Protein AF-G5SQ80-F1 (afdb_monomer_lite)

Structure (mmCIF, N/CA/C/O backbone):
data_AF-G5SQ80-F1
#
_entry.id   AF-G5SQ80-F1
#
loop_
_atom_site.group_PDB
_atom_site.id
_atom_site.type_symbol
_atom_site.label_atom_id
_atom_site.label_alt_id
_atom_site.label_comp_id
_atom_site.label_asym_id
_atom_site.label_entity_id
_atom_site.label_seq_id
_atom_site.pdbx_PDB_ins_code
_atom_site.Cartn_x
_atom_site.Cartn_y
_atom_site.Cartn_z
_atom_site.occupancy
_atom_site.B_iso_or_equiv
_atom_site.auth_seq_id
_atom_site.auth_comp_id
_atom_site.auth_asym_id
_atom_site.auth_atom_id
_atom_site.pdbx_PDB_model_num
ATOM 1 N N . MET A 1 1 ? -24.051 -14.017 26.105 1.00 25.81 1 MET A N 1
ATOM 2 C CA . MET A 1 1 ? -24.315 -15.049 27.136 1.00 25.81 1 MET A CA 1
ATOM 3 C C . MET A 1 1 ? -25.672 -14.764 27.758 1.00 25.81 1 MET A C 1
ATOM 5 O O . MET A 1 1 ? -25.924 -13.611 28.069 1.00 25.81 1 MET A O 1
ATOM 9 N N . ALA A 1 2 ? -26.548 -15.764 27.887 1.00 21.75 2 ALA A N 1
ATOM 10 C CA . ALA A 1 2 ? -27.845 -15.605 28.546 1.00 21.75 2 ALA A CA 1
ATOM 11 C C . ALA A 1 2 ? -27.655 -15.703 30.068 1.00 21.75 2 ALA A C 1
ATOM 13 O O . ALA A 1 2 ? -27.334 -16.779 30.574 1.00 21.75 2 ALA A O 1
ATOM 14 N N . PHE A 1 3 ? -27.808 -14.585 30.778 1.00 26.44 3 PHE A N 1
ATOM 15 C CA . PHE A 1 3 ? -27.922 -14.585 32.234 1.00 26.44 3 PHE A CA 1
ATOM 16 C C . PHE A 1 3 ? -29.308 -15.117 32.617 1.00 26.44 3 PHE A C 1
ATOM 18 O O . PHE A 1 3 ? -30.310 -14.787 31.983 1.00 26.44 3 PHE A O 1
ATOM 25 N N . ALA A 1 4 ? -29.362 -15.989 33.623 1.00 27.39 4 ALA A N 1
ATOM 26 C CA . ALA A 1 4 ? -30.620 -16.377 34.246 1.00 27.39 4 ALA A CA 1
ATOM 27 C C . ALA A 1 4 ? -31.315 -15.115 34.785 1.00 27.39 4 ALA A C 1
ATOM 29 O O . ALA A 1 4 ? -30.651 -14.264 35.369 1.00 27.39 4 ALA A O 1
ATOM 30 N N . GLN A 1 5 ? -32.627 -14.994 34.569 1.00 30.77 5 GLN A N 1
ATOM 31 C CA . GLN A 1 5 ? -33.447 -13.886 35.066 1.00 30.77 5 GLN A CA 1
ATOM 32 C C . GLN A 1 5 ? -33.428 -13.900 36.609 1.00 30.77 5 GLN A C 1
ATOM 34 O O . GLN A 1 5 ? -34.182 -14.643 37.238 1.00 30.77 5 GLN A O 1
ATOM 39 N N . GLU A 1 6 ? -32.522 -13.137 37.224 1.00 39.78 6 GLU A N 1
ATOM 40 C CA . GLU A 1 6 ? -32.669 -12.714 38.619 1.00 39.78 6 GLU A CA 1
ATOM 41 C C . GLU A 1 6 ? -33.825 -11.704 38.709 1.00 39.78 6 GLU A C 1
ATOM 43 O O . GLU A 1 6 ? -34.114 -10.982 37.753 1.00 39.78 6 GLU A O 1
ATOM 48 N N . GLU A 1 7 ? -34.518 -11.661 39.850 1.00 58.72 7 GLU A N 1
ATOM 49 C CA . GLU A 1 7 ? -35.477 -10.590 40.139 1.00 58.72 7 GLU A CA 1
ATOM 50 C C . GLU A 1 7 ? -34.802 -9.219 39.957 1.00 58.72 7 GLU A C 1
ATOM 52 O O . GLU A 1 7 ? -33.668 -9.031 40.405 1.00 58.72 7 GLU A O 1
ATOM 57 N N . ASN A 1 8 ? -35.501 -8.268 39.315 1.00 71.50 8 ASN A N 1
ATOM 58 C CA . ASN A 1 8 ? -34.997 -6.914 39.058 1.00 71.50 8 ASN A CA 1
ATOM 59 C C . ASN A 1 8 ? -34.325 -6.338 40.321 1.00 71.50 8 ASN A C 1
ATOM 61 O O . ASN A 1 8 ? -34.985 -6.185 41.355 1.00 71.50 8 ASN A O 1
ATOM 65 N N . PRO A 1 9 ? -33.028 -5.996 40.253 1.00 78.81 9 PRO A N 1
ATOM 66 C CA . PRO A 1 9 ? -32.280 -5.623 41.433 1.00 78.81 9 PRO A CA 1
ATOM 67 C C . PRO A 1 9 ? -32.560 -4.204 41.964 1.00 78.81 9 PRO A C 1
ATOM 69 O O . PRO A 1 9 ? -32.073 -3.846 43.045 1.00 78.81 9 PRO A O 1
ATOM 72 N N . TRP A 1 10 ? -33.314 -3.382 41.244 1.00 90.25 10 TRP A N 1
ATOM 73 C CA . TRP A 1 10 ? -33.476 -1.968 41.569 1.00 90.25 10 TRP A CA 1
ATOM 74 C C . TRP A 1 10 ? -34.873 -1.650 42.092 1.00 90.25 10 TRP A C 1
ATOM 76 O O . TRP A 1 10 ? -35.875 -2.158 41.596 1.00 90.25 10 TRP A O 1
ATOM 86 N N . VAL A 1 11 ? -34.931 -0.764 43.086 1.00 89.69 11 VAL A N 1
ATOM 87 C CA . VAL A 1 11 ? -36.172 -0.234 43.655 1.00 89.69 11 VAL A CA 1
ATOM 88 C C . VAL A 1 11 ? -36.289 1.223 43.229 1.00 89.69 11 VAL A C 1
ATOM 90 O O . VAL A 1 11 ? -35.412 2.028 43.540 1.00 89.69 11 VAL A O 1
ATOM 93 N N . GLY A 1 12 ? -37.356 1.574 42.513 1.00 91.50 12 GLY A N 1
ATOM 94 C CA . GLY A 1 12 ? -37.559 2.948 42.065 1.00 91.50 12 GLY A CA 1
ATOM 95 C C . GLY A 1 12 ? -37.744 3.927 43.227 1.00 91.50 12 GLY A C 1
ATOM 96 O O . GLY A 1 12 ? -38.424 3.636 44.217 1.00 91.50 12 GLY A O 1
ATOM 97 N N . GLU A 1 13 ? -37.138 5.104 43.101 1.00 93.31 13 GLU A N 1
ATOM 98 C CA . GLU A 1 13 ? -37.288 6.205 44.052 1.00 93.31 13 GLU A CA 1
ATOM 99 C C . GLU A 1 13 ? -38.410 7.176 43.647 1.00 93.31 13 GLU A C 1
ATOM 101 O O . GLU A 1 13 ? -38.777 7.306 42.475 1.00 93.31 13 GLU A O 1
ATOM 106 N N . ALA A 1 14 ? -38.978 7.865 44.638 1.00 90.31 14 ALA A N 1
ATOM 107 C CA . ALA A 1 14 ? -40.003 8.879 44.410 1.00 90.31 14 ALA A CA 1
ATOM 108 C C . ALA A 1 14 ? -39.440 10.055 43.591 1.00 90.31 14 ALA A C 1
ATOM 110 O O . ALA A 1 14 ? -38.299 10.475 43.805 1.00 90.31 14 ALA A O 1
ATOM 111 N N . LEU A 1 15 ? -40.246 10.624 42.686 1.00 87.69 15 LEU A N 1
ATOM 112 C CA . LEU A 1 15 ? -39.830 11.777 41.883 1.00 87.69 15 LEU A CA 1
ATOM 113 C C . LEU A 1 15 ? -39.415 12.955 42.782 1.00 87.69 15 LEU A C 1
ATOM 115 O O . LEU A 1 15 ? -40.170 13.354 43.676 1.00 87.69 15 LEU A O 1
ATOM 119 N N . PRO A 1 16 ? -38.248 13.569 42.538 1.00 80.94 16 PRO A N 1
ATOM 120 C CA . PRO A 1 16 ? -37.758 14.651 43.377 1.00 80.94 16 PRO A CA 1
ATOM 121 C C . PRO A 1 16 ? -38.583 15.930 43.168 1.00 80.94 16 PRO A C 1
ATOM 123 O O . PRO A 1 16 ? -38.754 16.396 42.040 1.00 80.94 16 PRO A O 1
ATOM 126 N N . ALA A 1 17 ? -39.048 16.546 44.260 1.00 82.81 17 ALA A N 1
ATOM 127 C CA . ALA A 1 17 ? -39.805 17.803 44.208 1.00 82.81 17 ALA A CA 1
ATOM 128 C C . ALA A 1 17 ? -38.957 19.007 43.742 1.00 82.81 17 ALA A C 1
ATOM 130 O O . ALA A 1 17 ? -39.497 19.952 43.171 1.00 82.81 17 ALA A O 1
ATOM 131 N N . GLU A 1 18 ? -37.638 18.963 43.963 1.00 86.94 18 GLU A N 1
ATOM 132 C CA . GLU A 1 18 ? -36.685 20.032 43.612 1.00 86.94 18 GLU A CA 1
ATOM 133 C C . GLU A 1 18 ? -35.698 19.624 42.496 1.00 86.94 18 GLU A C 1
ATOM 135 O O . GLU A 1 18 ? -34.834 20.410 42.113 1.00 86.94 18 GLU A O 1
ATOM 140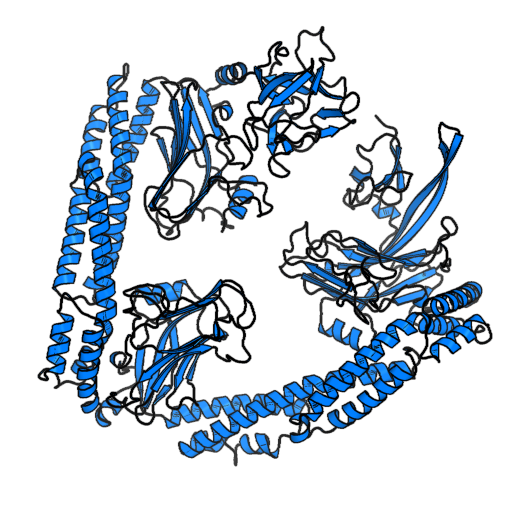 N N . GLY A 1 19 ? -35.835 18.416 41.935 1.00 87.56 19 GLY A N 1
ATOM 141 C CA . GLY A 1 19 ? -34.827 17.804 41.058 1.00 87.56 19 GLY A CA 1
ATOM 142 C C . GLY A 1 19 ? -33.729 17.050 41.826 1.00 87.56 19 GLY A C 1
ATOM 143 O O . GLY A 1 19 ? -33.712 17.042 43.056 1.00 87.56 19 GLY A O 1
ATOM 144 N N . GLY A 1 20 ? -32.833 16.364 41.112 1.00 93.00 20 GLY A N 1
ATOM 145 C CA . GLY A 1 20 ? -31.753 15.567 41.714 1.00 93.00 20 GLY A CA 1
ATOM 146 C C . GLY A 1 20 ? -30.953 14.745 40.700 1.00 93.00 20 GLY A C 1
ATOM 147 O O . GLY A 1 20 ? -31.252 14.772 39.509 1.00 93.00 20 GLY A O 1
ATOM 148 N N . GLU A 1 21 ? -29.929 14.023 41.159 1.00 93.81 21 GLU A N 1
ATOM 149 C CA . GLU A 1 21 ? -29.084 13.176 40.305 1.00 93.81 21 GLU A CA 1
ATOM 150 C C . GLU A 1 21 ? -29.457 11.696 40.435 1.00 93.81 21 GLU A C 1
ATOM 152 O O . GLU A 1 21 ? -29.452 11.137 41.533 1.00 93.81 21 GLU A O 1
ATOM 157 N N . PHE A 1 22 ? -29.762 11.059 39.305 1.00 95.25 22 PHE A N 1
ATOM 158 C CA . PHE A 1 22 ? -30.226 9.674 39.250 1.00 95.25 22 PHE A CA 1
ATOM 159 C C . PHE A 1 22 ? -29.658 8.946 38.039 1.00 95.25 22 PHE A C 1
ATOM 161 O O . PHE A 1 22 ? -29.398 9.540 36.992 1.00 95.25 22 PHE A O 1
ATOM 168 N N . TYR A 1 23 ? -29.532 7.632 38.169 1.00 95.19 23 TYR A N 1
ATOM 169 C CA . TYR A 1 23 ? -29.404 6.729 37.038 1.00 95.19 23 TYR A CA 1
ATOM 170 C C . TYR A 1 23 ? -30.801 6.251 36.654 1.00 95.19 23 TYR A C 1
ATOM 172 O O . TYR A 1 23 ? -31.557 5.777 37.503 1.00 95.19 23 TYR A O 1
ATOM 180 N N . LEU A 1 24 ? -31.158 6.402 35.382 1.00 96.12 24 LEU A N 1
ATOM 181 C CA . LEU A 1 24 ? -32.459 5.972 34.879 1.00 96.12 24 LEU A CA 1
ATOM 182 C C . LEU A 1 24 ? -32.341 4.530 34.401 1.00 96.12 24 LEU A C 1
ATOM 184 O O . LEU A 1 24 ? -31.700 4.273 33.385 1.00 96.12 24 LEU A O 1
ATOM 188 N N . TYR A 1 25 ? -32.920 3.599 35.151 1.00 96.31 25 TYR A N 1
ATOM 189 C CA . TYR A 1 25 ? -32.916 2.177 34.822 1.00 96.31 25 TYR A CA 1
ATOM 190 C C . TYR A 1 25 ? -34.217 1.794 34.128 1.00 96.31 25 TYR A C 1
ATOM 192 O O . TYR A 1 25 ? -35.299 2.150 34.596 1.00 96.31 25 TYR A O 1
ATOM 200 N N . ASN A 1 26 ? -34.115 1.054 33.031 1.00 95.81 26 ASN A N 1
ATOM 201 C CA . ASN A 1 26 ? -35.255 0.456 32.364 1.00 95.81 26 ASN A CA 1
ATOM 202 C C . ASN A 1 26 ? -35.342 -1.026 32.747 1.00 95.81 26 ASN A C 1
ATOM 204 O O . ASN A 1 26 ? -34.495 -1.823 32.342 1.00 95.81 26 ASN A O 1
ATOM 208 N N . LYS A 1 27 ? -36.374 -1.401 33.509 1.00 93.12 27 LYS A N 1
ATOM 209 C CA . LYS A 1 27 ? -36.538 -2.780 34.001 1.00 93.12 27 LYS A CA 1
ATOM 210 C C . LYS A 1 27 ? -36.943 -3.785 32.927 1.00 93.12 27 LYS A C 1
ATOM 212 O O . LYS A 1 27 ? -36.740 -4.978 33.115 1.00 93.12 27 LYS A O 1
ATOM 217 N N . SER A 1 28 ? -37.507 -3.317 31.816 1.00 89.88 28 SER A N 1
ATOM 218 C CA . SER A 1 28 ? -37.911 -4.182 30.705 1.00 89.88 28 SER A CA 1
ATOM 219 C C . SER A 1 28 ? -36.728 -4.549 29.808 1.00 89.88 28 SER A C 1
ATOM 221 O O . SER A 1 28 ? -36.718 -5.636 29.238 1.00 89.88 28 SER A O 1
ATOM 223 N N . GLY A 1 29 ? -35.738 -3.658 29.684 1.00 89.19 29 GLY A N 1
ATOM 224 C CA . GLY A 1 29 ? -34.515 -3.877 28.901 1.00 89.19 29 GLY A CA 1
ATOM 225 C C . GLY A 1 29 ? -33.262 -4.199 29.717 1.00 89.19 29 GLY A C 1
ATOM 226 O O . GLY A 1 29 ? -32.188 -4.295 29.133 1.00 89.19 29 GLY A O 1
ATOM 227 N N . ASP A 1 30 ? -33.386 -4.331 31.041 1.00 90.88 30 ASP A N 1
ATOM 228 C CA . ASP A 1 30 ? -32.300 -4.626 31.989 1.00 90.88 30 ASP A CA 1
ATOM 229 C C . ASP A 1 30 ? -31.037 -3.758 31.803 1.00 90.88 30 ASP A C 1
ATOM 231 O O . ASP A 1 30 ? -29.898 -4.227 31.750 1.00 90.88 30 ASP A O 1
ATOM 235 N N . GLY A 1 31 ? -31.230 -2.444 31.683 1.00 92.94 31 GLY A N 1
ATOM 236 C CA . GLY A 1 31 ? -30.125 -1.522 31.441 1.00 92.94 31 GLY A CA 1
ATOM 237 C C . GLY A 1 31 ? -30.407 -0.101 31.896 1.00 92.94 31 GLY A C 1
ATOM 238 O O . GLY A 1 31 ? -31.553 0.296 32.104 1.00 92.94 31 GLY A O 1
ATOM 239 N N . PHE A 1 32 ? -29.343 0.681 32.054 1.00 94.56 32 PHE A N 1
ATOM 240 C CA . PHE A 1 32 ? -29.431 2.102 32.366 1.00 94.56 32 PHE A CA 1
ATOM 241 C C . PHE A 1 32 ? -29.348 2.950 31.099 1.00 94.56 32 PHE A C 1
ATOM 243 O O . PHE A 1 32 ? -28.666 2.580 30.144 1.00 94.56 32 PHE A O 1
ATOM 250 N N . LEU A 1 33 ? -29.996 4.114 31.117 1.00 95.00 33 LEU A N 1
ATOM 251 C CA . LEU A 1 33 ? -29.900 5.104 30.049 1.00 95.00 33 LEU A CA 1
ATOM 252 C C . LEU A 1 33 ? -28.444 5.557 29.847 1.00 95.00 33 LEU A C 1
ATOM 254 O O . LEU A 1 33 ? -27.788 6.005 30.791 1.00 95.00 33 LEU A O 1
ATOM 258 N N . LEU A 1 34 ? -27.978 5.496 28.602 1.00 92.06 34 LEU A N 1
ATOM 259 C CA . LEU A 1 34 ? -26.720 6.066 28.122 1.00 92.06 34 LEU A CA 1
ATOM 260 C C . LEU A 1 34 ? -26.818 6.515 26.656 1.00 92.06 34 LEU A C 1
ATOM 262 O O . LEU A 1 34 ? -27.877 6.386 26.033 1.00 92.06 34 LEU A O 1
ATOM 266 N N . GLY A 1 35 ? -25.727 7.067 26.117 1.00 87.00 35 GLY A N 1
ATOM 267 C CA . GLY A 1 35 ? -25.608 7.425 24.703 1.00 87.00 35 GLY A CA 1
ATOM 268 C C . GLY A 1 35 ? -24.849 6.353 23.944 1.00 87.00 35 GLY A C 1
ATOM 269 O O . GLY A 1 35 ? -23.707 6.060 24.263 1.00 87.00 35 GLY A O 1
ATOM 270 N N . ALA A 1 36 ? -25.468 5.761 22.931 1.00 82.62 36 ALA A N 1
ATOM 271 C CA . ALA A 1 36 ? -24.799 4.792 22.068 1.00 82.62 36 ALA A CA 1
ATOM 272 C C . ALA A 1 36 ? -25.384 4.854 20.656 1.00 82.62 36 ALA A C 1
ATOM 274 O O . ALA A 1 36 ? -26.122 5.785 20.321 1.00 82.62 36 ALA A O 1
ATOM 275 N N . ASN A 1 37 ? -25.065 3.849 19.839 1.00 81.31 37 ASN A N 1
ATOM 276 C CA . ASN A 1 37 ? -25.600 3.682 18.493 1.00 81.31 37 ASN A CA 1
ATOM 277 C C . ASN A 1 37 ? -25.352 4.943 17.645 1.00 81.31 37 ASN A C 1
ATOM 279 O O . ASN A 1 37 ? -24.213 5.400 17.548 1.00 81.31 37 ASN A O 1
ATOM 283 N N . THR A 1 38 ? -26.392 5.513 17.034 1.00 80.31 38 THR A N 1
ATOM 284 C CA . THR A 1 38 ? -26.259 6.625 16.086 1.00 80.31 38 THR A CA 1
ATOM 285 C C . THR A 1 38 ? -25.522 7.816 16.716 1.00 80.31 38 THR A C 1
ATOM 287 O O . THR A 1 38 ? -26.005 8.422 17.677 1.00 80.31 38 THR A O 1
ATOM 290 N N . TRP A 1 39 ? -24.332 8.123 16.179 1.00 73.38 39 TRP A N 1
ATOM 291 C CA . TRP A 1 39 ? -23.402 9.172 16.641 1.00 73.38 39 TRP A CA 1
ATOM 292 C C . TRP A 1 39 ? -22.948 9.071 18.108 1.00 73.38 39 TRP A C 1
ATOM 294 O O . TRP A 1 39 ? -22.389 10.031 18.639 1.00 73.38 39 TRP A O 1
ATOM 304 N N . GLY A 1 40 ? -23.193 7.942 18.780 1.00 78.50 40 GLY A N 1
ATOM 305 C CA . GLY A 1 40 ? -22.940 7.800 20.217 1.00 78.50 40 GLY A CA 1
ATOM 306 C C . GLY A 1 40 ? -23.834 8.689 21.094 1.00 78.50 40 GLY A C 1
ATOM 307 O O . GLY A 1 40 ? -23.499 8.950 22.246 1.00 78.50 40 GLY A O 1
ATOM 308 N N . THR A 1 41 ? -24.947 9.215 20.570 1.00 86.50 41 THR A N 1
ATOM 309 C CA . THR A 1 41 ? -25.857 10.108 21.318 1.00 86.50 41 THR A CA 1
ATOM 310 C C . THR A 1 41 ? -27.316 9.680 21.256 1.00 86.50 41 THR A C 1
ATOM 312 O O . THR A 1 41 ? -28.169 10.323 21.871 1.00 86.50 41 THR A O 1
ATOM 315 N N . GLN A 1 42 ? -27.635 8.588 20.562 1.00 90.19 42 GLN A N 1
ATOM 316 C CA . GLN A 1 42 ? -28.982 8.039 20.581 1.00 90.19 42 GLN A CA 1
ATOM 317 C C . GLN A 1 42 ? -29.261 7.408 21.947 1.00 90.19 42 GLN A C 1
ATOM 319 O O . GLN A 1 42 ? -28.464 6.604 22.444 1.00 90.19 42 GLN A O 1
ATOM 324 N N . GLY A 1 43 ? -30.403 7.759 22.549 1.00 93.00 43 GLY A N 1
ATOM 325 C CA . GLY A 1 43 ? -30.827 7.188 23.821 1.00 93.00 43 GLY A CA 1
ATOM 326 C C . GLY A 1 43 ? -30.853 5.665 23.744 1.00 93.00 43 GLY A C 1
ATOM 327 O O . GLY A 1 43 ? -31.569 5.088 22.927 1.00 93.00 43 GLY A O 1
ATOM 328 N N . SER A 1 44 ? -30.037 5.023 24.573 1.00 93.00 44 SER A N 1
ATOM 329 C CA . SER A 1 44 ? -29.828 3.577 24.553 1.00 93.00 44 SER A CA 1
ATOM 330 C C . SER A 1 44 ? -29.688 3.022 25.971 1.00 93.00 44 SER A C 1
ATOM 332 O O . SER A 1 44 ? -29.495 3.775 26.925 1.00 93.00 44 SER A O 1
ATOM 334 N N . LEU A 1 45 ? -29.791 1.703 26.113 1.00 93.56 45 LEU A N 1
ATOM 335 C CA . LEU A 1 45 ? -29.610 0.972 27.361 1.00 93.56 45 LEU A CA 1
ATOM 336 C C . LEU A 1 45 ? -28.243 0.290 27.416 1.00 93.56 45 LEU A C 1
ATOM 338 O O . LEU A 1 45 ? -27.806 -0.329 26.447 1.00 93.56 45 LEU A O 1
ATOM 342 N N . GLY A 1 46 ? -27.593 0.354 28.575 1.00 88.81 46 GLY A N 1
ATOM 343 C CA . GLY A 1 46 ? -26.374 -0.400 28.852 1.00 88.81 46 GLY A CA 1
ATOM 344 C C . GLY A 1 46 ? -25.852 -0.199 30.273 1.00 88.81 46 GLY A C 1
ATOM 345 O O . GLY A 1 46 ? -26.563 0.288 31.152 1.00 88.81 46 GLY A O 1
ATOM 346 N N . GLN A 1 47 ? -24.600 -0.599 30.499 1.00 86.62 47 GLN A N 1
ATOM 347 C CA . GLN A 1 47 ? -23.898 -0.488 31.782 1.00 86.62 47 GLN A CA 1
ATOM 348 C C . GLN A 1 47 ? -22.592 0.309 31.591 1.00 86.62 47 GLN A C 1
ATOM 350 O O . GLN A 1 47 ? -21.935 0.127 30.566 1.00 86.62 47 GLN A O 1
ATOM 355 N N . PRO A 1 48 ? -22.191 1.170 32.547 1.00 87.38 48 PRO A N 1
ATOM 356 C CA . PRO A 1 48 ? -22.851 1.424 33.832 1.00 87.38 48 PRO A CA 1
ATOM 357 C C . PRO A 1 48 ? -24.015 2.432 33.760 1.00 87.38 48 PRO A C 1
ATOM 359 O O . PRO A 1 48 ? -24.643 2.680 34.788 1.00 87.38 48 PRO A O 1
ATOM 362 N N . GLY A 1 49 ? -24.295 3.043 32.604 1.00 89.38 49 GLY A N 1
ATOM 363 C CA . GLY A 1 49 ? -25.289 4.116 32.469 1.00 89.38 49 GLY A CA 1
ATOM 364 C C . GLY A 1 49 ? -24.787 5.503 32.881 1.00 89.38 49 GLY A C 1
ATOM 365 O O . GLY A 1 49 ? -23.803 5.632 33.610 1.00 89.38 49 GLY A O 1
ATOM 366 N N . LEU A 1 50 ? -25.495 6.549 32.449 1.00 91.75 50 LEU A N 1
ATOM 367 C CA . LEU A 1 50 ? -25.154 7.948 32.721 1.00 91.75 50 LEU A CA 1
ATOM 368 C C . LEU A 1 50 ? -25.808 8.464 34.004 1.00 91.75 50 LEU A C 1
ATOM 370 O O . LEU A 1 50 ? -27.007 8.277 34.230 1.00 91.75 50 LEU A O 1
ATOM 374 N N . LEU A 1 51 ? -25.032 9.184 34.820 1.00 92.56 51 LEU A N 1
ATOM 375 C CA . LEU A 1 51 ? -25.585 9.949 35.935 1.00 92.56 51 LEU A CA 1
ATOM 376 C C . LEU A 1 51 ? -26.298 11.175 35.366 1.00 92.56 51 LEU A C 1
ATOM 378 O O . LEU A 1 51 ? -25.659 12.110 34.889 1.00 92.56 51 LEU A O 1
ATOM 382 N N . CYS A 1 52 ? -27.624 11.159 35.407 1.00 94.12 52 CYS A N 1
ATOM 383 C CA . CYS A 1 52 ? -28.448 12.212 34.840 1.00 94.12 52 CYS A CA 1
ATOM 384 C C . CYS A 1 52 ? -28.860 13.209 35.925 1.00 94.12 52 CYS A C 1
ATOM 386 O O . CYS A 1 52 ? -29.322 12.817 36.997 1.00 94.12 52 CYS A O 1
ATOM 388 N N . THR A 1 53 ? -28.770 14.505 35.631 1.00 94.94 53 THR A N 1
ATOM 389 C CA . THR A 1 53 ? -29.394 15.543 36.456 1.00 94.94 53 THR A CA 1
ATOM 390 C C . THR A 1 53 ? -30.836 15.747 35.991 1.00 94.94 53 THR A C 1
ATOM 392 O O . THR A 1 53 ? -31.096 16.182 34.869 1.00 94.94 53 THR A O 1
ATOM 395 N N . VAL A 1 54 ? -31.789 15.439 36.863 1.00 94.38 54 VAL A N 1
ATOM 396 C CA . VAL A 1 54 ? -33.225 15.593 36.631 1.00 94.38 54 VAL A CA 1
ATOM 397 C C . VAL A 1 54 ? -33.658 16.954 37.166 1.00 94.38 54 VAL A C 1
ATOM 399 O O . VAL A 1 54 ? -33.552 17.217 38.363 1.00 94.38 54 VAL A O 1
ATOM 402 N N . VAL A 1 55 ? -34.145 17.828 36.286 1.00 94.06 55 VAL A N 1
ATOM 403 C CA . VAL A 1 55 ? -34.478 19.227 36.599 1.00 94.06 55 VAL A CA 1
ATOM 404 C C . VAL A 1 55 ? -35.976 19.462 36.454 1.00 94.06 55 VAL A C 1
ATOM 406 O O . VAL A 1 55 ? -36.550 19.179 35.404 1.00 94.06 55 VAL A O 1
ATOM 409 N N . VAL A 1 56 ? -36.613 20.027 37.480 1.00 92.81 56 VAL A N 1
ATOM 410 C CA . VAL A 1 56 ? -38.039 20.389 37.438 1.00 92.81 56 VAL A CA 1
ATOM 411 C C . VAL A 1 56 ? -38.235 21.654 36.595 1.00 92.81 56 VAL A C 1
ATOM 413 O O . VAL A 1 56 ? -37.582 22.671 36.818 1.00 92.81 56 VAL A O 1
ATOM 416 N N . SER A 1 57 ? -39.148 21.606 35.623 1.00 91.00 57 SER A N 1
ATOM 417 C CA . SER A 1 57 ? -39.460 22.706 34.702 1.00 91.00 57 SER A CA 1
ATOM 418 C C . SER A 1 57 ? -40.947 22.674 34.350 1.00 91.00 57 SER A C 1
ATOM 420 O O . SER A 1 57 ? -41.430 21.674 33.832 1.00 91.00 57 SER A O 1
ATOM 422 N N . ASN A 1 58 ? -41.694 23.743 34.652 1.00 89.44 58 ASN A N 1
ATOM 423 C CA . ASN A 1 58 ? -43.127 23.881 34.329 1.00 89.44 58 ASN A CA 1
ATOM 424 C C . ASN A 1 58 ? -44.030 22.718 34.805 1.00 89.44 58 ASN A C 1
ATOM 426 O O . ASN A 1 58 ? -44.993 22.356 34.132 1.00 89.44 58 ASN A O 1
ATOM 430 N N . GLY A 1 59 ? -43.729 22.117 35.963 1.00 87.75 59 GLY A N 1
ATOM 431 C CA . GLY A 1 59 ? -44.462 20.945 36.474 1.00 87.75 59 GLY A CA 1
ATOM 432 C C . GLY A 1 59 ? -44.145 19.630 35.746 1.00 87.75 59 GLY A C 1
ATOM 433 O O . GLY A 1 59 ? -44.838 18.637 35.948 1.00 87.75 59 GLY A O 1
ATOM 434 N N . LYS A 1 60 ? -43.107 19.630 34.905 1.00 94.25 60 LYS A N 1
ATOM 435 C CA . LYS A 1 60 ? -42.511 18.492 34.198 1.00 94.25 60 LYS A CA 1
ATOM 436 C C . LYS A 1 60 ? -41.022 18.372 34.554 1.00 94.25 60 LYS A C 1
ATOM 438 O O . LYS A 1 60 ? -40.511 19.135 35.375 1.00 94.25 60 LYS A O 1
ATOM 443 N N . TYR A 1 61 ? -40.317 17.440 33.916 1.00 95.62 61 TYR A N 1
ATOM 444 C CA . TYR A 1 61 ? -38.919 17.121 34.192 1.00 95.62 61 TYR A CA 1
ATOM 445 C C . TYR A 1 61 ? -38.065 17.157 32.922 1.00 95.62 61 TYR A C 1
ATOM 447 O O . TYR A 1 61 ? -38.452 16.626 31.885 1.00 95.62 61 TYR A O 1
ATOM 455 N N . LYS A 1 62 ? -36.881 17.758 33.010 1.00 96.19 62 LYS A N 1
ATOM 456 C CA . LYS A 1 62 ? -35.824 17.694 31.993 1.00 96.19 62 LYS A CA 1
ATOM 457 C C . LYS A 1 62 ? -34.735 16.744 32.466 1.00 96.19 62 LYS A C 1
ATOM 459 O O . LYS A 1 62 ? -34.379 16.771 33.642 1.00 96.19 62 LYS A O 1
ATOM 464 N N . ILE A 1 63 ? -34.184 15.945 31.558 1.00 96.31 63 ILE A N 1
ATOM 465 C CA . ILE A 1 63 ? -33.103 14.998 31.859 1.00 96.31 63 ILE A CA 1
ATOM 466 C C . ILE A 1 63 ? -31.832 15.523 31.215 1.00 96.31 63 ILE A C 1
ATOM 468 O O . ILE A 1 63 ? -31.699 15.496 29.994 1.00 96.31 63 ILE A O 1
ATOM 472 N N . VAL A 1 64 ? -30.916 16.025 32.034 1.00 95.62 64 VAL A N 1
ATOM 473 C CA . VAL A 1 64 ? -29.612 16.535 31.608 1.00 95.62 64 VAL A CA 1
ATOM 474 C C . VAL A 1 64 ? -28.593 15.410 31.759 1.00 95.62 64 VAL A C 1
ATOM 476 O O . VAL A 1 64 ? -28.353 14.931 32.864 1.00 95.62 64 VAL A O 1
ATOM 479 N N . THR A 1 65 ? -28.008 14.981 30.648 1.00 93.81 65 THR A N 1
ATOM 480 C CA . THR A 1 65 ? -27.044 13.865 30.569 1.00 93.81 65 THR A CA 1
ATOM 481 C C . THR A 1 65 ? -25.600 14.354 30.478 1.00 93.81 65 THR A C 1
ATOM 483 O O . THR A 1 65 ? -24.675 13.591 30.734 1.00 93.81 65 THR A O 1
ATOM 486 N N . ARG A 1 66 ? -25.408 15.631 30.113 1.00 91.62 66 ARG A N 1
ATOM 487 C CA . ARG A 1 66 ? -24.114 16.274 29.833 1.00 91.62 66 ARG A CA 1
ATOM 488 C C . ARG A 1 66 ? -23.361 15.702 28.628 1.00 91.62 66 ARG A C 1
ATOM 490 O O . ARG A 1 66 ? -22.198 16.042 28.411 1.00 91.62 66 ARG A O 1
ATOM 497 N N . CYS A 1 67 ? -24.018 14.885 27.806 1.00 89.19 67 CYS A N 1
ATOM 498 C CA . CYS A 1 67 ? -23.431 14.416 26.557 1.00 89.19 67 CYS A CA 1
ATOM 499 C C . CYS A 1 67 ? -23.227 15.588 25.593 1.00 89.19 67 CYS A C 1
ATOM 501 O O . CYS A 1 67 ? -24.151 16.361 25.334 1.00 89.19 67 CYS A O 1
ATOM 503 N N . ASN A 1 68 ? -22.009 15.721 25.064 1.00 87.19 68 ASN A N 1
ATOM 504 C CA . ASN A 1 68 ? -21.585 16.801 24.167 1.00 87.19 68 ASN A CA 1
ATOM 505 C C . ASN A 1 68 ? -21.620 18.216 24.813 1.00 87.19 68 ASN A C 1
ATOM 507 O O . ASN A 1 68 ? -21.623 19.229 24.105 1.00 87.19 68 ASN A O 1
ATOM 511 N N . GLY A 1 69 ? -21.701 18.314 26.153 1.00 86.44 69 GLY A N 1
ATOM 512 C CA . GLY A 1 69 ? -21.621 19.571 26.919 1.00 86.44 69 GLY A CA 1
ATOM 513 C C . GLY A 1 69 ? -22.543 19.664 28.149 1.00 86.44 69 GLY A C 1
ATOM 514 O O . GLY A 1 69 ? -23.610 19.061 28.190 1.00 86.44 69 GLY A O 1
ATOM 515 N N . ASP A 1 70 ? -22.174 20.502 29.126 1.00 84.00 70 ASP A N 1
ATOM 516 C CA . ASP A 1 70 ? -22.728 20.521 30.501 1.00 84.00 70 ASP A CA 1
ATOM 517 C C . ASP A 1 70 ? -24.245 20.747 30.652 1.00 84.00 70 ASP A C 1
ATOM 519 O O . ASP A 1 70 ? -24.829 20.329 31.649 1.00 84.00 70 ASP A O 1
ATOM 523 N N . ASN A 1 71 ? -24.903 21.399 29.689 1.00 87.31 71 ASN A N 1
ATOM 524 C CA . ASN A 1 71 ? -26.341 21.720 29.752 1.00 87.31 71 ASN A CA 1
ATOM 525 C C . ASN A 1 71 ? -27.191 20.918 28.754 1.00 87.31 71 ASN A C 1
ATOM 527 O O . ASN A 1 71 ? -28.352 21.256 28.513 1.00 87.31 71 ASN A O 1
ATOM 531 N N . ARG A 1 72 ? -26.607 19.884 28.142 1.00 94.00 72 ARG A N 1
ATOM 532 C CA . ARG A 1 72 ? -27.271 19.047 27.142 1.00 94.00 72 ARG A CA 1
ATOM 533 C C . ARG A 1 72 ? -27.926 17.824 27.766 1.00 94.00 72 ARG A C 1
ATOM 535 O O . ARG A 1 72 ? -27.547 17.368 28.847 1.00 94.00 72 ARG A O 1
ATOM 542 N N . GLY A 1 73 ? -28.946 17.313 27.096 1.00 94.38 73 GLY A N 1
ATOM 543 C CA . GLY A 1 73 ? -29.799 16.280 27.660 1.00 94.38 73 GLY A CA 1
ATOM 544 C C . GLY A 1 73 ? -30.770 15.682 26.662 1.00 94.38 73 GLY A C 1
ATOM 545 O O . GLY A 1 73 ? -30.673 15.928 25.463 1.00 94.38 73 GLY A O 1
ATOM 546 N N . LEU A 1 74 ? -31.721 14.904 27.170 1.00 96.75 74 LEU A N 1
ATOM 547 C CA . LEU A 1 74 ? -32.691 14.197 26.344 1.00 96.75 74 LEU A CA 1
ATOM 548 C C . LEU A 1 74 ? -33.631 15.173 25.616 1.00 96.75 74 LEU A C 1
ATOM 550 O O . LEU A 1 74 ? -34.373 15.936 26.243 1.00 96.75 74 LEU A O 1
ATOM 554 N N . GLY A 1 75 ? -33.595 15.138 24.286 1.00 95.12 75 GLY A N 1
ATOM 555 C CA . GLY A 1 75 ? -34.404 15.957 23.386 1.00 95.12 75 GLY A CA 1
ATOM 556 C C . GLY A 1 75 ? -35.761 15.349 23.047 1.00 95.12 75 GLY A C 1
ATOM 557 O O . GLY A 1 75 ? -36.115 14.266 23.507 1.00 95.12 75 GLY A O 1
ATOM 558 N N . SER A 1 76 ? -36.540 16.058 22.227 1.00 94.31 76 SER A N 1
ATOM 559 C CA . SER A 1 76 ? -37.848 15.613 21.709 1.00 94.31 76 SER A CA 1
ATOM 560 C C . SER A 1 76 ? -37.750 14.627 20.532 1.00 94.31 76 SER A C 1
ATOM 562 O O . SER A 1 76 ? -38.772 14.198 19.991 1.00 94.31 76 SER A O 1
ATOM 564 N N . ASP A 1 77 ? -36.524 14.287 20.148 1.00 92.75 77 ASP A N 1
ATOM 565 C CA . ASP A 1 77 ? -36.099 13.357 19.102 1.00 92.75 77 ASP A CA 1
ATOM 566 C C . ASP A 1 77 ? -35.557 12.028 19.667 1.00 92.75 77 ASP A C 1
ATOM 568 O O . ASP A 1 77 ? -35.268 11.116 18.899 1.00 92.75 77 ASP A O 1
ATOM 572 N N . GLY A 1 78 ? -35.435 11.898 20.994 1.00 92.38 78 GLY A N 1
ATOM 573 C CA . GLY A 1 78 ? -34.902 10.704 21.659 1.00 92.38 78 GLY A CA 1
ATOM 574 C C . GLY A 1 78 ? -33.371 10.660 21.761 1.00 92.38 78 GLY A C 1
ATOM 575 O O . GLY A 1 78 ? -32.826 9.663 22.234 1.00 92.38 78 GLY A O 1
ATOM 576 N N . TYR A 1 79 ? -32.674 11.729 21.362 1.00 94.56 79 TYR A N 1
ATOM 577 C CA . TYR A 1 79 ? -31.220 11.855 21.486 1.00 94.56 79 TYR A CA 1
ATOM 578 C C . TYR A 1 79 ? -30.839 12.580 22.771 1.00 94.56 79 TYR A C 1
ATOM 580 O O . TYR A 1 79 ? -31.542 13.486 23.227 1.00 94.56 79 TYR A O 1
ATOM 588 N N . ILE A 1 80 ? -29.713 12.188 23.363 1.00 93.81 80 ILE A N 1
ATOM 589 C CA . ILE A 1 80 ? -29.300 12.645 24.690 1.00 93.81 80 ILE A CA 1
ATOM 590 C C . ILE A 1 80 ? -28.328 13.827 24.681 1.00 93.81 80 ILE A C 1
ATOM 592 O O . ILE A 1 80 ? -27.875 14.224 25.745 1.00 93.81 80 ILE A O 1
ATOM 596 N N . ASP A 1 81 ? -27.995 14.411 23.533 1.00 93.06 81 ASP A N 1
ATOM 597 C CA . ASP A 1 81 ? -27.046 15.528 23.418 1.00 93.06 81 ASP A CA 1
ATOM 598 C C . ASP A 1 81 ? -27.709 16.860 23.014 1.00 93.06 81 ASP A C 1
ATOM 600 O O . ASP A 1 81 ? -27.057 17.800 22.539 1.00 93.06 81 ASP A O 1
ATOM 604 N N . ASN A 1 82 ? -29.021 16.975 23.227 1.00 94.06 82 ASN A N 1
ATOM 605 C CA . ASN A 1 82 ? -29.792 18.133 22.800 1.00 94.06 82 ASN A CA 1
ATOM 606 C C . ASN A 1 82 ? -29.463 19.381 23.630 1.00 94.06 82 ASN A C 1
ATOM 608 O O . ASN A 1 82 ? -29.544 19.374 24.859 1.00 94.06 82 ASN A O 1
ATOM 612 N N . GLY A 1 83 ? -29.165 20.492 22.943 1.00 91.69 83 GLY A N 1
ATOM 613 C CA . GLY A 1 83 ? -28.858 21.799 23.549 1.00 91.69 83 GLY A CA 1
ATOM 614 C C . GLY A 1 83 ? -30.027 22.452 24.289 1.00 91.69 83 GLY A C 1
ATOM 615 O O . GLY A 1 83 ? -29.837 23.415 25.028 1.00 91.69 83 GLY A O 1
ATOM 616 N N . THR A 1 84 ? -31.246 21.955 24.096 1.00 91.94 84 THR A N 1
ATOM 617 C CA . THR A 1 84 ? -32.434 22.364 24.852 1.00 91.94 84 THR A CA 1
ATOM 618 C C . THR A 1 84 ? -33.215 21.107 25.233 1.00 91.94 84 THR A C 1
ATOM 620 O O . THR A 1 84 ? -34.080 20.680 24.468 1.00 91.94 84 THR A O 1
ATOM 623 N N . PRO A 1 85 ? -32.904 20.489 26.389 1.00 94.62 85 PRO A N 1
ATOM 624 C CA . PRO A 1 85 ? -33.569 19.268 26.833 1.00 94.62 85 PRO A CA 1
ATOM 625 C C . PRO A 1 85 ? -35.086 19.449 26.921 1.00 94.62 85 PRO A C 1
ATOM 627 O O . PRO A 1 85 ? -35.577 20.481 27.401 1.00 94.62 85 PRO A O 1
ATOM 630 N N . ALA A 1 86 ? -35.820 18.441 26.460 1.00 96.38 86 ALA A N 1
ATOM 631 C CA . ALA A 1 86 ? -37.272 18.473 26.404 1.00 96.38 86 ALA A CA 1
ATOM 632 C C . ALA A 1 86 ? -37.907 18.187 27.775 1.00 96.38 86 ALA A C 1
ATOM 634 O O . ALA A 1 86 ? -37.291 17.602 28.666 1.00 96.38 86 ALA A O 1
ATOM 635 N N . GLU A 1 87 ? -39.153 18.632 27.948 1.00 96.44 87 GLU A N 1
ATOM 636 C CA . GLU A 1 87 ? -39.912 18.464 29.189 1.00 96.44 87 GLU A CA 1
ATOM 637 C C . GLU A 1 87 ? -40.779 17.200 29.136 1.00 96.44 87 GLU A C 1
ATOM 639 O O . GLU A 1 87 ? -41.771 17.143 28.405 1.00 96.44 87 GLU A O 1
ATOM 644 N N . TYR A 1 88 ? -40.433 16.221 29.966 1.00 96.25 88 TYR A N 1
ATOM 645 C CA . TYR A 1 88 ? -41.108 14.936 30.100 1.00 96.25 88 TYR A CA 1
ATOM 646 C C . TYR A 1 88 ? -42.003 14.890 31.339 1.00 96.25 88 TYR A C 1
ATOM 648 O O . TYR A 1 88 ? -41.694 15.456 32.391 1.00 96.25 88 TYR A O 1
ATOM 656 N N . THR A 1 89 ? -43.123 14.191 31.216 1.00 95.06 89 THR A N 1
ATOM 657 C CA . THR A 1 89 ? -43.978 13.799 32.332 1.00 95.06 89 THR A CA 1
ATOM 658 C C . THR A 1 89 ? -43.624 12.374 32.740 1.00 95.06 89 THR A C 1
ATOM 660 O O . THR A 1 89 ? -43.453 11.503 31.890 1.00 95.06 89 THR A O 1
ATOM 663 N N . PHE A 1 90 ? -43.515 12.151 34.046 1.00 94.94 90 PHE A N 1
ATOM 664 C CA . PHE A 1 90 ? -43.384 10.827 34.637 1.00 94.94 90 PHE A CA 1
ATOM 665 C C . PHE A 1 90 ? -44.686 10.502 35.360 1.00 94.94 90 PHE A C 1
ATOM 667 O O . PHE A 1 90 ? -45.118 11.273 36.218 1.00 94.94 90 PHE A O 1
ATOM 674 N N . THR A 1 91 ? -45.323 9.399 34.980 1.00 93.38 91 THR A N 1
ATOM 675 C CA . THR A 1 91 ? -46.597 8.959 35.559 1.00 93.38 91 THR A CA 1
ATOM 676 C C . THR A 1 91 ? -46.423 7.568 36.132 1.00 93.38 91 THR A C 1
ATOM 678 O O . THR A 1 91 ? -46.005 6.667 35.409 1.00 93.38 91 THR A O 1
ATOM 681 N N . ASP A 1 92 ? -46.764 7.406 37.404 1.00 93.75 92 ASP A N 1
ATOM 682 C CA . ASP A 1 92 ? -46.944 6.092 38.005 1.00 93.75 92 ASP A CA 1
ATOM 683 C C . ASP A 1 92 ? -48.368 5.599 37.684 1.00 93.75 92 ASP A C 1
ATOM 685 O O . ASP A 1 92 ? -49.339 6.261 38.075 1.00 93.75 92 ASP A O 1
ATOM 689 N N . PRO A 1 93 ? -48.530 4.516 36.902 1.00 90.81 93 PRO A N 1
ATOM 690 C CA . PRO A 1 93 ? -49.841 3.995 36.539 1.00 90.81 93 PRO A CA 1
ATOM 691 C C . PRO A 1 93 ? -50.530 3.241 37.689 1.00 90.81 93 PRO A C 1
ATOM 693 O O . PRO A 1 93 ? -51.745 3.036 37.618 1.00 90.81 93 PRO A O 1
ATOM 696 N N . THR A 1 94 ? -49.799 2.845 38.736 1.00 89.62 94 THR A N 1
ATOM 697 C CA . THR A 1 94 ? -50.293 2.066 39.882 1.00 89.62 94 THR A CA 1
ATOM 698 C C . THR A 1 94 ? -49.873 2.672 41.231 1.00 89.62 94 THR A C 1
ATOM 700 O O . THR A 1 94 ? -49.424 1.950 42.114 1.00 89.62 94 THR A O 1
ATOM 703 N N . PRO A 1 95 ? -50.154 3.965 41.496 1.00 86.88 95 PRO A N 1
ATOM 704 C CA . PRO A 1 95 ? -49.582 4.709 42.630 1.00 86.88 95 PRO A CA 1
ATOM 705 C C . PRO A 1 95 ? -49.980 4.195 44.029 1.00 86.88 95 PRO A C 1
ATOM 707 O O . PRO A 1 95 ? -49.429 4.637 45.037 1.00 86.88 95 PRO A O 1
ATOM 710 N N . ASP A 1 96 ? -50.962 3.293 44.113 1.00 89.88 96 ASP A N 1
ATOM 711 C CA . ASP A 1 96 ? -51.447 2.703 45.364 1.00 89.88 96 ASP A CA 1
ATOM 712 C C . ASP A 1 96 ? -50.702 1.408 45.757 1.00 89.88 96 ASP A C 1
ATOM 714 O O . ASP A 1 96 ? -50.923 0.890 46.855 1.00 89.88 96 ASP A O 1
ATOM 718 N N . ASP A 1 97 ? -49.839 0.858 44.891 1.00 87.56 97 ASP A N 1
ATOM 719 C CA . ASP A 1 97 ? -49.084 -0.374 45.173 1.00 87.56 97 ASP A CA 1
ATOM 720 C C . ASP A 1 97 ? -47.836 -0.149 46.054 1.00 87.56 97 ASP A C 1
ATOM 722 O O . ASP A 1 97 ? -47.270 -1.105 46.592 1.00 87.56 97 ASP A O 1
ATOM 726 N N . GLY A 1 98 ? -47.461 1.115 46.273 1.00 85.31 98 GLY A N 1
ATOM 727 C CA . GLY A 1 98 ? -46.320 1.517 47.094 1.00 85.31 98 GLY A CA 1
ATOM 728 C C . GLY A 1 98 ? -44.958 1.360 46.410 1.00 85.31 98 GLY A C 1
ATOM 729 O O . GLY A 1 98 ? -43.934 1.521 47.079 1.00 85.31 98 GLY A O 1
ATOM 730 N N . LEU A 1 99 ? -44.932 1.046 45.116 1.00 90.00 99 LEU A N 1
ATOM 731 C CA . LEU A 1 99 ? -43.750 1.087 44.264 1.00 90.00 99 LEU A CA 1
ATOM 732 C C . LEU A 1 99 ? -43.659 2.466 43.595 1.00 90.00 99 LEU A C 1
ATOM 734 O O . LEU A 1 99 ? -44.624 3.215 43.568 1.00 90.00 99 LEU A O 1
ATOM 738 N N . ASN A 1 100 ? -42.472 2.831 43.110 1.00 93.94 100 ASN A N 1
ATOM 739 C CA . ASN A 1 100 ? -42.285 4.054 42.327 1.00 93.94 100 ASN A CA 1
ATOM 740 C C . ASN A 1 100 ? -41.789 3.661 40.938 1.00 93.94 100 ASN A C 1
ATOM 742 O O . ASN A 1 100 ? -40.582 3.634 40.679 1.00 93.94 100 ASN A O 1
ATOM 746 N N . GLU A 1 101 ? -42.714 3.306 40.060 1.00 94.94 101 GLU A N 1
ATOM 747 C CA . GLU A 1 101 ? -42.394 2.856 38.711 1.00 94.94 101 GLU A CA 1
ATOM 748 C C . GLU A 1 101 ? -43.063 3.776 37.705 1.00 94.94 101 GLU A C 1
ATOM 750 O O . GLU A 1 101 ? -44.261 4.029 37.776 1.00 94.94 101 GLU A O 1
ATOM 755 N N . TYR A 1 102 ? -42.295 4.282 36.742 1.00 96.06 102 TYR A N 1
ATOM 756 C CA . TYR A 1 102 ? -42.785 5.359 35.899 1.00 96.06 102 TYR A CA 1
ATOM 757 C C . TYR A 1 102 ? -42.884 4.972 34.433 1.00 96.06 102 TYR A C 1
ATOM 759 O O . TYR A 1 102 ? -41.999 4.355 33.832 1.00 96.06 102 TYR A O 1
ATOM 767 N N . VAL A 1 103 ? -43.959 5.456 33.832 1.00 95.56 103 VAL A N 1
ATOM 768 C CA . VAL A 1 103 ? -44.056 5.711 32.405 1.00 95.56 103 VAL A CA 1
ATOM 769 C C . VAL A 1 103 ? -43.501 7.106 32.137 1.00 95.56 103 VAL A C 1
ATOM 771 O O . VAL A 1 103 ? -43.839 8.056 32.844 1.00 95.56 103 VAL A O 1
ATOM 774 N N . MET A 1 104 ? -42.672 7.245 31.104 1.00 96.19 104 MET A N 1
ATOM 775 C CA . MET A 1 104 ? -42.058 8.513 30.721 1.00 96.19 104 MET A CA 1
ATOM 776 C C . MET A 1 104 ? -42.607 8.978 29.371 1.00 96.19 104 MET A C 1
ATOM 778 O O . MET A 1 104 ? -42.416 8.305 28.359 1.00 96.19 104 MET A O 1
ATOM 782 N N . ASN A 1 105 ? -43.288 10.123 29.331 1.00 94.19 105 ASN A N 1
ATOM 783 C CA . ASN A 1 105 ? -43.924 10.628 28.114 1.00 94.19 105 ASN A CA 1
ATOM 784 C C . ASN A 1 105 ? -43.596 12.100 27.846 1.00 94.19 105 ASN A C 1
ATOM 786 O O . ASN A 1 105 ? -43.608 12.939 28.743 1.00 94.19 105 ASN A O 1
ATOM 790 N N . LEU A 1 106 ? -43.291 12.416 26.589 1.00 94.62 106 LEU A N 1
ATOM 791 C CA . LEU A 1 106 ? -42.995 13.778 26.140 1.00 94.62 106 LEU A CA 1
ATOM 792 C C . LEU A 1 106 ? -44.287 14.612 26.066 1.00 94.62 106 LEU A C 1
ATOM 794 O O . LEU A 1 106 ? -44.366 15.753 26.535 1.00 94.62 106 LEU A O 1
ATOM 798 N N . ASP A 1 107 ? -45.324 14.001 25.496 1.00 90.62 107 ASP A N 1
ATOM 799 C CA . ASP A 1 107 ? -46.667 14.551 25.348 1.00 90.62 107 ASP A CA 1
ATOM 800 C C . ASP A 1 107 ? -47.723 13.433 25.446 1.00 90.62 107 ASP A C 1
ATOM 802 O O . ASP A 1 107 ? -47.424 12.323 25.885 1.00 90.62 107 ASP A O 1
ATOM 806 N N . ALA A 1 108 ? -48.979 13.734 25.107 1.00 85.00 108 ALA A N 1
ATOM 807 C CA . ALA A 1 108 ? -50.092 12.791 25.221 1.00 85.00 108 ALA A CA 1
ATOM 808 C C . ALA A 1 108 ? -49.997 11.573 24.276 1.00 85.00 108 ALA A C 1
ATOM 810 O O . ALA A 1 108 ? -50.728 10.610 24.480 1.00 85.00 108 ALA A O 1
ATOM 811 N N . ASN A 1 109 ? -49.137 11.620 23.252 1.00 87.19 109 ASN A N 1
ATOM 812 C CA . ASN A 1 109 ? -49.036 10.620 22.187 1.00 87.19 109 ASN A CA 1
ATOM 813 C C . ASN A 1 109 ? -47.600 10.108 21.954 1.00 87.19 109 ASN A C 1
ATOM 815 O O . ASN A 1 109 ? -47.372 9.432 20.950 1.00 87.19 109 ASN A O 1
ATOM 819 N N . LYS A 1 110 ? -46.625 10.456 22.807 1.00 94.75 110 LYS A N 1
ATOM 820 C CA . LYS A 1 110 ? -45.219 10.039 22.664 1.00 94.75 110 LYS A CA 1
ATOM 821 C C . LYS A 1 110 ? -44.609 9.603 23.992 1.00 94.75 110 LYS A C 1
ATOM 823 O O . LYS A 1 110 ? -44.482 10.416 24.909 1.00 94.75 110 LYS A O 1
ATOM 828 N N . TRP A 1 111 ? -44.155 8.356 24.047 1.00 95.81 111 TRP A N 1
ATOM 829 C CA . TRP A 1 111 ? -43.517 7.719 25.198 1.00 95.81 111 TRP A CA 1
ATOM 830 C C . TRP A 1 111 ? -42.058 7.409 24.904 1.00 95.81 111 TRP A C 1
ATOM 832 O O . TRP A 1 111 ? -41.745 6.995 23.793 1.00 95.81 111 TRP A O 1
ATOM 842 N N . PHE A 1 112 ? -41.191 7.586 25.900 1.00 97.00 112 PHE A N 1
ATOM 843 C CA . PHE A 1 112 ? -39.802 7.141 25.866 1.00 97.00 112 PHE A CA 1
ATOM 844 C C . PHE A 1 112 ? -39.709 5.778 26.556 1.00 97.00 112 PHE A C 1
ATOM 846 O O . PHE A 1 112 ? -40.010 5.689 27.745 1.00 97.00 112 PHE A O 1
ATOM 853 N N . TYR A 1 113 ? -39.375 4.706 25.838 1.00 96.00 113 TYR A N 1
ATOM 854 C CA . TYR A 1 113 ? -39.462 3.330 26.358 1.00 96.00 113 TYR A CA 1
ATOM 855 C C . TYR A 1 113 ? -38.547 2.361 25.594 1.00 96.00 113 TYR A C 1
ATOM 857 O O . TYR A 1 113 ? -38.031 2.682 24.524 1.00 96.00 113 TYR A O 1
ATOM 865 N N . TYR A 1 114 ? -38.356 1.161 26.141 1.00 95.75 114 TYR A N 1
ATOM 866 C CA . TYR A 1 114 ? -37.647 0.066 25.488 1.00 95.75 114 TYR A CA 1
ATOM 867 C C . TYR A 1 114 ? -38.612 -0.799 24.673 1.00 95.75 114 TYR A C 1
ATOM 869 O O . TYR A 1 114 ? -39.603 -1.309 25.199 1.00 95.75 114 TYR A O 1
ATOM 877 N N . GLY A 1 115 ? -38.311 -0.974 23.385 1.00 90.56 115 GLY A N 1
ATOM 878 C CA . GLY A 1 115 ? -39.163 -1.701 22.438 1.00 90.56 115 GLY A CA 1
ATOM 879 C C . GLY A 1 115 ? -39.061 -3.230 22.490 1.00 90.56 115 GLY A C 1
ATOM 880 O O . GLY A 1 115 ? -39.822 -3.890 21.788 1.00 90.56 115 GLY A O 1
ATOM 881 N N . GLY A 1 116 ? -38.149 -3.793 23.294 1.00 86.31 116 GLY A N 1
ATOM 882 C CA . GLY A 1 116 ? -37.990 -5.244 23.468 1.00 86.31 116 GLY A CA 1
ATOM 883 C C . GLY A 1 116 ? -36.871 -5.907 22.651 1.00 86.31 116 GLY A C 1
ATOM 884 O O . GLY A 1 116 ? -36.647 -7.102 22.825 1.00 86.31 116 GLY A O 1
ATOM 885 N N . GLU A 1 117 ? -36.163 -5.175 21.784 1.00 82.44 117 GLU A N 1
ATOM 886 C CA . GLU A 1 117 ? -35.027 -5.690 21.002 1.00 82.44 117 GLU A CA 1
ATOM 887 C C . GLU A 1 117 ? -33.869 -4.678 20.953 1.00 82.44 117 GLU A C 1
ATOM 889 O O . GLU A 1 117 ? -34.083 -3.467 20.886 1.00 82.44 117 GLU A O 1
ATOM 894 N N . GLY A 1 118 ? -32.627 -5.178 20.964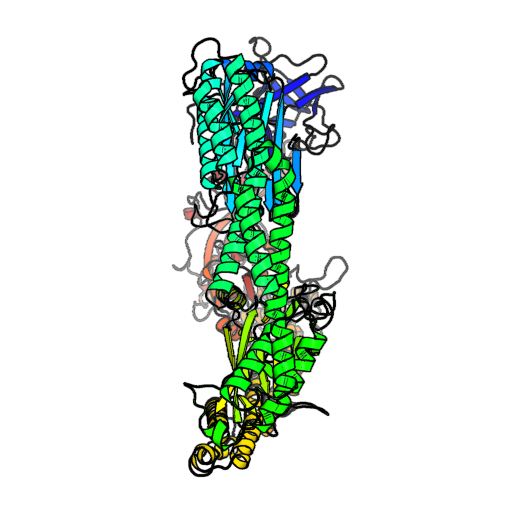 1.00 87.75 118 GLY A N 1
ATOM 895 C CA . GLY A 1 118 ? -31.415 -4.352 20.909 1.00 87.75 118 GLY A CA 1
ATOM 896 C C . GLY A 1 118 ? -31.205 -3.498 22.162 1.00 87.75 118 GLY A C 1
ATOM 897 O O . GLY A 1 118 ? -31.670 -3.852 23.243 1.00 87.75 118 GLY A O 1
ATOM 898 N N . THR A 1 119 ? -30.486 -2.382 22.016 1.00 90.00 119 THR A N 1
ATOM 899 C CA . THR A 1 119 ? -30.221 -1.416 23.100 1.00 90.00 119 THR A CA 1
ATOM 900 C C . THR A 1 119 ? -30.911 -0.067 22.893 1.00 90.00 119 THR A C 1
ATOM 902 O O . THR A 1 119 ? -30.973 0.722 23.828 1.00 90.00 119 THR A O 1
ATOM 905 N N . VAL A 1 120 ? -31.432 0.224 21.699 1.00 93.12 120 VAL A N 1
ATOM 906 C CA . VAL A 1 120 ? -32.005 1.535 21.347 1.00 93.12 120 VAL A CA 1
ATOM 907 C C . VAL A 1 120 ? -33.351 1.762 22.043 1.00 93.12 120 VAL A C 1
ATOM 909 O O . VAL A 1 120 ? -34.198 0.870 22.102 1.00 93.12 120 VAL A O 1
ATOM 912 N N . LEU A 1 121 ? -33.562 2.981 22.543 1.00 94.81 121 LEU A N 1
ATOM 913 C CA . LEU A 1 121 ? -34.828 3.422 23.128 1.00 94.81 121 LEU A CA 1
ATOM 914 C C . LEU A 1 121 ? -35.702 4.124 22.084 1.00 94.81 121 LEU A C 1
ATOM 916 O O . LEU A 1 121 ? -35.220 4.901 21.260 1.00 94.81 121 LEU A O 1
ATOM 920 N N . ASN A 1 122 ? -37.008 3.881 22.154 1.00 94.62 122 ASN A N 1
ATOM 921 C CA . ASN A 1 122 ? -37.998 4.467 21.256 1.00 94.62 122 ASN A CA 1
ATOM 922 C C . ASN A 1 122 ? -38.623 5.718 21.877 1.00 94.62 122 ASN A C 1
ATOM 924 O O . ASN A 1 122 ? -38.909 5.735 23.073 1.00 94.62 122 ASN A O 1
ATOM 928 N N . LEU A 1 123 ? -38.895 6.731 21.045 1.00 95.25 123 LEU A N 1
ATOM 929 C CA . LEU A 1 123 ? -39.698 7.908 21.392 1.00 95.25 123 LEU A CA 1
ATOM 930 C C . LEU A 1 123 ? -40.869 8.066 20.414 1.00 95.25 123 LEU A C 1
ATOM 932 O O . LEU A 1 123 ? -40.811 8.841 19.457 1.00 95.25 123 LEU A O 1
ATOM 936 N N . ASP A 1 124 ? -41.942 7.310 20.630 1.00 94.38 124 ASP A N 1
ATOM 937 C CA . ASP A 1 124 ? -43.084 7.277 19.714 1.00 94.38 124 ASP A CA 1
ATOM 938 C C . ASP A 1 124 ? -44.415 6.963 20.415 1.00 94.38 124 ASP A C 1
ATOM 940 O O . ASP A 1 124 ? -44.497 6.851 21.637 1.00 94.38 124 ASP A O 1
ATOM 944 N N . GLY A 1 125 ? -45.488 6.867 19.627 1.00 91.19 125 GLY A N 1
ATOM 945 C CA . GLY A 1 125 ? -46.837 6.585 20.122 1.00 91.19 125 GLY A CA 1
ATOM 946 C C . GLY A 1 125 ? -47.173 5.107 20.313 1.00 91.19 125 GLY A C 1
ATOM 947 O O . GLY A 1 125 ? -48.351 4.800 20.466 1.00 91.19 125 GLY A O 1
ATOM 948 N N . ASN A 1 126 ? -46.194 4.202 20.224 1.00 91.38 126 ASN A N 1
ATOM 949 C CA . ASN A 1 126 ? -46.397 2.769 20.454 1.00 91.38 126 ASN A CA 1
ATOM 950 C C . ASN A 1 126 ? -46.060 2.354 21.898 1.00 91.38 126 ASN A C 1
ATOM 952 O O . ASN A 1 126 ? -46.327 1.216 22.276 1.00 91.38 126 ASN A O 1
ATOM 956 N N . GLY A 1 127 ? -45.496 3.258 22.706 1.00 85.69 127 GLY A N 1
ATOM 957 C CA . GLY A 1 127 ? -45.330 3.024 24.138 1.00 85.69 127 GLY A CA 1
ATOM 958 C C . GLY A 1 127 ? -46.670 2.993 24.878 1.00 85.69 127 GLY A C 1
ATOM 959 O O . GLY A 1 127 ? -47.708 3.411 24.363 1.00 85.69 127 GLY A O 1
ATOM 960 N N . SER A 1 128 ? -46.656 2.475 26.102 1.00 87.69 128 SER A N 1
ATOM 961 C CA . SER A 1 128 ? -47.867 2.265 26.895 1.00 87.69 128 SER A CA 1
ATOM 962 C C . SER A 1 128 ? -47.944 3.244 28.061 1.00 87.69 128 SER A C 1
ATOM 964 O O . SER A 1 128 ? -46.994 3.412 28.818 1.00 87.69 128 SER A O 1
ATOM 966 N N . ALA A 1 129 ? -49.126 3.834 28.256 1.00 85.38 129 ALA A N 1
ATOM 967 C CA . ALA A 1 129 ? -49.440 4.661 29.423 1.00 85.38 129 ALA A CA 1
ATOM 968 C C . ALA A 1 129 ? -49.586 3.856 30.730 1.00 85.38 129 ALA A C 1
ATOM 970 O O . ALA A 1 129 ? -49.775 4.448 31.788 1.00 85.38 129 ALA A O 1
ATOM 971 N N . THR A 1 130 ? -49.539 2.523 30.653 1.00 89.00 130 THR A N 1
ATOM 972 C CA . THR A 1 130 ? -49.740 1.611 31.794 1.00 89.00 130 THR A CA 1
ATOM 973 C C . THR A 1 130 ? -48.552 0.687 32.052 1.00 89.00 130 THR A C 1
ATOM 975 O O . THR A 1 130 ? -48.505 0.055 33.100 1.00 89.00 130 THR A O 1
ATOM 978 N N . ASP A 1 131 ? -47.594 0.612 31.124 1.00 91.56 131 ASP A N 1
ATOM 979 C CA . ASP A 1 131 ? -46.389 -0.210 31.262 1.00 91.56 131 ASP A CA 1
ATOM 980 C C . ASP A 1 131 ? -45.250 0.645 31.819 1.00 91.56 131 ASP A C 1
ATOM 982 O O . ASP A 1 131 ? -44.489 1.269 31.076 1.00 91.56 131 ASP A O 1
ATOM 986 N N . ALA A 1 132 ? -45.177 0.746 33.144 1.00 92.25 132 ALA A N 1
ATOM 987 C CA . ALA A 1 132 ? -44.100 1.465 33.804 1.00 92.25 132 ALA A CA 1
ATOM 988 C C . ALA A 1 132 ? -42.776 0.716 33.616 1.00 92.25 132 ALA A C 1
ATOM 990 O O . ALA A 1 132 ? -42.603 -0.374 34.153 1.00 92.25 132 ALA A O 1
ATOM 991 N N . GLN A 1 133 ? -41.830 1.300 32.877 1.00 95.12 133 GLN A N 1
ATOM 992 C CA . GLN A 1 133 ? -40.519 0.687 32.622 1.00 95.12 133 GLN A CA 1
ATOM 993 C C . GLN A 1 133 ? -39.373 1.374 33.367 1.00 95.12 133 GLN A C 1
ATOM 995 O O . GLN A 1 133 ? -38.318 0.768 33.545 1.00 95.12 133 GLN A O 1
ATOM 1000 N N . TRP A 1 134 ? -39.549 2.628 33.787 1.00 96.25 134 TRP A N 1
ATOM 1001 C CA . TRP A 1 134 ? -38.459 3.456 34.293 1.00 96.25 134 TRP A CA 1
ATOM 1002 C C . TRP A 1 134 ? -38.414 3.502 35.811 1.00 96.25 134 TRP A C 1
ATOM 1004 O O . TRP A 1 134 ? -39.405 3.827 36.466 1.00 96.25 134 TRP A O 1
ATOM 1014 N N . LEU A 1 135 ? -37.223 3.257 36.351 1.00 96.31 135 LEU A N 1
ATOM 1015 C CA . LEU A 1 135 ? -36.888 3.398 37.759 1.00 96.31 135 LEU A CA 1
ATOM 1016 C C . LEU A 1 135 ? -35.816 4.476 37.926 1.00 96.31 135 LEU A C 1
ATOM 1018 O O . LEU A 1 135 ? -34.816 4.505 37.204 1.00 96.31 135 LEU A O 1
ATOM 1022 N N . PHE A 1 136 ? -36.014 5.343 38.913 1.00 95.38 136 PHE A N 1
ATOM 1023 C CA . PHE A 1 136 ? -35.003 6.298 39.353 1.00 95.38 136 PHE A CA 1
ATOM 1024 C C . PHE A 1 136 ? -34.137 5.612 40.401 1.00 95.38 136 PHE A C 1
ATOM 1026 O O . PHE A 1 136 ? -34.630 5.259 41.470 1.00 95.38 136 PHE A O 1
ATOM 1033 N N . VAL A 1 137 ? -32.860 5.411 40.083 1.00 95.69 137 VAL A N 1
ATOM 1034 C CA . VAL A 1 137 ? -31.903 4.715 40.946 1.00 95.69 137 VAL A CA 1
ATOM 1035 C C . VAL A 1 137 ? -30.841 5.708 41.402 1.00 95.69 137 VAL A C 1
ATOM 1037 O O . VAL A 1 137 ? -30.072 6.224 40.586 1.00 95.69 137 VAL A O 1
ATOM 1040 N N . SER A 1 138 ? -30.773 6.001 42.701 1.00 92.88 138 SER A N 1
ATOM 1041 C CA . SER A 1 138 ? -29.723 6.876 43.230 1.00 92.88 138 SER A CA 1
ATOM 1042 C C . SER A 1 138 ? -28.349 6.203 43.223 1.00 92.88 138 SER A C 1
ATOM 1044 O O . SER A 1 138 ? -28.207 4.975 43.244 1.00 92.88 138 SER A O 1
ATOM 1046 N N . LYS A 1 139 ? -27.294 7.027 43.287 1.00 91.00 139 LYS A N 1
ATOM 1047 C CA . LYS A 1 139 ? -25.930 6.544 43.549 1.00 91.00 139 LYS A CA 1
ATOM 1048 C C . LYS A 1 139 ? -25.865 5.716 44.841 1.00 91.00 139 LYS A C 1
ATOM 1050 O O . LYS A 1 139 ? -25.214 4.679 44.849 1.00 91.00 139 LYS A O 1
ATOM 1055 N N . ALA A 1 140 ? -26.586 6.117 45.891 1.00 91.38 140 ALA A N 1
ATOM 1056 C CA . ALA A 1 140 ? -26.610 5.400 47.166 1.00 91.38 140 ALA A CA 1
ATOM 1057 C C . ALA A 1 140 ? -27.139 3.963 47.022 1.00 91.38 140 ALA A C 1
ATOM 1059 O O . ALA A 1 140 ? -26.590 3.040 47.622 1.00 91.38 140 ALA A O 1
ATOM 1060 N N . GLN A 1 141 ? -28.156 3.745 46.182 1.00 93.00 141 GLN A N 1
ATOM 1061 C CA . GLN A 1 141 ? -28.676 2.402 45.918 1.00 93.00 141 GLN A CA 1
ATOM 1062 C C . GLN A 1 141 ? -27.652 1.527 45.174 1.00 93.00 141 GLN A C 1
ATOM 1064 O O . GLN A 1 141 ? -27.478 0.351 45.504 1.00 93.00 141 GLN A O 1
ATOM 1069 N N . ARG A 1 142 ? -26.909 2.112 44.224 1.00 91.75 142 ARG A N 1
ATOM 1070 C CA . ARG A 1 142 ? -25.798 1.433 43.530 1.00 91.75 142 ARG A CA 1
ATOM 1071 C C . ARG A 1 142 ? -24.662 1.072 44.488 1.00 91.75 142 ARG A C 1
ATOM 1073 O O . ARG A 1 142 ? -24.141 -0.035 44.434 1.00 91.75 142 ARG A O 1
ATOM 1080 N N . GLU A 1 143 ? -24.345 1.946 45.439 1.00 92.25 143 GLU A N 1
ATOM 1081 C CA . GLU A 1 143 ? -23.360 1.665 46.493 1.00 92.25 143 GLU A CA 1
ATOM 1082 C C . GLU A 1 143 ? -23.832 0.593 47.485 1.00 92.25 143 GLU A C 1
ATOM 1084 O O . GLU A 1 143 ? -23.037 -0.233 47.940 1.00 92.25 143 GLU A O 1
ATOM 1089 N N . GLN A 1 144 ? -25.129 0.549 47.797 1.00 92.00 144 GLN A N 1
ATOM 1090 C CA . GLN A 1 144 ? -25.702 -0.477 48.665 1.00 92.00 144 GLN A CA 1
ATOM 1091 C C . GLN A 1 144 ? -25.606 -1.875 48.038 1.00 92.00 144 GLN A C 1
ATOM 1093 O O . GLN A 1 144 ? -25.394 -2.850 48.763 1.00 92.00 144 GLN A O 1
ATOM 1098 N N . ARG A 1 145 ? -25.708 -1.988 46.707 1.00 90.25 145 ARG A N 1
ATOM 1099 C CA . ARG A 1 145 ? -25.529 -3.258 45.982 1.00 90.25 145 ARG A CA 1
ATOM 1100 C C . ARG A 1 145 ? -24.148 -3.871 46.187 1.00 90.25 145 ARG A C 1
ATOM 1102 O O . ARG A 1 145 ? -24.040 -5.090 46.279 1.00 90.25 145 ARG A O 1
ATOM 1109 N N . LEU A 1 146 ? -23.124 -3.044 46.396 1.00 93.00 146 LEU A N 1
ATOM 1110 C CA . LEU A 1 146 ? -21.770 -3.508 46.704 1.00 93.00 146 LEU A CA 1
ATOM 1111 C C . LEU A 1 146 ? -21.698 -4.347 47.999 1.00 93.00 146 LEU A C 1
ATOM 1113 O O . LEU A 1 146 ? -20.755 -5.111 48.164 1.00 93.00 146 LEU A O 1
ATOM 1117 N N . ASN A 1 147 ? -22.697 -4.278 48.895 1.00 91.44 147 ASN A N 1
ATOM 1118 C CA . ASN A 1 147 ? -22.784 -5.143 50.087 1.00 91.44 147 ASN A CA 1
ATOM 1119 C C . ASN A 1 147 ? -22.904 -6.641 49.757 1.00 91.44 147 ASN A C 1
ATOM 1121 O O . ASN A 1 147 ? -22.665 -7.472 50.627 1.00 91.44 147 ASN A O 1
ATOM 1125 N N . GLN A 1 148 ? -23.329 -6.983 48.539 1.00 89.75 148 GLN A N 1
ATOM 1126 C CA . GLN A 1 148 ? -23.480 -8.369 48.087 1.00 89.75 148 GLN A CA 1
ATOM 1127 C C . GLN A 1 148 ? -22.160 -8.954 47.565 1.00 89.75 148 GLN A C 1
ATOM 1129 O O . GLN A 1 148 ? -22.079 -10.157 47.327 1.00 89.75 148 GLN A O 1
ATOM 1134 N N . ALA A 1 149 ? -21.135 -8.115 47.388 1.00 93.06 149 ALA A N 1
ATOM 1135 C CA . ALA A 1 149 ? -19.867 -8.532 46.823 1.00 93.06 149 ALA A CA 1
ATOM 1136 C C . ALA A 1 149 ? -19.085 -9.441 47.772 1.00 93.06 149 ALA A C 1
ATOM 1138 O O . ALA A 1 149 ? -18.949 -9.187 48.969 1.00 93.06 149 ALA A O 1
ATOM 1139 N N . THR A 1 150 ? -18.499 -10.472 47.184 1.00 87.25 150 THR A N 1
ATOM 1140 C CA . THR A 1 150 ? -17.501 -11.338 47.809 1.00 87.25 150 THR A CA 1
ATOM 1141 C C . THR A 1 150 ? -16.318 -11.478 46.861 1.00 87.25 150 THR A C 1
ATOM 1143 O O . THR A 1 150 ? -16.407 -11.100 45.691 1.00 87.25 150 THR A O 1
ATOM 1146 N N . LYS A 1 151 ? -15.214 -12.056 47.344 1.00 83.19 151 LYS A N 1
ATOM 1147 C CA . LYS A 1 151 ? -14.013 -12.248 46.523 1.00 83.19 151 LYS A CA 1
ATOM 1148 C C . LYS A 1 151 ? -14.293 -13.051 45.246 1.00 83.19 151 LYS A C 1
ATOM 1150 O O . LYS A 1 151 ? -13.743 -12.734 44.194 1.00 83.19 151 LYS A O 1
ATOM 1155 N N . ASP A 1 152 ? -15.173 -14.045 45.350 1.00 84.75 152 ASP A N 1
ATOM 1156 C CA . ASP A 1 152 ? -15.514 -14.951 44.250 1.00 84.75 152 ASP A CA 1
ATOM 1157 C C . ASP A 1 152 ? -16.698 -14.442 43.410 1.00 84.75 152 ASP A C 1
ATOM 1159 O O . ASP A 1 152 ? -16.743 -14.686 42.207 1.00 84.75 152 ASP A O 1
ATOM 1163 N N . ASN A 1 153 ? -17.624 -13.687 44.016 1.00 88.62 153 ASN A N 1
ATOM 1164 C CA . ASN A 1 153 ? -18.783 -13.093 43.343 1.00 88.62 153 ASN A CA 1
ATOM 1165 C C . ASN A 1 153 ? -18.733 -11.567 43.459 1.00 88.62 153 ASN A C 1
ATOM 1167 O O . ASN A 1 153 ? -19.239 -10.986 44.424 1.00 88.62 153 ASN A O 1
ATOM 1171 N N . GLY A 1 154 ? -18.087 -10.931 42.483 1.00 91.31 154 GLY A N 1
ATOM 1172 C CA . GLY A 1 154 ? -17.969 -9.480 42.411 1.00 91.31 154 GLY A CA 1
ATOM 1173 C C . GLY A 1 154 ? -19.252 -8.778 41.965 1.00 91.31 154 GLY A C 1
ATOM 1174 O O . GLY A 1 154 ? -20.067 -9.356 41.251 1.00 91.31 154 GLY A O 1
ATOM 1175 N N . VAL A 1 155 ? -19.407 -7.512 42.354 1.00 93.56 155 VAL A N 1
ATOM 1176 C CA . VAL A 1 155 ? -20.518 -6.633 41.946 1.00 93.56 155 VAL A CA 1
ATOM 1177 C C . VAL A 1 155 ? -19.970 -5.487 41.096 1.00 93.56 155 VAL A C 1
ATOM 1179 O O . VAL A 1 155 ? -18.909 -4.942 41.407 1.00 93.56 155 VAL A O 1
ATOM 1182 N N . ASP A 1 156 ? -20.683 -5.112 40.031 1.00 92.31 156 ASP A N 1
ATOM 1183 C CA . ASP A 1 156 ? -20.271 -4.014 39.154 1.00 92.31 156 ASP A CA 1
ATOM 1184 C C . ASP A 1 156 ? -20.171 -2.685 39.921 1.00 92.31 156 ASP A C 1
ATOM 1186 O O . ASP A 1 156 ? -21.125 -2.210 40.539 1.00 92.31 156 ASP A O 1
ATOM 1190 N N . ALA A 1 157 ? -18.988 -2.087 39.860 1.00 95.75 157 ALA A N 1
ATOM 1191 C CA . ALA A 1 157 ? -18.650 -0.786 40.412 1.00 95.75 157 ALA A CA 1
ATOM 1192 C C . ALA A 1 157 ? -18.175 0.180 39.310 1.00 95.75 157 ALA A C 1
ATOM 1194 O O . ALA A 1 157 ? -17.628 1.243 39.608 1.00 95.75 157 ALA A O 1
ATOM 1195 N N . THR A 1 158 ? -18.394 -0.160 38.030 1.00 94.81 158 THR A N 1
ATOM 1196 C CA . THR A 1 158 ? -17.969 0.645 36.871 1.00 94.81 158 THR A CA 1
ATOM 1197 C C . THR A 1 158 ? -18.617 2.027 36.874 1.00 94.81 158 THR A C 1
ATOM 1199 O O . THR A 1 158 ? -18.050 2.963 36.328 1.00 94.81 158 THR A O 1
ATOM 1202 N N . PHE A 1 159 ? -19.736 2.213 37.579 1.00 92.44 159 PHE A N 1
ATOM 1203 C CA . PHE A 1 159 ? -20.365 3.522 37.779 1.00 92.44 159 PHE A CA 1
ATOM 1204 C C . PHE A 1 159 ? -19.504 4.554 38.519 1.00 92.44 159 PHE A C 1
ATOM 1206 O O . PHE A 1 159 ? -19.860 5.731 38.544 1.00 92.44 159 PHE A O 1
ATOM 1213 N N . TYR A 1 160 ? -18.392 4.144 39.135 1.00 94.38 160 TYR A N 1
ATOM 1214 C CA . TYR A 1 160 ? -17.392 5.085 39.631 1.00 94.38 160 TYR A CA 1
ATOM 1215 C C . TYR A 1 160 ? -16.508 5.666 38.517 1.00 94.38 160 TYR A C 1
ATOM 1217 O O . TYR A 1 160 ? -15.969 6.752 38.703 1.00 94.38 160 TYR A O 1
ATOM 1225 N N . ILE A 1 161 ? -16.373 4.988 37.372 1.00 94.44 161 ILE A N 1
ATOM 1226 C CA . ILE A 1 161 ? -15.587 5.437 36.217 1.00 94.44 161 ILE A CA 1
ATOM 1227 C C . ILE A 1 161 ? -16.492 6.228 35.267 1.00 94.44 161 ILE A C 1
ATOM 1229 O O . ILE A 1 161 ? -17.452 5.692 34.715 1.00 94.44 161 ILE A O 1
ATOM 1233 N N . MET A 1 162 ? -16.160 7.494 35.016 1.00 90.81 162 MET A N 1
ATOM 1234 C CA . MET A 1 162 ? -16.836 8.294 33.990 1.00 90.81 162 MET A CA 1
ATOM 1235 C C . MET A 1 162 ? -16.215 8.046 32.611 1.00 90.81 162 MET A C 1
ATOM 1237 O O . MET A 1 162 ? -14.992 8.116 32.474 1.00 90.81 162 MET A O 1
ATOM 1241 N N . GLY A 1 163 ? -17.044 7.788 31.594 1.00 89.44 163 GLY A N 1
ATOM 1242 C CA . GLY A 1 163 ? -16.601 7.549 30.214 1.00 89.44 163 GLY A CA 1
ATOM 1243 C C . GLY A 1 163 ? -15.762 6.280 30.050 1.00 89.44 163 GLY A C 1
ATOM 1244 O O . GLY A 1 163 ? -14.718 6.309 29.404 1.00 89.44 163 GLY A O 1
ATOM 1245 N N . ALA A 1 164 ? -16.173 5.171 30.672 1.00 90.44 164 ALA A N 1
ATOM 1246 C CA . ALA A 1 164 ? -15.399 3.925 30.712 1.00 90.44 164 ALA A CA 1
ATOM 1247 C C . ALA A 1 164 ? -15.114 3.289 29.331 1.00 90.44 164 ALA A C 1
ATOM 1249 O O . ALA A 1 164 ? -14.250 2.418 29.243 1.00 90.44 164 ALA A O 1
ATOM 1250 N N . SER A 1 165 ? -15.815 3.732 28.281 1.00 86.50 165 SER A N 1
ATOM 1251 C CA . SER A 1 165 ? -15.694 3.239 26.901 1.00 86.50 165 SER A CA 1
ATOM 1252 C C . SER A 1 165 ? -15.266 4.320 25.890 1.00 86.50 165 SER A C 1
ATOM 1254 O O . SER A 1 165 ? -15.580 4.222 24.711 1.00 86.50 165 SER A O 1
ATOM 1256 N N . PHE A 1 166 ? -14.655 5.420 26.358 1.00 89.56 166 PHE A N 1
ATOM 1257 C CA . PHE A 1 166 ? -14.067 6.480 25.513 1.00 89.56 166 PHE A CA 1
ATOM 1258 C C . PHE A 1 166 ? -14.975 7.085 24.426 1.00 89.56 166 PHE A C 1
ATOM 1260 O O . PHE A 1 166 ? -14.494 7.733 23.490 1.00 89.56 166 PHE A O 1
ATOM 1267 N N . VAL A 1 167 ? -16.294 6.924 24.561 1.00 85.31 167 VAL A N 1
ATOM 1268 C CA . VAL A 1 167 ? -17.279 7.449 23.619 1.00 85.31 167 VAL A CA 1
ATOM 1269 C C . VAL A 1 167 ? -17.135 8.964 23.565 1.00 85.31 167 VAL A C 1
ATOM 1271 O O . VAL A 1 167 ? -17.305 9.656 24.566 1.00 85.31 167 VAL A O 1
ATOM 1274 N N . ARG A 1 168 ? -16.833 9.481 22.370 1.00 81.88 168 ARG A N 1
ATOM 1275 C CA . ARG A 1 168 ? -16.465 10.887 22.134 1.00 81.88 168 ARG A CA 1
ATOM 1276 C C . ARG A 1 168 ? -17.450 11.903 22.723 1.00 81.88 168 ARG A C 1
ATOM 1278 O O . ARG A 1 168 ? -17.071 13.022 23.057 1.00 81.88 168 ARG A O 1
ATOM 1285 N N . THR A 1 169 ? -18.729 11.555 22.751 1.00 83.50 169 THR A N 1
ATOM 1286 C CA . THR A 1 169 ? -19.832 12.433 23.148 1.00 83.50 169 THR A CA 1
ATOM 1287 C C . THR A 1 169 ? -20.235 12.266 24.608 1.00 83.50 169 THR A C 1
ATOM 1289 O O . THR A 1 169 ? -20.992 13.097 25.110 1.00 83.50 169 THR A O 1
ATOM 1292 N N . GLU A 1 170 ? -19.754 11.238 25.305 1.00 86.62 170 GLU A N 1
ATOM 1293 C CA . GLU A 1 170 ? -20.067 11.018 26.714 1.00 86.62 170 GLU A CA 1
ATOM 1294 C C . GLU A 1 170 ? -19.186 11.874 27.636 1.00 86.62 170 GLU A C 1
ATOM 1296 O O . GLU A 1 170 ? -18.025 12.152 27.327 1.00 86.62 170 GLU A O 1
ATOM 1301 N N . PRO A 1 171 ? -19.710 12.300 28.799 1.00 87.31 171 PRO A N 1
ATOM 1302 C CA . PRO A 1 171 ? -18.895 12.975 29.796 1.00 87.31 171 PRO A CA 1
ATOM 1303 C C . PRO A 1 171 ? -17.838 12.015 30.361 1.00 87.31 171 PRO A C 1
ATOM 1305 O O . PRO A 1 171 ? -18.157 10.933 30.858 1.00 87.31 171 PRO A O 1
ATOM 1308 N N . HIS A 1 172 ? -16.575 12.440 30.355 1.00 89.75 172 HIS A N 1
ATOM 1309 C CA . HIS A 1 172 ? -15.467 11.677 30.919 1.00 89.75 172 HIS A CA 1
ATOM 1310 C C . HIS A 1 172 ? -14.527 12.554 31.745 1.00 89.75 172 HIS A C 1
ATOM 1312 O O . HIS A 1 172 ? -14.444 13.763 31.552 1.00 89.75 172 HIS A O 1
ATOM 1318 N N . ASN A 1 173 ? -13.776 11.908 32.639 1.00 91.38 173 ASN A N 1
ATOM 1319 C CA . ASN A 1 173 ? -12.728 12.538 33.449 1.00 91.38 173 ASN A CA 1
ATOM 1320 C C . ASN A 1 173 ? -11.338 11.937 33.182 1.00 91.38 173 ASN A C 1
ATOM 1322 O O . ASN A 1 173 ? -10.430 12.091 34.001 1.00 91.38 173 ASN A O 1
ATOM 1326 N N . TRP A 1 174 ? -11.171 11.235 32.056 1.00 94.88 174 TRP A N 1
ATOM 1327 C CA . TRP A 1 174 ? -9.860 10.779 31.596 1.00 94.88 174 TRP A CA 1
ATOM 1328 C C . TRP A 1 174 ? -8.913 11.960 31.372 1.00 94.88 174 TRP A C 1
ATOM 1330 O O . TRP A 1 174 ? -9.267 12.943 30.723 1.00 94.88 174 TRP A O 1
ATOM 1340 N N . LYS A 1 175 ? -7.714 11.837 31.934 1.00 95.31 175 LYS A N 1
ATOM 1341 C CA . LYS A 1 175 ? -6.580 12.749 31.806 1.00 95.31 175 LYS A CA 1
ATOM 1342 C C . LYS A 1 175 ? -5.472 12.032 31.054 1.00 95.31 175 LYS A C 1
ATOM 1344 O O . LYS A 1 175 ? -5.380 10.807 31.116 1.00 95.31 175 LYS A O 1
ATOM 1349 N N . GLU A 1 176 ? -4.620 12.797 30.391 1.00 94.25 176 GLU A N 1
ATOM 1350 C CA . GLU A 1 176 ? -3.497 12.255 29.641 1.00 94.25 176 GLU A CA 1
ATOM 1351 C C . GLU A 1 176 ? -2.247 13.120 29.844 1.00 94.25 176 GLU A C 1
ATOM 1353 O O . GLU A 1 176 ? -2.340 14.342 29.990 1.00 94.25 176 GLU A O 1
ATOM 1358 N N . VAL A 1 177 ? -1.094 12.464 29.957 1.00 88.94 177 VAL A N 1
ATOM 1359 C CA . VAL A 1 177 ? 0.236 13.079 30.026 1.00 88.94 177 VAL A CA 1
ATOM 1360 C C . VAL A 1 177 ? 1.141 12.262 29.116 1.00 88.94 177 VAL A C 1
ATOM 1362 O O . VAL A 1 177 ? 1.233 11.054 29.316 1.00 88.94 177 VAL A O 1
ATOM 1365 N N . HIS A 1 178 ? 1.822 12.883 28.154 1.00 87.44 178 HIS A N 1
ATOM 1366 C CA . HIS A 1 178 ? 2.766 12.193 27.272 1.00 87.44 178 HIS A CA 1
ATOM 1367 C C . HIS A 1 178 ? 3.932 13.088 26.846 1.00 87.44 178 HIS A C 1
ATOM 1369 O O . HIS A 1 178 ? 3.800 14.310 26.779 1.00 87.44 178 HIS A O 1
ATOM 1375 N N . ASN A 1 179 ? 5.051 12.449 26.504 1.00 77.75 179 ASN A N 1
ATOM 1376 C CA . ASN A 1 179 ? 6.192 13.064 25.827 1.00 77.75 179 ASN A CA 1
ATOM 1377 C C . ASN A 1 179 ? 6.439 12.345 24.497 1.00 77.75 179 ASN A C 1
ATOM 1379 O O . ASN A 1 179 ? 6.465 11.113 24.460 1.00 77.75 179 ASN A O 1
ATOM 1383 N N . GLY A 1 180 ? 6.638 13.112 23.421 1.00 79.19 180 GLY A N 1
ATOM 1384 C CA . GLY A 1 180 ? 6.816 12.573 22.069 1.00 79.19 180 GLY A CA 1
ATOM 1385 C C . GLY A 1 180 ? 5.576 11.833 21.550 1.00 79.19 180 GLY A C 1
ATOM 1386 O O . GLY A 1 180 ? 4.622 11.600 22.287 1.00 79.19 180 GLY A O 1
ATOM 1387 N N . GLY A 1 181 ? 5.580 11.434 20.278 1.00 89.38 181 GLY A N 1
ATOM 1388 C CA . GLY A 1 181 ? 4.491 10.643 19.693 1.00 89.38 181 GLY A CA 1
ATOM 1389 C C . GLY A 1 181 ? 3.129 11.348 19.657 1.00 89.38 181 GLY A C 1
ATOM 1390 O O . GLY A 1 181 ? 3.047 12.571 19.560 1.00 89.38 181 GLY A O 1
ATOM 1391 N N . THR A 1 182 ? 2.053 10.559 19.696 1.00 93.56 182 THR A N 1
ATOM 1392 C CA . THR A 1 182 ? 0.660 11.042 19.679 1.00 93.56 182 THR A CA 1
ATOM 1393 C C . THR A 1 182 ? -0.203 10.269 20.673 1.00 93.56 182 THR A C 1
ATOM 1395 O O . THR A 1 182 ? 0.037 9.085 20.893 1.00 93.56 182 THR A O 1
ATOM 1398 N N . VAL A 1 183 ? -1.200 10.931 21.265 1.00 94.88 183 VAL A N 1
ATOM 1399 C CA . VAL A 1 183 ? -2.239 10.327 22.114 1.00 94.88 183 VAL A CA 1
ATOM 1400 C C . VAL A 1 183 ? -3.609 10.790 21.624 1.00 94.88 183 VAL A C 1
ATOM 1402 O O . VAL A 1 183 ? -3.791 11.963 21.295 1.00 94.88 183 VAL A O 1
ATOM 1405 N N . SER A 1 184 ? -4.584 9.883 21.599 1.00 93.75 184 SER A N 1
ATOM 1406 C CA . SER A 1 184 ? -5.991 10.198 21.351 1.00 93.75 184 SER A CA 1
ATOM 1407 C C . SER A 1 184 ? -6.870 9.458 22.351 1.00 93.75 184 SER A C 1
ATOM 1409 O O . SER A 1 184 ? -6.774 8.244 22.482 1.00 93.75 184 SER A O 1
ATOM 1411 N N . LEU A 1 185 ? -7.741 10.183 23.057 1.00 91.56 185 LEU A N 1
ATOM 1412 C CA . LEU A 1 185 ? -8.674 9.600 24.031 1.00 91.56 185 LEU A CA 1
ATOM 1413 C C . LEU A 1 185 ? -9.989 9.122 23.402 1.00 91.56 185 LEU A C 1
ATOM 1415 O O . LEU A 1 185 ? -10.770 8.481 24.088 1.00 91.56 185 LEU A O 1
ATOM 1419 N N . SER A 1 186 ? -10.246 9.431 22.129 1.00 87.69 186 SER A N 1
ATOM 1420 C CA . SER A 1 186 ? -11.457 9.014 21.411 1.00 87.69 186 SER A CA 1
ATOM 1421 C C . SER A 1 186 ? -11.147 8.864 19.920 1.00 87.69 186 SER A C 1
ATOM 1423 O O . SER A 1 186 ? -11.358 9.784 19.126 1.00 87.69 186 SER A O 1
ATOM 1425 N N . SER A 1 187 ? -10.606 7.705 19.557 1.00 83.38 187 SER A N 1
ATOM 1426 C CA . SER A 1 187 ? -10.279 7.285 18.192 1.00 83.38 187 SER A CA 1
ATOM 1427 C C . SER A 1 187 ? -11.196 6.131 17.763 1.00 83.38 187 SER A C 1
ATOM 1429 O O . SER A 1 187 ? -11.591 5.350 18.623 1.00 83.38 187 SER A O 1
ATOM 1431 N N . PRO A 1 188 ? -11.559 5.984 16.478 1.00 76.38 188 PRO A N 1
ATOM 1432 C CA . PRO A 1 188 ? -11.242 6.866 15.355 1.00 76.38 188 PRO A CA 1
ATOM 1433 C C . PRO A 1 188 ? -12.001 8.204 15.404 1.00 76.38 188 PRO A C 1
ATOM 1435 O O . PRO A 1 188 ? -12.971 8.378 16.141 1.00 76.38 188 PRO A O 1
ATOM 1438 N N . SER A 1 189 ? -11.562 9.183 14.603 1.00 67.25 189 SER A N 1
ATOM 1439 C CA . SER A 1 189 ? -12.249 10.482 14.519 1.00 67.25 189 SER A CA 1
ATOM 1440 C C . SER A 1 189 ? -13.700 10.322 14.039 1.00 67.25 189 SER A C 1
ATOM 1442 O O . SER A 1 189 ? -14.017 9.400 13.285 1.00 67.25 189 SER A O 1
ATOM 1444 N N . GLY A 1 190 ? -14.589 11.249 14.413 1.00 56.09 190 GLY A N 1
ATOM 1445 C CA . GLY A 1 190 ? -16.018 11.176 14.065 1.00 56.09 190 GLY A CA 1
ATOM 1446 C C . GLY A 1 190 ? -16.340 11.149 12.560 1.00 56.09 190 GLY A C 1
ATOM 1447 O O . GLY A 1 190 ? -17.468 10.840 12.199 1.00 56.09 190 GLY A O 1
ATOM 1448 N N . ALA A 1 191 ? -15.370 11.439 11.685 1.00 56.03 191 ALA A N 1
ATOM 1449 C CA . ALA A 1 191 ? -15.513 11.350 10.229 1.00 56.03 191 ALA A CA 1
ATOM 1450 C C . ALA A 1 191 ? -15.339 9.921 9.670 1.00 56.03 191 ALA A C 1
ATOM 1452 O O . ALA A 1 191 ? -15.579 9.696 8.490 1.00 56.03 191 ALA A O 1
ATOM 1453 N N . SER A 1 192 ? -14.921 8.960 10.499 1.00 53.06 192 SER A N 1
ATOM 1454 C CA . SER A 1 192 ? -14.627 7.575 10.092 1.00 53.06 192 SER A CA 1
ATOM 1455 C C . SER A 1 192 ? -15.855 6.668 9.937 1.00 53.06 192 SER A C 1
ATOM 1457 O O . SER A 1 192 ? -15.713 5.533 9.494 1.00 53.06 192 SER A O 1
ATOM 1459 N N . GLY A 1 193 ? -17.048 7.130 10.329 1.00 59.22 193 GLY A N 1
ATOM 1460 C CA . GLY A 1 193 ? -18.278 6.329 10.284 1.00 59.22 193 GLY A CA 1
ATOM 1461 C C . GLY A 1 193 ? -18.345 5.176 11.298 1.00 59.22 193 GLY A C 1
ATOM 1462 O O . GLY A 1 193 ? -19.314 4.421 11.271 1.00 59.22 193 GLY A O 1
ATOM 1463 N N . ASN A 1 194 ? -17.359 5.032 12.194 1.00 65.00 194 ASN A N 1
ATOM 1464 C CA . ASN A 1 194 ? -17.382 4.045 13.277 1.00 65.00 194 ASN A CA 1
ATOM 1465 C C . ASN A 1 194 ? -18.071 4.606 14.537 1.00 65.00 194 ASN A C 1
ATOM 1467 O O . ASN A 1 194 ? -17.876 5.768 14.903 1.00 65.00 194 ASN A O 1
ATOM 1471 N N . HIS A 1 195 ? -18.874 3.765 15.194 1.00 67.62 195 HIS A N 1
ATOM 1472 C CA . HIS A 1 195 ? -19.582 4.057 16.446 1.00 67.62 195 HIS A CA 1
ATOM 1473 C C . HIS A 1 195 ? -18.877 3.500 17.695 1.00 67.62 195 HIS A C 1
ATOM 1475 O O . HIS A 1 195 ? -19.294 3.807 18.811 1.00 67.62 195 HIS A O 1
ATOM 1481 N N . PHE A 1 196 ? -17.829 2.694 17.519 1.00 77.69 196 PHE A N 1
ATOM 1482 C CA . PHE A 1 196 ? -16.954 2.226 18.587 1.00 77.69 196 PHE A CA 1
ATOM 1483 C C . PHE A 1 196 ? -15.754 3.164 18.696 1.00 77.69 196 PHE A C 1
ATOM 1485 O O . PHE A 1 196 ? -15.100 3.453 17.694 1.00 77.69 196 PHE A O 1
ATOM 1492 N N . TYR A 1 197 ? -15.477 3.634 19.909 1.00 85.81 197 TYR A N 1
ATOM 1493 C CA . TYR A 1 197 ? -14.351 4.512 20.203 1.00 85.81 197 TYR A CA 1
ATOM 1494 C C . TYR A 1 197 ? -13.400 3.819 21.172 1.00 85.81 197 TYR A C 1
ATOM 1496 O O . TYR A 1 197 ? -13.823 3.036 22.009 1.00 85.81 197 TYR A O 1
ATOM 1504 N N . CYS A 1 198 ? -12.117 4.125 21.068 1.00 92.31 198 CYS A N 1
ATOM 1505 C CA . CYS A 1 198 ? -11.073 3.649 21.958 1.00 92.31 198 CYS A CA 1
ATOM 1506 C C . CYS A 1 198 ? -10.051 4.760 22.210 1.00 92.31 198 CYS A C 1
ATOM 1508 O O . CYS A 1 198 ? -9.988 5.748 21.472 1.00 92.31 198 CYS A O 1
ATOM 1510 N N . ALA A 1 199 ? -9.213 4.586 23.226 1.00 95.88 199 ALA A N 1
ATOM 1511 C CA . ALA A 1 199 ? -8.025 5.406 23.404 1.00 95.88 199 ALA A CA 1
ATOM 1512 C C . ALA A 1 199 ? -6.819 4.748 22.722 1.00 95.88 199 ALA A C 1
ATOM 1514 O O . ALA A 1 199 ? -6.687 3.522 22.712 1.00 95.88 199 ALA A O 1
ATOM 1515 N N . GLU A 1 200 ? -5.921 5.559 22.170 1.00 95.75 200 GLU A N 1
ATOM 1516 C CA . GLU A 1 200 ? -4.668 5.097 21.580 1.00 95.75 200 GLU A CA 1
ATOM 1517 C C . GLU A 1 200 ? -3.487 6.021 21.886 1.00 95.75 200 GLU A C 1
ATOM 1519 O O . GLU A 1 200 ? -3.648 7.221 22.122 1.00 95.75 200 GLU A O 1
ATOM 1524 N N . ALA A 1 201 ? -2.289 5.447 21.841 1.00 95.75 201 ALA A N 1
ATOM 1525 C CA . ALA A 1 201 ? -1.020 6.139 21.982 1.00 95.75 201 ALA A CA 1
ATOM 1526 C C . ALA A 1 201 ? 0.013 5.510 21.033 1.00 95.75 201 ALA A C 1
ATOM 1528 O O . ALA A 1 201 ? 0.176 4.288 21.021 1.00 95.75 201 ALA A O 1
ATOM 1529 N N . SER A 1 202 ? 0.693 6.327 20.225 1.00 92.88 202 SER A N 1
ATOM 1530 C CA . SER A 1 202 ? 1.644 5.862 19.203 1.00 92.88 202 SER A CA 1
ATOM 1531 C C . SER A 1 202 ? 2.977 6.588 19.288 1.00 92.88 202 SER A C 1
ATOM 1533 O O . SER A 1 202 ? 3.010 7.821 19.316 1.00 92.88 202 SER A O 1
ATOM 1535 N N . ASN A 1 203 ? 4.077 5.830 19.224 1.00 88.62 203 ASN A N 1
ATOM 1536 C CA . ASN A 1 203 ? 5.445 6.340 19.094 1.00 88.62 203 ASN A CA 1
ATOM 1537 C C . ASN A 1 203 ? 5.851 7.349 20.193 1.00 88.62 203 ASN A C 1
ATOM 1539 O O . ASN A 1 203 ? 6.676 8.233 19.961 1.00 88.62 203 ASN A O 1
ATOM 1543 N N . ASN A 1 204 ? 5.231 7.269 21.376 1.00 85.94 204 ASN A N 1
ATOM 1544 C CA . ASN A 1 204 ? 5.552 8.142 22.509 1.00 85.94 204 ASN A CA 1
ATOM 1545 C C . ASN A 1 204 ? 6.830 7.682 23.212 1.00 85.94 204 ASN A C 1
ATOM 1547 O O . ASN A 1 204 ? 7.101 6.484 23.294 1.00 85.94 204 ASN A O 1
ATOM 1551 N N . ASP A 1 205 ? 7.549 8.612 23.826 1.00 76.56 205 ASP A N 1
ATOM 1552 C CA . ASP A 1 205 ? 8.647 8.287 24.738 1.00 76.56 205 ASP A CA 1
ATOM 1553 C C . ASP A 1 205 ? 8.104 7.716 26.049 1.00 76.56 205 ASP A C 1
ATOM 1555 O O . ASP A 1 205 ? 8.631 6.754 26.605 1.00 76.56 205 ASP A O 1
ATOM 1559 N N . ASN A 1 206 ? 7.004 8.301 26.519 1.00 78.75 206 ASN A N 1
ATOM 1560 C CA . ASN A 1 206 ? 6.185 7.817 27.621 1.00 78.75 206 ASN A CA 1
ATOM 1561 C C . ASN A 1 206 ? 4.774 8.418 27.526 1.00 78.75 206 ASN A C 1
ATOM 1563 O O . ASN A 1 206 ? 4.584 9.461 26.898 1.00 78.75 206 ASN A O 1
ATOM 1567 N N . PHE A 1 207 ? 3.795 7.754 28.144 1.00 91.69 207 PHE A N 1
ATOM 1568 C CA . PHE A 1 207 ? 2.453 8.294 28.351 1.00 91.69 207 PHE A CA 1
ATOM 1569 C C . PHE A 1 207 ? 1.779 7.703 29.600 1.00 91.69 207 PHE A C 1
ATOM 1571 O O . PHE A 1 207 ? 2.087 6.585 30.014 1.00 91.69 207 PHE A O 1
ATOM 1578 N N . ASP A 1 208 ? 0.806 8.423 30.156 1.00 93.06 208 ASP A N 1
ATOM 1579 C CA . ASP A 1 208 ? -0.124 7.963 31.191 1.00 93.06 208 ASP A CA 1
ATOM 1580 C C . ASP A 1 208 ? -1.530 8.499 30.891 1.00 93.06 208 ASP A C 1
ATOM 1582 O O . ASP A 1 208 ? -1.756 9.710 30.917 1.00 93.06 208 ASP A O 1
ATOM 1586 N N . ILE A 1 209 ? -2.467 7.594 30.603 1.00 97.56 209 ILE A N 1
ATOM 1587 C CA . ILE A 1 209 ? -3.883 7.891 30.361 1.00 97.56 209 ILE A CA 1
ATOM 1588 C C . ILE A 1 209 ? -4.682 7.328 31.533 1.00 97.56 209 ILE A C 1
ATOM 1590 O O . ILE A 1 209 ? -4.723 6.111 31.730 1.00 97.56 209 ILE A O 1
ATOM 1594 N N . TYR A 1 210 ? -5.312 8.200 32.323 1.00 97.00 210 TYR A N 1
ATOM 1595 C CA . TYR A 1 210 ? -5.796 7.827 33.653 1.00 97.00 210 TYR A CA 1
ATOM 1596 C C . TYR A 1 210 ? -7.035 8.582 34.136 1.00 97.00 210 TYR A C 1
ATOM 1598 O O . TYR A 1 210 ? -7.359 9.667 33.659 1.00 97.00 210 TYR A O 1
ATOM 1606 N N . GLN A 1 211 ? -7.697 8.027 35.152 1.00 97.00 211 GLN A N 1
ATOM 1607 C CA . GLN A 1 211 ? -8.763 8.680 35.911 1.00 97.00 211 GLN A CA 1
ATOM 1608 C C . GLN A 1 211 ? -8.496 8.575 37.419 1.00 97.00 211 GLN A C 1
ATOM 1610 O O . GLN A 1 211 ? -7.962 7.577 37.903 1.00 97.00 211 GLN A O 1
ATOM 1615 N N . GLU A 1 212 ? -8.862 9.618 38.166 1.00 96.31 212 GLU A N 1
ATOM 1616 C CA . GLU A 1 212 ? -8.764 9.671 39.630 1.00 96.31 212 GLU A CA 1
ATOM 1617 C C . GLU A 1 212 ? -10.162 9.558 40.240 1.00 96.31 212 GLU A C 1
ATOM 1619 O O . GLU A 1 212 ? -11.007 10.435 40.060 1.00 96.31 212 GLU A O 1
ATOM 1624 N N . LEU A 1 213 ? -10.399 8.470 40.964 1.00 96.06 213 LEU A N 1
ATOM 1625 C CA . LEU A 1 213 ? -11.646 8.185 41.658 1.00 96.06 213 LEU A CA 1
ATOM 1626 C C . LEU A 1 213 ? -11.537 8.633 43.117 1.00 96.06 213 LEU A C 1
ATOM 1628 O O . LEU A 1 213 ? -10.530 8.376 43.778 1.00 96.06 213 LEU A O 1
ATOM 1632 N N . THR A 1 214 ? -12.581 9.284 43.630 1.00 94.06 214 THR A N 1
ATOM 1633 C CA . THR A 1 214 ? -12.658 9.752 45.024 1.00 94.06 214 THR A CA 1
ATOM 1634 C C . THR A 1 214 ? -14.023 9.439 45.625 1.00 94.06 214 THR A C 1
ATOM 1636 O O . THR A 1 214 ? -15.030 9.393 44.916 1.00 94.06 214 THR A O 1
ATOM 1639 N N . GLY A 1 215 ? -14.057 9.210 46.939 1.00 90.81 215 GLY A N 1
ATOM 1640 C CA . GLY A 1 215 ? -15.278 8.834 47.650 1.00 90.81 215 GLY A CA 1
ATOM 1641 C C . GLY A 1 215 ? -15.821 7.465 47.234 1.00 90.81 215 GLY A C 1
ATOM 1642 O O . GLY A 1 215 ? -17.030 7.258 47.298 1.00 90.81 215 GLY A O 1
ATOM 1643 N N . ILE A 1 216 ? -14.955 6.558 46.771 1.00 94.50 216 ILE A N 1
ATOM 1644 C CA . ILE A 1 216 ? -15.340 5.174 46.471 1.00 94.50 216 ILE A CA 1
ATOM 1645 C C . ILE A 1 216 ? -15.320 4.333 47.749 1.00 94.50 216 ILE A C 1
ATOM 1647 O O . ILE A 1 216 ? -14.648 4.670 48.725 1.00 94.50 216 ILE A O 1
ATOM 1651 N N . ARG A 1 217 ? -16.051 3.219 47.764 1.00 93.50 217 ARG A N 1
ATOM 1652 C CA . ARG A 1 217 ? -16.084 2.320 48.922 1.00 93.50 217 ARG A CA 1
ATOM 1653 C C . ARG A 1 217 ? -14.714 1.672 49.160 1.00 93.50 217 ARG A C 1
ATOM 1655 O O . ARG A 1 217 ? -14.086 1.209 48.216 1.00 93.50 217 ARG A O 1
ATOM 1662 N N . ASN A 1 218 ? -14.282 1.560 50.412 1.00 92.81 218 ASN A N 1
ATOM 1663 C CA . ASN A 1 218 ? -13.086 0.785 50.753 1.00 92.81 218 ASN A CA 1
ATOM 1664 C C . ASN A 1 218 ? -13.300 -0.719 50.535 1.00 92.81 218 ASN A C 1
ATOM 1666 O O . ASN A 1 218 ? -14.384 -1.251 50.776 1.00 92.81 218 ASN A O 1
ATOM 1670 N N . GLY A 1 219 ? -12.248 -1.416 50.126 1.00 93.00 219 GLY A N 1
ATOM 1671 C CA . GLY A 1 219 ? -12.254 -2.857 49.896 1.00 93.00 219 GLY A CA 1
ATOM 1672 C C . GLY A 1 219 ? -11.547 -3.237 48.604 1.00 93.00 219 GLY A C 1
ATOM 1673 O O . GLY A 1 219 ? -10.814 -2.442 48.018 1.00 93.00 219 GLY A O 1
ATOM 1674 N N . ARG A 1 220 ? -11.740 -4.483 48.189 1.00 94.06 220 ARG A N 1
ATOM 1675 C CA . ARG A 1 220 ? -11.065 -5.080 47.041 1.00 94.06 220 ARG A CA 1
ATOM 1676 C C . ARG A 1 220 ? -11.795 -4.738 45.749 1.00 94.06 220 ARG A C 1
ATOM 1678 O O . ARG A 1 220 ? -13.012 -4.874 45.668 1.00 94.06 220 ARG A O 1
ATOM 1685 N N . TYR A 1 221 ? -11.041 -4.381 44.722 1.00 96.25 221 TYR A N 1
ATOM 1686 C CA . TYR A 1 221 ? -11.536 -4.146 43.376 1.00 96.25 221 TYR A CA 1
ATOM 1687 C C . TYR A 1 221 ? -10.740 -4.940 42.351 1.00 96.25 221 TYR A C 1
ATOM 1689 O O . TYR A 1 221 ? -9.545 -5.163 42.520 1.00 96.25 221 TYR A O 1
ATOM 1697 N N . ARG A 1 222 ? -11.399 -5.302 41.253 1.00 96.25 222 ARG A N 1
ATOM 1698 C CA . ARG A 1 222 ? -10.777 -5.779 40.019 1.00 96.25 222 ARG A CA 1
ATOM 1699 C C . ARG A 1 222 ? -11.034 -4.768 38.916 1.00 96.25 222 ARG A C 1
ATOM 1701 O O . ARG A 1 222 ? -12.184 -4.407 38.676 1.00 96.25 222 ARG A O 1
ATOM 1708 N N . LEU A 1 223 ? -9.973 -4.337 38.250 1.00 97.62 223 LEU A N 1
ATOM 1709 C CA . LEU A 1 223 ? -10.036 -3.518 37.051 1.00 97.62 223 LEU A CA 1
ATOM 1710 C C . LEU A 1 223 ? -9.700 -4.382 35.841 1.00 97.62 223 LEU A C 1
ATOM 1712 O O . LEU A 1 223 ? -8.707 -5.108 35.855 1.00 97.62 223 LEU A O 1
ATOM 1716 N N . THR A 1 224 ? -10.503 -4.263 34.792 1.00 96.75 224 THR A N 1
ATOM 1717 C CA . THR A 1 224 ? -10.237 -4.890 33.493 1.00 96.75 224 THR A CA 1
ATOM 1718 C C . THR A 1 224 ? -10.426 -3.885 32.366 1.00 96.75 224 THR A C 1
ATOM 1720 O O . THR A 1 224 ? -11.159 -2.911 32.538 1.00 96.75 224 THR A O 1
ATOM 1723 N N . CYS A 1 225 ? -9.767 -4.119 31.233 1.00 96.19 225 CYS A N 1
ATOM 1724 C CA . CYS A 1 225 ? -10.012 -3.415 29.974 1.00 96.19 225 CYS A CA 1
ATOM 1725 C C . CYS A 1 225 ? -9.749 -4.346 28.781 1.00 96.19 225 CYS A C 1
ATOM 1727 O O . CYS A 1 225 ? -9.072 -5.375 28.910 1.00 96.19 225 CYS A O 1
ATOM 1729 N N . GLN A 1 226 ? -10.262 -3.976 27.611 1.00 95.44 226 GLN A N 1
ATOM 1730 C CA . GLN A 1 226 ? -9.813 -4.539 26.341 1.00 95.44 226 GLN A CA 1
ATOM 1731 C C . GLN A 1 226 ? -8.658 -3.703 25.803 1.00 95.44 226 GLN A C 1
ATOM 1733 O O . GLN A 1 226 ? -8.650 -2.486 25.957 1.00 95.44 226 GLN A O 1
ATOM 1738 N N . GLY A 1 227 ? -7.665 -4.344 25.194 1.00 95.06 227 GLY A N 1
ATOM 1739 C CA . GLY A 1 227 ? -6.539 -3.616 24.619 1.00 95.06 227 GLY A CA 1
ATOM 1740 C C . GLY A 1 227 ? -5.294 -4.454 24.406 1.00 95.06 227 GLY A C 1
ATOM 1741 O O . GLY A 1 227 ? -5.150 -5.540 24.975 1.00 95.06 227 GLY A O 1
ATOM 1742 N N . PHE A 1 228 ? -4.386 -3.924 23.592 1.00 93.56 228 PHE A N 1
ATOM 1743 C CA . PHE A 1 228 ? -3.121 -4.569 23.268 1.00 93.56 228 PHE A CA 1
ATOM 1744 C C . PHE A 1 228 ? -1.989 -3.563 23.020 1.00 93.56 228 PHE A C 1
ATOM 1746 O O . PHE A 1 228 ? -2.200 -2.365 22.821 1.00 93.56 228 PHE A O 1
ATOM 1753 N N . TYR A 1 229 ? -0.769 -4.096 23.017 1.00 91.62 229 TYR A N 1
ATOM 1754 C CA . TYR A 1 229 ? 0.473 -3.427 22.659 1.00 91.62 229 TYR A CA 1
ATOM 1755 C C . TYR A 1 229 ? 1.075 -4.038 21.387 1.00 91.62 229 TYR A C 1
ATOM 1757 O O . TYR A 1 229 ? 1.220 -5.260 21.288 1.00 91.62 229 TYR A O 1
ATOM 1765 N N . ARG A 1 230 ? 1.466 -3.187 20.434 1.00 89.50 230 ARG A N 1
ATOM 1766 C CA . ARG A 1 230 ? 2.230 -3.526 19.226 1.00 89.50 230 ARG A CA 1
ATOM 1767 C C . ARG A 1 230 ? 3.565 -2.777 19.268 1.00 89.50 230 ARG A C 1
ATOM 1769 O O . ARG A 1 230 ? 3.563 -1.559 19.379 1.00 89.50 230 ARG A O 1
ATOM 1776 N N . GLY A 1 231 ? 4.688 -3.483 19.177 1.00 80.00 231 GLY A N 1
ATOM 1777 C CA . GLY A 1 231 ? 6.036 -2.906 19.276 1.00 80.00 231 GLY A CA 1
ATOM 1778 C C . GLY A 1 231 ? 7.072 -3.745 18.525 1.00 80.00 231 GLY A C 1
ATOM 1779 O O . GLY A 1 231 ? 6.721 -4.426 17.569 1.00 80.00 231 GLY A O 1
ATOM 1780 N N . ASP A 1 232 ? 8.327 -3.745 18.976 1.00 65.88 232 ASP A N 1
ATOM 1781 C CA . ASP A 1 232 ? 9.466 -4.455 18.354 1.00 65.88 232 ASP A CA 1
ATOM 1782 C C . ASP A 1 232 ? 9.457 -5.997 18.490 1.00 65.88 232 ASP A C 1
ATOM 1784 O O . ASP A 1 232 ? 10.462 -6.659 18.232 1.00 65.88 232 ASP A O 1
ATOM 1788 N N . GLY A 1 233 ? 8.335 -6.576 18.925 1.00 55.62 233 GLY A N 1
ATOM 1789 C CA . GLY A 1 233 ? 8.142 -8.021 19.049 1.00 55.62 233 GLY A CA 1
ATOM 1790 C C . GLY A 1 233 ? 8.789 -8.687 20.271 1.00 55.62 233 GLY A C 1
ATOM 1791 O O . GLY A 1 233 ? 8.638 -9.896 20.426 1.00 55.62 233 GLY A O 1
ATOM 1792 N N . SER A 1 234 ? 9.480 -7.957 21.163 1.00 52.50 234 SER A N 1
ATOM 1793 C CA . SER A 1 234 ? 10.300 -8.599 22.211 1.00 52.50 234 SER A CA 1
ATOM 1794 C C . SER A 1 234 ? 9.873 -8.354 23.671 1.00 52.50 234 SER A C 1
ATOM 1796 O O . SER A 1 234 ? 10.113 -9.224 24.511 1.00 52.50 234 SER A O 1
ATOM 1798 N N . VAL A 1 235 ? 9.196 -7.240 24.007 1.00 59.78 235 VAL A N 1
ATOM 1799 C CA . VAL A 1 235 ? 8.775 -6.910 25.395 1.00 59.78 235 VAL A CA 1
ATOM 1800 C C . VAL A 1 235 ? 7.435 -6.154 25.435 1.00 59.78 235 VAL A C 1
ATOM 1802 O O . VAL A 1 235 ? 7.220 -5.229 24.661 1.00 59.78 235 VAL A O 1
ATOM 1805 N N . ARG A 1 236 ? 6.527 -6.499 26.367 1.00 71.62 236 ARG A N 1
ATOM 1806 C CA . ARG A 1 236 ? 5.282 -5.740 26.631 1.00 71.62 236 ARG A CA 1
ATOM 1807 C C . ARG A 1 236 ? 5.601 -4.466 27.420 1.00 71.62 236 ARG A C 1
ATOM 1809 O O . ARG A 1 236 ? 5.882 -4.547 28.611 1.00 71.62 236 ARG A O 1
ATOM 1816 N N . ASN A 1 237 ? 5.536 -3.301 26.774 1.00 77.44 237 ASN A N 1
ATOM 1817 C CA . ASN A 1 237 ? 5.959 -2.032 27.391 1.00 77.44 237 ASN A CA 1
ATOM 1818 C C . ASN A 1 237 ? 4.814 -1.168 27.948 1.00 77.44 237 ASN A C 1
ATOM 1820 O O . ASN A 1 237 ? 5.077 -0.191 28.651 1.00 77.44 237 ASN A O 1
ATOM 1824 N N . ALA A 1 238 ? 3.558 -1.519 27.660 1.00 89.44 238 ALA A N 1
ATOM 1825 C CA . ALA A 1 238 ? 2.380 -0.820 28.166 1.00 89.44 238 ALA A CA 1
ATOM 1826 C C . ALA A 1 238 ? 1.682 -1.616 29.277 1.00 89.44 238 ALA A C 1
ATOM 1828 O O . ALA A 1 238 ? 1.486 -2.827 29.155 1.00 89.44 238 ALA A O 1
ATOM 1829 N N . MET A 1 239 ? 1.290 -0.920 30.343 1.00 89.31 239 MET A N 1
ATOM 1830 C CA . MET A 1 239 ? 0.765 -1.499 31.579 1.00 89.31 239 MET A CA 1
ATOM 1831 C C . MET A 1 239 ? -0.639 -0.974 31.878 1.00 89.31 239 MET A C 1
ATOM 1833 O O . MET A 1 239 ? -0.835 0.240 31.946 1.00 89.31 239 MET A O 1
ATOM 1837 N N . LEU A 1 240 ? -1.588 -1.877 32.135 1.00 95.25 240 LEU A N 1
ATOM 1838 C CA . LEU A 1 240 ? -2.825 -1.570 32.856 1.00 95.25 240 LEU A CA 1
ATOM 1839 C C . LEU A 1 240 ? -2.489 -1.408 34.341 1.00 95.25 240 LEU A C 1
ATOM 1841 O O . LEU A 1 240 ? -1.773 -2.242 34.895 1.00 95.25 240 LEU A O 1
ATOM 1845 N N . TYR A 1 241 ? -3.022 -0.383 35.006 1.00 93.38 241 TYR A N 1
ATOM 1846 C CA . TYR A 1 241 ? -2.782 -0.184 36.433 1.00 93.38 241 TYR A CA 1
ATOM 1847 C C . TYR A 1 241 ? -4.000 0.288 37.227 1.00 93.38 241 TYR A C 1
ATOM 1849 O O . TYR A 1 241 ? -4.885 0.977 36.718 1.00 93.38 241 TYR A O 1
ATOM 1857 N N . ALA A 1 242 ? -3.992 -0.062 38.514 1.00 93.81 242 ALA A N 1
ATOM 1858 C CA . ALA A 1 242 ? -4.907 0.429 39.534 1.00 93.81 242 ALA A CA 1
ATOM 1859 C C . ALA A 1 242 ? -4.126 0.657 40.840 1.00 93.81 242 ALA A C 1
ATOM 1861 O O . ALA A 1 242 ? -3.589 -0.271 41.447 1.00 93.81 242 ALA A O 1
ATOM 1862 N N . GLY A 1 243 ? -4.031 1.913 41.269 1.00 88.50 243 GLY A N 1
ATOM 1863 C CA . GLY A 1 243 ? -3.192 2.323 42.388 1.00 88.50 243 GLY A CA 1
ATOM 1864 C C . GLY A 1 243 ? -1.717 2.046 42.099 1.00 88.50 243 GLY A C 1
ATOM 1865 O O . GLY A 1 243 ? -1.158 2.567 41.137 1.00 88.50 243 GLY A O 1
ATOM 1866 N N . LEU A 1 244 ? -1.094 1.228 42.947 1.00 80.88 244 LEU A N 1
ATOM 1867 C CA . LEU A 1 244 ? 0.300 0.791 42.802 1.00 80.88 244 LEU A CA 1
ATOM 1868 C C . LEU A 1 244 ? 0.437 -0.574 42.103 1.00 80.88 244 LEU A C 1
ATOM 1870 O O . LEU A 1 244 ? 1.556 -1.063 41.958 1.00 80.88 244 LEU A O 1
ATOM 1874 N N . ILE A 1 245 ? -0.676 -1.209 41.720 1.00 82.25 245 ILE A N 1
ATOM 1875 C CA . ILE A 1 245 ? -0.691 -2.539 41.102 1.00 82.25 245 ILE A CA 1
ATOM 1876 C C . ILE A 1 245 ? -0.782 -2.394 39.586 1.00 82.25 245 ILE A C 1
ATOM 1878 O O . ILE A 1 245 ? -1.624 -1.651 39.081 1.00 82.25 245 ILE A O 1
ATOM 1882 N N . GLU A 1 246 ? 0.073 -3.118 38.866 1.00 86.25 246 GLU A N 1
ATOM 1883 C CA . GLU A 1 246 ? 0.221 -3.014 37.415 1.00 86.25 246 GLU A CA 1
ATOM 1884 C C . GLU A 1 246 ? 0.310 -4.394 36.763 1.00 86.25 246 GLU A C 1
ATOM 1886 O O . GLU A 1 246 ? 0.814 -5.339 37.371 1.00 86.25 246 GLU A O 1
ATOM 1891 N N . SER A 1 247 ? -0.163 -4.504 35.524 1.00 85.00 247 SER A N 1
ATOM 1892 C CA . SER A 1 247 ? -0.078 -5.718 34.712 1.00 85.00 247 SER A CA 1
ATOM 1893 C C . SER A 1 247 ? 0.154 -5.368 33.236 1.00 85.00 247 SER A C 1
ATOM 1895 O O . SER A 1 247 ? -0.480 -4.431 32.738 1.00 85.00 247 SER A O 1
ATOM 1897 N N . PRO A 1 248 ? 1.028 -6.095 32.512 1.00 86.56 248 PRO A N 1
ATOM 1898 C CA . PRO A 1 248 ? 1.286 -5.835 31.100 1.00 86.56 248 PRO A CA 1
ATOM 1899 C C . PRO A 1 248 ? 0.053 -6.086 30.234 1.00 86.56 248 PRO A C 1
ATOM 1901 O O . PRO A 1 248 ? -0.602 -7.123 30.372 1.00 86.56 248 PRO A O 1
ATOM 1904 N N . LEU A 1 249 ? -0.199 -5.196 29.273 1.00 91.00 249 LEU A N 1
ATOM 1905 C CA . LEU A 1 249 ? -1.226 -5.427 28.257 1.00 91.00 249 LEU A CA 1
ATOM 1906 C C . LEU A 1 249 ? -0.898 -6.648 27.383 1.00 91.00 249 LEU A C 1
ATOM 1908 O O . LEU A 1 249 ? 0.256 -7.066 27.261 1.00 91.00 249 LEU A O 1
ATOM 1912 N N . LEU A 1 250 ? -1.918 -7.233 26.757 1.00 90.25 250 LEU A N 1
ATOM 1913 C CA . LEU A 1 250 ? -1.747 -8.277 25.743 1.00 90.25 250 LEU A CA 1
ATOM 1914 C C . LEU A 1 250 ? -0.884 -7.792 24.563 1.00 90.25 250 LEU A C 1
ATOM 1916 O O . LEU A 1 250 ? -0.847 -6.604 24.254 1.00 90.25 250 LEU A O 1
ATOM 1920 N N . LEU A 1 251 ? -0.196 -8.716 23.885 1.00 85.50 251 LEU A N 1
ATOM 1921 C CA . LEU A 1 251 ? 0.496 -8.417 22.624 1.00 85.50 251 LEU A CA 1
ATOM 1922 C C . LEU A 1 251 ? -0.493 -8.465 21.456 1.00 85.50 251 LEU A C 1
ATOM 1924 O O . LEU A 1 251 ? -1.399 -9.299 21.453 1.00 85.50 251 LEU A O 1
ATOM 1928 N N . ALA A 1 252 ? -0.283 -7.611 20.454 1.00 81.88 252 ALA A N 1
ATOM 1929 C CA . ALA A 1 252 ? -1.130 -7.527 19.264 1.00 81.88 252 ALA A CA 1
ATOM 1930 C C . ALA A 1 252 ? -1.258 -8.880 18.531 1.00 81.88 252 ALA A C 1
ATOM 1932 O O . ALA A 1 252 ? -2.360 -9.278 18.168 1.00 81.88 252 ALA A O 1
ATOM 1933 N N . GLU A 1 253 ? -0.147 -9.619 18.425 1.00 73.75 253 GLU A N 1
ATOM 1934 C CA . GLU A 1 253 ? -0.001 -10.926 17.751 1.00 73.75 253 GLU A CA 1
ATOM 1935 C C . GLU A 1 253 ? -0.668 -12.107 18.476 1.00 73.75 253 GLU A C 1
ATOM 1937 O O . GLU A 1 253 ? -0.494 -13.261 18.096 1.00 73.75 253 GLU A O 1
ATOM 1942 N N . SER A 1 254 ? -1.424 -11.853 19.545 1.00 61.50 254 SER A N 1
ATOM 1943 C CA . SER A 1 254 ? -2.149 -12.911 20.257 1.00 61.50 254 SER A CA 1
ATOM 1944 C C . SER A 1 254 ? -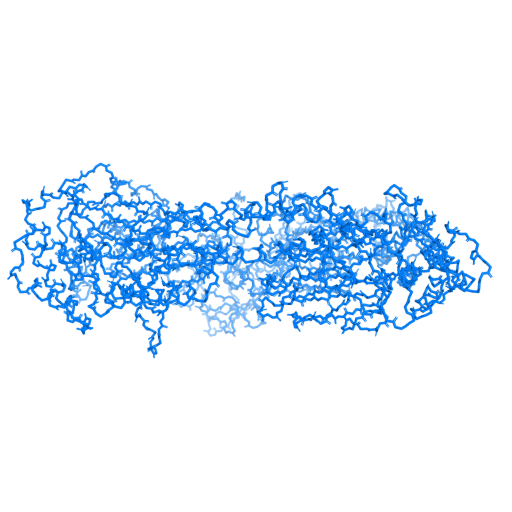3.331 -13.503 19.468 1.00 61.50 254 SER A C 1
ATOM 1946 O O . SER A 1 254 ? -3.930 -14.469 19.938 1.00 61.50 254 SER A O 1
ATOM 1948 N N . GLU A 1 255 ? -3.648 -12.973 18.278 1.00 67.94 255 GLU A N 1
ATOM 1949 C CA . GLU A 1 255 ? -4.765 -13.390 17.417 1.00 67.94 255 GLU A CA 1
ATOM 1950 C C . GLU A 1 255 ? -4.385 -13.333 15.913 1.00 67.94 255 GLU A C 1
ATOM 1952 O O . GLU A 1 255 ? -3.499 -12.567 15.540 1.00 67.94 255 GLU A O 1
ATOM 1957 N N . GLU A 1 256 ? -5.044 -14.129 15.049 1.00 61.72 256 GLU A N 1
ATOM 1958 C CA . GLU A 1 256 ? -4.710 -14.272 13.607 1.00 61.72 256 GLU A CA 1
ATOM 1959 C C . GLU A 1 256 ? -4.923 -12.984 12.781 1.00 61.72 256 GLU A C 1
ATOM 1961 O O . GLU A 1 256 ? -4.131 -12.700 11.885 1.00 61.72 256 GLU A O 1
ATOM 1966 N N . ASP A 1 257 ? -5.934 -12.172 13.115 1.00 77.06 257 ASP A N 1
ATOM 1967 C CA . ASP A 1 257 ? -6.270 -10.922 12.412 1.00 77.06 257 ASP A CA 1
ATOM 1968 C C . ASP A 1 257 ? -5.969 -9.696 13.284 1.00 77.06 257 ASP A C 1
ATOM 1970 O O . ASP A 1 257 ? -6.868 -9.129 13.916 1.00 77.06 257 ASP A O 1
ATOM 1974 N N . VAL A 1 258 ? -4.698 -9.293 13.347 1.00 84.50 258 VAL A N 1
ATOM 1975 C CA . VAL A 1 258 ? -4.248 -8.170 14.185 1.00 84.50 258 VAL A CA 1
ATOM 1976 C C . VAL A 1 258 ? -4.745 -6.827 13.625 1.00 84.50 258 VAL A C 1
ATOM 1978 O O . VAL A 1 258 ? -4.434 -6.494 12.476 1.00 84.50 258 VAL A O 1
ATOM 1981 N N . PRO A 1 259 ? -5.467 -5.999 14.408 1.00 88.38 259 PRO A N 1
ATOM 1982 C CA . PRO A 1 259 ? -5.878 -4.674 13.968 1.00 88.38 259 PRO A CA 1
ATOM 1983 C C . PRO A 1 259 ? -4.688 -3.807 13.545 1.00 88.38 259 PRO A C 1
ATOM 1985 O O . PRO A 1 259 ? -3.663 -3.728 14.224 1.00 88.38 259 PRO A O 1
ATOM 1988 N N . THR A 1 260 ? -4.830 -3.129 12.407 1.00 86.69 260 THR A N 1
ATOM 1989 C CA . THR A 1 260 ? -3.777 -2.268 11.846 1.00 86.69 260 THR A CA 1
ATOM 1990 C C . THR A 1 260 ? -3.881 -0.815 12.299 1.00 86.69 260 THR A C 1
ATOM 1992 O O . THR A 1 260 ? -2.874 -0.110 12.264 1.00 86.69 260 THR A O 1
ATOM 1995 N N . ASP A 1 261 ? -5.070 -0.402 12.740 1.00 90.19 261 ASP A N 1
ATOM 1996 C CA . ASP A 1 261 ? -5.467 0.967 13.071 1.00 90.19 261 ASP A CA 1
ATOM 1997 C C . ASP A 1 261 ? -6.579 0.976 14.142 1.00 90.19 261 ASP A C 1
ATOM 1999 O O . ASP A 1 261 ? -7.216 -0.052 14.407 1.00 90.19 261 ASP A O 1
ATOM 2003 N N . ALA A 1 262 ? -6.819 2.140 14.757 1.00 88.94 262 ALA A N 1
ATOM 2004 C CA . ALA A 1 262 ? -7.778 2.300 15.852 1.00 88.94 262 ALA A CA 1
ATOM 2005 C C . ALA A 1 262 ? -9.223 1.960 15.468 1.00 88.94 262 ALA A C 1
ATOM 2007 O O . ALA A 1 262 ? -9.981 1.485 16.309 1.00 88.94 262 ALA A O 1
ATOM 2008 N N . ASN A 1 263 ? -9.606 2.143 14.200 1.00 87.94 263 ASN A N 1
ATOM 2009 C CA . ASN A 1 263 ? -10.947 1.810 13.731 1.00 87.94 263 ASN A CA 1
ATOM 2010 C C . ASN A 1 263 ? -11.184 0.294 13.820 1.00 87.94 263 ASN A C 1
ATOM 2012 O O . ASN A 1 263 ? -12.152 -0.157 14.434 1.00 87.94 263 ASN A O 1
ATOM 2016 N N . LYS A 1 264 ? -10.250 -0.501 13.284 1.00 88.69 264 LYS A N 1
ATOM 2017 C CA . LYS A 1 264 ? -10.300 -1.966 13.388 1.00 88.69 264 LYS A CA 1
ATOM 2018 C C . LYS A 1 264 ? -10.173 -2.453 14.829 1.00 88.69 264 LYS A C 1
ATOM 2020 O O . LYS A 1 264 ? -10.822 -3.431 15.189 1.00 88.69 264 LYS A O 1
ATOM 2025 N N . ALA A 1 265 ? -9.359 -1.787 15.649 1.00 91.38 265 ALA A N 1
ATOM 2026 C CA . ALA A 1 265 ? -9.219 -2.145 17.059 1.00 91.38 265 ALA A CA 1
ATOM 2027 C C . ALA A 1 265 ? -10.534 -1.934 17.820 1.00 91.38 265 ALA A C 1
ATOM 2029 O O . ALA A 1 265 ? -10.979 -2.839 18.519 1.00 91.38 265 ALA A O 1
ATOM 2030 N N . ALA A 1 266 ? -11.202 -0.797 17.616 1.00 87.94 266 ALA A N 1
ATOM 2031 C CA . ALA A 1 266 ? -12.478 -0.493 18.252 1.00 87.94 266 ALA A CA 1
ATOM 2032 C C . ALA A 1 266 ? -13.588 -1.488 17.857 1.00 87.94 266 ALA A C 1
ATOM 2034 O O . ALA A 1 266 ? -14.356 -1.921 18.714 1.00 87.94 266 ALA A O 1
ATOM 2035 N N . ILE A 1 267 ? -13.637 -1.918 16.588 1.00 86.50 267 ILE A N 1
ATOM 2036 C CA . ILE A 1 267 ? -14.553 -2.985 16.139 1.00 86.50 267 ILE A CA 1
ATOM 2037 C C . ILE A 1 267 ? -14.216 -4.311 16.832 1.00 86.50 267 ILE A C 1
ATOM 2039 O O . ILE A 1 267 ? -15.099 -4.950 17.398 1.00 86.50 267 ILE A O 1
ATOM 2043 N N . ALA A 1 268 ? -12.936 -4.696 16.855 1.00 88.50 268 ALA A N 1
ATOM 2044 C CA . ALA A 1 268 ? -12.500 -5.925 17.513 1.00 88.50 268 ALA A CA 1
ATOM 2045 C C . ALA A 1 268 ? -12.858 -5.933 19.011 1.00 88.50 268 ALA A C 1
ATOM 2047 O O . ALA A 1 268 ? -13.276 -6.964 19.542 1.00 88.50 268 ALA A O 1
ATOM 2048 N N . PHE A 1 269 ? -12.752 -4.787 19.693 1.00 91.00 269 PHE A N 1
ATOM 2049 C CA . PHE A 1 269 ? -13.203 -4.647 21.077 1.00 91.00 269 PHE A CA 1
ATOM 2050 C C . PHE A 1 269 ? -14.724 -4.799 21.196 1.00 91.00 269 PHE A C 1
ATOM 2052 O O . PHE A 1 269 ? -15.183 -5.543 22.066 1.00 91.00 269 PHE A O 1
ATOM 2059 N N . GLY A 1 270 ? -15.497 -4.192 20.288 1.00 82.81 270 GLY A N 1
ATOM 2060 C CA . GLY A 1 270 ? -16.949 -4.381 20.187 1.00 82.81 270 GLY A CA 1
ATOM 2061 C C . GLY A 1 270 ? -17.369 -5.851 20.033 1.00 82.81 270 GLY A C 1
ATOM 2062 O O . GLY A 1 270 ? -18.359 -6.270 20.633 1.00 82.81 270 GLY A O 1
ATOM 2063 N N . ASP A 1 271 ? -16.565 -6.653 19.330 1.00 83.62 271 ASP A N 1
ATOM 2064 C CA . ASP A 1 271 ? -16.759 -8.101 19.155 1.00 83.62 271 ASP A CA 1
ATOM 2065 C C . ASP A 1 271 ? -16.270 -8.948 20.350 1.00 83.62 271 ASP A C 1
ATOM 2067 O O . ASP A 1 271 ? -16.402 -10.175 20.357 1.00 83.62 271 ASP A O 1
ATOM 2071 N N . GLY A 1 272 ? -15.705 -8.319 21.385 1.00 86.69 272 GLY A N 1
ATOM 2072 C CA . GLY A 1 272 ? -15.219 -8.994 22.592 1.00 86.69 272 GLY A CA 1
ATOM 2073 C C . GLY A 1 272 ? -13.773 -9.506 22.520 1.00 86.69 272 GLY A C 1
ATOM 2074 O O . GLY A 1 272 ? -13.336 -10.198 23.441 1.00 86.69 272 GLY A O 1
ATOM 2075 N N . ARG A 1 273 ? -13.016 -9.173 21.466 1.00 89.44 273 ARG A N 1
ATOM 2076 C CA . ARG A 1 273 ? -11.606 -9.577 21.288 1.00 89.44 273 ARG A CA 1
ATOM 2077 C C . ARG A 1 273 ? -10.672 -8.781 22.203 1.00 89.44 273 ARG A C 1
ATOM 2079 O O . ARG A 1 273 ? -11.069 -7.757 22.764 1.00 89.44 273 ARG A O 1
ATOM 2086 N N . TYR A 1 274 ? -9.434 -9.251 22.382 1.00 90.88 274 TYR A N 1
ATOM 2087 C CA . TYR A 1 274 ? -8.429 -8.600 23.245 1.00 90.88 274 TYR A CA 1
ATOM 2088 C C . TYR A 1 274 ? -8.883 -8.349 24.697 1.00 90.88 274 TYR A C 1
ATOM 2090 O O . TYR A 1 274 ? -8.421 -7.417 25.362 1.00 90.88 274 TYR A O 1
ATOM 2098 N N . GLY A 1 275 ? -9.796 -9.184 25.201 1.00 86.69 275 GLY A N 1
ATOM 2099 C CA . GLY A 1 275 ? -10.149 -9.247 26.616 1.00 86.69 275 GLY A CA 1
ATOM 2100 C C . GLY A 1 275 ? -9.114 -10.039 27.420 1.00 86.69 275 GLY A C 1
ATOM 2101 O O . GLY A 1 275 ? -8.453 -10.929 26.895 1.00 86.69 275 GLY A O 1
ATOM 2102 N N . GLY A 1 276 ? -8.983 -9.738 28.715 1.00 85.50 276 GLY A N 1
ATOM 2103 C CA . GLY A 1 276 ? -8.101 -10.483 29.628 1.00 85.50 276 GLY A CA 1
ATOM 2104 C C . GLY A 1 276 ? -7.039 -9.644 30.338 1.00 85.50 276 GLY A C 1
ATOM 2105 O O . GLY A 1 276 ? -6.350 -10.164 31.215 1.00 85.50 276 GLY A O 1
ATOM 2106 N N . ASN A 1 277 ? -6.931 -8.348 30.033 1.00 94.12 277 ASN A N 1
ATOM 2107 C CA . ASN A 1 277 ? -6.128 -7.435 30.844 1.00 94.12 277 ASN A CA 1
ATOM 2108 C C . ASN A 1 277 ? -6.821 -7.238 32.199 1.00 94.12 277 ASN A C 1
ATOM 2110 O O . ASN A 1 277 ? -7.969 -6.792 32.247 1.00 94.12 277 ASN A O 1
ATOM 2114 N N . THR A 1 278 ? -6.147 -7.589 33.297 1.00 94.62 278 THR A N 1
ATOM 2115 C CA . THR A 1 278 ? -6.723 -7.529 34.648 1.00 94.62 278 THR A CA 1
ATOM 2116 C C . THR A 1 278 ? -5.694 -7.112 35.693 1.00 94.62 278 THR A C 1
ATOM 2118 O O . THR A 1 278 ? -4.546 -7.557 35.657 1.00 94.62 278 THR A O 1
ATOM 2121 N N . VAL A 1 279 ? -6.134 -6.311 36.664 1.00 92.88 279 VAL A N 1
ATOM 2122 C CA . VAL A 1 279 ? -5.422 -6.026 37.920 1.00 92.88 279 VAL A CA 1
ATOM 2123 C C . VAL A 1 279 ? -6.410 -6.045 39.086 1.00 92.88 279 VAL A C 1
ATOM 2125 O O . VAL A 1 279 ? -7.566 -5.653 38.929 1.00 92.88 279 VAL A O 1
ATOM 2128 N N . GLU A 1 280 ? -5.974 -6.497 40.261 1.00 92.19 280 GLU A N 1
ATOM 2129 C CA . GLU A 1 280 ? -6.742 -6.382 41.507 1.00 92.19 280 GLU A CA 1
ATOM 2130 C C . GLU A 1 280 ? -6.037 -5.422 42.467 1.00 92.19 280 GLU A C 1
ATOM 2132 O O . GLU A 1 280 ? -4.811 -5.398 42.532 1.00 92.19 280 GLU A O 1
ATOM 2137 N N . VAL A 1 281 ? -6.809 -4.608 43.185 1.00 91.75 281 VAL A N 1
ATOM 2138 C CA . VAL A 1 281 ? -6.298 -3.598 44.120 1.00 91.75 281 VAL A CA 1
ATOM 2139 C C . VAL A 1 281 ? -7.199 -3.505 45.346 1.00 91.75 281 VAL A C 1
ATOM 2141 O O . VAL A 1 281 ? -8.414 -3.680 45.246 1.00 91.75 281 VAL A O 1
ATOM 2144 N N . ILE A 1 282 ? -6.628 -3.184 46.505 1.00 91.06 282 ILE A N 1
ATOM 2145 C CA . ILE A 1 282 ? -7.390 -2.880 47.720 1.00 91.06 282 ILE A CA 1
ATOM 2146 C C . ILE A 1 282 ? -7.338 -1.378 48.004 1.00 91.06 282 ILE A C 1
ATOM 2148 O O . ILE A 1 282 ? -6.266 -0.787 48.096 1.00 91.06 282 ILE A O 1
ATOM 2152 N N . VAL A 1 283 ? -8.514 -0.771 48.168 1.00 91.25 283 VAL A N 1
ATOM 2153 C CA . VAL A 1 283 ? -8.708 0.653 48.470 1.00 91.25 283 VAL A CA 1
ATOM 2154 C C . VAL A 1 283 ? -8.999 0.835 49.958 1.00 91.25 283 VAL A C 1
ATOM 2156 O O . VAL A 1 283 ? -9.848 0.133 50.512 1.00 91.25 283 VAL A O 1
ATOM 2159 N N . GLN A 1 284 ? -8.323 1.790 50.601 1.00 87.50 284 GLN A N 1
ATOM 2160 C CA . GLN A 1 284 ? -8.399 2.002 52.056 1.00 87.50 284 GLN A CA 1
ATOM 2161 C C . GLN A 1 284 ? -8.784 3.418 52.493 1.00 87.50 284 GLN A C 1
ATOM 2163 O O . GLN A 1 284 ? -9.221 3.608 53.628 1.00 87.50 284 GLN A O 1
ATOM 2168 N N . ASP A 1 285 ? -8.635 4.411 51.624 1.00 87.69 285 ASP A N 1
ATOM 2169 C CA . ASP A 1 285 ? -8.903 5.821 51.924 1.00 87.69 285 ASP A CA 1
ATOM 2170 C C . ASP A 1 285 ? -10.015 6.414 51.043 1.00 87.69 285 ASP A C 1
ATOM 2172 O O . ASP A 1 285 ? -10.239 7.624 51.026 1.00 87.69 285 ASP A O 1
ATOM 2176 N N . GLY A 1 286 ? -10.728 5.553 50.315 1.00 92.19 286 GLY A N 1
ATOM 2177 C CA . GLY A 1 286 ? -11.768 5.932 49.370 1.00 92.19 286 GLY A CA 1
ATOM 2178 C C . GLY A 1 286 ? -11.248 6.613 48.105 1.00 92.19 286 GLY A C 1
ATOM 2179 O O . GLY A 1 286 ? -12.034 7.276 47.423 1.00 92.19 286 GLY A O 1
ATOM 2180 N N . THR A 1 287 ? -9.959 6.470 47.776 1.00 93.75 287 THR A N 1
ATOM 2181 C CA . THR A 1 287 ? -9.365 7.004 46.545 1.00 93.75 287 THR A CA 1
ATOM 2182 C C . THR A 1 287 ? -8.692 5.919 45.704 1.00 93.75 287 THR A C 1
ATOM 2184 O O . THR A 1 287 ? -8.130 4.956 46.223 1.00 93.75 287 THR A O 1
ATOM 2187 N N . LEU A 1 288 ? -8.765 6.050 44.376 1.00 95.56 288 LEU A N 1
ATOM 2188 C CA . LEU A 1 288 ? -8.094 5.142 43.442 1.00 95.56 288 LEU A CA 1
ATOM 2189 C C . LEU A 1 288 ? -7.758 5.865 42.141 1.00 95.56 288 LEU A C 1
ATOM 2191 O O . LEU A 1 288 ? -8.644 6.398 41.482 1.00 95.56 288 LEU A O 1
ATOM 2195 N N . ARG A 1 289 ? -6.491 5.830 41.728 1.00 95.50 289 ARG A N 1
ATOM 2196 C CA . ARG A 1 289 ? -6.083 6.209 40.369 1.00 95.50 289 ARG A CA 1
ATOM 2197 C C . ARG A 1 289 ? -5.923 4.958 39.519 1.00 95.50 289 ARG A C 1
ATOM 2199 O O . ARG A 1 289 ? -5.319 3.996 39.982 1.00 95.50 289 ARG A O 1
ATOM 2206 N N . LEU A 1 290 ? -6.443 4.972 38.300 1.00 97.50 290 LEU A N 1
ATOM 2207 C CA . LEU A 1 290 ? -6.375 3.837 37.380 1.00 97.50 290 LEU A CA 1
ATOM 2208 C C . LEU A 1 290 ? -6.177 4.289 35.937 1.00 97.50 290 LEU A C 1
ATOM 2210 O O . LEU A 1 290 ? -6.541 5.418 35.606 1.00 97.50 290 LEU A O 1
ATOM 2214 N N . GLY A 1 291 ? -5.631 3.419 35.087 1.00 97.12 291 GLY A N 1
ATOM 2215 C CA . GLY A 1 291 ? -5.392 3.752 33.685 1.00 97.12 291 GLY A CA 1
ATOM 2216 C C . GLY A 1 291 ? -4.467 2.795 32.944 1.00 97.12 291 GLY A C 1
ATOM 2217 O O . GLY A 1 291 ? -4.219 1.676 33.394 1.00 97.12 291 GLY A O 1
ATOM 2218 N N . VAL A 1 292 ? -3.947 3.259 31.807 1.00 97.19 292 VAL A N 1
ATOM 2219 C CA . VAL A 1 292 ? -2.898 2.588 31.027 1.00 97.19 292 VAL A CA 1
ATOM 2220 C C . VAL A 1 292 ? -1.725 3.543 30.853 1.00 97.19 292 VAL A C 1
ATOM 2222 O O . VAL A 1 292 ? -1.915 4.720 30.543 1.00 97.19 292 VAL A O 1
ATOM 2225 N N . LYS A 1 293 ? -0.506 3.034 31.033 1.00 92.12 293 LYS A N 1
ATOM 2226 C CA . LYS A 1 293 ? 0.723 3.823 30.894 1.00 92.12 293 LYS A CA 1
ATOM 2227 C C . LYS A 1 293 ? 1.835 3.071 30.174 1.00 92.12 293 LYS A C 1
ATOM 2229 O O . LYS A 1 293 ? 1.877 1.842 30.202 1.00 92.12 293 LYS A O 1
ATOM 2234 N N . LYS A 1 294 ? 2.764 3.818 29.582 1.00 86.25 294 LYS A N 1
ATOM 2235 C CA . LYS A 1 294 ? 4.005 3.330 28.966 1.00 86.25 294 LYS A CA 1
ATOM 2236 C C . LYS A 1 294 ? 5.143 4.265 29.339 1.00 86.25 294 LYS A C 1
ATOM 2238 O O . LYS A 1 294 ? 4.965 5.474 29.386 1.00 86.25 294 LYS A O 1
ATOM 2243 N N . ASN A 1 295 ? 6.323 3.699 29.543 1.00 74.38 295 ASN A N 1
ATOM 2244 C CA . ASN A 1 295 ? 7.451 4.410 30.130 1.00 74.38 295 ASN A CA 1
ATOM 2245 C C . ASN A 1 295 ? 8.741 4.383 29.288 1.00 74.38 295 ASN A C 1
ATOM 2247 O O . ASN A 1 295 ? 9.758 4.910 29.732 1.00 74.38 295 ASN A O 1
ATOM 2251 N N . ALA A 1 296 ? 8.718 3.748 28.115 1.00 69.06 296 ALA A N 1
ATOM 2252 C CA . ALA A 1 296 ? 9.871 3.639 27.230 1.00 69.06 296 ALA A CA 1
ATOM 2253 C C . ALA A 1 296 ? 9.487 3.963 25.783 1.00 69.06 296 ALA A C 1
ATOM 2255 O O . ALA A 1 296 ? 8.434 3.526 25.305 1.00 69.06 296 ALA A O 1
ATOM 2256 N N . HIS A 1 297 ? 10.379 4.679 25.091 1.00 75.62 297 HIS A N 1
ATOM 2257 C CA . HIS A 1 297 ? 10.271 4.896 23.655 1.00 75.62 297 HIS A CA 1
ATOM 2258 C C . HIS A 1 297 ? 10.578 3.597 22.916 1.00 75.62 297 HIS A C 1
ATOM 2260 O O . HIS A 1 297 ? 11.664 3.034 23.078 1.00 75.62 297 HIS A O 1
ATOM 2266 N N . ILE A 1 298 ? 9.653 3.164 22.067 1.00 76.81 298 ILE A N 1
ATOM 2267 C CA . ILE A 1 298 ? 9.878 2.119 21.074 1.00 76.81 298 ILE A CA 1
ATOM 2268 C C . ILE A 1 298 ? 9.393 2.685 19.748 1.00 76.81 298 ILE A C 1
ATOM 2270 O O . ILE A 1 298 ? 8.237 3.094 19.624 1.00 76.81 298 ILE A O 1
ATOM 2274 N N . LYS A 1 299 ? 10.297 2.743 18.768 1.00 75.69 299 LYS A N 1
ATOM 2275 C CA . LYS A 1 299 ? 10.013 3.363 17.474 1.00 75.69 299 LYS A CA 1
ATOM 2276 C C . LYS A 1 299 ? 8.826 2.659 16.814 1.00 75.69 299 LYS A C 1
ATOM 2278 O O . LYS A 1 299 ? 8.832 1.438 16.686 1.00 75.69 299 LYS A O 1
ATOM 2283 N N . ASN A 1 300 ? 7.855 3.444 16.352 1.00 80.81 300 ASN A N 1
ATOM 2284 C CA . ASN A 1 300 ? 6.633 2.985 15.678 1.00 80.81 300 ASN A CA 1
ATOM 2285 C C . ASN A 1 300 ? 5.750 2.042 16.515 1.00 80.81 300 ASN A C 1
ATOM 2287 O O . ASN A 1 300 ? 4.932 1.308 15.953 1.00 80.81 300 ASN A O 1
ATOM 2291 N N . ASP A 1 301 ? 5.893 2.046 17.840 1.00 87.94 301 ASP A N 1
ATOM 2292 C CA . ASP A 1 301 ? 4.998 1.279 18.692 1.00 87.94 301 ASP A CA 1
ATOM 2293 C C . ASP A 1 301 ? 3.602 1.903 18.785 1.00 87.94 301 ASP A C 1
ATOM 2295 O O . ASP A 1 301 ? 3.386 3.081 18.488 1.00 87.94 301 ASP A O 1
ATOM 2299 N N . TRP A 1 302 ? 2.640 1.076 19.177 1.00 93.75 302 TRP A N 1
ATOM 2300 C CA . TRP A 1 302 ? 1.241 1.448 19.266 1.00 93.75 302 TRP A CA 1
ATOM 2301 C C . TRP A 1 302 ? 0.557 0.721 20.419 1.00 93.75 302 TRP A C 1
ATOM 2303 O O . TRP A 1 302 ? 0.686 -0.494 20.587 1.00 93.75 302 TRP A O 1
ATOM 2313 N N . VAL A 1 303 ? -0.172 1.483 21.224 1.00 95.12 303 VAL A N 1
ATOM 2314 C CA . VAL A 1 303 ? -1.010 1.000 22.316 1.00 95.12 303 VAL A CA 1
ATOM 2315 C C . VAL A 1 303 ? -2.431 1.447 22.036 1.00 95.12 303 VAL A C 1
ATOM 2317 O O . VAL A 1 303 ? -2.657 2.627 21.785 1.00 95.12 303 VAL A O 1
ATOM 2320 N N . VAL A 1 304 ? -3.386 0.526 22.116 1.00 96.56 304 VAL A N 1
ATOM 2321 C CA . VAL A 1 304 ? -4.806 0.828 21.914 1.00 96.56 304 VAL A CA 1
ATOM 2322 C C . VAL A 1 304 ? -5.657 0.022 22.886 1.00 96.56 304 VAL A C 1
ATOM 2324 O O . VAL A 1 304 ? -5.395 -1.162 23.115 1.00 96.56 304 VAL A O 1
ATOM 2327 N N . PHE A 1 305 ? -6.634 0.673 23.517 1.00 96.81 305 PHE A N 1
ATOM 2328 C CA . PHE A 1 305 ? -7.448 0.074 24.575 1.00 96.81 305 PHE A CA 1
ATOM 2329 C C . PHE A 1 305 ? -8.801 0.772 24.751 1.00 96.81 305 PHE A C 1
ATOM 2331 O O . PHE A 1 305 ? -8.968 1.947 24.428 1.00 96.81 305 PHE A O 1
ATOM 2338 N N . ASP A 1 306 ? -9.766 0.034 25.291 1.00 94.62 306 ASP A N 1
ATOM 2339 C CA . ASP A 1 306 ? -11.130 0.486 25.555 1.00 94.62 306 ASP A CA 1
ATOM 2340 C C . ASP A 1 306 ? -11.798 -0.346 26.675 1.00 94.62 306 ASP A C 1
ATOM 2342 O O . ASP A 1 306 ? -11.225 -1.300 27.210 1.00 94.62 306 ASP A O 1
ATOM 2346 N N . ASN A 1 307 ? -13.037 0.003 27.015 1.00 90.94 307 ASN A N 1
ATOM 2347 C CA . ASN A 1 307 ? -13.989 -0.817 27.750 1.00 90.94 307 ASN A CA 1
ATOM 2348 C C . ASN A 1 307 ? -13.524 -1.171 29.168 1.00 90.94 307 ASN A C 1
ATOM 2350 O O . ASN A 1 307 ? -13.502 -2.333 29.582 1.00 90.94 307 ASN A O 1
ATOM 2354 N N . PHE A 1 308 ? -13.155 -0.144 29.936 1.00 95.25 308 PHE A N 1
ATOM 2355 C CA . PHE A 1 308 ? -12.806 -0.315 31.339 1.00 95.25 308 PHE A CA 1
ATOM 2356 C C . PHE A 1 308 ? -14.003 -0.835 32.147 1.00 95.25 308 PHE A C 1
ATOM 2358 O O . PHE A 1 308 ? -15.136 -0.359 32.021 1.00 95.25 308 PHE A O 1
ATOM 2365 N N . ARG A 1 309 ? -13.746 -1.804 33.027 1.00 95.31 309 ARG A N 1
ATOM 2366 C CA . ARG A 1 309 ? -14.717 -2.328 33.994 1.00 95.31 309 ARG A CA 1
ATOM 2367 C C . ARG A 1 309 ? -14.090 -2.419 35.369 1.00 95.31 309 ARG A C 1
ATOM 2369 O O . ARG A 1 309 ? -13.018 -3.005 35.524 1.00 95.31 309 ARG A O 1
ATOM 2376 N N . LEU A 1 310 ? -14.782 -1.863 36.360 1.00 96.94 310 LEU A N 1
ATOM 2377 C CA . LEU A 1 310 ? -14.392 -1.913 37.763 1.00 96.94 310 LEU A CA 1
ATOM 2378 C C . LEU A 1 310 ? -15.387 -2.793 38.514 1.00 96.94 310 LEU A C 1
ATOM 2380 O O . LEU A 1 310 ? -16.575 -2.508 38.539 1.00 96.94 310 LEU A O 1
ATOM 2384 N N . THR A 1 311 ? -14.909 -3.859 39.138 1.00 96.56 311 THR A N 1
ATOM 2385 C CA . THR A 1 311 ? -15.732 -4.791 39.918 1.00 96.56 311 THR A CA 1
ATOM 2386 C C . THR A 1 311 ? -15.322 -4.716 41.380 1.00 96.56 311 THR A C 1
ATOM 2388 O O . THR A 1 311 ? -14.143 -4.873 41.678 1.00 96.56 311 THR A O 1
ATOM 2391 N N . TYR A 1 312 ? -16.262 -4.502 42.299 1.00 97.19 312 TYR A N 1
ATOM 2392 C CA . TYR A 1 312 ? -16.005 -4.605 43.736 1.00 97.19 312 TYR A CA 1
ATOM 2393 C C . TYR A 1 312 ? -16.107 -6.064 44.180 1.00 97.19 312 TYR A C 1
ATOM 2395 O O . TYR A 1 312 ? -17.070 -6.752 43.850 1.00 97.19 312 TYR A O 1
ATOM 2403 N N . LEU A 1 313 ? -15.123 -6.531 44.939 1.00 95.44 313 LEU A N 1
ATOM 2404 C CA . LEU A 1 313 ? -14.949 -7.922 45.364 1.00 95.44 313 LEU A CA 1
ATOM 2405 C C . LEU A 1 313 ? -15.112 -8.093 46.886 1.00 95.44 313 LEU A C 1
ATOM 2407 O O . LEU A 1 313 ? -14.668 -9.086 47.461 1.00 95.44 313 LEU A O 1
ATOM 2411 N N . GLY A 1 314 ? -15.738 -7.121 47.549 1.00 92.88 314 GLY A N 1
ATOM 2412 C CA . GLY A 1 314 ? -16.009 -7.152 48.983 1.00 92.88 314 GLY A CA 1
ATOM 2413 C C . GLY A 1 314 ? -14.972 -6.415 49.829 1.00 92.88 314 GLY A C 1
ATOM 2414 O O . GLY A 1 314 ? -13.990 -5.850 49.338 1.00 92.88 314 GLY A O 1
ATOM 2415 N N . GLU A 1 315 ? -15.229 -6.391 51.133 1.00 90.56 315 GLU A N 1
ATOM 2416 C CA . GLU A 1 315 ? -14.345 -5.756 52.106 1.00 90.56 315 GLU A CA 1
ATOM 2417 C C . GLU A 1 315 ? -13.002 -6.486 52.176 1.00 90.56 315 GLU A C 1
ATOM 2419 O O . GLU A 1 315 ? -12.927 -7.705 52.032 1.00 90.56 315 GLU A O 1
ATOM 2424 N N . ALA A 1 316 ? -11.939 -5.722 52.401 1.00 87.56 316 ALA A N 1
ATOM 2425 C CA . ALA A 1 316 ? -10.601 -6.250 52.587 1.00 87.56 316 ALA A CA 1
ATOM 2426 C C . ALA A 1 316 ? -9.950 -5.558 53.780 1.00 87.56 316 ALA A C 1
ATOM 2428 O O . ALA A 1 316 ? -10.135 -4.360 54.013 1.00 87.56 316 ALA A O 1
ATOM 2429 N N . THR A 1 317 ? -9.200 -6.333 54.546 1.00 85.38 317 THR A N 1
ATOM 2430 C CA . THR A 1 317 ? -8.455 -5.859 55.708 1.00 85.38 317 THR A CA 1
ATOM 2431 C C . THR A 1 317 ? -7.178 -5.133 55.289 1.00 85.38 317 THR A C 1
ATOM 2433 O O . THR A 1 317 ? -6.671 -5.291 54.175 1.00 85.38 317 THR A O 1
ATOM 2436 N N . ALA A 1 318 ? -6.612 -4.350 56.210 1.00 82.12 318 ALA A N 1
ATOM 2437 C CA . ALA A 1 318 ? -5.314 -3.728 55.974 1.00 82.12 318 ALA A CA 1
ATOM 2438 C C . ALA A 1 318 ? -4.197 -4.759 55.755 1.00 82.12 318 ALA A C 1
ATOM 2440 O O . ALA A 1 318 ? -3.303 -4.529 54.946 1.00 82.12 318 ALA A O 1
ATOM 2441 N N . GLU A 1 319 ? -4.285 -5.911 56.421 1.00 84.88 319 GLU A N 1
ATOM 2442 C CA . GLU A 1 319 ? -3.342 -7.026 56.301 1.00 84.88 319 GLU A CA 1
ATOM 2443 C C . GLU A 1 319 ? -3.397 -7.699 54.920 1.00 84.88 319 GLU A C 1
ATOM 2445 O O . GLU A 1 319 ? -2.355 -8.013 54.341 1.00 84.88 319 GLU A O 1
ATOM 2450 N N . GLU A 1 320 ? -4.589 -7.846 54.335 1.00 85.88 320 GLU A N 1
ATOM 2451 C CA . GLU A 1 320 ? -4.737 -8.301 52.946 1.00 85.88 320 GLU A CA 1
ATOM 2452 C C . GLU A 1 320 ? -4.146 -7.293 51.954 1.00 85.88 320 GLU A C 1
ATOM 2454 O O . GLU A 1 320 ? -3.396 -7.686 51.062 1.00 85.88 320 GLU A O 1
ATOM 2459 N N . ALA A 1 321 ? -4.418 -5.995 52.144 1.00 82.88 321 ALA A N 1
ATOM 2460 C CA . ALA A 1 321 ? -3.855 -4.933 51.304 1.00 82.88 321 ALA A CA 1
ATOM 2461 C C . ALA A 1 321 ? -2.326 -4.927 51.351 1.00 82.88 321 ALA A C 1
ATOM 2463 O O . ALA A 1 321 ? -1.661 -4.806 50.324 1.00 82.88 321 ALA A O 1
ATOM 2464 N N . PHE A 1 322 ? -1.774 -5.104 52.550 1.00 86.69 322 PHE A N 1
ATOM 2465 C CA . PHE A 1 322 ? -0.342 -5.209 52.756 1.00 86.69 322 PHE A CA 1
ATOM 2466 C C . PHE A 1 322 ? 0.239 -6.453 52.075 1.00 86.69 322 PHE A C 1
ATOM 2468 O O . PHE A 1 322 ? 1.246 -6.351 51.381 1.00 86.69 322 PHE A O 1
ATOM 2475 N N . THR A 1 323 ? -0.417 -7.611 52.197 1.00 87.06 323 THR A N 1
ATOM 2476 C CA . THR A 1 323 ? 0.019 -8.860 51.550 1.00 87.06 323 THR A CA 1
ATOM 2477 C C . THR A 1 323 ? 0.092 -8.722 50.026 1.00 87.06 323 THR A C 1
ATOM 2479 O O . THR A 1 323 ? 1.069 -9.146 49.410 1.00 87.06 323 THR A O 1
ATOM 2482 N N . GLU A 1 324 ? -0.907 -8.092 49.408 1.00 83.25 324 GLU A N 1
ATOM 2483 C CA . GLU A 1 324 ? -0.921 -7.836 47.962 1.00 83.25 324 GLU A CA 1
ATOM 2484 C C . GLU A 1 324 ? 0.123 -6.818 47.522 1.00 83.25 324 GLU A C 1
ATOM 2486 O O . GLU A 1 324 ? 0.819 -7.048 46.531 1.00 83.25 324 GLU A O 1
ATOM 2491 N N . LEU A 1 325 ? 0.283 -5.732 48.282 1.00 85.94 325 LEU A N 1
ATOM 2492 C CA . LEU A 1 325 ? 1.335 -4.755 48.033 1.00 85.94 325 LEU A CA 1
ATOM 2493 C C . LEU A 1 325 ? 2.723 -5.400 48.117 1.00 85.94 325 LEU A C 1
ATOM 2495 O O . LEU A 1 325 ? 3.575 -5.106 47.290 1.00 85.94 325 LEU A O 1
ATOM 2499 N N . MET A 1 326 ? 2.952 -6.314 49.063 1.00 89.94 326 MET A N 1
ATOM 2500 C CA . MET A 1 326 ? 4.207 -7.067 49.140 1.00 89.94 326 MET A CA 1
ATOM 2501 C C . MET A 1 326 ? 4.404 -7.969 47.916 1.00 89.94 326 MET A C 1
ATOM 2503 O O . MET A 1 326 ? 5.509 -8.038 47.384 1.00 89.94 326 MET A O 1
ATOM 2507 N N . GLY A 1 327 ? 3.343 -8.607 47.414 1.00 87.00 327 GLY A N 1
ATOM 2508 C CA . GLY A 1 327 ? 3.396 -9.358 46.157 1.00 87.00 327 GLY A CA 1
ATOM 2509 C C . GLY A 1 327 ? 3.813 -8.490 44.964 1.00 87.00 327 GLY A C 1
ATOM 2510 O O . GLY A 1 327 ? 4.708 -8.873 44.210 1.00 87.00 327 GLY A O 1
ATOM 2511 N N . SER A 1 328 ? 3.230 -7.294 44.815 1.00 82.31 328 SER A N 1
ATOM 2512 C CA . SER A 1 328 ? 3.638 -6.365 43.749 1.00 82.31 328 SER A CA 1
ATOM 2513 C C . SER A 1 328 ? 5.043 -5.810 43.972 1.00 82.31 328 SER A C 1
ATOM 2515 O O . SER A 1 328 ? 5.797 -5.647 43.015 1.00 82.31 328 SER A O 1
ATOM 2517 N N . PHE A 1 329 ? 5.430 -5.591 45.229 1.00 90.06 329 PHE A N 1
ATOM 2518 C CA . PHE A 1 329 ? 6.757 -5.119 45.580 1.00 90.06 329 PHE A CA 1
ATOM 2519 C C . PHE A 1 329 ? 7.838 -6.135 45.177 1.00 90.06 329 PHE A C 1
ATOM 2521 O O . PHE A 1 329 ? 8.851 -5.755 44.593 1.00 90.06 329 PHE A O 1
ATOM 2528 N N . GLN A 1 330 ? 7.590 -7.434 45.382 1.00 92.06 330 GLN A N 1
ATOM 2529 C CA . GLN A 1 330 ? 8.478 -8.499 44.906 1.00 92.06 330 GLN A CA 1
ATOM 2530 C C . GLN A 1 330 ? 8.610 -8.506 43.377 1.00 92.06 330 GLN A C 1
ATOM 2532 O O . GLN A 1 330 ? 9.715 -8.685 42.865 1.00 92.06 330 GLN A O 1
ATOM 2537 N N . ASN A 1 331 ? 7.510 -8.299 42.645 1.00 84.94 331 ASN A N 1
ATOM 2538 C CA . ASN A 1 331 ? 7.549 -8.212 41.182 1.00 84.94 331 ASN A CA 1
ATOM 2539 C C . ASN A 1 331 ? 8.355 -6.997 40.718 1.00 84.94 331 ASN A C 1
ATOM 2541 O O . ASN A 1 331 ? 9.187 -7.127 39.831 1.00 84.94 331 ASN A O 1
ATOM 2545 N N . LEU A 1 332 ? 8.185 -5.845 41.368 1.00 85.75 332 LEU A N 1
ATOM 2546 C CA . LEU A 1 332 ? 8.941 -4.639 41.044 1.00 85.75 332 LEU A CA 1
ATOM 2547 C C . LEU A 1 332 ? 10.450 -4.822 41.278 1.00 85.75 332 LEU A C 1
ATOM 2549 O O . LEU A 1 332 ? 11.260 -4.340 40.493 1.00 85.75 332 LEU A O 1
ATOM 2553 N N . ILE A 1 333 ? 10.841 -5.560 42.321 1.00 92.31 333 ILE A N 1
ATOM 2554 C CA . ILE A 1 333 ? 12.241 -5.960 42.538 1.00 92.31 333 ILE A CA 1
ATOM 2555 C C . ILE A 1 333 ? 12.757 -6.810 41.367 1.00 92.31 333 ILE A C 1
ATOM 2557 O O . ILE A 1 333 ? 13.881 -6.596 40.908 1.00 92.31 333 ILE A O 1
ATOM 2561 N N . ASN A 1 334 ? 11.945 -7.750 40.871 1.00 88.12 334 ASN A N 1
ATOM 2562 C CA . ASN A 1 334 ? 12.303 -8.580 39.720 1.00 88.12 334 ASN A CA 1
ATOM 2563 C C . ASN A 1 334 ? 12.425 -7.744 38.433 1.00 88.12 334 ASN A C 1
ATOM 2565 O O . ASN A 1 334 ? 13.395 -7.926 37.705 1.00 88.12 334 ASN A O 1
ATOM 2569 N N . ASP A 1 335 ? 11.533 -6.774 38.200 1.00 82.88 335 ASP A N 1
ATOM 2570 C CA . ASP A 1 335 ? 11.635 -5.847 37.061 1.00 82.88 335 ASP A CA 1
ATOM 2571 C C . ASP A 1 335 ? 12.999 -5.134 37.061 1.00 82.88 335 ASP A C 1
ATOM 2573 O O . ASP A 1 335 ? 13.708 -5.118 36.057 1.00 82.88 335 ASP A O 1
ATOM 2577 N N . PHE A 1 336 ? 13.416 -4.571 38.202 1.00 89.31 336 PHE A N 1
ATOM 2578 C CA . PHE A 1 336 ? 14.713 -3.894 38.305 1.00 89.31 336 PHE A CA 1
ATOM 2579 C C . PHE A 1 336 ? 15.907 -4.842 38.160 1.00 89.31 336 PHE A C 1
ATOM 2581 O O . PHE A 1 336 ? 16.945 -4.435 37.636 1.00 89.31 336 PHE A O 1
ATOM 2588 N N . ASN A 1 337 ? 15.766 -6.101 38.578 1.00 91.06 337 ASN A N 1
ATOM 2589 C CA . ASN A 1 337 ? 16.761 -7.135 38.314 1.00 91.06 337 ASN A CA 1
ATOM 2590 C C . ASN A 1 337 ? 16.914 -7.395 36.806 1.00 91.06 337 ASN A C 1
ATOM 2592 O O . ASN A 1 337 ? 18.035 -7.424 36.302 1.00 91.06 337 ASN A O 1
ATOM 2596 N N . ASP A 1 338 ? 15.803 -7.527 36.083 1.00 83.62 338 ASP A N 1
ATOM 2597 C CA . ASP A 1 338 ? 15.797 -7.808 34.643 1.00 83.62 338 ASP A CA 1
ATOM 2598 C C . ASP A 1 338 ? 16.287 -6.610 33.811 1.00 83.62 338 ASP A C 1
ATOM 2600 O O . ASP A 1 338 ? 16.855 -6.778 32.729 1.00 83.62 338 ASP A O 1
ATOM 2604 N N . LEU A 1 339 ? 16.139 -5.396 34.348 1.00 82.75 339 LEU A N 1
ATOM 2605 C CA . LEU A 1 339 ? 16.712 -4.164 33.801 1.00 82.75 339 LEU A CA 1
ATOM 2606 C C . LEU A 1 339 ? 18.194 -3.958 34.158 1.00 82.75 339 LEU A C 1
ATOM 2608 O O . LEU A 1 339 ? 18.782 -2.964 33.737 1.00 82.75 339 LEU A O 1
ATOM 2612 N N . GLY A 1 340 ? 18.806 -4.857 34.935 1.00 90.00 340 GLY A N 1
ATOM 2613 C CA . GLY A 1 340 ? 20.211 -4.760 35.342 1.00 90.00 340 GLY A CA 1
ATOM 2614 C C . GLY A 1 340 ? 20.509 -3.673 36.384 1.00 90.00 340 GLY A C 1
ATOM 2615 O O . GLY A 1 340 ? 21.673 -3.315 36.569 1.00 90.00 340 GLY A O 1
ATOM 2616 N N . ALA A 1 341 ? 19.492 -3.151 37.077 1.00 95.19 341 ALA A N 1
ATOM 2617 C CA . ALA A 1 341 ? 19.613 -2.083 38.069 1.00 95.19 341 ALA A CA 1
ATOM 2618 C C . ALA A 1 341 ? 19.855 -2.625 39.490 1.00 95.19 341 ALA A C 1
ATOM 2620 O O . ALA A 1 341 ? 19.004 -2.533 40.381 1.00 95.19 341 ALA A O 1
ATOM 2621 N N . GLU A 1 342 ? 21.034 -3.214 39.705 1.00 95.75 342 GLU A N 1
ATOM 2622 C CA . GLU A 1 342 ? 21.349 -3.988 40.915 1.00 95.75 342 GLU A CA 1
ATOM 2623 C C . GLU A 1 342 ? 21.301 -3.162 42.216 1.00 95.75 342 GLU A C 1
ATOM 2625 O O . GLU A 1 342 ? 20.864 -3.670 43.253 1.00 95.75 342 GLU A O 1
ATOM 2630 N N . ALA A 1 343 ? 21.701 -1.886 42.182 1.00 96.31 343 ALA A N 1
ATOM 2631 C CA . ALA A 1 343 ? 21.632 -0.998 43.343 1.00 96.31 343 ALA A CA 1
ATOM 2632 C C . ALA A 1 343 ? 20.184 -0.693 43.762 1.00 96.31 343 ALA A C 1
ATOM 2634 O O . ALA A 1 343 ? 19.872 -0.793 44.949 1.00 96.31 343 ALA A O 1
ATOM 2635 N N . ILE A 1 344 ? 19.292 -0.404 42.804 1.00 96.31 344 ILE A N 1
ATOM 2636 C CA . ILE A 1 344 ? 17.856 -0.196 43.064 1.00 96.31 344 ILE A CA 1
ATOM 2637 C C . ILE A 1 344 ? 17.228 -1.477 43.605 1.00 96.31 344 ILE A C 1
ATOM 2639 O O . ILE A 1 344 ? 16.561 -1.461 44.635 1.00 96.31 344 ILE A O 1
ATOM 2643 N N . LYS A 1 345 ? 17.480 -2.612 42.948 1.00 96.56 345 LYS A N 1
ATOM 2644 C CA . LYS A 1 345 ? 17.016 -3.922 43.414 1.00 96.56 345 LYS A CA 1
ATOM 2645 C C . LYS A 1 345 ? 17.459 -4.190 44.856 1.00 96.56 345 LYS A C 1
ATOM 2647 O O . LYS A 1 345 ? 16.638 -4.599 45.669 1.00 96.56 345 LYS A O 1
ATOM 2652 N N . SER A 1 346 ? 18.725 -3.933 45.192 1.00 96.44 346 SER A N 1
ATOM 2653 C CA . SER A 1 346 ? 19.253 -4.119 46.552 1.00 96.44 346 SER A CA 1
ATOM 2654 C C . SER A 1 346 ? 18.587 -3.185 47.568 1.00 96.44 346 SER A C 1
ATOM 2656 O O . SER A 1 346 ? 18.227 -3.623 48.659 1.00 96.44 346 SER A O 1
ATOM 2658 N N . GLU A 1 347 ? 18.392 -1.913 47.210 1.00 96.44 347 GLU A N 1
ATOM 2659 C CA . GLU A 1 347 ? 17.676 -0.921 48.022 1.00 96.44 347 GLU A CA 1
ATOM 2660 C C . GLU A 1 347 ? 16.243 -1.382 48.331 1.00 96.44 347 GLU A C 1
ATOM 2662 O O . GLU A 1 347 ? 15.809 -1.364 49.486 1.00 96.44 347 GLU A O 1
ATOM 2667 N N . LEU A 1 348 ? 15.536 -1.873 47.313 1.00 96.62 348 LEU A N 1
ATOM 2668 C CA . LEU A 1 348 ? 14.179 -2.391 47.435 1.00 96.62 348 LEU A CA 1
ATOM 2669 C C . LEU A 1 348 ? 14.120 -3.697 48.238 1.00 96.62 348 LEU A C 1
ATOM 2671 O O . LEU A 1 348 ? 13.253 -3.840 49.101 1.00 96.62 348 LEU A O 1
ATOM 2675 N N . GLN A 1 349 ? 15.066 -4.616 48.022 1.00 97.19 349 GLN A N 1
ATOM 2676 C CA . GLN A 1 349 ? 15.132 -5.897 48.731 1.00 97.19 349 GLN A CA 1
ATOM 2677 C C . GLN A 1 349 ? 15.298 -5.703 50.243 1.00 97.19 349 GLN A C 1
ATOM 2679 O O . GLN A 1 349 ? 14.675 -6.422 51.018 1.00 97.19 349 GLN A O 1
ATOM 2684 N N . VAL A 1 350 ? 16.060 -4.694 50.684 1.00 96.81 350 VAL A N 1
ATOM 2685 C CA . VAL A 1 350 ? 16.205 -4.368 52.116 1.00 96.81 350 VAL A CA 1
ATOM 2686 C C . VAL A 1 350 ? 14.862 -4.002 52.751 1.00 96.81 350 VAL A C 1
ATOM 2688 O O . VAL A 1 350 ? 14.565 -4.436 53.867 1.00 96.81 350 VAL A O 1
ATOM 2691 N N . VAL A 1 351 ? 14.040 -3.205 52.062 1.00 96.62 351 VAL A N 1
ATOM 2692 C CA . VAL A 1 351 ? 12.706 -2.838 52.559 1.00 96.62 351 VAL A CA 1
ATOM 2693 C C . VAL A 1 351 ? 11.771 -4.045 52.498 1.00 96.62 351 VAL A C 1
ATOM 2695 O O . VAL A 1 351 ? 11.029 -4.282 53.451 1.00 96.62 351 VAL A O 1
ATOM 2698 N N . TYR A 1 352 ? 11.840 -4.843 51.431 1.00 96.00 352 TYR A N 1
ATOM 2699 C CA . TYR A 1 352 ? 11.039 -6.056 51.291 1.00 96.00 352 TYR A CA 1
ATOM 2700 C C . TYR A 1 352 ? 11.315 -7.058 52.420 1.00 96.00 352 TYR A C 1
ATOM 2702 O O . TYR A 1 352 ? 10.395 -7.442 53.140 1.00 96.00 352 TYR A O 1
ATOM 2710 N N . ASP A 1 353 ? 12.584 -7.406 52.648 1.00 96.06 353 ASP A N 1
ATOM 2711 C CA . ASP A 1 353 ? 13.012 -8.362 53.676 1.00 96.06 353 ASP A CA 1
ATOM 2712 C C . ASP A 1 353 ? 12.653 -7.897 55.092 1.00 96.06 353 ASP A C 1
ATOM 2714 O O . ASP A 1 353 ? 12.394 -8.715 55.975 1.00 96.06 353 ASP A O 1
ATOM 2718 N N . LYS A 1 354 ? 12.619 -6.578 55.325 1.00 96.00 354 LYS A N 1
ATOM 2719 C CA . LYS A 1 354 ? 12.233 -6.005 56.619 1.00 96.00 354 LYS A CA 1
ATOM 2720 C C . LYS A 1 354 ? 10.761 -6.253 56.950 1.00 96.00 354 LYS A C 1
ATOM 2722 O O . LYS A 1 354 ? 10.442 -6.429 58.126 1.00 96.00 354 LYS A O 1
ATOM 2727 N N . TYR A 1 355 ? 9.878 -6.210 55.953 1.00 94.25 355 TYR A N 1
ATOM 2728 C CA . TYR A 1 355 ? 8.430 -6.211 56.174 1.00 94.25 355 TYR A CA 1
ATOM 2729 C C . TYR A 1 355 ? 7.709 -7.468 55.662 1.00 94.25 355 TYR A C 1
ATOM 2731 O O . TYR A 1 355 ? 6.534 -7.666 55.988 1.00 94.25 355 TYR A O 1
ATOM 2739 N N . VAL A 1 356 ? 8.385 -8.350 54.921 1.00 91.19 356 VAL A N 1
ATOM 2740 C CA . VAL A 1 356 ? 7.823 -9.634 54.481 1.00 91.19 356 VAL A CA 1
ATOM 2741 C C . VAL A 1 356 ? 7.387 -10.482 55.681 1.00 91.19 356 VAL A C 1
ATOM 2743 O O . VAL A 1 356 ? 8.123 -10.667 56.647 1.00 91.19 356 VAL A O 1
ATOM 2746 N N . GLY A 1 357 ? 6.149 -10.981 55.641 1.00 85.31 357 GLY A N 1
ATOM 2747 C CA . GLY A 1 357 ? 5.571 -11.783 56.724 1.00 85.31 357 GLY A CA 1
ATOM 2748 C C . GLY A 1 357 ? 5.079 -10.993 57.947 1.00 85.31 357 GLY A C 1
ATOM 2749 O O . GLY A 1 357 ? 4.766 -11.615 58.960 1.00 85.31 357 GLY A O 1
ATOM 2750 N N . THR A 1 358 ? 4.995 -9.657 57.882 1.00 90.00 358 THR A N 1
ATOM 2751 C CA . THR A 1 358 ? 4.342 -8.847 58.931 1.00 90.00 358 THR A CA 1
ATOM 2752 C C . THR A 1 358 ? 2.855 -9.211 59.042 1.00 90.00 358 THR A C 1
ATOM 2754 O O . THR A 1 358 ? 2.163 -9.252 58.030 1.00 90.00 358 THR A O 1
ATOM 2757 N N . THR A 1 359 ? 2.363 -9.440 60.267 1.00 84.19 359 THR A N 1
ATOM 2758 C CA . THR A 1 359 ? 0.957 -9.791 60.564 1.00 84.19 359 THR A CA 1
ATOM 2759 C C . THR A 1 359 ? 0.368 -8.898 61.659 1.00 84.19 359 THR A C 1
ATOM 2761 O O . THR A 1 359 ? 1.105 -8.472 62.552 1.00 84.19 359 THR A O 1
ATOM 2764 N N . GLY A 1 360 ? -0.951 -8.687 61.677 1.00 85.81 360 GLY A N 1
ATOM 2765 C CA . GLY A 1 360 ? -1.635 -7.866 62.689 1.00 85.81 360 GLY A CA 1
ATOM 2766 C C . GLY A 1 360 ? -1.758 -6.383 62.307 1.00 85.81 360 GLY A C 1
ATOM 2767 O O . GLY A 1 360 ? -2.369 -6.061 61.292 1.00 85.81 360 GLY A O 1
ATOM 2768 N N . ASP A 1 361 ? -1.235 -5.462 63.129 1.00 86.62 361 ASP A N 1
ATOM 2769 C CA . ASP A 1 361 ? -1.236 -4.025 62.796 1.00 86.62 361 ASP A CA 1
ATOM 2770 C C . ASP A 1 361 ? -0.129 -3.711 61.781 1.00 86.62 361 ASP A C 1
ATOM 2772 O O . ASP A 1 361 ? 1.047 -3.593 62.126 1.00 86.62 361 ASP A O 1
ATOM 2776 N N . VAL A 1 362 ? -0.524 -3.598 60.514 1.00 89.31 362 VAL A N 1
ATOM 2777 C CA . VAL A 1 362 ? 0.371 -3.345 59.377 1.00 89.31 362 VAL A CA 1
ATOM 2778 C C . VAL A 1 362 ? 0.464 -1.864 58.996 1.00 89.31 362 VAL A C 1
ATOM 2780 O O . VAL A 1 362 ? 1.070 -1.553 57.978 1.00 89.31 362 VAL A O 1
ATOM 2783 N N . THR A 1 363 ? -0.111 -0.936 59.770 1.00 85.50 363 THR A N 1
ATOM 2784 C CA . THR A 1 363 ? -0.275 0.474 59.358 1.00 85.50 363 THR A CA 1
ATOM 2785 C C . THR A 1 363 ? 1.052 1.149 58.981 1.00 85.50 363 THR A C 1
ATOM 2787 O O . THR A 1 363 ? 1.167 1.743 57.910 1.00 85.50 363 THR A O 1
ATOM 2790 N N . GLU A 1 364 ? 2.083 1.015 59.825 1.00 88.50 364 GLU A N 1
ATOM 2791 C CA . GLU A 1 364 ? 3.418 1.576 59.556 1.00 88.50 364 GLU A CA 1
ATOM 2792 C C . GLU A 1 364 ? 4.093 0.888 58.359 1.00 88.50 364 GLU A C 1
ATOM 2794 O O . GLU A 1 364 ? 4.644 1.555 57.483 1.00 88.50 364 GLU A O 1
ATOM 2799 N N . ALA A 1 365 ? 4.029 -0.448 58.303 1.00 91.19 365 ALA A N 1
ATOM 2800 C CA . ALA A 1 365 ? 4.619 -1.237 57.223 1.00 91.19 365 ALA A CA 1
ATOM 2801 C C . ALA A 1 365 ? 4.001 -0.876 55.867 1.00 91.19 365 ALA A C 1
ATOM 2803 O O . ALA A 1 365 ? 4.714 -0.667 54.889 1.00 91.19 365 ALA A O 1
ATOM 2804 N N . LEU A 1 366 ? 2.677 -0.737 55.827 1.00 85.69 366 LEU A N 1
ATOM 2805 C CA . LEU A 1 366 ? 1.930 -0.380 54.635 1.00 85.69 366 LEU A CA 1
ATOM 2806 C C . LEU A 1 366 ? 2.300 1.013 54.128 1.00 85.69 366 LEU A C 1
ATOM 2808 O O . LEU A 1 366 ? 2.498 1.172 52.925 1.00 85.69 366 LEU A O 1
ATOM 2812 N N . GLN A 1 367 ? 2.451 2.000 55.017 1.00 87.56 367 GLN A N 1
ATOM 2813 C CA . GLN A 1 367 ? 2.881 3.342 54.626 1.00 87.56 367 GLN A CA 1
ATOM 2814 C C . GLN A 1 367 ? 4.290 3.322 54.014 1.00 87.56 367 GLN A C 1
ATOM 2816 O O . GLN A 1 367 ? 4.482 3.810 52.900 1.00 87.56 367 GLN A O 1
ATOM 2821 N N . VAL A 1 368 ? 5.260 2.713 54.707 1.00 93.19 368 VAL A N 1
ATOM 2822 C CA . VAL A 1 368 ? 6.661 2.674 54.256 1.00 93.19 368 VAL A CA 1
ATOM 2823 C C . VAL A 1 368 ? 6.798 1.922 52.934 1.00 93.19 368 VAL A C 1
ATOM 2825 O O . VAL A 1 368 ? 7.465 2.406 52.018 1.00 93.19 368 VAL A O 1
ATOM 2828 N N . VAL A 1 369 ? 6.150 0.763 52.795 1.00 92.56 369 VAL A N 1
ATOM 2829 C CA . VAL A 1 369 ? 6.205 -0.013 51.551 1.00 92.56 369 VAL A CA 1
ATOM 2830 C C . VAL A 1 369 ? 5.502 0.737 50.417 1.00 92.56 369 VAL A C 1
ATOM 2832 O O . VAL A 1 369 ? 6.040 0.784 49.315 1.00 92.56 369 VAL A O 1
ATOM 2835 N N . SER A 1 370 ? 4.369 1.401 50.669 1.00 86.12 370 SER A N 1
ATOM 2836 C CA . SER A 1 370 ? 3.660 2.180 49.639 1.00 86.12 370 SER A CA 1
ATOM 2837 C C . SER A 1 370 ? 4.495 3.351 49.112 1.00 86.12 370 SER A C 1
ATOM 2839 O O . SER A 1 370 ? 4.593 3.543 47.899 1.00 86.12 370 SER A O 1
ATOM 2841 N N . GLU A 1 371 ? 5.133 4.121 50.000 1.00 89.69 371 GLU A N 1
ATOM 2842 C CA . GLU A 1 371 ? 6.038 5.220 49.625 1.00 89.69 371 GLU A CA 1
ATOM 2843 C C . GLU A 1 371 ? 7.269 4.703 48.854 1.00 89.69 371 GLU A C 1
ATOM 2845 O O . GLU A 1 371 ? 7.696 5.317 47.868 1.00 89.69 371 GLU A O 1
ATOM 2850 N N . THR A 1 372 ? 7.787 3.537 49.253 1.00 93.19 372 THR A N 1
ATOM 2851 C CA . THR A 1 372 ? 8.911 2.861 48.586 1.00 93.19 372 THR A CA 1
ATOM 2852 C C . THR A 1 372 ? 8.532 2.415 47.174 1.00 93.19 372 THR A C 1
ATOM 2854 O O . THR A 1 372 ? 9.204 2.784 46.213 1.00 93.19 372 THR A O 1
ATOM 2857 N N . VAL A 1 373 ? 7.417 1.692 47.021 1.00 88.00 373 VAL A N 1
ATOM 2858 C CA . VAL A 1 373 ? 6.899 1.217 45.726 1.00 88.00 373 VAL A CA 1
ATOM 2859 C C . VAL A 1 373 ? 6.584 2.390 44.800 1.00 88.00 373 VAL A C 1
ATOM 2861 O O . VAL A 1 373 ? 6.880 2.336 43.608 1.00 88.00 373 VAL A O 1
ATOM 2864 N N . LYS A 1 374 ? 6.032 3.487 45.330 1.00 84.38 374 LYS A N 1
ATOM 2865 C CA . LYS A 1 374 ? 5.799 4.714 44.558 1.00 84.38 374 LYS A CA 1
ATOM 2866 C C . LYS A 1 374 ? 7.103 5.310 44.018 1.00 84.38 374 LYS A C 1
ATOM 2868 O O . LYS A 1 374 ? 7.161 5.658 42.840 1.00 84.38 374 LYS A O 1
ATOM 2873 N N . SER A 1 375 ? 8.138 5.407 44.853 1.00 87.44 375 SER A N 1
ATOM 2874 C CA . SER A 1 375 ? 9.453 5.928 44.447 1.00 87.44 375 SER A CA 1
ATOM 2875 C C . SER A 1 375 ? 10.128 5.023 43.413 1.00 87.44 375 SER A C 1
ATOM 2877 O O . SER A 1 375 ? 10.633 5.502 42.400 1.00 87.44 375 SER A O 1
ATOM 2879 N N . ALA A 1 376 ? 10.041 3.709 43.611 1.00 88.31 376 ALA A N 1
ATOM 2880 C CA . ALA A 1 376 ? 10.540 2.710 42.677 1.00 88.31 376 ALA A CA 1
ATOM 2881 C C . ALA A 1 376 ? 9.840 2.788 41.317 1.00 88.31 376 ALA A C 1
ATOM 2883 O O . ALA A 1 376 ? 10.493 2.840 40.279 1.00 88.31 376 ALA A O 1
ATOM 2884 N N . ASN A 1 377 ? 8.513 2.901 41.300 1.00 80.19 377 ASN A N 1
ATOM 2885 C CA . ASN A 1 377 ? 7.762 3.076 40.060 1.00 80.19 377 ASN A CA 1
ATOM 2886 C C . ASN A 1 377 ? 8.146 4.357 39.301 1.00 80.19 377 ASN A C 1
ATOM 2888 O O . ASN A 1 377 ? 8.162 4.334 38.071 1.00 80.19 377 ASN A O 1
ATOM 2892 N N . ALA A 1 378 ? 8.486 5.445 40.004 1.00 78.44 378 ALA A N 1
ATOM 2893 C CA . ALA A 1 378 ? 8.977 6.672 39.374 1.00 78.44 378 ALA A CA 1
ATOM 2894 C C . ALA A 1 378 ? 10.359 6.484 38.717 1.00 78.44 378 ALA A C 1
ATOM 2896 O O . ALA A 1 378 ? 10.588 6.992 37.623 1.00 78.44 378 ALA A O 1
ATOM 2897 N N . ALA A 1 379 ? 11.260 5.718 39.341 1.00 86.81 379 ALA A N 1
ATOM 2898 C CA . ALA A 1 379 ? 12.578 5.417 38.776 1.00 86.81 379 ALA A CA 1
ATOM 2899 C C . ALA A 1 379 ? 12.513 4.434 37.592 1.00 86.81 379 ALA A C 1
ATOM 2901 O O . ALA A 1 379 ? 13.287 4.560 36.644 1.00 86.81 379 ALA A O 1
ATOM 2902 N N . ARG A 1 380 ? 11.568 3.484 37.614 1.00 80.62 380 ARG A N 1
ATOM 2903 C CA . ARG A 1 380 ? 11.498 2.365 36.658 1.00 80.62 380 ARG A CA 1
ATOM 2904 C C . ARG A 1 380 ? 11.485 2.816 35.199 1.00 80.62 380 ARG A C 1
ATOM 2906 O O . ARG A 1 380 ? 12.183 2.227 34.380 1.00 80.62 380 ARG A O 1
ATOM 2913 N N . ALA A 1 381 ? 10.738 3.871 34.879 1.00 68.62 381 ALA A N 1
ATOM 2914 C CA . ALA A 1 381 ? 10.631 4.388 33.516 1.00 68.62 381 ALA A CA 1
ATOM 2915 C C . ALA A 1 381 ? 11.977 4.822 32.931 1.00 68.62 381 ALA A C 1
ATOM 2917 O O . ALA A 1 381 ? 12.383 4.420 31.842 1.00 68.62 381 ALA A O 1
ATOM 2918 N N . LEU A 1 382 ? 12.696 5.606 33.721 1.00 81.12 382 LEU A N 1
ATOM 2919 C CA . LEU A 1 382 ? 13.989 6.157 33.361 1.00 81.12 382 LEU A CA 1
ATOM 2920 C C . LEU A 1 382 ? 15.056 5.056 33.286 1.00 81.12 382 LEU A C 1
ATOM 2922 O O . LEU A 1 382 ? 15.891 5.062 32.383 1.00 81.12 382 LEU A O 1
ATOM 2926 N N . THR A 1 383 ? 14.977 4.061 34.174 1.00 85.31 383 THR A N 1
ATOM 2927 C CA . THR A 1 383 ? 15.817 2.857 34.122 1.00 85.31 383 THR A CA 1
ATOM 2928 C C . THR A 1 383 ? 15.586 2.050 32.842 1.00 85.31 383 THR A C 1
ATOM 2930 O O . THR A 1 383 ? 16.554 1.637 32.206 1.00 85.31 383 THR A O 1
ATOM 2933 N N . MET A 1 384 ? 14.329 1.854 32.425 1.00 78.94 384 MET A N 1
ATOM 2934 C CA . MET A 1 384 ? 14.000 1.163 31.171 1.00 78.94 384 MET A CA 1
ATOM 2935 C C . MET A 1 384 ? 14.561 1.894 29.949 1.00 78.94 384 MET A C 1
ATOM 2937 O O . MET A 1 384 ? 15.191 1.263 29.100 1.00 78.94 384 MET A O 1
ATOM 2941 N N . ALA A 1 385 ? 14.373 3.216 29.873 1.00 72.88 385 ALA A N 1
ATOM 2942 C CA . ALA A 1 385 ? 14.889 4.031 28.774 1.00 72.88 385 ALA A CA 1
ATOM 2943 C C . ALA A 1 385 ? 16.422 3.941 28.666 1.00 72.88 385 ALA A C 1
ATOM 2945 O O . ALA A 1 385 ? 16.953 3.688 27.581 1.00 72.88 385 ALA A O 1
ATOM 2946 N N . LEU A 1 386 ? 17.125 4.051 29.799 1.00 86.31 386 LEU A N 1
ATOM 2947 C CA . LEU A 1 386 ? 18.579 3.918 29.848 1.00 86.31 386 LEU A CA 1
ATOM 2948 C C . LEU A 1 386 ? 19.039 2.512 29.435 1.00 86.31 386 LEU A C 1
ATOM 2950 O O . LEU A 1 386 ? 19.962 2.384 28.634 1.00 86.31 386 LEU A O 1
ATOM 2954 N N . ASN A 1 387 ? 18.382 1.457 29.925 1.00 86.31 387 ASN A N 1
ATOM 2955 C CA . ASN A 1 387 ? 18.679 0.076 29.538 1.00 86.31 387 ASN A CA 1
ATOM 2956 C C . ASN A 1 387 ? 18.501 -0.160 28.027 1.00 86.31 387 ASN A C 1
ATOM 2958 O O . ASN A 1 387 ? 19.346 -0.798 27.401 1.00 86.31 387 ASN A O 1
ATOM 2962 N N . ASN A 1 388 ? 17.447 0.385 27.414 1.00 77.56 388 ASN A N 1
ATOM 2963 C CA . ASN A 1 388 ? 17.225 0.261 25.971 1.00 77.56 388 ASN A CA 1
ATOM 2964 C C . ASN A 1 388 ? 18.293 1.005 25.160 1.00 77.56 388 ASN A C 1
ATOM 2966 O O . ASN A 1 388 ? 18.815 0.456 24.189 1.00 77.56 388 ASN A O 1
ATOM 2970 N N . ALA A 1 389 ? 18.669 2.215 25.582 1.00 80.50 389 ALA A N 1
ATOM 2971 C CA . ALA A 1 389 ? 19.763 2.959 24.961 1.00 80.50 389 ALA A CA 1
ATOM 2972 C C . ALA A 1 389 ? 21.097 2.205 25.074 1.00 80.50 389 ALA A C 1
ATOM 2974 O O . ALA A 1 389 ? 21.834 2.108 24.092 1.00 80.50 389 ALA A O 1
ATOM 2975 N N . VAL A 1 390 ? 21.378 1.598 26.234 1.00 89.31 390 VAL A N 1
ATOM 2976 C CA . VAL A 1 390 ? 22.542 0.722 26.437 1.00 89.31 390 VAL A CA 1
ATOM 2977 C C . VAL A 1 390 ? 22.511 -0.456 25.469 1.00 89.31 390 VAL A C 1
ATOM 2979 O O . VAL A 1 390 ? 23.481 -0.642 24.742 1.00 89.31 390 VAL A O 1
ATOM 2982 N N . LYS A 1 391 ? 21.406 -1.207 25.387 1.00 85.06 391 LYS A N 1
ATOM 2983 C CA . LYS A 1 391 ? 21.287 -2.351 24.466 1.00 85.06 391 LYS A CA 1
ATOM 2984 C C . LYS A 1 391 ? 21.475 -1.943 23.005 1.00 85.06 391 LYS A C 1
ATOM 2986 O O . LYS A 1 391 ? 22.190 -2.618 22.268 1.00 85.06 391 LYS A O 1
ATOM 2991 N N . GLY A 1 392 ? 20.866 -0.833 22.584 1.00 79.81 392 GLY A N 1
ATOM 2992 C CA . GLY A 1 392 ? 21.019 -0.306 21.227 1.00 79.81 392 GLY A CA 1
ATOM 2993 C C . GLY A 1 392 ? 22.462 0.099 20.915 1.00 79.81 392 GLY A C 1
ATOM 2994 O O . GLY A 1 392 ? 22.985 -0.222 19.846 1.00 79.81 392 GLY A O 1
ATOM 2995 N N . ALA A 1 393 ? 23.132 0.752 21.865 1.00 88.81 393 ALA A N 1
ATOM 2996 C CA . ALA A 1 393 ? 24.533 1.127 21.732 1.00 88.81 393 ALA A CA 1
ATOM 2997 C C . ALA A 1 393 ? 25.472 -0.089 21.758 1.00 88.81 393 ALA A C 1
ATOM 2999 O O . ALA A 1 393 ? 26.428 -0.117 20.991 1.00 88.81 393 ALA A O 1
ATOM 3000 N N . GLU A 1 394 ? 25.196 -1.110 22.573 1.00 92.38 394 GLU A N 1
ATOM 3001 C CA . GLU A 1 394 ? 25.941 -2.375 22.591 1.0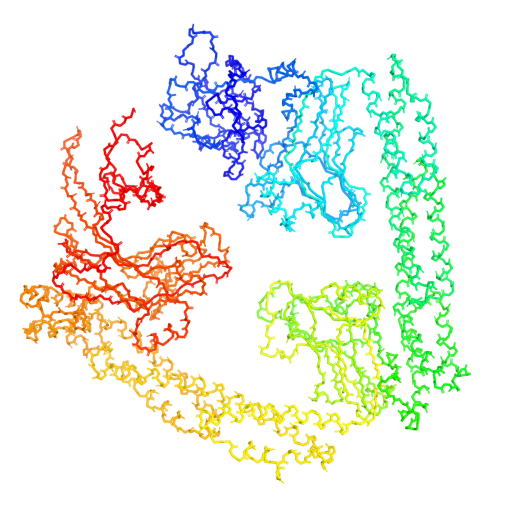0 92.38 394 GLU A CA 1
ATOM 3002 C C . GLU A 1 394 ? 25.786 -3.147 21.277 1.00 92.38 394 GLU A C 1
ATOM 3004 O O . GLU A 1 394 ? 26.772 -3.663 20.755 1.00 92.38 394 GLU A O 1
ATOM 3009 N N . ALA A 1 395 ? 24.581 -3.181 20.701 1.00 85.31 395 ALA A N 1
ATOM 3010 C CA . ALA A 1 395 ? 24.348 -3.794 19.396 1.00 85.31 395 ALA A CA 1
ATOM 3011 C C . ALA A 1 395 ? 25.129 -3.075 18.284 1.00 85.31 395 ALA A C 1
ATOM 3013 O O . ALA A 1 395 ? 25.736 -3.723 17.433 1.00 85.31 395 ALA A O 1
ATOM 3014 N N . TYR A 1 396 ? 25.165 -1.738 18.307 1.00 87.00 396 TYR A N 1
ATOM 3015 C CA . TYR A 1 396 ? 25.998 -0.966 17.383 1.00 87.00 396 TYR A CA 1
ATOM 3016 C C . TYR A 1 396 ? 27.497 -1.184 17.647 1.00 87.00 396 TYR A C 1
ATOM 3018 O O . TYR A 1 396 ? 28.271 -1.382 16.714 1.00 87.00 396 TYR A O 1
ATOM 3026 N N . TRP A 1 397 ? 27.910 -1.221 18.915 1.00 93.75 397 TRP A N 1
ATOM 3027 C CA . TRP A 1 397 ? 29.291 -1.492 19.311 1.00 93.75 397 TRP A CA 1
ATOM 3028 C C . TRP A 1 397 ? 29.772 -2.873 18.865 1.00 93.75 397 TRP A C 1
ATOM 3030 O O . TRP A 1 397 ? 30.909 -2.996 18.423 1.00 93.75 397 TRP A O 1
ATOM 3040 N N . ALA A 1 398 ? 28.921 -3.900 18.913 1.00 91.56 398 ALA A N 1
ATOM 3041 C CA . ALA A 1 398 ? 29.262 -5.235 18.427 1.00 91.56 398 ALA A CA 1
ATOM 3042 C C . ALA A 1 398 ? 29.678 -5.215 16.944 1.00 91.56 398 ALA A C 1
ATOM 3044 O O . ALA A 1 398 ? 30.655 -5.872 16.584 1.00 91.56 398 ALA A O 1
ATOM 3045 N N . LYS A 1 399 ? 29.015 -4.389 16.118 1.00 87.38 399 LYS A N 1
ATOM 3046 C CA . LYS A 1 399 ? 29.389 -4.155 14.710 1.00 87.38 399 LYS A CA 1
ATOM 3047 C C . LYS A 1 399 ? 30.724 -3.410 14.564 1.00 87.38 399 LYS A C 1
ATOM 3049 O O . LYS A 1 399 ? 31.487 -3.630 13.631 1.00 87.38 399 LYS A O 1
ATOM 3054 N N . VAL A 1 400 ? 31.044 -2.518 15.499 1.00 90.62 400 VAL A N 1
ATOM 3055 C CA . VAL A 1 400 ? 32.350 -1.831 15.540 1.00 90.62 400 VAL A CA 1
ATOM 3056 C C . VAL A 1 400 ? 33.469 -2.775 16.001 1.00 90.62 400 VAL A C 1
ATOM 3058 O O . VAL A 1 400 ? 34.628 -2.647 15.596 1.00 90.62 400 VAL A O 1
ATOM 3061 N N . GLU A 1 401 ? 33.158 -3.714 16.894 1.00 91.31 401 GLU A N 1
ATOM 3062 C CA . GLU A 1 401 ? 34.114 -4.670 17.450 1.00 91.31 401 GLU A CA 1
ATOM 3063 C C . GLU A 1 401 ? 34.438 -5.799 16.470 1.00 91.31 401 GLU A C 1
ATOM 3065 O O . GLU A 1 401 ? 35.609 -6.155 16.323 1.00 91.31 401 GLU A O 1
ATOM 3070 N N . ASN A 1 402 ? 33.430 -6.321 15.767 1.00 88.94 402 ASN A N 1
ATOM 3071 C CA . ASN A 1 402 ? 33.607 -7.378 14.772 1.00 88.94 402 ASN A CA 1
ATOM 3072 C C . ASN A 1 402 ? 34.161 -6.871 13.423 1.00 88.94 402 ASN A C 1
ATOM 3074 O O . ASN A 1 402 ? 34.534 -7.682 12.577 1.00 88.94 402 ASN A O 1
ATOM 3078 N N . GLY A 1 403 ? 34.271 -5.548 13.254 1.00 85.06 403 GLY A N 1
ATOM 3079 C CA . GLY A 1 403 ? 34.860 -4.900 12.083 1.00 85.06 403 GLY A CA 1
ATOM 3080 C C . GLY A 1 403 ? 33.884 -4.613 10.940 1.00 85.06 403 GLY A C 1
ATOM 3081 O O . GLY A 1 403 ? 34.333 -4.136 9.902 1.00 85.06 403 GLY A O 1
ATOM 3082 N N . GLU A 1 404 ? 32.581 -4.859 11.114 1.00 83.44 404 GLU A N 1
ATOM 3083 C CA . GLU A 1 404 ? 31.543 -4.459 10.150 1.00 83.44 404 GLU A CA 1
ATOM 3084 C C . GLU A 1 404 ? 31.473 -2.933 9.988 1.00 83.44 404 GLU A C 1
ATOM 3086 O O . GLU A 1 404 ? 31.277 -2.433 8.883 1.00 83.44 404 GLU A O 1
ATOM 3091 N N . VAL A 1 405 ? 31.679 -2.184 11.076 1.00 86.31 405 VAL A N 1
ATOM 3092 C CA . VAL A 1 405 ? 31.706 -0.716 11.081 1.00 86.31 405 VAL A CA 1
ATOM 3093 C C . VAL A 1 405 ? 33.091 -0.221 11.482 1.00 86.31 405 VAL A C 1
ATOM 3095 O O . VAL A 1 405 ? 33.615 -0.560 12.544 1.00 86.31 405 VAL A O 1
ATOM 3098 N N . THR A 1 406 ? 33.678 0.641 10.653 1.00 87.19 406 THR A N 1
ATOM 3099 C CA . THR A 1 406 ? 34.949 1.308 10.966 1.00 87.19 406 THR A CA 1
ATOM 3100 C C . THR A 1 406 ? 34.684 2.651 11.641 1.00 87.19 406 THR A C 1
ATOM 3102 O O . THR A 1 406 ? 33.878 3.435 11.154 1.00 87.19 406 THR A O 1
ATOM 3105 N N . LEU A 1 407 ? 35.379 2.918 12.751 1.00 91.50 407 LEU A N 1
ATOM 3106 C CA . LEU A 1 407 ? 35.392 4.202 13.463 1.00 91.50 407 LEU A CA 1
ATOM 3107 C C . LEU A 1 407 ? 36.838 4.627 13.739 1.00 91.50 407 LEU A C 1
ATOM 3109 O O . LEU A 1 407 ? 37.688 3.762 13.969 1.00 91.50 407 LEU A O 1
ATOM 3113 N N . ASN A 1 408 ? 37.104 5.935 13.805 1.00 92.06 408 ASN A N 1
ATOM 3114 C CA . ASN A 1 408 ? 38.390 6.429 14.301 1.00 92.06 408 ASN A CA 1
ATOM 3115 C C . ASN A 1 408 ? 38.619 6.043 15.772 1.00 92.06 408 ASN A C 1
ATOM 3117 O O . ASN A 1 408 ? 37.684 5.770 16.538 1.00 92.06 408 ASN A O 1
ATOM 3121 N N . THR A 1 409 ? 39.886 6.066 16.183 1.00 90.75 409 THR A N 1
ATOM 3122 C CA . THR A 1 409 ? 40.315 5.633 17.518 1.00 90.75 409 THR A CA 1
ATOM 3123 C C . THR A 1 409 ? 39.628 6.416 18.642 1.00 90.75 409 THR A C 1
ATOM 3125 O O . THR A 1 409 ? 39.246 5.833 19.664 1.00 90.75 409 THR A O 1
ATOM 3128 N N . ALA A 1 410 ? 39.446 7.728 18.468 1.00 89.81 410 ALA A N 1
ATOM 3129 C CA . ALA A 1 410 ? 38.858 8.592 19.485 1.00 89.81 410 ALA A CA 1
ATOM 3130 C C . ALA A 1 410 ? 37.361 8.317 19.670 1.00 89.81 410 ALA A C 1
ATOM 3132 O O . ALA A 1 410 ? 36.945 8.057 20.795 1.00 89.81 410 ALA A O 1
ATOM 3133 N N . LEU A 1 411 ? 36.569 8.283 18.591 1.00 91.81 411 LEU A N 1
ATOM 3134 C CA . LEU A 1 411 ? 35.135 7.974 18.647 1.00 91.81 411 LEU A CA 1
ATOM 3135 C C . LEU A 1 411 ? 34.882 6.561 19.162 1.00 91.81 411 LEU A C 1
ATOM 3137 O O . LEU A 1 411 ? 33.988 6.364 19.982 1.00 91.81 411 LEU A O 1
ATOM 3141 N N . LYS A 1 412 ? 35.700 5.587 18.748 1.00 92.69 412 LYS A N 1
ATOM 3142 C CA . LYS A 1 412 ? 35.640 4.224 19.282 1.00 92.69 412 LYS A CA 1
ATOM 3143 C C . LYS A 1 412 ? 35.839 4.224 20.803 1.00 92.69 412 LYS A C 1
ATOM 3145 O O . LYS A 1 412 ? 35.051 3.624 21.531 1.00 92.69 412 LYS A O 1
ATOM 3150 N N . THR A 1 413 ? 36.840 4.955 21.292 1.00 93.25 413 THR A N 1
ATOM 3151 C CA . THR A 1 413 ? 37.108 5.094 22.732 1.00 93.25 413 THR A CA 1
ATOM 3152 C C . THR A 1 413 ? 35.969 5.819 23.457 1.00 93.25 413 THR A C 1
ATOM 3154 O O . THR A 1 413 ? 35.508 5.342 24.492 1.00 93.25 413 THR A O 1
ATOM 3157 N N . SER A 1 414 ? 35.475 6.933 22.910 1.00 93.31 414 SER A N 1
ATOM 3158 C CA . SER A 1 414 ? 34.389 7.725 23.498 1.00 93.31 414 SER A CA 1
ATOM 3159 C C . SER A 1 414 ? 33.070 6.958 23.561 1.00 93.31 414 SER A C 1
ATOM 3161 O O . SER A 1 414 ? 32.407 6.994 24.594 1.00 93.31 414 SER A O 1
ATOM 3163 N N . LEU A 1 415 ? 32.708 6.215 22.511 1.00 94.56 415 LEU A N 1
ATOM 3164 C CA . LEU A 1 415 ? 31.514 5.372 22.506 1.00 94.56 415 LEU A CA 1
ATOM 3165 C C . LEU A 1 415 ? 31.626 4.251 23.546 1.00 94.56 415 LEU A C 1
ATOM 3167 O O . LEU A 1 415 ? 30.706 4.064 24.338 1.00 94.56 415 LEU A O 1
ATOM 3171 N N . GLN A 1 416 ? 32.766 3.554 23.611 1.00 95.69 416 GLN A N 1
ATOM 3172 C CA . GLN A 1 416 ? 32.987 2.506 24.611 1.00 95.69 416 GLN A CA 1
ATOM 3173 C C . GLN A 1 416 ? 32.939 3.048 26.043 1.00 95.69 416 GLN A C 1
ATOM 3175 O O . GLN A 1 416 ? 32.353 2.421 26.933 1.00 95.69 416 GLN A O 1
ATOM 3180 N N . GLN A 1 417 ? 33.547 4.215 26.270 1.00 95.81 417 GLN A N 1
ATOM 3181 C CA . GLN A 1 417 ? 33.512 4.898 27.555 1.00 95.81 417 GLN A CA 1
ATOM 3182 C C . GLN A 1 417 ? 32.074 5.273 27.921 1.00 95.81 417 GLN A C 1
ATOM 3184 O O . GLN A 1 417 ? 31.635 4.947 29.020 1.00 95.81 417 GLN A O 1
ATOM 3189 N N . GLN A 1 418 ? 31.318 5.870 26.996 1.00 96.75 418 GLN A N 1
ATOM 3190 C CA . GLN A 1 418 ? 29.941 6.291 27.246 1.00 96.75 418 GLN A CA 1
ATOM 3191 C C . GLN A 1 418 ? 29.002 5.103 27.501 1.00 96.75 418 GLN A C 1
ATOM 3193 O O . GLN A 1 418 ? 28.155 5.185 28.389 1.00 96.75 418 GLN A O 1
ATOM 3198 N N . ILE A 1 419 ? 29.174 3.981 26.787 1.00 96.81 419 ILE A N 1
ATOM 3199 C CA . ILE A 1 419 ? 28.464 2.720 27.069 1.00 96.81 419 ILE A CA 1
ATOM 3200 C C . ILE A 1 419 ? 28.806 2.236 28.480 1.00 96.81 419 ILE A C 1
ATOM 3202 O O . ILE A 1 419 ? 27.915 1.886 29.251 1.00 96.81 419 ILE A O 1
ATOM 3206 N N . SER A 1 420 ? 30.091 2.238 28.845 1.00 96.50 420 SER A N 1
ATOM 3207 C CA . SER A 1 420 ? 30.544 1.788 30.166 1.00 96.50 420 SER A CA 1
ATOM 3208 C C . SER A 1 420 ? 30.000 2.670 31.293 1.00 96.50 420 SER A C 1
ATOM 3210 O O . SER A 1 420 ? 29.561 2.153 32.318 1.00 96.50 420 SER A O 1
ATOM 3212 N N . GLU A 1 421 ? 29.989 3.990 31.102 1.00 96.19 421 GLU A N 1
ATOM 3213 C CA . GLU A 1 421 ? 29.418 4.959 32.041 1.00 96.19 421 GLU A CA 1
ATOM 3214 C C . GLU A 1 421 ? 27.905 4.773 32.192 1.00 96.19 421 GLU A C 1
ATOM 3216 O O . GLU A 1 421 ? 27.416 4.702 33.318 1.00 96.19 421 GLU A O 1
ATOM 3221 N N . ALA A 1 422 ? 27.176 4.602 31.084 1.00 96.25 422 ALA A N 1
ATOM 3222 C CA . ALA A 1 422 ? 25.738 4.346 31.101 1.00 96.25 422 ALA A CA 1
ATOM 3223 C C . ALA A 1 422 ? 25.396 3.015 31.792 1.00 96.25 422 ALA A C 1
ATOM 3225 O O . ALA A 1 422 ? 24.492 2.972 32.623 1.00 96.25 422 ALA A O 1
ATOM 3226 N N . LYS A 1 423 ? 26.157 1.941 31.531 1.00 96.62 423 LYS A N 1
ATOM 3227 C CA . LYS A 1 423 ? 26.008 0.645 32.220 1.00 96.62 423 LYS A CA 1
ATOM 3228 C C . LYS A 1 423 ? 26.294 0.747 33.709 1.00 96.62 423 LYS A C 1
ATOM 3230 O O . LYS A 1 423 ? 25.565 0.179 34.518 1.00 96.62 423 LYS A O 1
ATOM 3235 N N . LYS A 1 424 ? 27.352 1.471 34.076 1.00 95.38 424 LYS A N 1
ATOM 3236 C CA . LYS A 1 424 ? 27.695 1.713 35.476 1.00 95.38 424 LYS A CA 1
ATOM 3237 C C . LYS A 1 424 ? 26.574 2.468 36.177 1.00 95.38 424 LYS A C 1
ATOM 3239 O O . LYS A 1 424 ? 26.160 2.072 37.259 1.00 95.38 424 LYS A O 1
ATOM 3244 N N . GLN A 1 425 ? 26.058 3.521 35.554 1.00 94.44 425 GLN A N 1
ATOM 3245 C CA . GLN A 1 425 ? 24.941 4.272 36.103 1.00 94.44 425 GLN A CA 1
ATOM 3246 C C . GLN A 1 425 ? 23.678 3.418 36.218 1.00 94.44 425 GLN A C 1
ATOM 3248 O O . GLN A 1 425 ? 23.005 3.491 37.241 1.00 94.44 425 GLN A O 1
ATOM 3253 N N . LEU A 1 426 ? 23.386 2.579 35.225 1.00 94.38 426 LEU A N 1
ATOM 3254 C CA . LEU A 1 426 ? 22.258 1.655 35.271 1.00 94.38 426 LEU A CA 1
ATOM 3255 C C . LEU A 1 426 ? 22.366 0.708 36.477 1.00 94.38 426 LEU A C 1
ATOM 3257 O O . LEU A 1 426 ? 21.399 0.562 37.217 1.00 94.38 426 LEU A O 1
ATOM 3261 N N . ALA A 1 427 ? 23.548 0.130 36.712 1.00 95.88 427 ALA A N 1
ATOM 3262 C CA . ALA A 1 427 ? 23.758 -0.895 37.733 1.00 95.88 427 ALA A CA 1
ATOM 3263 C C . ALA A 1 427 ? 23.988 -0.356 39.159 1.00 95.88 427 ALA A C 1
ATOM 3265 O O . ALA A 1 427 ? 23.534 -0.974 40.121 1.00 95.88 427 ALA A O 1
ATOM 3266 N N . GLU A 1 428 ? 24.712 0.757 39.317 1.00 96.00 428 GLU A N 1
ATOM 3267 C CA . GLU A 1 428 ? 25.227 1.223 40.618 1.00 96.00 428 GLU A CA 1
ATOM 3268 C C . GLU A 1 428 ? 24.428 2.383 41.244 1.00 96.00 428 GLU A C 1
ATOM 3270 O O . GLU A 1 428 ? 24.695 2.759 42.387 1.00 96.00 428 GLU A O 1
ATOM 3275 N N . THR A 1 429 ? 23.455 2.959 40.535 1.00 95.12 429 THR A N 1
ATOM 3276 C CA . THR A 1 429 ? 22.697 4.129 41.014 1.00 95.12 429 THR A CA 1
ATOM 3277 C C . THR A 1 429 ? 21.456 3.705 41.798 1.00 95.12 429 THR A C 1
ATOM 3279 O O . THR A 1 429 ? 20.714 2.832 41.360 1.00 95.12 429 THR A O 1
ATOM 3282 N N . ASN A 1 430 ? 21.216 4.329 42.953 1.00 94.31 430 ASN A N 1
ATOM 3283 C CA . ASN A 1 430 ? 19.996 4.132 43.747 1.00 94.31 430 ASN A CA 1
ATOM 3284 C C . ASN A 1 430 ? 18.772 4.805 43.089 1.00 94.31 430 ASN A C 1
ATOM 3286 O O . ASN A 1 430 ? 18.905 5.545 42.112 1.00 94.31 430 ASN A O 1
ATOM 3290 N N . MET A 1 431 ? 17.572 4.587 43.633 1.00 93.25 431 MET A N 1
ATOM 3291 C CA . MET A 1 431 ? 16.342 5.122 43.035 1.00 93.25 431 MET A CA 1
ATOM 3292 C C . MET A 1 431 ? 16.316 6.650 42.933 1.00 93.25 431 MET A C 1
ATOM 3294 O O . MET A 1 431 ? 15.879 7.186 41.915 1.00 93.25 431 MET A O 1
ATOM 3298 N N . ALA A 1 432 ? 16.763 7.356 43.976 1.00 90.12 432 ALA A N 1
ATOM 3299 C CA . ALA A 1 432 ? 16.688 8.814 44.044 1.00 90.12 432 ALA A CA 1
ATOM 3300 C C . ALA A 1 432 ? 17.586 9.483 42.993 1.00 90.12 432 ALA A C 1
ATOM 3302 O O . ALA A 1 432 ? 17.164 10.426 42.324 1.00 90.12 432 ALA A O 1
ATOM 3303 N N . ASP A 1 433 ? 18.797 8.959 42.813 1.00 91.75 433 ASP A N 1
ATOM 3304 C CA . ASP A 1 433 ? 19.767 9.481 41.852 1.00 91.75 433 ASP A CA 1
ATOM 3305 C C . ASP A 1 433 ? 19.426 9.059 40.407 1.00 91.75 433 ASP A C 1
ATOM 3307 O O . ASP A 1 433 ? 19.683 9.808 39.460 1.00 91.75 433 ASP A O 1
ATOM 3311 N N . MET A 1 434 ? 18.783 7.897 40.219 1.00 92.06 434 MET A N 1
ATOM 3312 C CA . MET A 1 434 ? 18.342 7.416 38.903 1.00 92.06 434 MET A CA 1
ATOM 3313 C C . MET A 1 434 ? 17.334 8.375 38.263 1.00 92.06 434 MET A C 1
ATOM 3315 O O . MET A 1 434 ? 17.430 8.666 37.071 1.00 92.06 434 MET A O 1
ATOM 3319 N N . VAL A 1 435 ? 16.413 8.920 39.066 1.00 84.12 435 VAL A N 1
ATOM 3320 C CA . VAL A 1 435 ? 15.396 9.876 38.601 1.00 84.12 435 VAL A CA 1
ATOM 3321 C C . VAL A 1 435 ? 16.013 11.179 38.078 1.00 84.12 435 VAL A C 1
ATOM 3323 O O . VAL A 1 435 ? 15.423 11.841 37.230 1.00 84.12 435 VAL A O 1
ATOM 3326 N N . VAL A 1 436 ? 17.207 11.544 38.549 1.00 86.00 436 VAL A N 1
ATOM 3327 C CA . VAL A 1 436 ? 17.885 12.788 38.160 1.00 86.00 436 VAL A CA 1
ATOM 3328 C C . VAL A 1 436 ? 18.835 12.578 36.979 1.00 86.00 436 VAL A C 1
ATOM 3330 O O . VAL A 1 436 ? 18.916 13.432 36.102 1.00 86.00 436 VAL A O 1
ATOM 3333 N N . GLY A 1 437 ? 19.580 11.468 36.952 1.00 84.88 437 GLY A N 1
ATOM 3334 C CA . GLY A 1 437 ? 20.701 11.307 36.019 1.00 84.88 437 GLY A CA 1
ATOM 3335 C C . GLY A 1 437 ? 20.429 10.472 34.763 1.00 84.88 437 GLY A C 1
ATOM 3336 O O . GLY A 1 437 ? 21.231 10.519 33.830 1.00 84.88 437 GLY A O 1
ATOM 3337 N N . ALA A 1 438 ? 19.378 9.651 34.730 1.00 86.31 438 ALA A N 1
ATOM 3338 C CA . ALA A 1 438 ? 19.198 8.665 33.658 1.00 86.31 438 ALA A CA 1
ATOM 3339 C C . ALA A 1 438 ? 18.884 9.292 32.289 1.00 86.31 438 ALA A C 1
ATOM 3341 O O . ALA A 1 438 ? 19.378 8.815 31.266 1.00 86.31 438 ALA A O 1
ATOM 3342 N N . GLU A 1 439 ? 18.097 10.371 32.263 1.00 82.69 439 GLU A N 1
ATOM 3343 C CA . GLU A 1 439 ? 17.729 11.080 31.031 1.00 82.69 439 GLU A CA 1
ATOM 3344 C C . GLU A 1 439 ? 18.952 11.721 30.361 1.00 82.69 439 GLU A C 1
ATOM 3346 O O . GLU A 1 439 ? 19.158 11.582 29.152 1.00 82.69 439 GLU A O 1
ATOM 3351 N N . GLU A 1 440 ? 19.820 12.353 31.157 1.00 88.94 440 GLU A N 1
ATOM 3352 C CA . GLU A 1 440 ? 21.059 12.960 30.668 1.00 88.94 440 GLU A CA 1
ATOM 3353 C C . GLU A 1 440 ? 21.975 11.908 30.028 1.00 88.94 440 GLU A C 1
ATOM 3355 O O . GLU A 1 440 ? 22.486 12.114 28.926 1.00 88.94 440 GLU A O 1
ATOM 3360 N N . SER A 1 441 ? 22.149 10.755 30.676 1.00 91.06 441 SER A N 1
ATOM 3361 C CA . SER A 1 441 ? 22.998 9.682 30.148 1.00 91.06 441 SER A CA 1
ATOM 3362 C C . SER A 1 441 ? 22.404 8.977 28.942 1.00 91.06 441 SER A C 1
ATOM 3364 O O . SER A 1 441 ? 23.141 8.654 28.012 1.00 91.06 441 SER A O 1
ATOM 3366 N N . THR A 1 442 ? 21.082 8.803 28.911 1.00 85.56 442 THR A N 1
ATOM 3367 C CA . THR A 1 442 ? 20.365 8.313 27.726 1.00 85.56 442 THR A CA 1
ATOM 3368 C C . THR A 1 442 ? 20.604 9.246 26.538 1.00 85.56 442 THR A C 1
ATOM 3370 O O . THR A 1 442 ? 20.995 8.799 25.460 1.00 85.56 442 THR A O 1
ATOM 3373 N N . THR A 1 443 ? 20.464 10.557 26.752 1.00 86.62 443 THR A N 1
ATOM 3374 C CA . THR A 1 443 ? 20.682 11.587 25.727 1.00 86.62 443 THR A CA 1
ATOM 3375 C C . THR A 1 443 ? 22.124 11.589 25.224 1.00 86.62 443 THR A C 1
ATOM 3377 O O . THR A 1 443 ? 22.356 11.558 24.015 1.00 86.62 443 THR A O 1
ATOM 3380 N N . LYS A 1 444 ? 23.106 11.571 26.135 1.00 92.19 444 LYS A N 1
ATOM 3381 C CA . LYS A 1 444 ? 24.537 11.529 25.792 1.00 92.19 444 LYS A CA 1
ATOM 3382 C C . LYS A 1 444 ? 24.904 10.280 24.997 1.00 92.19 444 LYS A C 1
ATOM 3384 O O . LYS A 1 444 ? 25.617 10.382 24.000 1.00 92.19 444 LYS A O 1
ATOM 3389 N N . LEU A 1 445 ? 24.414 9.113 25.417 1.00 93.19 445 LEU A N 1
ATOM 3390 C CA . LEU A 1 445 ? 24.692 7.852 24.739 1.00 93.19 445 LEU A CA 1
ATOM 3391 C C . LEU A 1 445 ? 24.081 7.821 23.333 1.00 93.19 445 LEU A C 1
ATOM 3393 O O . LEU A 1 445 ? 24.782 7.495 22.377 1.00 93.19 445 LEU A O 1
ATOM 3397 N N . ASN A 1 446 ? 22.816 8.223 23.190 1.00 87.06 446 ASN A N 1
ATOM 3398 C CA . ASN A 1 446 ? 22.152 8.284 21.888 1.00 87.06 446 ASN A CA 1
ATOM 3399 C C . ASN A 1 446 ? 22.852 9.266 20.940 1.00 87.06 446 ASN A C 1
ATOM 3401 O O . ASN A 1 446 ? 23.108 8.920 19.787 1.00 87.06 446 ASN A O 1
ATOM 3405 N N . ALA A 1 447 ? 23.229 10.452 21.429 1.00 89.19 447 ALA A N 1
ATOM 3406 C CA . ALA A 1 447 ? 23.993 11.421 20.646 1.00 89.19 447 ALA A CA 1
ATOM 3407 C C . ALA A 1 447 ? 25.337 10.839 20.177 1.00 89.19 447 ALA A C 1
ATOM 3409 O O . ALA A 1 447 ? 25.694 10.991 19.013 1.00 89.19 447 ALA A O 1
ATOM 3410 N N . MET A 1 448 ? 26.044 10.105 21.044 1.00 92.75 448 MET A N 1
ATOM 3411 C CA . MET A 1 448 ? 27.307 9.450 20.692 1.00 92.75 448 MET A CA 1
ATOM 3412 C C . MET A 1 448 ? 27.130 8.368 19.616 1.00 92.75 448 MET A C 1
ATOM 3414 O O . MET A 1 448 ? 27.946 8.275 18.701 1.00 92.75 448 MET A O 1
ATOM 3418 N N . VAL A 1 449 ? 26.057 7.570 19.684 1.00 90.31 449 VAL A N 1
ATOM 3419 C CA . VAL A 1 449 ? 25.732 6.579 18.641 1.00 90.31 449 VAL A CA 1
ATOM 3420 C C . VAL A 1 449 ? 25.432 7.268 17.307 1.00 90.31 449 VAL A C 1
ATOM 3422 O O . VAL A 1 449 ? 25.927 6.818 16.276 1.00 90.31 449 VAL A O 1
ATOM 3425 N N . VAL A 1 450 ? 24.676 8.371 17.311 1.00 88.00 450 VAL A N 1
ATOM 3426 C CA . VAL A 1 450 ? 24.398 9.164 16.098 1.00 88.00 450 VAL A CA 1
ATOM 3427 C C . VAL A 1 450 ? 25.686 9.743 15.513 1.00 88.00 450 VAL A C 1
ATOM 3429 O O . VAL A 1 450 ? 25.941 9.569 14.325 1.00 88.00 450 VAL A O 1
ATOM 3432 N N . SER A 1 451 ? 26.545 10.355 16.334 1.00 89.25 451 SER A N 1
ATOM 3433 C CA . SER A 1 451 ? 27.848 10.859 15.881 1.00 89.25 451 SER A CA 1
ATOM 3434 C C . SER A 1 451 ? 28.714 9.752 15.278 1.00 89.25 451 SER A C 1
ATOM 3436 O O . SER A 1 451 ? 29.348 9.962 14.247 1.00 89.25 451 SER A O 1
ATOM 3438 N N . ALA A 1 452 ? 28.711 8.560 15.879 1.00 90.56 452 ALA A N 1
ATOM 3439 C CA . ALA A 1 452 ? 29.444 7.416 15.355 1.00 90.56 452 ALA A CA 1
ATOM 3440 C C . ALA A 1 452 ? 28.881 6.918 14.011 1.00 90.56 452 ALA A C 1
ATOM 3442 O O . ALA A 1 452 ? 29.665 6.559 13.137 1.00 90.56 452 ALA A O 1
ATOM 3443 N N . ARG A 1 453 ? 27.555 6.910 13.821 1.00 88.19 453 ARG A N 1
ATOM 3444 C CA . ARG A 1 453 ? 26.920 6.555 12.535 1.00 88.19 453 ARG A CA 1
ATOM 3445 C C . ARG A 1 453 ? 27.251 7.562 11.443 1.00 88.19 453 ARG A C 1
ATOM 3447 O O . ARG A 1 453 ? 27.741 7.167 10.393 1.00 88.19 453 ARG A O 1
ATOM 3454 N N . ASN A 1 454 ? 27.097 8.852 11.736 1.00 89.00 454 ASN A N 1
ATOM 3455 C CA . ASN A 1 454 ? 27.426 9.928 10.802 1.00 89.00 454 ASN A CA 1
ATOM 3456 C C . ASN A 1 454 ? 28.895 9.863 10.364 1.00 89.00 454 ASN A C 1
ATOM 3458 O O . ASN A 1 454 ? 29.191 9.968 9.176 1.00 89.00 454 ASN A O 1
ATOM 3462 N N . TRP A 1 455 ? 29.820 9.639 11.305 1.00 91.44 455 TRP A N 1
ATOM 3463 C CA . TRP A 1 455 ? 31.236 9.484 10.973 1.00 91.44 455 TRP A CA 1
ATOM 3464 C C . TRP A 1 455 ? 31.500 8.223 10.135 1.00 91.44 455 TRP A C 1
ATOM 3466 O O . TRP A 1 455 ? 32.280 8.271 9.185 1.00 91.44 455 TRP A O 1
ATOM 3476 N N . ALA A 1 456 ? 30.853 7.096 10.451 1.00 89.44 456 ALA A N 1
ATOM 3477 C CA . ALA A 1 456 ? 30.996 5.854 9.689 1.00 89.44 456 ALA A CA 1
ATOM 3478 C C . ALA A 1 456 ? 30.494 5.996 8.242 1.00 89.44 456 ALA A C 1
ATOM 3480 O O . ALA A 1 456 ? 31.203 5.600 7.317 1.00 89.44 456 ALA A O 1
ATOM 3481 N N . GLY A 1 457 ? 29.319 6.604 8.038 1.00 87.81 457 GLY A N 1
ATOM 3482 C CA . GLY A 1 457 ? 28.781 6.896 6.707 1.00 87.81 457 GLY A CA 1
ATOM 3483 C C . GLY A 1 457 ? 29.721 7.796 5.904 1.00 87.81 457 GLY A C 1
ATOM 3484 O O . GLY A 1 457 ? 30.112 7.458 4.787 1.00 87.81 457 GLY A O 1
ATOM 3485 N N . LEU A 1 458 ? 30.190 8.884 6.523 1.00 89.69 458 LEU A N 1
ATOM 3486 C CA . LEU A 1 458 ? 31.070 9.855 5.878 1.00 89.69 458 LEU A CA 1
ATOM 3487 C C . LEU A 1 458 ? 32.460 9.290 5.524 1.00 89.69 458 LEU A C 1
ATOM 3489 O O . LEU A 1 458 ? 33.002 9.561 4.452 1.00 89.69 458 LEU A O 1
ATOM 3493 N N . SER A 1 459 ? 33.046 8.489 6.414 1.00 92.50 459 SER A N 1
ATOM 3494 C CA . SER A 1 459 ? 34.383 7.907 6.231 1.00 92.50 459 SER A CA 1
ATOM 3495 C C . SER A 1 459 ? 34.409 6.678 5.316 1.00 92.50 459 SER A C 1
ATOM 3497 O O . SER A 1 459 ? 35.487 6.227 4.917 1.00 92.50 459 SER A O 1
ATOM 3499 N N . TYR A 1 460 ? 33.247 6.134 4.942 1.00 92.69 460 TYR A N 1
ATOM 3500 C CA . TYR A 1 460 ? 33.151 4.900 4.164 1.00 92.69 460 TYR A CA 1
ATOM 3501 C C . TYR A 1 460 ? 33.940 4.971 2.845 1.00 92.69 460 TYR A C 1
ATOM 3503 O O . TYR A 1 460 ? 34.734 4.078 2.537 1.00 92.69 460 TYR A O 1
ATOM 3511 N N . ALA A 1 461 ? 33.793 6.067 2.091 1.00 93.62 461 ALA A N 1
ATOM 3512 C CA . ALA A 1 461 ? 34.496 6.260 0.821 1.00 93.62 461 ALA A CA 1
ATOM 3513 C C . ALA A 1 461 ? 36.026 6.370 0.994 1.00 93.62 461 ALA A C 1
ATOM 3515 O O . ALA A 1 461 ? 36.769 5.812 0.183 1.00 93.62 461 ALA A O 1
ATOM 3516 N N . LEU A 1 462 ? 36.502 7.004 2.076 1.00 95.94 462 LEU A N 1
ATOM 3517 C CA . LEU A 1 462 ? 37.927 7.051 2.444 1.00 95.94 462 LEU A CA 1
ATOM 3518 C C . LEU A 1 462 ? 38.471 5.641 2.701 1.00 95.94 462 LEU A C 1
ATOM 3520 O O . LEU A 1 462 ? 39.523 5.268 2.177 1.00 95.94 462 LEU A O 1
ATOM 3524 N N . GLY A 1 463 ? 37.725 4.830 3.459 1.00 94.81 463 GLY A N 1
ATOM 3525 C CA . GLY A 1 463 ? 38.075 3.438 3.741 1.00 94.81 463 GLY A CA 1
ATOM 3526 C C . GLY A 1 463 ? 38.183 2.595 2.469 1.00 94.81 463 GLY A C 1
ATOM 3527 O O . GLY A 1 463 ? 39.148 1.845 2.303 1.00 94.81 463 GLY A O 1
ATOM 3528 N N . LYS A 1 464 ? 37.243 2.768 1.531 1.00 95.69 464 LYS A N 1
ATOM 3529 C CA . LYS A 1 464 ? 37.267 2.092 0.224 1.00 95.69 464 LYS A CA 1
ATOM 3530 C C . LYS A 1 464 ? 38.428 2.548 -0.659 1.00 95.69 464 LYS A C 1
ATOM 3532 O O . LYS A 1 464 ? 39.113 1.694 -1.219 1.00 95.69 464 LYS A O 1
ATOM 3537 N N . ALA A 1 465 ? 38.715 3.850 -0.722 1.00 97.12 465 ALA A N 1
ATOM 3538 C CA . ALA A 1 465 ? 39.853 4.376 -1.480 1.00 97.12 465 ALA A CA 1
ATOM 3539 C C . ALA A 1 465 ? 41.179 3.814 -0.943 1.00 97.12 465 ALA A C 1
ATOM 3541 O O . ALA A 1 465 ? 42.014 3.324 -1.704 1.00 97.12 465 ALA A O 1
ATOM 3542 N N . LYS A 1 466 ? 41.345 3.800 0.385 1.00 97.19 466 LYS A N 1
ATOM 3543 C CA . LYS A 1 466 ? 42.512 3.202 1.038 1.00 97.19 466 LYS A CA 1
ATOM 3544 C C . LYS A 1 466 ? 42.633 1.706 0.735 1.00 97.19 466 LYS A C 1
ATOM 3546 O O . LYS A 1 466 ? 43.712 1.259 0.359 1.00 97.19 466 LYS A O 1
ATOM 3551 N N . ALA A 1 467 ? 41.553 0.937 0.881 1.00 96.12 467 ALA A N 1
ATOM 3552 C CA . ALA A 1 467 ? 41.567 -0.505 0.623 1.00 96.12 467 ALA A CA 1
ATOM 3553 C C . ALA A 1 467 ? 41.940 -0.828 -0.835 1.00 96.12 467 ALA A C 1
ATOM 3555 O O . ALA A 1 467 ? 42.699 -1.765 -1.094 1.00 96.12 467 ALA A O 1
ATOM 3556 N N . LEU A 1 468 ? 41.459 -0.023 -1.786 1.00 96.44 468 LEU A N 1
ATOM 3557 C CA . LEU A 1 468 ? 41.828 -0.137 -3.193 1.00 96.44 468 LEU A CA 1
ATOM 3558 C C . LEU A 1 468 ? 43.309 0.205 -3.428 1.00 96.44 468 LEU A C 1
ATOM 3560 O O . LEU A 1 468 ? 44.006 -0.541 -4.118 1.00 96.44 468 LEU A O 1
ATOM 3564 N N . ALA A 1 469 ? 43.817 1.279 -2.815 1.00 97.12 469 ALA A N 1
ATOM 3565 C CA . ALA A 1 469 ? 45.236 1.630 -2.872 1.00 97.12 469 ALA A CA 1
ATOM 3566 C C . ALA A 1 469 ? 46.135 0.528 -2.280 1.00 97.12 469 ALA A C 1
ATOM 3568 O O . ALA A 1 469 ? 47.150 0.184 -2.885 1.00 97.12 469 ALA A O 1
ATOM 3569 N N . ASP A 1 470 ? 45.737 -0.068 -1.152 1.00 96.44 470 ASP A N 1
ATOM 3570 C CA . ASP A 1 470 ? 46.448 -1.180 -0.508 1.00 96.44 470 ASP A CA 1
ATOM 3571 C C . ASP A 1 470 ? 46.484 -2.425 -1.404 1.00 96.44 470 ASP A C 1
ATOM 3573 O O . ASP A 1 470 ? 47.517 -3.087 -1.511 1.00 96.44 470 ASP A O 1
ATOM 3577 N N . ARG A 1 471 ? 45.370 -2.738 -2.084 1.00 94.12 471 ARG A N 1
ATOM 3578 C CA . ARG A 1 471 ? 45.285 -3.866 -3.027 1.00 94.12 471 ARG A CA 1
ATOM 3579 C C . ARG A 1 471 ? 46.214 -3.685 -4.231 1.00 94.12 471 ARG A C 1
ATOM 3581 O O . ARG A 1 471 ? 46.750 -4.672 -4.730 1.00 94.12 471 ARG A O 1
ATOM 3588 N N . LEU A 1 472 ? 46.394 -2.451 -4.702 1.00 93.00 472 LEU A N 1
ATOM 3589 C CA . LEU A 1 472 ? 47.299 -2.125 -5.812 1.00 93.00 472 LEU A CA 1
ATOM 3590 C C . LEU A 1 472 ? 48.771 -2.095 -5.377 1.00 93.00 472 LEU A C 1
ATOM 3592 O O . LEU A 1 472 ? 49.649 -2.505 -6.139 1.00 93.00 472 LEU A O 1
ATOM 3596 N N . GLY A 1 473 ? 49.028 -1.629 -4.154 1.00 92.56 473 GLY A N 1
ATOM 3597 C CA . GLY A 1 473 ? 50.353 -1.494 -3.561 1.00 92.56 473 GLY A CA 1
ATOM 3598 C C . GLY A 1 473 ? 51.196 -0.349 -4.141 1.00 92.56 473 GLY A C 1
ATOM 3599 O O . GLY A 1 473 ? 51.041 0.097 -5.283 1.00 92.56 473 GLY A O 1
ATOM 3600 N N . GLY A 1 474 ? 52.153 0.135 -3.348 1.00 92.69 474 GLY A N 1
ATOM 3601 C CA . GLY A 1 474 ? 53.134 1.136 -3.781 1.00 92.69 474 GLY A CA 1
ATOM 3602 C C . GLY A 1 474 ? 52.618 2.579 -3.801 1.00 92.69 474 GLY A C 1
ATOM 3603 O O . GLY A 1 474 ? 53.236 3.425 -4.454 1.00 92.69 474 GLY A O 1
ATOM 3604 N N . LEU A 1 475 ? 51.503 2.854 -3.117 1.00 95.69 475 LEU A N 1
ATOM 3605 C CA . LEU A 1 475 ? 50.937 4.193 -2.895 1.00 95.69 475 LEU A CA 1
ATOM 3606 C C . LEU A 1 475 ? 51.099 4.675 -1.442 1.00 95.69 475 LEU A C 1
ATOM 3608 O O . LEU A 1 475 ? 50.843 5.834 -1.144 1.00 95.69 475 LEU A O 1
ATOM 3612 N N . GLU A 1 476 ? 51.609 3.836 -0.541 1.00 94.81 476 GLU A N 1
ATOM 3613 C CA . GLU A 1 476 ? 51.619 4.065 0.912 1.00 94.81 476 GLU A CA 1
ATOM 3614 C C . GLU A 1 476 ? 52.467 5.284 1.324 1.00 94.81 476 GLU A C 1
ATOM 3616 O O . GLU A 1 476 ? 52.316 5.843 2.411 1.00 94.81 476 GLU A O 1
ATOM 3621 N N . ASN A 1 477 ? 53.390 5.700 0.451 1.00 92.94 477 ASN A N 1
ATOM 3622 C CA . ASN A 1 477 ? 54.285 6.832 0.676 1.00 92.94 477 ASN A CA 1
ATOM 3623 C C . ASN A 1 477 ? 53.824 8.139 0.017 1.00 92.94 477 ASN A C 1
ATOM 3625 O O . ASN A 1 477 ? 54.495 9.154 0.237 1.00 92.94 477 ASN A O 1
ATOM 3629 N N . THR A 1 478 ? 52.739 8.144 -0.765 1.00 97.12 478 THR A N 1
ATOM 3630 C CA . THR A 1 478 ? 52.229 9.385 -1.366 1.00 97.12 478 THR A CA 1
ATOM 3631 C C . THR A 1 478 ? 51.577 10.273 -0.308 1.00 97.12 478 THR A C 1
ATOM 3633 O O . THR A 1 478 ? 51.199 9.806 0.772 1.00 97.12 478 THR A O 1
ATOM 3636 N N . ASP A 1 479 ? 51.494 11.573 -0.584 1.00 97.56 479 ASP A N 1
ATOM 3637 C CA . ASP A 1 479 ? 50.906 12.522 0.363 1.00 97.56 479 ASP A CA 1
ATOM 3638 C C . ASP A 1 479 ? 49.383 12.337 0.441 1.00 97.56 479 ASP A C 1
ATOM 3640 O O . ASP A 1 479 ? 48.817 12.416 1.528 1.00 97.56 479 ASP A O 1
ATOM 3644 N N . GLU A 1 480 ? 48.740 11.969 -0.670 1.00 97.69 480 GLU A N 1
ATOM 3645 C CA . GLU A 1 480 ? 47.302 11.694 -0.762 1.00 97.69 480 GLU A CA 1
ATOM 3646 C C . GLU A 1 480 ? 46.898 10.479 0.090 1.00 97.69 480 GLU A C 1
ATOM 3648 O O . GLU A 1 480 ? 45.931 10.544 0.845 1.00 97.69 480 GLU A O 1
ATOM 3653 N N . TYR A 1 481 ? 47.672 9.386 0.052 1.00 97.75 481 TYR A N 1
ATOM 3654 C CA . TYR A 1 481 ? 47.404 8.204 0.881 1.00 97.75 481 TYR A CA 1
ATOM 3655 C C . TYR A 1 481 ? 47.555 8.516 2.378 1.00 97.75 481 TYR A C 1
ATOM 3657 O O . TYR A 1 481 ? 46.731 8.113 3.199 1.00 97.75 481 TYR A O 1
ATOM 3665 N N . LYS A 1 482 ? 48.600 9.268 2.748 1.00 97.19 482 LYS A N 1
ATOM 3666 C CA . LYS A 1 482 ? 48.826 9.697 4.139 1.00 97.19 482 LYS A CA 1
ATOM 3667 C C . LYS A 1 482 ? 47.739 10.645 4.635 1.00 97.19 482 LYS A C 1
ATOM 3669 O O . LYS A 1 482 ? 47.423 10.612 5.821 1.00 97.19 482 LYS A O 1
ATOM 3674 N N . LYS A 1 483 ? 47.194 11.480 3.750 1.00 96.50 483 LYS A N 1
ATOM 3675 C CA . LYS A 1 483 ? 46.097 12.392 4.062 1.00 96.50 483 LYS A CA 1
ATOM 3676 C C . LYS A 1 483 ? 44.812 11.615 4.358 1.00 96.50 483 LYS A C 1
ATOM 3678 O O . LYS A 1 483 ? 44.318 11.731 5.471 1.00 96.50 483 LYS A O 1
ATOM 3683 N N . VAL A 1 484 ? 44.418 10.683 3.485 1.00 97.00 484 VAL A N 1
ATOM 3684 C CA . VAL A 1 484 ? 43.294 9.756 3.735 1.00 97.00 484 VAL A CA 1
ATOM 3685 C C . VAL A 1 484 ? 43.464 8.979 5.048 1.00 97.00 484 VAL A C 1
ATOM 3687 O O . VAL A 1 484 ? 42.509 8.824 5.804 1.00 97.00 484 VAL A O 1
ATOM 3690 N N . LEU A 1 485 ? 44.679 8.511 5.362 1.00 94.94 485 LEU A N 1
ATOM 3691 C CA . LEU A 1 485 ? 44.972 7.887 6.659 1.00 94.94 485 LEU A CA 1
ATOM 3692 C C . LEU A 1 485 ? 44.754 8.833 7.846 1.00 94.94 485 LEU A C 1
ATOM 3694 O O . LEU A 1 485 ? 44.252 8.394 8.878 1.00 94.94 485 LEU A O 1
ATOM 3698 N N . ALA A 1 486 ? 45.159 10.097 7.720 1.00 94.19 486 ALA A N 1
ATOM 3699 C CA . ALA A 1 486 ? 44.966 11.097 8.762 1.00 94.19 486 ALA A CA 1
ATOM 3700 C C . ALA A 1 486 ? 43.477 11.407 8.972 1.00 94.19 486 ALA A C 1
ATOM 3702 O O . ALA A 1 486 ? 43.044 11.512 10.115 1.00 94.19 486 ALA A O 1
ATOM 3703 N N . ASP A 1 487 ? 42.694 11.483 7.895 1.00 95.06 487 ASP A N 1
ATOM 3704 C CA . ASP A 1 487 ? 41.253 11.749 7.964 1.00 95.06 487 ASP A CA 1
ATOM 3705 C C . ASP A 1 487 ? 40.473 10.557 8.537 1.00 95.06 487 ASP A C 1
ATOM 3707 O O . ASP A 1 487 ? 39.553 10.737 9.333 1.00 95.06 487 ASP A O 1
ATOM 3711 N N . LEU A 1 488 ? 40.896 9.323 8.234 1.00 94.19 488 LEU A N 1
ATOM 3712 C CA . LEU A 1 488 ? 40.347 8.105 8.847 1.00 94.19 488 LEU A CA 1
ATOM 3713 C C . LEU A 1 488 ? 40.626 7.990 10.358 1.00 94.19 488 LEU A C 1
ATOM 3715 O O . LEU A 1 488 ? 39.936 7.234 11.040 1.00 94.19 488 LEU A O 1
ATOM 3719 N N . ASP A 1 489 ? 41.605 8.723 10.896 1.00 91.38 489 ASP A N 1
ATOM 3720 C CA . ASP A 1 489 ? 41.859 8.814 12.344 1.00 91.38 489 ASP A CA 1
ATOM 3721 C C . ASP A 1 489 ? 41.384 10.156 12.944 1.00 91.38 489 ASP A C 1
ATOM 3723 O O . ASP A 1 489 ? 41.484 10.373 14.153 1.00 91.38 489 ASP A O 1
ATOM 3727 N N . ALA A 1 490 ? 40.824 11.058 12.126 1.00 89.56 490 ALA A N 1
ATOM 3728 C CA . ALA A 1 490 ? 40.356 12.364 12.570 1.00 89.56 490 ALA A CA 1
ATOM 3729 C C . ALA A 1 490 ? 39.047 12.258 13.366 1.00 89.56 490 ALA A C 1
ATOM 3731 O O . ALA A 1 490 ? 38.098 11.573 12.979 1.00 89.56 490 ALA A O 1
ATOM 3732 N N . VAL A 1 491 ? 38.991 12.989 14.484 1.00 79.62 491 VAL A N 1
ATOM 3733 C CA . VAL A 1 491 ? 37.805 13.055 15.356 1.00 79.62 491 VAL A CA 1
ATOM 3734 C C . VAL A 1 491 ? 36.670 13.827 14.687 1.00 79.62 491 VAL A C 1
ATOM 3736 O O . VAL A 1 491 ? 35.523 13.393 14.725 1.00 79.62 491 VAL A O 1
ATOM 3739 N N . GLU A 1 492 ? 37.006 14.955 14.061 1.00 83.44 492 GLU A N 1
ATOM 3740 C CA . GLU A 1 492 ? 36.099 15.762 13.252 1.00 83.44 492 GLU A CA 1
ATOM 3741 C C . GLU A 1 492 ? 36.480 15.571 11.784 1.00 83.44 492 GLU A C 1
ATOM 3743 O O . GLU A 1 492 ? 37.612 15.857 11.394 1.00 83.44 492 GLU A O 1
ATOM 3748 N N . LEU A 1 493 ? 35.539 15.065 10.990 1.00 89.94 493 LEU A N 1
ATOM 3749 C CA . LEU A 1 493 ? 35.669 14.887 9.548 1.00 89.94 493 LEU A CA 1
ATOM 3750 C C . LEU A 1 493 ? 34.528 15.656 8.885 1.00 89.94 493 LEU A C 1
ATOM 3752 O O . LEU A 1 493 ? 33.372 15.484 9.273 1.00 89.94 493 LEU A O 1
ATOM 3756 N N . THR A 1 494 ? 34.845 16.513 7.916 1.00 91.69 494 THR A N 1
ATOM 3757 C CA . THR A 1 494 ? 33.831 17.243 7.145 1.00 91.69 494 THR A CA 1
ATOM 3758 C C . THR A 1 494 ? 33.548 16.539 5.822 1.00 91.69 494 THR A C 1
ATOM 3760 O O . THR A 1 494 ? 34.388 15.797 5.308 1.00 91.69 494 THR A O 1
ATOM 3763 N N . PHE A 1 495 ? 32.358 16.778 5.262 1.00 93.25 495 PHE A N 1
ATOM 3764 C CA . PHE A 1 495 ? 31.983 16.232 3.959 1.00 93.25 495 PHE A CA 1
ATOM 3765 C C . PHE A 1 495 ? 32.957 16.650 2.852 1.00 93.25 495 PHE A C 1
ATOM 3767 O O . PHE A 1 495 ? 33.436 15.800 2.104 1.00 93.25 495 PHE A O 1
ATOM 3774 N N . ASP A 1 496 ? 33.296 17.939 2.797 1.00 93.12 496 ASP A N 1
ATOM 3775 C CA . ASP A 1 496 ? 34.159 18.503 1.757 1.00 93.12 496 ASP A CA 1
ATOM 3776 C C . ASP A 1 496 ? 35.596 17.963 1.828 1.00 93.12 496 ASP A C 1
ATOM 3778 O O . ASP A 1 496 ? 36.177 17.648 0.788 1.00 93.12 496 ASP A O 1
ATOM 3782 N N . ASP A 1 497 ? 36.155 17.801 3.034 1.00 92.62 497 ASP A N 1
ATOM 3783 C CA . ASP A 1 497 ? 37.491 17.213 3.208 1.00 92.62 497 ASP A CA 1
ATOM 3784 C C . ASP A 1 497 ? 37.500 15.747 2.750 1.00 92.62 497 ASP A C 1
ATOM 3786 O O . ASP A 1 497 ? 38.345 15.348 1.947 1.00 92.62 497 ASP A O 1
ATOM 3790 N N . ALA A 1 498 ? 36.507 14.956 3.182 1.00 94.38 498 ALA A N 1
ATOM 3791 C CA . ALA A 1 498 ? 36.417 13.541 2.832 1.00 94.38 498 ALA A CA 1
ATOM 3792 C C . ALA A 1 498 ? 36.348 13.324 1.312 1.00 94.38 498 ALA A C 1
ATOM 3794 O O . ALA A 1 498 ? 37.093 12.504 0.773 1.00 94.38 498 ALA A O 1
ATOM 3795 N N . ILE A 1 499 ? 35.490 14.064 0.597 1.00 94.06 499 ILE A N 1
ATOM 3796 C CA . ILE A 1 499 ? 35.363 13.904 -0.861 1.00 94.06 499 ILE A CA 1
ATOM 3797 C C . ILE A 1 499 ? 36.615 14.380 -1.606 1.00 94.06 499 ILE A C 1
ATOM 3799 O O . ILE A 1 499 ? 36.999 13.766 -2.604 1.00 94.06 499 ILE A O 1
ATOM 3803 N N . LEU A 1 500 ? 37.265 15.449 -1.133 1.00 94.44 500 LEU A N 1
ATOM 3804 C CA . LEU A 1 500 ? 38.444 16.022 -1.777 1.00 94.44 500 LEU A CA 1
ATOM 3805 C C . LEU A 1 500 ? 39.639 15.076 -1.656 1.00 94.44 500 LEU A C 1
ATOM 3807 O O . LEU A 1 500 ? 40.318 14.809 -2.651 1.00 94.44 500 LEU A O 1
ATOM 3811 N N . ASP A 1 501 ? 39.854 14.522 -0.465 1.00 96.69 501 ASP A N 1
ATOM 3812 C CA . ASP A 1 501 ? 40.964 13.613 -0.194 1.00 96.69 501 ASP A CA 1
ATOM 3813 C C . ASP A 1 501 ? 40.739 12.227 -0.839 1.00 96.69 501 ASP A C 1
ATOM 3815 O O . ASP A 1 501 ? 41.679 11.647 -1.396 1.00 96.69 501 ASP A O 1
ATOM 3819 N N . VAL A 1 502 ? 39.487 11.739 -0.913 1.00 96.38 502 VAL A N 1
ATOM 3820 C CA . VAL A 1 502 ? 39.124 10.561 -1.733 1.00 96.38 502 VAL A CA 1
ATOM 3821 C C . VAL A 1 502 ? 39.435 10.798 -3.210 1.00 96.38 502 VAL A C 1
ATOM 3823 O O . VAL A 1 502 ? 40.069 9.951 -3.844 1.00 96.38 502 VAL A O 1
ATOM 3826 N N . ALA A 1 503 ? 39.023 11.936 -3.776 1.00 94.44 503 ALA A N 1
ATOM 3827 C CA . ALA A 1 503 ? 39.258 12.245 -5.184 1.00 94.44 503 ALA A CA 1
ATOM 3828 C C . ALA A 1 503 ? 40.760 12.339 -5.510 1.00 94.44 503 ALA A C 1
ATOM 3830 O O . ALA A 1 503 ? 41.208 11.797 -6.526 1.00 94.44 503 ALA A O 1
ATOM 3831 N N . ALA A 1 504 ? 41.550 12.965 -4.631 1.00 96.19 504 ALA A N 1
ATOM 3832 C CA . ALA A 1 504 ? 43.000 13.070 -4.779 1.00 96.19 504 ALA A CA 1
ATOM 3833 C C . ALA A 1 504 ? 43.686 11.692 -4.761 1.00 96.19 504 ALA A C 1
ATOM 3835 O O . ALA A 1 504 ? 44.524 11.406 -5.623 1.00 96.19 504 ALA A O 1
ATOM 3836 N N . LEU A 1 505 ? 43.302 10.804 -3.836 1.00 97.75 505 LEU A N 1
ATOM 3837 C CA . LEU A 1 505 ? 43.843 9.445 -3.795 1.00 97.75 505 LEU A CA 1
ATOM 3838 C C . LEU A 1 505 ? 43.378 8.606 -4.996 1.00 97.75 505 LEU A C 1
ATOM 3840 O O . LEU A 1 505 ? 44.195 7.906 -5.598 1.00 97.75 505 LEU A O 1
ATOM 3844 N N . ASN A 1 506 ? 42.109 8.711 -5.403 1.00 96.81 506 ASN A N 1
ATOM 3845 C CA . ASN A 1 506 ? 41.592 8.022 -6.588 1.00 96.81 506 ASN A CA 1
ATOM 3846 C C . ASN A 1 506 ? 42.358 8.412 -7.862 1.00 96.81 506 ASN A C 1
ATOM 3848 O O . ASN A 1 506 ? 42.596 7.553 -8.710 1.00 96.81 506 ASN A O 1
ATOM 3852 N N . ALA A 1 507 ? 42.815 9.663 -7.990 1.00 95.38 507 ALA A N 1
ATOM 3853 C CA . ALA A 1 507 ? 43.663 10.078 -9.109 1.00 95.38 507 ALA A CA 1
ATOM 3854 C C . ALA A 1 507 ? 44.993 9.300 -9.151 1.00 95.38 507 ALA A C 1
ATOM 3856 O O . ALA A 1 507 ? 45.435 8.887 -10.220 1.00 95.38 507 ALA A O 1
ATOM 3857 N N . LYS A 1 508 ? 45.602 9.024 -7.989 1.00 96.25 508 LYS A N 1
ATOM 3858 C CA . LYS A 1 508 ? 46.816 8.193 -7.878 1.00 96.25 508 LYS A CA 1
ATOM 3859 C C . LYS A 1 508 ? 46.557 6.707 -8.069 1.00 96.25 508 LYS A C 1
ATOM 3861 O O . LYS A 1 508 ? 47.386 6.009 -8.650 1.00 96.25 508 LYS A O 1
ATOM 3866 N N . ILE A 1 509 ? 45.404 6.228 -7.619 1.00 96.31 509 ILE A N 1
ATOM 3867 C CA . ILE A 1 509 ? 44.923 4.871 -7.889 1.00 96.31 509 ILE A CA 1
ATOM 3868 C C . ILE A 1 509 ? 44.753 4.660 -9.395 1.00 96.31 509 ILE A C 1
ATOM 3870 O O . ILE A 1 509 ? 45.201 3.645 -9.921 1.00 96.31 509 ILE A O 1
ATOM 3874 N N . GLN A 1 510 ? 44.173 5.629 -10.105 1.00 94.06 510 GLN A N 1
ATOM 3875 C CA . GLN A 1 510 ? 43.946 5.551 -11.548 1.00 94.06 510 GLN A CA 1
ATOM 3876 C C . GLN A 1 510 ? 45.255 5.356 -12.328 1.00 94.06 510 GLN A C 1
ATOM 3878 O O . GLN A 1 510 ? 45.301 4.513 -13.222 1.00 94.06 510 GLN A O 1
ATOM 3883 N N . GLU A 1 511 ? 46.347 6.019 -11.921 1.00 91.88 511 GLU A N 1
ATOM 3884 C CA . GLU A 1 511 ? 47.689 5.833 -12.503 1.00 91.88 511 GLU A CA 1
ATOM 3885 C C . GLU A 1 511 ? 48.212 4.379 -12.369 1.00 91.88 511 GLU A C 1
ATOM 3887 O O . GLU A 1 511 ? 49.104 3.965 -13.114 1.00 91.88 511 GLU A O 1
ATOM 3892 N N . LYS A 1 512 ? 47.680 3.595 -11.418 1.00 93.56 512 LYS A N 1
ATOM 3893 C CA . LYS A 1 512 ? 48.079 2.207 -11.116 1.00 93.56 512 LYS A CA 1
ATOM 3894 C C . LYS A 1 512 ? 47.153 1.141 -11.707 1.00 93.56 512 LYS A C 1
ATOM 3896 O O . LYS A 1 512 ? 47.549 -0.024 -11.740 1.00 93.56 512 LYS A O 1
ATOM 3901 N N . LEU A 1 513 ? 45.962 1.503 -12.185 1.00 92.38 513 LEU A N 1
ATOM 3902 C CA . LEU A 1 513 ? 44.999 0.579 -12.800 1.00 92.38 513 LEU A CA 1
ATOM 3903 C C . LEU A 1 513 ? 45.410 0.227 -14.240 1.00 92.38 513 LEU A C 1
ATOM 3905 O O . LEU A 1 513 ? 44.741 0.590 -15.206 1.00 92.38 513 LEU A O 1
ATOM 3909 N N . THR A 1 514 ? 46.545 -0.462 -14.400 1.00 89.31 514 THR A N 1
ATOM 3910 C CA . THR A 1 514 ? 47.065 -0.820 -15.728 1.00 89.31 514 THR A CA 1
ATOM 3911 C C . THR A 1 514 ? 46.263 -1.960 -16.370 1.00 89.31 514 THR A C 1
ATOM 3913 O O . THR A 1 514 ? 45.671 -2.778 -15.655 1.00 89.31 514 THR A O 1
ATOM 3916 N N . PRO A 1 515 ? 46.275 -2.089 -17.712 1.00 86.69 515 PRO A N 1
ATOM 3917 C CA . PRO A 1 515 ? 45.623 -3.204 -18.400 1.00 86.69 515 PRO A CA 1
ATOM 3918 C C . PRO A 1 515 ? 46.076 -4.585 -17.903 1.00 86.69 515 PRO A C 1
ATOM 3920 O O . PRO A 1 515 ? 45.270 -5.513 -17.844 1.00 86.69 515 PRO A O 1
ATOM 3923 N N . GLU A 1 516 ? 47.348 -4.734 -17.518 1.00 87.06 516 GLU A N 1
ATOM 3924 C CA . GLU A 1 516 ? 47.883 -5.982 -16.964 1.00 87.06 516 GLU A CA 1
ATOM 3925 C C . GLU A 1 516 ? 47.270 -6.315 -15.603 1.00 87.06 516 GLU A C 1
ATOM 3927 O O . GLU A 1 516 ? 46.953 -7.476 -15.358 1.00 87.06 516 GLU A O 1
ATOM 3932 N N . PHE A 1 517 ? 47.074 -5.317 -14.733 1.00 89.81 517 PHE A N 1
ATOM 3933 C CA . PHE A 1 517 ? 46.416 -5.517 -13.443 1.00 89.81 517 PHE A CA 1
ATOM 3934 C C . PHE A 1 517 ? 44.933 -5.847 -13.625 1.00 89.81 517 PHE A C 1
ATOM 3936 O O . PHE A 1 517 ? 44.447 -6.825 -13.060 1.00 89.81 517 PHE A O 1
ATOM 3943 N N . LEU A 1 518 ? 44.219 -5.080 -14.451 1.00 90.25 518 LEU A N 1
ATOM 3944 C CA . LEU A 1 518 ? 42.787 -5.287 -14.694 1.00 90.25 518 LEU A CA 1
ATOM 3945 C C . LEU A 1 518 ? 42.499 -6.659 -15.315 1.00 90.25 518 LEU A C 1
ATOM 3947 O O . LEU A 1 518 ? 41.478 -7.267 -15.017 1.00 90.25 518 LEU A O 1
ATOM 3951 N N . ALA A 1 519 ? 43.428 -7.203 -16.109 1.00 86.19 519 ALA A N 1
ATOM 3952 C CA . ALA A 1 519 ? 43.328 -8.562 -16.639 1.00 86.19 519 ALA A CA 1
ATOM 3953 C C . ALA A 1 519 ? 43.392 -9.668 -15.564 1.00 86.19 519 ALA A C 1
ATOM 3955 O O . ALA A 1 519 ? 43.111 -10.821 -15.884 1.00 86.19 519 ALA A O 1
ATOM 3956 N N . THR A 1 520 ? 43.772 -9.346 -14.322 1.00 87.31 520 THR A N 1
ATOM 3957 C CA . THR A 1 520 ? 43.747 -10.282 -13.181 1.00 87.31 520 THR A CA 1
ATOM 3958 C C . THR A 1 520 ? 42.417 -10.284 -12.423 1.00 87.31 520 THR A C 1
ATOM 3960 O O . THR A 1 520 ? 42.215 -11.139 -11.560 1.00 87.31 520 THR A O 1
ATOM 3963 N N . VAL A 1 521 ? 41.520 -9.337 -12.720 1.00 89.00 521 VAL A N 1
ATOM 3964 C CA . VAL A 1 521 ? 40.192 -9.247 -12.104 1.00 89.00 521 VAL A CA 1
ATOM 3965 C C . VAL A 1 521 ? 39.254 -10.256 -12.768 1.00 89.00 521 VAL A C 1
ATOM 3967 O O . VAL A 1 521 ? 39.275 -10.428 -13.986 1.00 89.00 521 VAL A O 1
ATOM 3970 N N . THR A 1 522 ? 38.453 -10.939 -11.954 1.00 82.38 522 THR A N 1
ATOM 3971 C CA . THR A 1 522 ? 37.468 -11.946 -12.373 1.00 82.38 522 THR A CA 1
ATOM 3972 C C . THR A 1 522 ? 36.169 -11.752 -11.593 1.00 82.38 522 THR A C 1
ATOM 3974 O O . THR A 1 522 ? 36.169 -11.064 -10.573 1.00 82.38 522 THR A O 1
ATOM 3977 N N . GLU A 1 523 ? 35.095 -12.431 -12.001 1.00 77.06 523 GLU A N 1
ATOM 3978 C CA . GLU A 1 523 ? 33.820 -12.468 -11.263 1.00 77.06 523 GLU A CA 1
ATOM 3979 C C . GLU A 1 523 ? 33.972 -12.882 -9.788 1.00 77.06 523 GLU A C 1
ATOM 3981 O O . GLU A 1 523 ? 33.325 -12.323 -8.909 1.00 77.06 523 GLU A O 1
ATOM 3986 N N . GLU A 1 524 ? 34.868 -13.825 -9.485 1.00 80.56 524 GLU A N 1
ATOM 3987 C CA . GLU A 1 524 ? 35.127 -14.284 -8.110 1.00 80.56 524 GLU A CA 1
ATOM 3988 C C . GLU A 1 524 ? 36.040 -13.328 -7.314 1.00 80.56 524 GLU A C 1
ATOM 3990 O O . GLU A 1 524 ? 36.186 -13.467 -6.100 1.00 80.56 524 GLU A O 1
ATOM 3995 N N . ASN A 1 525 ? 36.679 -12.363 -7.984 1.00 87.44 525 ASN A N 1
ATOM 3996 C CA . ASN A 1 525 ? 37.645 -11.429 -7.400 1.00 87.44 525 ASN A CA 1
ATOM 3997 C C . ASN A 1 525 ? 37.446 -9.996 -7.920 1.00 87.44 525 ASN A C 1
ATOM 3999 O O . ASN A 1 525 ? 38.418 -9.305 -8.266 1.00 87.44 525 ASN A O 1
ATOM 4003 N N . LYS A 1 526 ? 36.186 -9.552 -7.981 1.00 90.12 526 LYS A N 1
ATOM 4004 C CA . LYS A 1 526 ? 35.805 -8.216 -8.456 1.00 90.12 526 LYS A CA 1
ATOM 4005 C C . LYS A 1 526 ? 36.622 -7.124 -7.767 1.00 90.12 526 LYS A C 1
ATOM 4007 O O . LYS A 1 526 ? 37.035 -7.241 -6.605 1.00 90.12 526 LYS A O 1
ATOM 4012 N N . LEU A 1 527 ? 36.910 -6.057 -8.502 1.00 94.69 527 LEU A N 1
ATOM 4013 C CA . LEU A 1 527 ? 37.645 -4.911 -7.977 1.00 94.69 527 LEU A CA 1
ATOM 4014 C C . LEU A 1 527 ? 36.656 -3.848 -7.499 1.00 94.69 527 LEU A C 1
ATOM 4016 O O . LEU A 1 527 ? 35.977 -3.232 -8.313 1.00 94.69 527 LEU A O 1
ATOM 4020 N N . ASP A 1 528 ? 36.581 -3.642 -6.184 1.00 95.75 528 ASP A N 1
ATOM 4021 C CA . ASP A 1 528 ? 35.743 -2.606 -5.570 1.00 95.75 528 ASP A CA 1
ATOM 4022 C C . ASP A 1 528 ? 36.281 -1.211 -5.927 1.00 95.75 528 ASP A C 1
ATOM 4024 O O . ASP A 1 528 ? 37.389 -0.835 -5.542 1.00 95.75 528 ASP A O 1
ATOM 4028 N N . LEU A 1 529 ? 35.486 -0.469 -6.694 1.00 96.75 529 LEU A N 1
ATOM 4029 C CA . LEU A 1 529 ? 35.724 0.902 -7.143 1.00 96.75 529 LEU A CA 1
ATOM 4030 C C . LEU A 1 529 ? 34.689 1.860 -6.542 1.00 96.75 529 LEU A C 1
ATOM 4032 O O . LEU A 1 529 ? 34.507 2.967 -7.040 1.00 96.75 529 LEU A O 1
ATOM 4036 N N . THR A 1 530 ? 34.026 1.470 -5.450 1.00 96.69 530 THR A N 1
ATOM 4037 C CA . THR A 1 530 ? 32.982 2.275 -4.799 1.00 96.69 530 THR A CA 1
ATOM 4038 C C . THR A 1 530 ? 33.482 3.661 -4.393 1.00 96.69 530 THR A C 1
ATOM 4040 O O . THR A 1 530 ? 32.706 4.608 -4.411 1.00 96.69 530 THR A O 1
ATOM 4043 N N . SER A 1 531 ? 34.779 3.832 -4.101 1.00 96.00 531 SER A N 1
ATOM 4044 C CA . SER A 1 531 ? 35.355 5.151 -3.795 1.00 96.00 531 SER A CA 1
ATOM 4045 C C . SER A 1 531 ? 35.260 6.160 -4.943 1.00 96.00 531 SER A C 1
ATOM 4047 O O . SER A 1 531 ? 35.450 7.348 -4.706 1.00 96.00 531 SER A O 1
ATOM 4049 N N . PHE A 1 532 ? 35.007 5.719 -6.179 1.00 96.12 532 PHE A N 1
ATOM 4050 C CA . PHE A 1 532 ? 34.798 6.597 -7.334 1.00 96.12 532 PHE A CA 1
ATOM 4051 C C . PHE A 1 532 ? 33.373 7.160 -7.398 1.00 96.12 532 PHE A C 1
ATOM 4053 O O . PHE A 1 532 ? 33.144 8.136 -8.111 1.00 96.12 532 PHE A O 1
ATOM 4060 N N . ILE A 1 533 ? 32.435 6.585 -6.638 1.00 96.00 533 ILE A N 1
ATOM 4061 C CA . ILE A 1 533 ? 31.138 7.199 -6.368 1.00 96.00 533 ILE A CA 1
ATOM 4062 C C . ILE A 1 533 ? 31.347 8.243 -5.270 1.00 96.00 533 ILE A C 1
ATOM 4064 O O . ILE A 1 533 ? 31.836 7.938 -4.182 1.00 96.00 533 ILE A O 1
ATOM 4068 N N . THR A 1 534 ? 30.965 9.488 -5.538 1.00 93.94 534 THR A N 1
ATOM 4069 C CA . THR A 1 534 ? 30.907 10.522 -4.499 1.00 93.94 534 THR A CA 1
ATOM 4070 C C . THR A 1 534 ? 29.681 10.269 -3.631 1.00 93.94 534 THR A C 1
ATOM 4072 O O . THR A 1 534 ? 28.587 10.109 -4.159 1.00 93.94 534 THR A O 1
ATOM 4075 N N . ASN A 1 535 ? 29.835 10.263 -2.307 1.00 94.50 535 ASN A N 1
ATOM 4076 C CA . ASN A 1 535 ? 28.716 10.053 -1.381 1.00 94.50 535 ASN A CA 1
ATOM 4077 C C . ASN A 1 535 ? 27.932 8.733 -1.631 1.00 94.50 535 ASN A C 1
ATOM 4079 O O . ASN A 1 535 ? 26.741 8.778 -1.947 1.00 94.50 535 ASN A O 1
ATOM 4083 N N . PRO A 1 536 ? 28.599 7.556 -1.572 1.00 94.94 536 PRO A N 1
ATOM 4084 C CA . PRO A 1 536 ? 27.976 6.260 -1.866 1.00 94.94 536 PRO A CA 1
ATOM 4085 C C . PRO A 1 536 ? 27.022 5.765 -0.769 1.00 94.94 536 PRO A C 1
ATOM 4087 O O . PRO A 1 536 ? 26.138 4.968 -1.066 1.00 94.94 536 PRO A O 1
ATOM 4090 N N . ASN A 1 537 ? 27.206 6.215 0.474 1.00 93.12 537 ASN A N 1
ATOM 4091 C CA . ASN A 1 537 ? 26.213 6.115 1.545 1.00 93.12 537 ASN A CA 1
ATOM 4092 C C . ASN A 1 537 ? 25.717 7.540 1.764 1.00 93.12 537 ASN A C 1
ATOM 4094 O O . ASN A 1 537 ? 26.545 8.412 2.027 1.00 93.12 537 ASN A O 1
ATOM 4098 N N . ILE A 1 538 ? 24.435 7.794 1.539 1.00 94.38 538 ILE A N 1
ATOM 4099 C CA . ILE A 1 538 ? 23.907 9.135 1.309 1.00 94.38 538 ILE A CA 1
ATOM 4100 C C . ILE A 1 538 ? 24.016 9.980 2.579 1.00 94.38 538 ILE A C 1
ATOM 4102 O O . ILE A 1 538 ? 23.177 9.951 3.469 1.00 94.38 538 ILE A O 1
ATOM 4106 N N . PHE A 1 539 ? 25.047 10.815 2.633 1.00 93.69 539 PHE A N 1
ATOM 4107 C CA . PHE A 1 539 ? 25.230 11.809 3.676 1.00 93.69 539 PHE A CA 1
ATOM 4108 C C . PHE A 1 539 ? 24.641 13.148 3.224 1.00 93.69 539 PHE A C 1
ATOM 4110 O O . PHE A 1 539 ? 25.092 13.733 2.231 1.00 93.69 539 PHE A O 1
ATOM 4117 N N . ASN A 1 540 ? 23.651 13.663 3.951 1.00 94.19 540 ASN A N 1
ATOM 4118 C CA . ASN A 1 540 ? 23.126 15.000 3.725 1.00 94.19 540 ASN A CA 1
ATOM 4119 C C . ASN A 1 540 ? 23.988 16.040 4.445 1.00 94.19 540 ASN A C 1
ATOM 4121 O O . ASN A 1 540 ? 24.029 16.090 5.670 1.00 94.19 540 ASN A O 1
ATOM 4125 N N . ASN A 1 541 ? 24.651 16.892 3.670 1.00 93.06 541 ASN A N 1
ATOM 4126 C CA . ASN A 1 541 ? 25.514 17.975 4.141 1.00 93.06 541 ASN A CA 1
ATOM 4127 C C . ASN A 1 541 ? 24.874 19.371 3.987 1.00 93.06 541 ASN A C 1
ATOM 4129 O O . ASN A 1 541 ? 25.570 20.382 4.078 1.00 93.06 541 ASN A O 1
ATOM 4133 N N . THR A 1 542 ? 23.575 19.448 3.681 1.00 92.69 542 THR A N 1
ATOM 4134 C CA . THR A 1 542 ? 22.908 20.710 3.306 1.00 92.69 542 THR A CA 1
ATOM 4135 C C . THR A 1 542 ? 22.164 21.391 4.460 1.00 92.69 542 THR A C 1
ATOM 4137 O O . THR A 1 542 ? 21.822 22.571 4.360 1.00 92.69 542 THR A O 1
ATOM 4140 N N . GLY A 1 543 ? 21.891 20.675 5.556 1.00 92.19 543 GLY A N 1
ATOM 4141 C CA . GLY A 1 543 ? 21.081 21.164 6.677 1.00 92.19 543 GLY A CA 1
ATOM 4142 C C . GLY A 1 543 ? 19.566 21.196 6.411 1.00 92.19 543 GLY A C 1
ATOM 4143 O O . GLY A 1 543 ? 18.802 21.604 7.289 1.00 92.19 543 GLY A O 1
ATOM 4144 N N . VAL A 1 544 ? 19.106 20.784 5.223 1.00 93.06 544 VAL A N 1
ATOM 4145 C CA . VAL A 1 544 ? 17.692 20.769 4.814 1.00 93.06 544 VAL A CA 1
ATOM 4146 C C . VAL A 1 544 ? 17.363 19.521 3.986 1.00 93.06 544 VAL A C 1
ATOM 4148 O O . VAL A 1 544 ? 18.228 18.938 3.348 1.00 93.06 544 VAL A O 1
ATOM 4151 N N . LYS A 1 545 ? 16.094 19.098 3.956 1.00 91.75 545 LYS A N 1
ATOM 4152 C CA . LYS A 1 545 ? 15.668 17.914 3.177 1.00 91.75 545 LYS A CA 1
ATOM 4153 C C . LYS A 1 545 ? 15.396 18.190 1.696 1.00 91.75 545 LYS A C 1
ATOM 4155 O O . LYS A 1 545 ? 15.285 17.260 0.908 1.00 91.75 545 LYS A O 1
ATOM 4160 N N . ASN A 1 546 ? 15.248 19.457 1.314 1.00 90.25 546 ASN A N 1
ATOM 4161 C CA . ASN A 1 546 ? 14.793 19.881 -0.014 1.00 90.25 546 ASN A CA 1
ATOM 4162 C C . ASN A 1 546 ? 15.935 20.327 -0.945 1.00 90.25 546 ASN A C 1
ATOM 4164 O O . ASN A 1 546 ? 15.708 21.083 -1.890 1.00 90.25 546 ASN A O 1
ATOM 4168 N N . GLN A 1 547 ? 17.164 19.915 -0.641 1.00 92.38 547 GLN A N 1
ATOM 4169 C CA . GLN A 1 547 ? 18.352 20.149 -1.455 1.00 92.38 547 GLN A CA 1
ATOM 4170 C C . GLN A 1 547 ? 19.076 18.823 -1.669 1.00 92.38 547 GLN A C 1
ATOM 4172 O O . GLN A 1 547 ? 19.018 17.942 -0.814 1.00 92.38 547 GLN A O 1
ATOM 4177 N N . MET A 1 548 ? 19.719 18.660 -2.831 1.00 92.81 548 MET A N 1
ATOM 4178 C CA . MET A 1 548 ? 20.371 17.390 -3.147 1.00 92.81 548 MET A CA 1
ATOM 4179 C C . MET A 1 548 ? 21.617 17.248 -2.275 1.00 92.81 548 MET A C 1
ATOM 4181 O O . MET A 1 548 ? 22.393 18.208 -2.199 1.00 92.81 548 MET A O 1
ATOM 4185 N N . PRO A 1 549 ? 21.833 16.075 -1.656 1.00 93.00 549 PRO A N 1
ATOM 4186 C CA . PRO A 1 549 ? 23.056 15.818 -0.916 1.00 93.00 549 PRO A CA 1
ATOM 4187 C C . PRO A 1 549 ? 24.263 15.898 -1.858 1.00 93.00 549 PRO A C 1
ATOM 4189 O O . PRO A 1 549 ? 24.168 15.596 -3.054 1.00 93.00 549 PRO A O 1
ATOM 4192 N N . GLY A 1 550 ? 25.411 16.315 -1.322 1.00 91.56 550 GLY A N 1
ATOM 4193 C CA . GLY A 1 550 ? 26.634 16.492 -2.099 1.00 91.56 550 GLY A CA 1
ATOM 4194 C C . GLY A 1 550 ? 26.979 15.257 -2.940 1.00 91.56 550 GLY A C 1
ATOM 4195 O O . GLY A 1 550 ? 26.810 14.119 -2.507 1.00 91.56 550 GLY A O 1
ATOM 4196 N N . GLY A 1 551 ? 27.443 15.482 -4.171 1.00 90.94 551 GLY A N 1
ATOM 4197 C CA . GLY A 1 551 ? 27.746 14.418 -5.135 1.00 90.94 551 GLY A CA 1
ATOM 4198 C C . GLY A 1 551 ? 26.560 13.964 -5.996 1.00 90.94 551 GLY A C 1
ATOM 4199 O O . GLY A 1 551 ? 26.792 13.396 -7.061 1.00 90.94 551 GLY A O 1
ATOM 4200 N N . TRP A 1 552 ? 25.313 14.248 -5.617 1.00 95.25 552 TRP A N 1
ATOM 4201 C CA . TRP A 1 552 ? 24.127 13.831 -6.374 1.00 95.25 552 TRP A CA 1
ATOM 4202 C C . TRP A 1 552 ? 23.422 15.005 -7.057 1.00 95.25 552 TRP A C 1
ATOM 4204 O O . TRP A 1 552 ? 23.422 16.136 -6.574 1.00 95.25 552 TRP A O 1
ATOM 4214 N N . ILE A 1 553 ? 22.823 14.738 -8.217 1.00 94.69 553 ILE A N 1
ATOM 4215 C CA . ILE A 1 553 ? 22.175 15.738 -9.066 1.00 94.69 553 ILE A CA 1
ATOM 4216 C C . ILE A 1 553 ? 20.720 15.342 -9.293 1.00 94.69 553 ILE A C 1
ATOM 4218 O O . ILE A 1 553 ? 20.420 14.198 -9.633 1.00 94.69 553 ILE A O 1
ATOM 4222 N N . LEU A 1 554 ? 19.821 16.316 -9.161 1.00 92.38 554 LEU A N 1
ATOM 4223 C CA . LEU A 1 554 ? 18.433 16.200 -9.589 1.00 92.38 554 LEU A CA 1
ATOM 4224 C C . LEU A 1 554 ? 18.331 16.556 -11.076 1.00 92.38 554 LEU A C 1
ATOM 4226 O O . LEU A 1 554 ? 18.552 17.704 -11.458 1.00 92.38 554 LEU A O 1
ATOM 4230 N N . GLY A 1 555 ? 18.035 15.563 -11.914 1.00 86.50 555 GLY A N 1
ATOM 4231 C CA . GLY A 1 555 ? 17.881 15.735 -13.360 1.00 86.50 555 GLY A CA 1
ATOM 4232 C C . GLY A 1 555 ? 16.498 16.223 -13.760 1.00 86.50 555 GLY A C 1
ATOM 4233 O O . GLY A 1 555 ? 16.372 17.202 -14.494 1.00 86.50 555 GLY A O 1
ATOM 4234 N N . ARG A 1 556 ? 15.462 15.555 -13.252 1.00 84.25 556 ARG A N 1
ATOM 4235 C CA . ARG A 1 556 ? 14.053 15.846 -13.531 1.00 84.25 556 ARG A CA 1
ATOM 4236 C C . ARG A 1 556 ? 13.231 15.630 -12.265 1.00 84.25 556 ARG A C 1
ATOM 4238 O O . ARG A 1 556 ? 13.487 14.679 -11.531 1.00 84.25 556 ARG A O 1
ATOM 4245 N N . ASN A 1 557 ? 12.278 16.524 -12.008 1.00 84.06 557 ASN A N 1
ATOM 4246 C CA . ASN A 1 557 ? 11.338 16.396 -10.899 1.00 84.06 557 ASN A CA 1
ATOM 4247 C C . ASN A 1 557 ? 9.911 16.653 -11.378 1.00 84.06 557 ASN A C 1
ATOM 4249 O O . ASN A 1 557 ? 9.383 17.757 -11.226 1.00 84.06 557 ASN A O 1
ATOM 4253 N N . ASP A 1 558 ? 9.296 15.621 -11.943 1.00 77.25 558 ASP A N 1
ATOM 4254 C CA . ASP A 1 558 ? 7.882 15.665 -12.311 1.00 77.25 558 ASP A CA 1
ATOM 4255 C C . ASP A 1 558 ? 6.969 15.180 -11.170 1.00 77.25 558 ASP A C 1
ATOM 4257 O O . ASP A 1 558 ? 5.764 15.062 -11.366 1.00 77.25 558 ASP A O 1
ATOM 4261 N N . ALA A 1 559 ? 7.514 14.953 -9.968 1.00 77.31 559 ALA A N 1
ATOM 4262 C CA . ALA A 1 559 ? 6.749 14.856 -8.730 1.00 77.31 559 ALA A CA 1
ATOM 4263 C C . ALA A 1 559 ? 6.723 16.234 -8.051 1.00 77.31 559 ALA A C 1
ATOM 4265 O O . ALA A 1 559 ? 7.558 16.540 -7.200 1.00 77.31 559 ALA A O 1
ATOM 4266 N N . ARG A 1 560 ? 5.816 17.132 -8.463 1.00 75.50 560 ARG A N 1
ATOM 4267 C CA . ARG A 1 560 ? 5.863 18.539 -8.006 1.00 75.50 560 ARG A CA 1
ATOM 4268 C C . ARG A 1 560 ? 5.642 18.707 -6.502 1.00 75.50 560 ARG A C 1
ATOM 4270 O O . ARG A 1 560 ? 6.067 19.719 -5.949 1.00 75.50 560 ARG A O 1
ATOM 4277 N N . ASP A 1 561 ? 4.974 17.754 -5.860 1.00 80.38 561 ASP A N 1
ATOM 4278 C CA . ASP A 1 561 ? 4.785 17.701 -4.410 1.00 80.38 561 ASP A CA 1
ATOM 4279 C C . ASP A 1 561 ? 5.937 17.005 -3.660 1.00 80.38 561 ASP A C 1
ATOM 4281 O O . ASP A 1 561 ? 5.968 17.054 -2.430 1.00 80.38 561 ASP A O 1
ATOM 4285 N N . ASN A 1 562 ? 6.933 16.455 -4.364 1.00 84.19 562 ASN A N 1
ATOM 4286 C CA . ASN A 1 562 ? 8.150 15.942 -3.745 1.00 84.19 562 ASN A CA 1
ATOM 4287 C C . ASN A 1 562 ? 9.060 17.093 -3.283 1.00 84.19 562 ASN A C 1
ATOM 4289 O O . ASN A 1 562 ? 9.865 17.634 -4.054 1.00 84.19 562 ASN A O 1
ATOM 4293 N N . THR A 1 563 ? 8.948 17.464 -2.007 1.00 82.62 563 THR A N 1
ATOM 4294 C CA . THR A 1 563 ? 9.787 18.497 -1.378 1.00 82.62 563 THR A CA 1
ATOM 4295 C C . THR A 1 563 ? 10.938 17.936 -0.545 1.00 82.62 563 THR A C 1
ATOM 4297 O O . THR A 1 563 ? 11.697 18.720 0.014 1.00 82.62 563 THR A O 1
ATOM 4300 N N . GLU A 1 564 ? 11.081 16.615 -0.436 1.00 89.75 564 GLU A N 1
ATOM 4301 C CA . GLU A 1 564 ? 12.121 15.967 0.371 1.00 89.75 564 GLU A CA 1
ATOM 4302 C C . GLU A 1 564 ? 12.943 15.028 -0.514 1.00 89.75 564 GLU A C 1
ATOM 4304 O O . GLU A 1 564 ? 12.463 13.974 -0.905 1.00 89.75 564 GLU A O 1
ATOM 4309 N N . TRP A 1 565 ? 14.174 15.408 -0.853 1.00 91.19 565 TRP A N 1
ATOM 4310 C CA . TRP A 1 565 ? 15.077 14.604 -1.694 1.00 91.19 565 TRP A CA 1
ATOM 4311 C C . TRP A 1 565 ? 16.026 13.738 -0.866 1.00 91.19 565 TRP A C 1
ATOM 4313 O O . TRP A 1 565 ? 16.639 12.806 -1.384 1.00 91.19 565 TRP A O 1
ATOM 4323 N N . CYS A 1 566 ? 16.130 14.050 0.426 1.00 92.75 566 CYS A N 1
ATOM 4324 C CA . CYS A 1 566 ? 16.790 13.231 1.423 1.00 92.75 566 CYS A CA 1
ATOM 4325 C C . CYS A 1 566 ? 15.899 13.087 2.661 1.00 92.75 566 CYS A C 1
ATOM 4327 O O . CYS A 1 566 ? 15.149 13.996 3.022 1.00 92.75 566 CYS A O 1
ATOM 4329 N N . THR A 1 567 ? 15.989 11.945 3.327 1.00 92.75 567 THR A N 1
ATOM 4330 C CA . THR A 1 567 ? 15.160 11.585 4.487 1.00 92.75 567 THR A CA 1
ATOM 4331 C C . THR A 1 567 ? 15.528 12.327 5.774 1.00 92.75 567 THR A C 1
ATOM 4333 O O . THR A 1 567 ? 14.680 12.480 6.663 1.00 92.75 567 THR A O 1
ATOM 4336 N N . VAL A 1 568 ? 16.755 12.845 5.872 1.00 90.81 568 VAL A N 1
ATOM 4337 C CA . VAL A 1 568 ? 17.288 13.577 7.032 1.00 90.81 568 VAL A CA 1
ATOM 4338 C C . VAL A 1 568 ? 17.677 15.002 6.652 1.00 90.81 568 VAL A C 1
ATOM 4340 O O . VAL A 1 568 ? 17.936 15.294 5.490 1.00 90.81 568 VAL A O 1
ATOM 4343 N N . THR A 1 569 ? 17.711 15.917 7.623 1.00 89.81 569 THR A N 1
ATOM 4344 C CA . THR A 1 569 ? 18.164 17.302 7.394 1.00 89.81 569 THR A CA 1
ATOM 4345 C C . THR A 1 569 ? 19.684 17.426 7.346 1.00 89.81 569 THR A C 1
ATOM 4347 O O . THR A 1 569 ? 20.192 18.291 6.648 1.00 89.81 569 THR A O 1
ATOM 4350 N N . ASP A 1 570 ? 20.399 16.596 8.104 1.00 90.38 570 ASP A N 1
ATOM 4351 C CA . ASP A 1 570 ? 21.859 16.589 8.194 1.00 90.38 570 ASP A CA 1
ATOM 4352 C C . ASP A 1 570 ? 22.323 15.213 8.699 1.00 90.38 570 ASP A C 1
ATOM 4354 O O . ASP A 1 570 ? 21.667 14.643 9.578 1.00 90.38 570 ASP A O 1
ATOM 4358 N N . GLY A 1 571 ? 23.421 14.685 8.158 1.00 90.44 571 GLY A N 1
ATOM 4359 C CA . GLY A 1 571 ? 23.972 13.378 8.530 1.00 90.44 571 GLY A CA 1
ATOM 4360 C C . GLY A 1 571 ? 23.623 12.236 7.571 1.00 90.44 571 GLY A C 1
ATOM 4361 O O . GLY A 1 571 ? 23.248 12.465 6.425 1.00 90.44 571 GLY A O 1
ATOM 4362 N N . ASP A 1 572 ? 23.781 11.003 8.051 1.00 89.19 572 ASP A N 1
ATOM 4363 C CA . ASP A 1 572 ? 23.500 9.764 7.311 1.00 89.19 572 ASP A CA 1
ATOM 4364 C C . ASP A 1 572 ? 21.992 9.616 7.027 1.00 89.19 572 ASP A C 1
ATOM 4366 O O . ASP A 1 572 ? 21.173 9.708 7.948 1.00 89.19 572 ASP A O 1
ATOM 4370 N N . GLY A 1 573 ? 21.616 9.430 5.764 1.00 92.06 573 GLY A N 1
ATOM 4371 C CA . GLY A 1 573 ? 20.230 9.331 5.304 1.00 92.06 573 GLY A CA 1
ATOM 4372 C C . GLY A 1 573 ? 20.127 8.602 3.970 1.00 92.06 573 GLY A C 1
ATOM 4373 O O . GLY A 1 573 ? 21.022 7.865 3.592 1.00 92.06 573 GLY A O 1
ATOM 4374 N N . GLU A 1 574 ? 19.029 8.803 3.244 1.00 94.25 574 GLU A N 1
ATOM 4375 C CA . GLU A 1 574 ? 18.760 8.091 1.989 1.00 94.25 574 GLU A CA 1
ATOM 4376 C C . GLU A 1 574 ? 18.293 9.062 0.893 1.00 94.25 574 GLU A C 1
ATOM 4378 O O . GLU A 1 574 ? 17.692 10.098 1.199 1.00 94.25 574 GLU A O 1
ATOM 4383 N N . LEU A 1 575 ? 18.527 8.738 -0.388 1.00 95.75 575 LEU A N 1
ATOM 4384 C CA . LEU A 1 575 ? 17.833 9.418 -1.489 1.00 95.75 575 LEU A CA 1
ATOM 4385 C C . LEU A 1 575 ? 16.355 9.055 -1.431 1.00 95.75 575 LEU A C 1
ATOM 4387 O O . LEU A 1 575 ? 16.010 7.886 -1.259 1.00 95.75 575 LEU A O 1
ATOM 4391 N N . HIS A 1 576 ? 15.492 10.045 -1.623 1.00 94.31 576 HIS A N 1
ATOM 4392 C CA . HIS A 1 576 ? 14.058 9.875 -1.454 1.00 94.31 576 HIS A CA 1
ATOM 4393 C C . HIS A 1 576 ? 13.271 10.569 -2.554 1.00 94.31 576 HIS A C 1
ATOM 4395 O O . HIS A 1 576 ? 13.524 11.730 -2.863 1.00 94.31 576 HIS A O 1
ATOM 4401 N N . ALA A 1 577 ? 12.253 9.890 -3.071 1.00 91.62 577 ALA A N 1
ATOM 4402 C CA . ALA A 1 577 ? 11.164 10.563 -3.753 1.00 91.62 577 ALA A CA 1
ATOM 4403 C C . ALA A 1 577 ? 9.827 10.083 -3.214 1.00 91.62 577 ALA A C 1
ATOM 4405 O O . ALA A 1 577 ? 9.584 8.879 -3.148 1.00 91.62 577 ALA A O 1
ATOM 4406 N N . GLY A 1 578 ? 8.953 11.034 -2.900 1.00 88.62 578 GLY A N 1
ATOM 4407 C CA . GLY A 1 578 ? 7.600 10.763 -2.442 1.00 88.62 578 GLY A CA 1
ATOM 4408 C C . GLY A 1 578 ? 6.581 11.652 -3.136 1.00 88.62 578 GLY A C 1
ATOM 4409 O O . GLY A 1 578 ? 6.910 12.753 -3.574 1.00 88.62 578 GLY A O 1
ATOM 4410 N N . ASN A 1 579 ? 5.339 11.186 -3.213 1.00 82.88 579 ASN A N 1
ATOM 4411 C CA . ASN A 1 579 ? 4.198 12.017 -3.568 1.00 82.88 579 ASN A CA 1
ATOM 4412 C C . ASN A 1 579 ? 3.131 11.972 -2.473 1.00 82.88 579 ASN A C 1
ATOM 4414 O O . ASN A 1 579 ? 2.944 10.982 -1.764 1.00 82.88 579 ASN A O 1
ATOM 4418 N N . TRP A 1 580 ? 2.405 13.074 -2.330 1.00 72.75 580 TRP A N 1
ATOM 4419 C CA . TRP A 1 580 ? 1.254 13.142 -1.436 1.00 72.75 580 TRP A CA 1
ATOM 4420 C C . TRP A 1 580 ? -0.050 12.908 -2.206 1.00 72.75 580 TRP A C 1
ATOM 4422 O O . TRP A 1 580 ? -1.008 12.367 -1.654 1.00 72.75 580 TRP A O 1
ATOM 4432 N N . SER A 1 581 ? -0.090 13.281 -3.489 1.00 66.75 581 SER A N 1
ATOM 4433 C CA . SER A 1 581 ? -1.297 13.233 -4.316 1.00 66.75 581 SER A CA 1
ATOM 4434 C C . SER A 1 581 ? -1.104 12.449 -5.615 1.00 66.75 581 SER A C 1
ATOM 4436 O O . SER A 1 581 ? -0.150 12.676 -6.349 1.00 66.75 581 SER A O 1
ATOM 4438 N N . GLY A 1 582 ? -2.065 11.590 -5.962 1.00 60.25 582 GLY A N 1
ATOM 4439 C CA . GLY A 1 582 ? -2.080 10.847 -7.231 1.00 60.25 582 GLY A CA 1
ATOM 4440 C C . GLY A 1 582 ? -2.476 11.664 -8.467 1.00 60.25 582 GLY A C 1
ATOM 4441 O O . GLY A 1 582 ? -2.975 11.099 -9.436 1.00 60.25 582 GLY A O 1
ATOM 4442 N N . ASN A 1 583 ? -2.320 12.989 -8.428 1.00 71.12 583 ASN A N 1
ATOM 4443 C CA . ASN A 1 583 ? -2.680 13.868 -9.538 1.00 71.12 583 ASN A CA 1
ATOM 4444 C C . ASN A 1 583 ? -1.663 13.761 -10.682 1.00 71.12 583 ASN A C 1
ATOM 4446 O O . ASN A 1 583 ? -0.471 13.564 -10.455 1.00 71.12 583 ASN A O 1
ATOM 4450 N N . LYS A 1 584 ? -2.124 13.992 -11.917 1.00 64.94 584 LYS A N 1
ATOM 4451 C CA . LYS A 1 584 ? -1.264 14.039 -13.108 1.00 64.94 584 LYS A CA 1
ATOM 4452 C C . LYS A 1 584 ? -0.147 15.080 -12.925 1.00 64.94 584 LYS A C 1
ATOM 4454 O O . LYS A 1 584 ? -0.437 16.269 -12.777 1.00 64.94 584 LYS A O 1
ATOM 4459 N N . GLY A 1 585 ? 1.113 14.636 -12.962 1.00 67.62 585 GLY A N 1
ATOM 4460 C CA . GLY A 1 585 ? 2.291 15.486 -12.731 1.00 67.62 585 GLY A CA 1
ATOM 4461 C C . GLY A 1 585 ? 2.777 15.551 -11.277 1.00 67.62 585 GLY A C 1
ATOM 4462 O O . GLY A 1 585 ? 3.468 16.508 -10.930 1.00 67.62 585 GLY A O 1
ATOM 4463 N N . ASN A 1 586 ? 2.393 14.572 -10.449 1.00 80.50 586 ASN A N 1
ATOM 4464 C CA . ASN A 1 586 ? 2.952 14.291 -9.122 1.00 80.50 586 ASN A CA 1
ATOM 4465 C C . ASN A 1 586 ? 3.463 12.836 -9.036 1.00 80.50 586 ASN A C 1
ATOM 4467 O O . ASN A 1 586 ? 3.334 12.164 -8.017 1.00 80.50 586 ASN A O 1
ATOM 4471 N N . ASP A 1 587 ? 3.995 12.306 -10.136 1.00 82.19 587 ASP A N 1
ATOM 4472 C CA . ASP A 1 587 ? 4.364 10.895 -10.235 1.00 82.19 587 ASP A CA 1
ATOM 4473 C C . ASP A 1 587 ? 5.798 10.666 -9.756 1.00 82.19 587 ASP A C 1
ATOM 4475 O O . ASP A 1 587 ? 6.744 11.250 -10.286 1.00 82.19 587 ASP A O 1
ATOM 4479 N N . VAL A 1 588 ? 5.983 9.745 -8.806 1.00 86.31 588 VAL A N 1
ATOM 4480 C CA . VAL A 1 588 ? 7.322 9.376 -8.309 1.00 86.31 588 VAL A CA 1
ATOM 4481 C C . VAL A 1 588 ? 8.224 8.768 -9.392 1.00 86.31 588 VAL A C 1
ATOM 4483 O O . VAL A 1 588 ? 9.446 8.810 -9.260 1.00 86.31 588 VAL A O 1
ATOM 4486 N N . THR A 1 589 ? 7.649 8.253 -10.486 1.00 88.19 589 THR A N 1
ATOM 4487 C CA . THR A 1 589 ? 8.383 7.789 -11.681 1.00 88.19 589 THR A CA 1
ATOM 4488 C C . THR A 1 589 ? 9.013 8.936 -12.470 1.00 88.19 589 THR A C 1
ATOM 4490 O O . THR A 1 589 ? 9.974 8.738 -13.210 1.00 88.19 589 THR A O 1
ATOM 4493 N N . GLY A 1 590 ? 8.523 10.155 -12.268 1.00 85.38 590 GLY A N 1
ATOM 4494 C CA . GLY A 1 590 ? 9.029 11.374 -12.876 1.00 85.38 590 GLY A CA 1
ATOM 4495 C C . GLY A 1 590 ? 10.245 11.992 -12.177 1.00 85.38 590 GLY A C 1
ATOM 4496 O O . GLY A 1 590 ? 10.729 13.043 -12.607 1.00 85.38 590 GLY A O 1
ATOM 4497 N N . VAL A 1 591 ? 10.730 11.379 -11.091 1.00 89.56 591 VAL A N 1
ATOM 4498 C CA . VAL A 1 591 ? 11.909 11.837 -10.348 1.00 89.56 591 VAL A CA 1
ATOM 4499 C C . VAL A 1 591 ? 13.156 11.112 -10.838 1.00 89.56 591 VAL A C 1
ATOM 4501 O O . VAL A 1 591 ? 13.180 9.889 -10.961 1.00 89.56 591 VAL A O 1
ATOM 4504 N N . HIS A 1 592 ? 14.206 11.882 -11.115 1.00 92.44 592 HIS A N 1
ATOM 4505 C CA . HIS A 1 592 ? 15.469 11.380 -11.645 1.00 92.44 592 HIS A CA 1
ATOM 4506 C C . HIS A 1 592 ? 16.650 11.936 -10.849 1.00 92.44 592 HIS A C 1
ATOM 4508 O O . HIS A 1 592 ? 16.964 13.126 -10.941 1.00 92.44 592 HIS A O 1
ATOM 4514 N N . TYR A 1 593 ? 17.326 11.059 -10.105 1.00 95.06 593 TYR A N 1
ATOM 4515 C CA . TYR A 1 593 ? 18.568 11.362 -9.390 1.00 95.06 593 TYR A CA 1
ATOM 4516 C C . TYR A 1 593 ? 19.742 10.668 -10.057 1.00 95.06 593 TYR A C 1
ATOM 4518 O O . TYR A 1 593 ? 19.641 9.500 -10.425 1.00 95.06 593 TYR A O 1
ATOM 4526 N N . TYR A 1 594 ? 20.861 11.371 -10.215 1.00 95.31 594 TYR A N 1
ATOM 4527 C CA . TYR A 1 594 ? 22.030 10.797 -10.867 1.00 95.31 594 TYR A CA 1
ATOM 4528 C C . TYR A 1 594 ? 23.353 11.425 -10.429 1.00 95.31 594 TYR A C 1
ATOM 4530 O O . TYR A 1 594 ? 23.395 12.521 -9.868 1.00 95.31 594 TYR A O 1
ATOM 4538 N N . GLN A 1 595 ? 24.443 10.734 -10.742 1.00 94.00 595 GLN A N 1
ATOM 4539 C CA . GLN A 1 595 ? 25.818 11.188 -10.575 1.00 94.00 595 GLN A CA 1
ATOM 4540 C C . GLN A 1 595 ? 26.621 10.945 -11.857 1.00 94.00 595 GLN A C 1
ATOM 4542 O O . GLN A 1 595 ? 26.304 10.055 -12.648 1.00 94.00 595 GLN A O 1
ATOM 4547 N N . LYS A 1 596 ? 27.662 11.758 -12.067 1.00 93.12 596 LYS A N 1
ATOM 4548 C CA . LYS A 1 596 ? 28.601 11.648 -13.188 1.00 93.12 596 LYS A CA 1
ATOM 4549 C C . LYS A 1 596 ? 29.983 11.251 -12.667 1.00 93.12 596 LYS A C 1
ATOM 4551 O O . LYS A 1 596 ? 30.530 11.950 -11.820 1.00 93.12 596 LYS A O 1
ATOM 4556 N N . ILE A 1 597 ? 30.562 10.188 -13.212 1.00 94.50 597 ILE A N 1
ATOM 4557 C CA . ILE A 1 597 ? 31.885 9.664 -12.857 1.00 94.50 597 ILE A CA 1
ATOM 4558 C C . ILE A 1 597 ? 32.797 9.771 -14.087 1.00 94.50 597 ILE A C 1
ATOM 4560 O O . ILE A 1 597 ? 32.404 9.399 -15.192 1.00 94.50 597 ILE A O 1
ATOM 4564 N N . GLY A 1 598 ? 34.005 10.321 -13.918 1.00 91.06 598 GLY A N 1
ATOM 4565 C CA . GLY A 1 598 ? 34.980 10.509 -15.007 1.00 91.06 598 GLY A CA 1
ATOM 4566 C C . GLY A 1 598 ? 34.609 11.560 -16.067 1.00 91.06 598 GLY A C 1
ATOM 4567 O O . GLY A 1 598 ? 35.234 11.619 -17.132 1.00 91.06 598 GLY A O 1
ATOM 4568 N N . ILE A 1 599 ? 33.594 12.390 -15.798 1.00 87.00 599 ILE A N 1
ATOM 4569 C CA . ILE A 1 599 ? 33.052 13.392 -16.726 1.00 87.00 599 ILE A CA 1
ATOM 4570 C C . ILE A 1 599 ? 33.275 14.807 -16.175 1.00 87.00 599 ILE A C 1
ATOM 4572 O O . ILE A 1 599 ? 32.845 15.126 -15.068 1.00 87.00 599 ILE A O 1
ATOM 4576 N N . GLY A 1 600 ? 33.879 15.679 -16.989 1.00 82.69 600 GLY A N 1
ATOM 4577 C CA . GLY A 1 600 ? 34.173 17.079 -16.652 1.00 82.69 600 GLY A CA 1
ATOM 4578 C C . GLY A 1 600 ? 35.650 17.339 -16.334 1.00 82.69 600 GLY A C 1
ATOM 4579 O O . GLY A 1 600 ? 36.422 16.409 -16.081 1.00 82.69 600 GLY A O 1
ATOM 4580 N N . ASP A 1 601 ? 36.048 18.612 -16.371 1.00 73.19 601 ASP A N 1
ATOM 4581 C CA . ASP A 1 601 ? 37.435 19.037 -16.151 1.00 73.19 601 ASP A CA 1
ATOM 4582 C C . ASP A 1 601 ? 37.913 18.664 -14.739 1.00 73.19 601 ASP A C 1
ATOM 4584 O O . ASP A 1 601 ? 37.304 19.045 -13.742 1.00 73.19 601 ASP A O 1
ATOM 4588 N N . GLY A 1 602 ? 39.017 17.915 -14.655 1.00 72.56 602 GLY A N 1
ATOM 4589 C CA . GLY A 1 602 ? 39.613 17.477 -13.386 1.00 72.56 602 GLY A CA 1
ATOM 4590 C C . GLY A 1 602 ? 39.008 16.209 -12.766 1.00 72.56 602 GLY A C 1
ATOM 4591 O O . GLY A 1 602 ? 39.479 15.784 -11.716 1.00 72.56 602 GLY A O 1
ATOM 4592 N N . SER A 1 603 ? 38.011 15.582 -13.403 1.00 85.31 603 SER A N 1
ATOM 4593 C CA . SER A 1 603 ? 37.446 14.304 -12.943 1.00 85.31 603 SER A CA 1
ATOM 4594 C C . SER A 1 603 ? 38.403 13.122 -13.163 1.00 85.31 603 SER A C 1
ATOM 4596 O O . SER A 1 603 ? 39.152 13.071 -14.143 1.00 85.31 603 SER A O 1
ATOM 4598 N N . VAL A 1 604 ? 38.373 12.146 -12.250 1.00 90.94 604 VAL A N 1
ATOM 4599 C CA . VAL A 1 604 ? 39.174 10.919 -12.362 1.00 90.94 604 VAL A CA 1
ATOM 4600 C C . VAL A 1 604 ? 38.422 9.901 -13.215 1.00 90.94 604 VAL A C 1
ATOM 4602 O O . VAL A 1 604 ? 37.301 9.516 -12.886 1.00 90.94 604 VAL A O 1
ATOM 4605 N N . LYS A 1 605 ? 39.041 9.467 -14.316 1.00 92.12 605 LYS A N 1
ATOM 4606 C CA . LYS A 1 605 ? 38.454 8.492 -15.241 1.00 92.12 605 LYS A CA 1
ATOM 4607 C C . LYS A 1 605 ? 38.442 7.080 -14.665 1.00 92.12 605 LYS A C 1
ATOM 4609 O O . LYS A 1 605 ? 39.413 6.652 -14.042 1.00 92.12 605 LYS A O 1
ATOM 4614 N N . LEU A 1 606 ? 37.378 6.344 -14.964 1.00 94.19 606 LEU A N 1
ATOM 4615 C CA . LEU A 1 606 ? 37.329 4.898 -14.768 1.00 94.19 606 LEU A CA 1
ATOM 4616 C C . LEU A 1 606 ? 38.154 4.181 -15.855 1.00 94.19 606 LEU A C 1
ATOM 4618 O O . LEU A 1 606 ? 38.321 4.721 -16.951 1.00 94.19 606 LEU A O 1
ATOM 4622 N N . PRO A 1 607 ? 38.691 2.983 -15.586 1.00 91.31 607 PRO A N 1
ATOM 4623 C CA . PRO A 1 607 ? 39.104 2.078 -16.651 1.00 91.31 607 PRO A CA 1
ATOM 4624 C C . PRO A 1 607 ? 37.946 1.679 -17.572 1.00 91.31 607 PRO A C 1
ATOM 4626 O O . PRO A 1 607 ? 36.817 1.514 -17.122 1.00 91.31 607 PRO A O 1
ATOM 4629 N N . ASP A 1 608 ? 38.237 1.464 -18.852 1.00 88.50 608 ASP A N 1
ATOM 4630 C CA . ASP A 1 608 ? 37.254 0.891 -19.775 1.00 88.50 608 ASP A CA 1
ATOM 4631 C C . ASP A 1 608 ? 37.084 -0.610 -19.495 1.00 88.50 608 ASP A C 1
ATOM 4633 O O . ASP A 1 608 ? 38.066 -1.328 -19.263 1.00 88.50 608 ASP A O 1
ATOM 4637 N N . GLY A 1 609 ? 35.842 -1.092 -19.519 1.00 88.81 609 GLY A N 1
ATOM 4638 C CA . GLY A 1 609 ? 35.513 -2.487 -19.223 1.00 88.81 609 GLY A CA 1
ATOM 4639 C C . GLY A 1 609 ? 34.077 -2.689 -18.745 1.00 88.81 609 GLY A C 1
ATOM 4640 O O . GLY A 1 609 ? 33.214 -1.840 -18.964 1.00 88.81 609 GLY A O 1
ATOM 4641 N N . LEU A 1 610 ? 33.842 -3.836 -18.108 1.00 89.19 610 LEU A N 1
ATOM 4642 C CA . LEU A 1 610 ? 32.561 -4.240 -17.536 1.00 89.19 610 LEU A CA 1
ATOM 4643 C C . LEU A 1 610 ? 32.521 -3.988 -16.037 1.00 89.19 610 LEU A C 1
ATOM 4645 O O . LEU A 1 610 ? 33.467 -4.299 -15.306 1.00 89.19 610 LEU A O 1
ATOM 4649 N N . TYR A 1 611 ? 31.389 -3.464 -15.597 1.00 93.25 611 TYR A N 1
ATOM 4650 C CA . TYR A 1 611 ? 31.124 -3.056 -14.235 1.00 93.25 611 TYR A CA 1
ATOM 4651 C C . TYR A 1 611 ? 29.817 -3.650 -13.719 1.00 93.25 611 TYR A C 1
ATOM 4653 O O . TYR A 1 611 ? 28.933 -4.030 -14.478 1.00 93.25 611 TYR A O 1
ATOM 4661 N N . GLN A 1 612 ? 29.698 -3.660 -12.400 1.00 95.00 612 GLN A N 1
ATOM 4662 C CA . GLN A 1 612 ? 28.477 -3.945 -11.668 1.00 95.00 612 GLN A CA 1
ATOM 4663 C C . GLN A 1 612 ? 28.169 -2.738 -10.780 1.00 95.00 612 GLN A C 1
ATOM 4665 O O . GLN A 1 612 ? 29.039 -2.282 -10.029 1.00 95.00 612 GLN A O 1
ATOM 4670 N N . LEU A 1 613 ? 26.942 -2.228 -10.864 1.00 97.50 613 LEU A N 1
ATOM 4671 C CA . LEU A 1 613 ? 26.416 -1.185 -9.983 1.00 97.50 613 LEU A CA 1
ATOM 4672 C C . LEU A 1 613 ? 25.359 -1.806 -9.077 1.00 97.50 613 LEU A C 1
ATOM 4674 O O . LEU A 1 613 ? 24.420 -2.417 -9.569 1.00 97.50 613 LEU A O 1
ATOM 4678 N N . ALA A 1 614 ? 25.456 -1.607 -7.771 1.00 97.56 614 ALA A N 1
ATOM 4679 C CA . ALA A 1 614 ? 24.436 -2.070 -6.837 1.00 97.56 614 ALA A CA 1
ATOM 4680 C C . ALA A 1 614 ? 24.029 -0.970 -5.857 1.00 97.56 614 ALA A C 1
ATOM 4682 O O . ALA A 1 614 ? 24.796 -0.039 -5.623 1.00 97.56 614 ALA A O 1
ATOM 4683 N N . ALA A 1 615 ? 22.826 -1.070 -5.298 1.00 98.00 615 ALA A N 1
ATOM 4684 C CA . ALA A 1 615 ? 22.320 -0.176 -4.259 1.00 98.00 615 ALA A CA 1
ATOM 4685 C C . ALA A 1 615 ? 21.298 -0.900 -3.371 1.00 98.00 615 ALA A C 1
ATOM 4687 O O . ALA A 1 615 ? 20.670 -1.879 -3.789 1.00 98.00 615 ALA A O 1
ATOM 4688 N N . ALA A 1 616 ? 21.098 -0.410 -2.151 1.00 97.62 616 ALA A N 1
ATOM 4689 C CA . ALA A 1 616 ? 19.898 -0.709 -1.384 1.00 97.62 616 ALA A CA 1
ATOM 4690 C C . ALA A 1 616 ? 18.754 0.130 -1.958 1.00 97.62 616 ALA A C 1
ATOM 4692 O O . ALA A 1 616 ? 18.819 1.357 -1.951 1.00 97.62 616 ALA A O 1
ATOM 4693 N N . THR A 1 617 ? 17.714 -0.522 -2.467 1.00 97.38 617 THR A N 1
ATOM 4694 C CA . THR A 1 617 ? 16.536 0.127 -3.052 1.00 97.38 617 THR A CA 1
ATOM 4695 C C . THR A 1 617 ? 15.248 -0.388 -2.416 1.00 97.38 617 THR A C 1
ATOM 4697 O O . THR A 1 617 ? 15.187 -1.544 -1.988 1.00 97.38 617 THR A O 1
ATOM 4700 N N . TYR A 1 618 ? 14.217 0.454 -2.362 1.00 95.75 618 TYR A N 1
ATOM 4701 C CA . TYR A 1 618 ? 12.865 0.075 -1.942 1.00 95.75 618 TYR A CA 1
ATOM 4702 C C . TYR A 1 618 ? 11.823 1.010 -2.564 1.00 95.75 618 TYR A C 1
ATOM 4704 O O . TYR A 1 618 ? 12.034 2.220 -2.615 1.00 95.75 618 TYR A O 1
ATOM 4712 N N . SER A 1 619 ? 10.679 0.473 -2.996 1.00 92.69 619 SER A N 1
ATOM 4713 C CA . SER A 1 619 ? 9.483 1.260 -3.328 1.00 92.69 619 SER A CA 1
ATOM 4714 C C . SER A 1 619 ? 8.237 0.660 -2.682 1.00 92.69 619 SER A C 1
ATOM 4716 O O . SER A 1 619 ? 8.055 -0.554 -2.689 1.00 92.69 619 SER A O 1
ATOM 4718 N N . ASP A 1 620 ? 7.353 1.506 -2.148 1.00 85.94 620 ASP A N 1
ATOM 4719 C CA . ASP A 1 620 ? 6.066 1.073 -1.581 1.00 85.94 620 ASP A CA 1
ATOM 4720 C C . ASP A 1 620 ? 4.939 0.931 -2.631 1.00 85.94 620 ASP A C 1
ATOM 4722 O O . ASP A 1 620 ? 3.879 0.346 -2.348 1.00 85.94 620 ASP A O 1
ATOM 4726 N N . GLY A 1 621 ? 5.164 1.434 -3.849 1.00 80.06 621 GLY A N 1
ATOM 4727 C CA . GLY A 1 621 ? 4.268 1.274 -4.989 1.00 80.06 621 GLY A CA 1
ATOM 4728 C C . GLY A 1 621 ? 4.717 0.155 -5.925 1.00 80.06 621 GLY A C 1
ATOM 4729 O O . GLY A 1 621 ? 5.068 -0.916 -5.442 1.00 80.06 621 GLY A O 1
ATOM 4730 N N . ASP A 1 622 ? 4.617 0.348 -7.242 1.00 83.56 622 ASP A N 1
ATOM 4731 C CA . ASP A 1 622 ? 4.979 -0.688 -8.215 1.00 83.56 622 ASP A CA 1
ATOM 4732 C C . ASP A 1 622 ? 6.502 -0.683 -8.461 1.00 83.56 622 ASP A C 1
ATOM 4734 O O . ASP A 1 622 ? 7.020 0.225 -9.118 1.00 83.56 622 ASP A O 1
ATOM 4738 N N . PRO A 1 623 ? 7.244 -1.677 -7.939 1.00 84.19 623 PRO A N 1
ATOM 4739 C CA . PRO A 1 623 ? 8.698 -1.711 -8.055 1.00 84.19 623 PRO A CA 1
ATOM 4740 C C . PRO A 1 623 ? 9.180 -1.802 -9.511 1.00 84.19 623 PRO A C 1
ATOM 4742 O O . PRO A 1 623 ? 10.275 -1.332 -9.815 1.00 84.19 623 PRO A O 1
ATOM 4745 N N . ASN A 1 624 ? 8.350 -2.319 -10.426 1.00 87.12 624 ASN A N 1
ATOM 4746 C CA . ASN A 1 624 ? 8.688 -2.482 -11.842 1.00 87.12 624 ASN A CA 1
ATOM 4747 C C . ASN A 1 624 ? 8.601 -1.172 -12.639 1.00 87.12 624 ASN A C 1
ATOM 4749 O O . ASN A 1 624 ? 8.745 -1.167 -13.860 1.00 87.12 624 ASN A O 1
ATOM 4753 N N . LYS A 1 625 ? 8.344 -0.041 -11.974 1.00 88.62 625 LYS A N 1
ATOM 4754 C CA . LYS A 1 625 ? 8.300 1.272 -12.624 1.00 88.62 625 LYS A CA 1
ATOM 4755 C C . LYS A 1 625 ? 9.511 2.138 -12.316 1.00 88.62 625 LYS A C 1
ATOM 4757 O O . LYS A 1 625 ? 9.737 3.095 -13.053 1.00 88.62 625 LYS A O 1
ATOM 4762 N N . ILE A 1 626 ? 10.299 1.803 -11.296 1.00 92.38 626 ILE A N 1
ATOM 4763 C CA . ILE A 1 626 ? 11.499 2.539 -10.879 1.00 92.38 626 ILE A CA 1
ATOM 4764 C C . ILE A 1 626 ? 12.721 1.657 -11.107 1.00 92.38 626 ILE A C 1
ATOM 4766 O O . ILE A 1 626 ? 12.707 0.475 -10.770 1.00 92.38 626 ILE A O 1
ATOM 4770 N N . VAL A 1 627 ? 13.776 2.233 -11.675 1.00 94.75 627 VAL A N 1
ATOM 4771 C CA . VAL A 1 627 ? 15.010 1.516 -11.988 1.00 94.75 627 VAL A CA 1
ATOM 4772 C C . VAL A 1 627 ? 16.230 2.187 -11.377 1.00 94.75 627 VAL A C 1
ATOM 4774 O O . VAL A 1 627 ? 16.388 3.409 -11.449 1.00 94.75 627 VAL A O 1
ATOM 4777 N N . LEU A 1 628 ? 17.123 1.365 -10.829 1.00 97.75 628 LEU A N 1
ATOM 4778 C CA . LEU A 1 628 ? 18.534 1.702 -10.670 1.00 97.75 628 LEU A CA 1
ATOM 4779 C C . LEU A 1 628 ? 19.187 1.523 -12.040 1.00 97.75 628 LEU A C 1
ATOM 4781 O O . LEU A 1 628 ? 18.933 0.521 -12.708 1.00 97.75 628 LEU A O 1
ATOM 4785 N N . TYR A 1 629 ? 20.001 2.485 -12.469 1.00 95.38 629 TYR A N 1
ATOM 4786 C CA . TYR A 1 629 ? 20.585 2.463 -13.803 1.00 95.38 629 TYR A CA 1
ATOM 4787 C C . TYR A 1 629 ? 22.049 2.896 -13.844 1.00 95.38 629 TYR A C 1
ATOM 4789 O O . TYR A 1 629 ? 22.516 3.674 -13.005 1.00 95.38 629 TYR A O 1
ATOM 4797 N N . ALA A 1 630 ? 22.733 2.456 -14.899 1.00 95.19 630 ALA A N 1
ATOM 4798 C CA . ALA A 1 630 ? 24.057 2.914 -15.290 1.00 95.19 630 ALA A CA 1
ATOM 4799 C C . ALA A 1 630 ? 24.157 3.087 -16.821 1.00 95.19 630 ALA A C 1
ATOM 4801 O O . ALA A 1 630 ? 23.470 2.400 -17.570 1.00 95.19 630 ALA A O 1
ATOM 4802 N N . THR A 1 631 ? 24.972 4.027 -17.304 1.00 90.62 631 THR A N 1
ATOM 4803 C CA . THR A 1 631 ? 25.199 4.252 -18.748 1.00 90.62 631 THR A CA 1
ATOM 4804 C C . THR A 1 631 ? 26.479 5.050 -19.000 1.00 90.62 631 THR A C 1
ATOM 4806 O O . THR A 1 631 ? 26.789 5.971 -18.245 1.00 90.62 631 THR A O 1
ATOM 4809 N N . SER A 1 632 ? 27.229 4.742 -20.060 1.00 86.88 632 SER A N 1
ATOM 4810 C CA . SER A 1 632 ? 28.427 5.507 -20.457 1.00 86.88 632 SER A CA 1
ATOM 4811 C C . SER A 1 632 ? 28.135 6.649 -21.437 1.00 86.88 632 SER A C 1
ATOM 4813 O O . SER A 1 632 ? 28.879 7.628 -21.470 1.00 86.88 632 SER A O 1
ATOM 4815 N N . ASP A 1 633 ? 27.040 6.572 -22.193 1.00 78.19 633 ASP A N 1
ATOM 4816 C CA . ASP A 1 633 ? 26.717 7.478 -23.304 1.00 78.19 633 ASP A CA 1
ATOM 4817 C C . ASP A 1 633 ? 25.368 8.201 -23.143 1.00 78.19 633 ASP A C 1
ATOM 4819 O O . ASP A 1 633 ? 25.029 9.058 -23.957 1.00 78.19 633 ASP A O 1
ATOM 4823 N N . SER A 1 634 ? 24.617 7.912 -22.071 1.00 74.94 634 SER A N 1
ATOM 4824 C CA . SER A 1 634 ? 23.245 8.405 -21.856 1.00 74.94 634 SER A CA 1
ATOM 4825 C C . SER A 1 634 ? 22.239 7.955 -22.923 1.00 74.94 634 SER A C 1
ATOM 4827 O O . SER A 1 634 ? 21.160 8.539 -23.020 1.00 74.94 634 SER A O 1
ATOM 4829 N N . VAL A 1 635 ? 22.579 6.926 -23.703 1.00 68.81 635 VAL A N 1
ATOM 4830 C CA . VAL A 1 635 ? 21.731 6.319 -24.738 1.00 68.81 635 VAL A CA 1
ATOM 4831 C C . VAL A 1 635 ? 21.462 4.859 -24.383 1.00 68.81 635 VAL A C 1
ATOM 4833 O O . VAL A 1 635 ? 20.310 4.449 -24.298 1.00 68.81 635 VAL A O 1
ATOM 4836 N N . ASN A 1 636 ? 22.516 4.099 -24.094 1.00 72.88 636 ASN A N 1
ATOM 4837 C CA . ASN A 1 636 ? 22.453 2.695 -23.717 1.00 72.88 636 ASN A CA 1
ATOM 4838 C C . ASN A 1 636 ? 22.451 2.573 -22.194 1.00 72.88 636 ASN A C 1
ATOM 4840 O O . ASN A 1 636 ? 23.487 2.745 -21.546 1.00 72.88 636 ASN A O 1
ATOM 4844 N N . PHE A 1 637 ? 21.278 2.308 -21.623 1.00 83.31 637 PHE A N 1
ATOM 4845 C CA . PHE A 1 637 ? 21.092 2.157 -20.183 1.00 83.31 637 PHE A CA 1
ATOM 4846 C C . PHE A 1 637 ? 21.068 0.686 -19.791 1.00 83.31 637 PHE A C 1
ATOM 4848 O O . PHE A 1 637 ? 20.275 -0.086 -20.324 1.00 83.31 637 PHE A O 1
ATOM 4855 N N . ASP A 1 638 ? 21.872 0.341 -18.796 1.00 88.56 638 ASP A N 1
ATOM 4856 C CA . ASP A 1 638 ? 21.745 -0.901 -18.048 1.00 88.56 638 ASP A CA 1
ATOM 4857 C C . ASP A 1 638 ? 20.897 -0.615 -16.812 1.00 88.56 638 ASP A C 1
ATOM 4859 O O . ASP A 1 638 ? 21.150 0.363 -16.102 1.00 88.56 638 ASP A O 1
ATOM 4863 N N . THR A 1 639 ? 19.858 -1.416 -16.572 1.00 93.38 639 THR A N 1
ATOM 4864 C CA . THR A 1 639 ? 18.859 -1.137 -15.532 1.00 93.38 639 THR A CA 1
ATOM 4865 C C . THR A 1 639 ? 18.472 -2.377 -14.745 1.00 93.38 639 THR A C 1
ATOM 4867 O O . THR A 1 639 ? 18.386 -3.465 -15.306 1.00 93.38 639 THR A O 1
ATOM 4870 N N . VAL A 1 640 ? 18.117 -2.188 -13.477 1.00 95.88 640 VAL A N 1
ATOM 4871 C CA . VAL A 1 640 ? 17.415 -3.182 -12.658 1.00 95.88 640 VAL A CA 1
ATOM 4872 C C . VAL A 1 640 ? 16.250 -2.509 -11.944 1.00 95.88 640 VAL A C 1
ATOM 4874 O O . VAL A 1 640 ? 16.365 -1.360 -11.509 1.00 95.88 640 VAL A O 1
ATOM 4877 N N . TYR A 1 641 ? 15.126 -3.209 -11.826 1.00 95.19 641 TYR A N 1
ATOM 4878 C CA . TYR A 1 641 ? 13.973 -2.710 -11.087 1.00 95.19 641 TYR A CA 1
ATOM 4879 C C . TYR A 1 641 ? 14.236 -2.667 -9.584 1.00 95.19 641 TYR A C 1
ATOM 4881 O O . TYR A 1 641 ? 15.050 -3.423 -9.046 1.00 95.19 641 TYR A O 1
ATOM 4889 N N . PHE A 1 642 ? 13.525 -1.771 -8.908 1.00 94.44 642 PHE A N 1
ATOM 4890 C CA . PHE A 1 642 ? 13.501 -1.731 -7.452 1.00 94.44 642 PHE A CA 1
ATOM 4891 C C . PHE A 1 642 ? 12.828 -2.994 -6.898 1.00 94.44 642 PHE A C 1
ATOM 4893 O O . PHE A 1 642 ? 12.252 -3.796 -7.630 1.00 94.44 642 PHE A O 1
ATOM 4900 N N . ASN A 1 643 ? 12.879 -3.179 -5.583 1.00 89.38 643 ASN A N 1
ATOM 4901 C CA . ASN A 1 643 ? 12.100 -4.208 -4.896 1.00 89.38 643 ASN A CA 1
ATOM 4902 C C . ASN A 1 643 ? 11.084 -3.565 -3.933 1.00 89.38 643 ASN A C 1
ATOM 4904 O O . ASN A 1 643 ? 11.128 -2.364 -3.658 1.00 89.38 643 ASN A O 1
ATOM 4908 N N . ARG A 1 644 ? 10.154 -4.381 -3.428 1.00 89.31 644 ARG A N 1
ATOM 4909 C CA . ARG A 1 644 ? 9.080 -3.976 -2.502 1.00 89.31 644 ARG A CA 1
ATOM 4910 C C . ARG A 1 644 ? 9.230 -4.611 -1.114 1.00 89.31 644 ARG A C 1
ATOM 4912 O O . ARG A 1 644 ? 8.290 -4.609 -0.323 1.00 89.31 644 ARG A O 1
ATOM 4919 N N . ASP A 1 645 ? 10.393 -5.180 -0.806 1.00 88.06 645 ASP A N 1
ATOM 4920 C CA . ASP A 1 645 ? 10.630 -5.850 0.472 1.00 88.06 645 ASP A CA 1
ATOM 4921 C C . ASP A 1 645 ? 11.252 -4.873 1.473 1.00 88.06 645 ASP A C 1
ATOM 4923 O O . ASP A 1 645 ? 12.451 -4.590 1.457 1.00 88.06 645 ASP A O 1
ATOM 4927 N N . ARG A 1 646 ? 10.405 -4.341 2.361 1.00 88.88 646 ARG A N 1
ATOM 4928 C CA . ARG A 1 646 ? 10.846 -3.373 3.365 1.00 88.88 646 ARG A CA 1
ATOM 4929 C C . ARG A 1 646 ? 11.822 -3.980 4.374 1.00 88.88 646 ARG A C 1
ATOM 4931 O O . ARG A 1 646 ? 12.738 -3.285 4.801 1.00 88.88 646 ARG A O 1
ATOM 4938 N N . MET A 1 647 ? 11.645 -5.251 4.742 1.00 81.25 647 MET A N 1
ATOM 4939 C CA . MET A 1 647 ? 12.523 -5.911 5.712 1.00 81.25 647 MET A CA 1
ATOM 4940 C C . MET A 1 647 ? 13.909 -6.134 5.116 1.00 81.25 647 MET A C 1
ATOM 4942 O O . MET A 1 647 ? 14.904 -5.829 5.769 1.00 81.25 647 MET A O 1
ATOM 4946 N N . LEU A 1 648 ? 13.965 -6.602 3.865 1.00 86.25 648 LEU A N 1
ATOM 4947 C CA . LEU A 1 648 ? 15.219 -6.771 3.132 1.00 86.25 648 LEU A CA 1
ATOM 4948 C C . LEU A 1 648 ? 15.966 -5.438 2.992 1.00 86.25 648 LEU A C 1
ATOM 4950 O O . LEU A 1 648 ? 17.177 -5.378 3.197 1.00 86.25 648 LEU A O 1
ATOM 4954 N N . TYR A 1 649 ? 15.242 -4.360 2.682 1.00 91.81 649 TYR A N 1
ATOM 4955 C CA . TYR A 1 649 ? 15.812 -3.019 2.581 1.00 91.81 649 TYR A CA 1
ATOM 4956 C C . TYR A 1 649 ? 16.358 -2.497 3.916 1.00 91.81 649 TYR A C 1
ATOM 4958 O O . TYR A 1 649 ? 17.514 -2.080 3.980 1.00 91.81 649 TYR A O 1
ATOM 4966 N N . ASP A 1 650 ? 15.569 -2.557 4.993 1.00 85.94 650 ASP A N 1
ATOM 4967 C CA . ASP A 1 650 ? 15.997 -2.085 6.315 1.00 85.94 650 ASP A CA 1
ATOM 4968 C C . ASP A 1 650 ? 17.186 -2.919 6.851 1.00 85.94 650 ASP A C 1
ATOM 4970 O O . ASP A 1 650 ? 18.099 -2.383 7.490 1.00 85.94 650 ASP A O 1
ATOM 4974 N N . GLU A 1 651 ? 17.226 -4.227 6.555 1.00 85.38 651 GLU A N 1
ATOM 4975 C CA . GLU A 1 651 ? 18.371 -5.087 6.867 1.00 85.38 651 GLU A CA 1
ATOM 4976 C C . GLU A 1 651 ? 19.627 -4.643 6.106 1.00 85.38 651 GLU A C 1
ATOM 4978 O O . GLU A 1 651 ? 20.683 -4.479 6.731 1.00 85.38 651 GLU A O 1
ATOM 4983 N N . ALA A 1 652 ? 19.506 -4.400 4.796 1.00 89.44 652 ALA A N 1
ATOM 4984 C CA . ALA A 1 652 ? 20.600 -3.938 3.949 1.00 89.44 652 ALA A CA 1
ATOM 4985 C C . ALA A 1 652 ? 21.149 -2.581 4.412 1.00 89.44 652 ALA A C 1
ATOM 4987 O O . ALA A 1 652 ? 22.361 -2.448 4.591 1.00 89.44 652 ALA A O 1
ATOM 4988 N N . LEU A 1 653 ? 20.281 -1.609 4.724 1.00 88.44 653 LEU A N 1
ATOM 4989 C CA . LEU A 1 653 ? 20.684 -0.332 5.325 1.00 88.44 653 LEU A CA 1
ATOM 4990 C C . LEU A 1 653 ? 21.509 -0.548 6.596 1.00 88.44 653 LEU A C 1
ATOM 4992 O O . LEU A 1 653 ? 22.615 -0.026 6.733 1.00 88.44 653 LEU A O 1
ATOM 4996 N N . SER A 1 654 ? 21.025 -1.399 7.504 1.00 79.69 654 SER A N 1
ATOM 4997 C CA . SER A 1 654 ? 21.687 -1.638 8.789 1.00 79.69 654 SER A CA 1
ATOM 4998 C C . SER A 1 654 ? 23.079 -2.277 8.674 1.00 79.69 654 SER A C 1
ATOM 5000 O O . SER A 1 654 ? 23.864 -2.199 9.627 1.00 79.69 654 SER A O 1
ATOM 5002 N N . LYS A 1 655 ? 23.367 -2.947 7.552 1.00 82.38 655 LYS A N 1
ATOM 5003 C CA . LYS A 1 655 ? 24.621 -3.663 7.277 1.00 82.38 655 LYS A CA 1
ATOM 5004 C C . LYS A 1 655 ? 25.488 -2.968 6.227 1.00 82.38 655 LYS A C 1
ATOM 5006 O O . LYS A 1 655 ? 26.542 -3.494 5.885 1.00 82.38 655 LYS A O 1
ATOM 5011 N N . THR A 1 656 ? 25.079 -1.801 5.723 1.00 85.75 656 THR A N 1
ATOM 5012 C CA . THR A 1 656 ? 25.705 -1.132 4.565 1.00 85.75 656 THR A CA 1
ATOM 5013 C C . THR A 1 656 ? 25.761 -2.015 3.305 1.00 85.75 656 THR A C 1
ATOM 5015 O O . THR A 1 656 ? 26.694 -1.922 2.501 1.00 85.75 656 THR A O 1
ATOM 5018 N N . ASP A 1 657 ? 24.763 -2.884 3.147 1.00 90.56 657 ASP A N 1
ATOM 5019 C CA . ASP A 1 657 ? 24.625 -3.855 2.060 1.00 90.56 657 ASP A CA 1
ATOM 5020 C C . ASP A 1 657 ? 23.664 -3.348 0.966 1.00 90.56 657 ASP A C 1
ATOM 5022 O O . ASP A 1 657 ? 23.098 -2.256 1.075 1.00 90.56 657 ASP A O 1
ATOM 5026 N N . VAL A 1 658 ? 23.487 -4.135 -0.094 1.00 95.50 658 VAL A N 1
ATOM 5027 C CA . VAL A 1 658 ? 22.683 -3.808 -1.281 1.00 95.50 658 VAL A CA 1
ATOM 5028 C C . VAL A 1 658 ? 21.519 -4.779 -1.471 1.00 95.50 658 VAL A C 1
ATOM 5030 O O . VAL A 1 658 ? 21.550 -5.909 -0.996 1.00 95.50 658 VAL A O 1
ATOM 5033 N N . THR A 1 659 ? 20.490 -4.354 -2.204 1.00 96.31 659 THR A N 1
ATOM 5034 C CA . THR A 1 659 ? 19.317 -5.194 -2.519 1.00 96.31 659 THR A CA 1
ATOM 5035 C C . THR A 1 659 ? 19.041 -5.310 -4.012 1.00 96.31 659 THR A C 1
ATOM 5037 O O . THR A 1 659 ? 18.268 -6.167 -4.437 1.00 96.31 659 THR A O 1
ATOM 5040 N N . SER A 1 660 ? 19.645 -4.453 -4.833 1.00 96.31 660 SER A N 1
ATOM 5041 C CA . SER A 1 660 ? 19.433 -4.434 -6.278 1.00 96.31 660 SER A CA 1
ATOM 5042 C C . SER A 1 660 ? 20.737 -4.171 -7.004 1.00 96.31 660 SER A C 1
ATOM 5044 O O . SER A 1 660 ? 21.533 -3.335 -6.578 1.00 96.31 660 SER A O 1
ATOM 5046 N N . THR A 1 661 ? 20.926 -4.880 -8.112 1.00 96.44 661 THR A N 1
ATOM 5047 C CA . THR A 1 661 ? 22.189 -4.941 -8.840 1.00 96.44 661 THR A CA 1
ATOM 5048 C C . THR A 1 661 ? 21.945 -4.854 -10.341 1.00 96.44 661 THR A C 1
ATOM 5050 O O . THR A 1 661 ? 21.186 -5.644 -10.893 1.00 96.44 661 THR A O 1
ATOM 5053 N N . VAL A 1 662 ? 22.625 -3.912 -10.985 1.00 94.38 662 VAL A N 1
ATOM 5054 C CA . VAL A 1 662 ? 22.809 -3.814 -12.432 1.00 94.38 662 VAL A CA 1
ATOM 5055 C C . VAL A 1 662 ? 24.134 -4.494 -12.779 1.00 94.38 662 VAL A C 1
ATOM 5057 O O . VAL A 1 662 ? 25.192 -4.057 -12.320 1.00 94.38 662 VAL A O 1
ATOM 5060 N N . GLU A 1 663 ? 24.074 -5.562 -13.567 1.00 90.38 663 GLU A N 1
ATOM 5061 C CA . GLU A 1 663 ? 25.248 -6.281 -14.079 1.00 90.38 663 GLU A CA 1
ATOM 5062 C C . GLU A 1 663 ? 25.631 -5.774 -15.482 1.00 90.38 663 GLU A C 1
ATOM 5064 O O . GLU A 1 663 ? 24.883 -5.020 -16.105 1.00 90.38 663 GLU A O 1
ATOM 5069 N N . ASP A 1 664 ? 26.804 -6.184 -15.970 1.00 85.19 664 ASP A N 1
ATOM 5070 C CA . ASP A 1 664 ? 27.269 -5.962 -17.349 1.00 85.19 664 ASP A CA 1
ATOM 5071 C C . ASP A 1 664 ? 27.261 -4.493 -17.823 1.00 85.19 664 ASP A C 1
ATOM 5073 O O . ASP A 1 664 ? 27.090 -4.189 -19.011 1.00 85.19 664 ASP A O 1
ATOM 5077 N N . VAL A 1 665 ? 27.510 -3.567 -16.891 1.00 89.06 665 VAL A N 1
ATOM 5078 C CA . VAL A 1 665 ? 27.594 -2.127 -17.151 1.00 89.06 665 VAL A CA 1
ATOM 5079 C C . VAL A 1 665 ? 28.847 -1.826 -17.962 1.00 89.06 665 VAL A C 1
ATOM 5081 O O . VAL A 1 665 ? 29.970 -1.985 -17.480 1.00 89.06 665 VAL A O 1
ATOM 5084 N N . VAL A 1 666 ? 28.677 -1.343 -19.190 1.00 86.56 666 VAL A N 1
ATOM 5085 C CA . VAL A 1 666 ? 29.814 -1.037 -20.063 1.00 86.56 666 VAL A CA 1
ATOM 5086 C C . VAL A 1 666 ? 30.293 0.400 -19.861 1.00 86.56 666 VAL A C 1
ATOM 5088 O O . VAL A 1 666 ? 29.566 1.365 -20.117 1.00 86.56 666 VAL A O 1
ATOM 5091 N N . VAL A 1 667 ? 31.571 0.540 -19.506 1.00 88.88 667 VAL A N 1
ATOM 5092 C CA . VAL A 1 667 ? 32.279 1.824 -19.432 1.00 88.88 667 VAL A CA 1
ATOM 5093 C C . VAL A 1 667 ? 33.189 1.995 -20.647 1.00 88.88 667 VAL A C 1
ATOM 5095 O O . VAL A 1 667 ? 34.064 1.164 -20.899 1.00 88.88 667 VAL A O 1
ATOM 5098 N N . VAL A 1 668 ? 32.996 3.103 -21.372 1.00 82.75 668 VAL A N 1
ATOM 5099 C CA . VAL A 1 668 ? 33.793 3.504 -22.543 1.00 82.75 668 VAL A CA 1
ATOM 5100 C C . VAL A 1 668 ? 34.303 4.932 -22.357 1.00 82.75 668 VAL A C 1
ATOM 5102 O O . VAL A 1 668 ? 33.571 5.814 -21.908 1.00 82.75 668 VAL A O 1
ATOM 5105 N N . GLY A 1 669 ? 35.568 5.184 -22.701 1.00 85.25 669 GLY A N 1
ATOM 5106 C CA . GLY A 1 669 ? 36.182 6.509 -22.573 1.00 85.25 669 GLY A CA 1
ATOM 5107 C C . GLY A 1 669 ? 36.427 6.954 -21.124 1.00 85.25 669 GLY A C 1
ATOM 5108 O O . GLY A 1 669 ? 36.786 8.122 -20.890 1.00 85.25 669 GLY A O 1
ATOM 5109 N N . GLY A 1 670 ? 36.269 6.029 -20.174 1.00 89.75 670 GLY A N 1
ATOM 5110 C CA . GLY A 1 670 ? 36.395 6.202 -18.734 1.00 89.75 670 GLY A CA 1
ATOM 5111 C C . GLY A 1 670 ? 35.281 7.009 -18.075 1.00 89.75 670 GLY A C 1
ATOM 5112 O O . GLY A 1 670 ? 35.541 7.654 -17.058 1.00 89.75 670 GLY A O 1
ATOM 5113 N N . GLN A 1 671 ? 34.083 7.019 -18.668 1.00 92.56 671 GLN A N 1
ATOM 5114 C CA . GLN A 1 671 ? 32.935 7.828 -18.250 1.00 92.56 671 GLN A CA 1
ATOM 5115 C C . GLN A 1 671 ? 31.735 6.958 -17.879 1.00 92.56 671 GLN A C 1
ATOM 5117 O O . GLN A 1 671 ? 31.445 5.976 -18.560 1.00 92.56 671 GLN A O 1
ATOM 5122 N N . LEU A 1 672 ? 31.028 7.337 -16.812 1.00 95.12 672 LEU A N 1
ATOM 5123 C CA . LEU A 1 672 ? 29.830 6.635 -16.364 1.00 95.12 672 LEU A CA 1
ATOM 5124 C C . LEU A 1 672 ? 28.832 7.590 -15.698 1.00 95.12 672 LEU A C 1
ATOM 5126 O O . LEU A 1 672 ? 29.195 8.400 -14.846 1.00 95.12 672 LEU A O 1
ATOM 5130 N N . TYR A 1 673 ? 27.563 7.457 -16.056 1.00 94.88 673 TYR A N 1
ATOM 5131 C CA . TYR A 1 673 ? 26.420 8.022 -15.354 1.00 94.88 673 TYR A CA 1
ATOM 5132 C C . TYR A 1 673 ? 25.742 6.905 -14.573 1.00 94.88 673 TYR A C 1
ATOM 5134 O O . TYR A 1 673 ? 25.455 5.852 -15.137 1.00 94.88 673 TYR A O 1
ATOM 5142 N N . ILE A 1 674 ? 25.450 7.150 -13.302 1.00 96.94 674 ILE A N 1
ATOM 5143 C CA . ILE A 1 674 ? 24.692 6.226 -12.450 1.00 96.94 674 ILE A CA 1
ATOM 5144 C C . ILE A 1 674 ? 23.511 6.961 -11.839 1.00 96.94 674 ILE A C 1
ATOM 5146 O O . ILE A 1 674 ? 23.592 8.175 -11.636 1.00 96.94 674 ILE A O 1
ATOM 5150 N N . GLY A 1 675 ? 22.428 6.261 -11.525 1.00 95.81 675 GLY A N 1
ATOM 5151 C CA . GLY A 1 675 ? 21.305 6.914 -10.873 1.00 95.81 675 GLY A CA 1
ATOM 5152 C C . GLY A 1 675 ? 20.063 6.066 -10.699 1.00 95.81 675 GLY A C 1
ATOM 5153 O O . GLY A 1 675 ? 20.065 4.860 -10.919 1.00 95.81 675 GLY A O 1
ATOM 5154 N N . VAL A 1 676 ? 18.989 6.744 -10.316 1.00 95.62 676 VAL A N 1
ATOM 5155 C CA . VAL A 1 676 ? 17.648 6.191 -10.150 1.00 95.62 676 VAL A CA 1
ATOM 5156 C C . VAL A 1 676 ? 16.674 7.036 -10.960 1.00 95.62 676 VAL A C 1
ATOM 5158 O O . VAL A 1 676 ? 16.729 8.267 -10.905 1.00 95.62 676 VAL A O 1
ATOM 5161 N N . ARG A 1 677 ? 15.794 6.388 -11.725 1.00 91.38 677 ARG A N 1
ATOM 5162 C CA . ARG A 1 677 ? 14.740 7.057 -12.505 1.00 91.38 677 ARG A CA 1
ATOM 5163 C C . ARG A 1 677 ? 13.523 6.159 -12.702 1.00 91.38 677 ARG A C 1
ATOM 5165 O O . ARG A 1 677 ? 13.607 4.951 -12.492 1.00 91.38 677 ARG A O 1
ATOM 5172 N N . GLY A 1 678 ? 12.420 6.726 -13.186 1.00 89.88 678 GLY A N 1
ATOM 5173 C CA . GLY A 1 678 ? 11.356 5.930 -13.797 1.00 89.88 678 GLY A CA 1
ATOM 5174 C C . GLY A 1 678 ? 11.857 5.156 -15.021 1.00 89.88 678 GLY A C 1
ATOM 5175 O O . GLY A 1 678 ? 12.640 5.678 -15.815 1.00 89.88 678 GLY A O 1
ATOM 5176 N N . SER A 1 679 ? 11.404 3.913 -15.157 1.00 87.00 679 SER A N 1
ATOM 5177 C CA . SER A 1 679 ? 11.696 3.015 -16.287 1.00 87.00 679 SER A CA 1
ATOM 5178 C C . SER A 1 679 ? 11.258 3.601 -17.631 1.00 87.00 679 SER A C 1
ATOM 5180 O O . SER A 1 679 ? 12.033 3.605 -18.581 1.00 87.00 679 SER A O 1
ATOM 5182 N N . ASP A 1 680 ? 10.051 4.162 -17.666 1.00 79.12 680 ASP A N 1
ATOM 5183 C CA . ASP A 1 680 ? 9.504 4.946 -18.769 1.00 79.12 680 ASP A CA 1
ATOM 5184 C C . ASP A 1 680 ? 8.779 6.166 -18.171 1.00 79.12 680 ASP A C 1
ATOM 5186 O O . ASP A 1 680 ? 7.603 6.088 -17.812 1.00 79.12 680 ASP A O 1
ATOM 5190 N N . PRO A 1 681 ? 9.483 7.294 -17.988 1.00 63.53 681 PRO A N 1
ATOM 5191 C CA . PRO A 1 681 ? 8.912 8.484 -17.364 1.00 63.53 681 PRO A CA 1
ATOM 5192 C C . PRO A 1 681 ? 7.794 9.145 -18.182 1.00 63.53 681 PRO A C 1
ATOM 5194 O O . PRO A 1 681 ? 7.118 10.025 -17.651 1.00 63.53 681 PRO A O 1
ATOM 5197 N N . GLU A 1 682 ? 7.632 8.795 -19.464 1.00 66.81 682 GLU A N 1
ATOM 5198 C CA . GLU A 1 682 ? 6.637 9.416 -20.345 1.00 66.81 682 GLU A CA 1
ATOM 5199 C C . GLU A 1 682 ? 5.311 8.657 -20.341 1.00 66.81 682 GLU A C 1
ATOM 5201 O O . GLU A 1 682 ? 4.262 9.301 -20.334 1.00 66.81 682 GLU A O 1
ATOM 5206 N N . ASN A 1 683 ? 5.349 7.321 -20.276 1.00 64.56 683 ASN A N 1
ATOM 5207 C CA . ASN A 1 683 ? 4.137 6.495 -20.351 1.00 64.56 683 ASN A CA 1
ATOM 5208 C C . ASN A 1 683 ? 3.823 5.733 -19.055 1.00 64.56 683 ASN A C 1
ATOM 5210 O O . ASN A 1 683 ? 2.685 5.304 -18.845 1.00 64.56 683 ASN A O 1
ATOM 5214 N N . ASN A 1 684 ? 4.798 5.558 -18.158 1.00 68.62 684 ASN A N 1
ATOM 5215 C CA . ASN A 1 684 ? 4.639 4.736 -16.964 1.00 68.62 684 ASN A CA 1
ATOM 5216 C C . ASN A 1 684 ? 4.387 5.596 -15.719 1.00 68.62 684 ASN A C 1
ATOM 5218 O O . ASN A 1 684 ? 5.285 5.944 -14.946 1.00 68.62 684 ASN A O 1
ATOM 5222 N N . HIS A 1 685 ? 3.114 5.929 -15.516 1.00 71.44 685 HIS A N 1
ATOM 5223 C CA . HIS A 1 685 ? 2.663 6.703 -14.363 1.00 71.44 685 HIS A CA 1
ATOM 5224 C C . HIS A 1 685 ? 2.480 5.813 -13.133 1.00 71.44 685 HIS A C 1
ATOM 5226 O O . HIS A 1 685 ? 1.837 4.757 -13.182 1.00 71.44 685 HIS A O 1
ATOM 5232 N N . GLN A 1 686 ? 3.025 6.261 -12.005 1.00 68.81 686 GLN A N 1
ATOM 5233 C CA . GLN A 1 686 ? 2.764 5.680 -10.692 1.00 68.81 686 GLN A CA 1
ATOM 5234 C C . GLN A 1 686 ? 2.046 6.703 -9.817 1.00 68.81 686 GLN A C 1
ATOM 5236 O O . GLN A 1 686 ? 2.576 7.189 -8.816 1.00 68.81 686 GLN A O 1
ATOM 5241 N N . GLY A 1 687 ? 0.816 7.002 -10.231 1.00 60.34 687 GLY A N 1
ATOM 5242 C CA . GLY A 1 687 ? -0.121 7.826 -9.485 1.00 60.34 687 GLY A CA 1
ATOM 5243 C C . GLY A 1 687 ? -0.754 7.053 -8.324 1.00 60.34 687 GLY A C 1
ATOM 5244 O O . GLY A 1 687 ? -0.940 5.837 -8.369 1.00 60.34 687 GLY A O 1
ATOM 5245 N N . GLY A 1 688 ? -1.061 7.772 -7.251 1.00 59.38 688 GLY A N 1
ATOM 5246 C CA . GLY A 1 688 ? -1.672 7.267 -6.023 1.00 59.38 688 GLY A CA 1
ATOM 5247 C C . GLY A 1 688 ? -1.197 8.099 -4.837 1.00 59.38 688 GLY A C 1
ATOM 5248 O O . GLY A 1 688 ? -0.088 8.617 -4.868 1.00 59.38 688 GLY A O 1
ATOM 5249 N N . ASN A 1 689 ? -2.026 8.268 -3.809 1.00 72.56 689 ASN A N 1
ATOM 5250 C CA . ASN A 1 689 ? -1.627 9.066 -2.649 1.00 72.56 689 ASN A CA 1
ATOM 5251 C C . ASN A 1 689 ? -0.576 8.309 -1.822 1.00 72.56 689 ASN A C 1
ATOM 5253 O O . ASN A 1 689 ? -0.795 7.144 -1.476 1.00 72.56 689 ASN A O 1
ATOM 5257 N N . GLY A 1 690 ? 0.526 8.978 -1.477 1.00 77.25 690 GLY A N 1
ATOM 5258 C CA . GLY A 1 690 ? 1.517 8.466 -0.531 1.00 77.25 690 GLY A CA 1
ATOM 5259 C C . GLY A 1 690 ? 2.453 7.401 -1.098 1.00 77.25 690 GLY A C 1
ATOM 5260 O O . GLY A 1 690 ? 2.773 6.464 -0.372 1.00 77.25 690 GLY A O 1
ATOM 5261 N N . LYS A 1 691 ? 2.846 7.486 -2.375 1.00 86.38 691 LYS A N 1
ATOM 5262 C CA . LYS A 1 691 ? 3.860 6.599 -2.965 1.00 86.38 691 LYS A CA 1
ATOM 5263 C C . LYS A 1 691 ? 5.253 7.145 -2.728 1.00 86.38 691 LYS A C 1
ATOM 5265 O O . LYS A 1 691 ? 5.469 8.342 -2.874 1.00 86.38 691 LYS A O 1
ATOM 5270 N N . ASN A 1 692 ? 6.190 6.258 -2.418 1.00 89.88 692 ASN A N 1
ATOM 5271 C CA . ASN A 1 692 ? 7.574 6.587 -2.123 1.00 89.88 692 ASN A CA 1
ATOM 5272 C C . ASN A 1 692 ? 8.538 5.556 -2.720 1.00 89.88 692 ASN A C 1
ATOM 5274 O O . ASN A 1 692 ? 8.226 4.367 -2.880 1.00 89.88 692 ASN A O 1
ATOM 5278 N N . TRP A 1 693 ? 9.753 6.010 -3.000 1.00 93.06 693 TRP A N 1
ATOM 5279 C CA . TRP A 1 693 ? 10.907 5.143 -3.180 1.00 93.06 693 TRP A CA 1
ATOM 5280 C C . TRP A 1 693 ? 12.145 5.722 -2.497 1.00 93.06 693 TRP A C 1
ATOM 5282 O O . TRP A 1 693 ? 12.265 6.934 -2.306 1.00 93.06 693 TRP A O 1
ATOM 5292 N N . TYR A 1 694 ? 13.054 4.824 -2.121 1.00 95.38 694 TYR A N 1
ATOM 5293 C CA . TYR A 1 694 ? 14.258 5.116 -1.352 1.00 95.38 694 TYR A CA 1
ATOM 5294 C C . TYR A 1 694 ? 15.460 4.400 -1.968 1.00 95.38 694 TYR A C 1
ATOM 5296 O O . TYR A 1 694 ? 15.325 3.266 -2.441 1.00 95.38 694 TYR A O 1
ATOM 5304 N N . ALA A 1 695 ? 16.624 5.051 -1.960 1.00 96.94 695 ALA A N 1
ATOM 5305 C CA . ALA A 1 695 ? 17.874 4.457 -2.423 1.00 96.94 695 ALA A CA 1
ATOM 5306 C C . ALA A 1 695 ? 19.085 4.924 -1.603 1.00 96.94 695 ALA A C 1
ATOM 5308 O O . ALA A 1 695 ? 19.229 6.113 -1.325 1.00 96.94 695 ALA A O 1
ATOM 5309 N N . ASP A 1 696 ? 19.963 3.989 -1.250 1.00 96.00 696 ASP A N 1
ATOM 5310 C CA . ASP A 1 696 ? 21.204 4.233 -0.505 1.00 96.00 696 ASP A CA 1
ATOM 5311 C C . ASP A 1 696 ? 22.225 3.098 -0.765 1.00 96.00 696 ASP A C 1
ATOM 5313 O O . ASP A 1 696 ? 21.971 2.202 -1.572 1.00 96.00 696 ASP A O 1
ATOM 5317 N N . ASN A 1 697 ? 23.381 3.102 -0.096 1.00 95.12 697 ASN A N 1
ATOM 5318 C CA . ASN A 1 697 ? 24.413 2.065 -0.151 1.00 95.12 697 ASN A CA 1
ATOM 5319 C C . ASN A 1 697 ? 24.892 1.730 -1.572 1.00 95.12 697 ASN A C 1
ATOM 5321 O O . ASN A 1 697 ? 25.053 0.565 -1.928 1.00 95.12 697 ASN A O 1
ATOM 5325 N N . PHE A 1 698 ? 25.168 2.733 -2.398 1.00 97.50 698 PHE A N 1
ATOM 5326 C CA . PHE A 1 698 ? 25.644 2.526 -3.764 1.00 97.50 698 PHE A CA 1
ATOM 5327 C C . PHE A 1 698 ? 27.036 1.875 -3.787 1.00 97.50 698 PHE A C 1
ATOM 5329 O O . PHE A 1 698 ? 27.953 2.308 -3.083 1.00 97.50 698 PHE A O 1
ATOM 5336 N N . ARG A 1 699 ? 27.221 0.835 -4.604 1.00 96.94 699 ARG A N 1
ATOM 5337 C CA . ARG A 1 699 ? 28.472 0.077 -4.767 1.00 96.94 699 ARG A CA 1
ATOM 5338 C C . ARG A 1 699 ? 28.830 -0.045 -6.239 1.00 96.94 699 ARG A C 1
ATOM 5340 O O . ARG A 1 699 ? 27.955 -0.294 -7.063 1.00 96.94 699 ARG A O 1
ATOM 5347 N N . LEU A 1 700 ? 30.114 0.099 -6.555 1.00 97.25 700 LEU A N 1
ATOM 5348 C CA . LEU A 1 700 ? 30.628 -0.030 -7.917 1.00 97.25 700 LEU A CA 1
ATOM 5349 C C . LEU A 1 700 ? 31.772 -1.034 -7.944 1.00 97.25 700 LEU A C 1
ATOM 5351 O O . LEU A 1 700 ? 32.762 -0.867 -7.231 1.00 97.25 700 LEU A O 1
ATOM 5355 N N . TYR A 1 701 ? 31.669 -2.035 -8.808 1.00 96.12 701 TYR A N 1
ATOM 5356 C CA . TYR A 1 701 ? 32.695 -3.056 -8.976 1.00 96.12 701 TYR A CA 1
ATOM 5357 C C . TYR A 1 701 ? 33.119 -3.146 -10.436 1.00 96.12 701 TYR A C 1
ATOM 5359 O O . TYR A 1 701 ? 32.267 -3.165 -11.315 1.00 96.12 701 TYR A O 1
ATOM 5367 N N . PHE A 1 702 ? 34.420 -3.245 -10.705 1.00 94.00 702 PHE A N 1
ATOM 5368 C CA . PHE A 1 702 ? 34.912 -3.690 -12.009 1.00 94.00 702 PHE A CA 1
ATOM 5369 C C . PHE A 1 702 ? 34.912 -5.217 -12.032 1.00 94.00 702 PHE A C 1
ATOM 5371 O O . PHE A 1 702 ? 35.539 -5.864 -11.184 1.00 94.00 702 PHE A O 1
ATOM 5378 N N . ALA A 1 703 ? 34.178 -5.761 -12.993 1.00 87.25 703 ALA A N 1
ATOM 5379 C CA . ALA A 1 703 ? 33.855 -7.172 -13.142 1.00 87.25 703 ALA A CA 1
ATOM 5380 C C . ALA A 1 703 ? 34.741 -7.855 -14.202 1.00 87.25 703 ALA A C 1
ATOM 5382 O O . ALA A 1 703 ? 35.143 -9.008 -14.044 1.00 87.25 703 ALA A O 1
ATOM 5383 N N . GLY A 1 704 ? 35.149 -7.120 -15.244 1.00 83.50 704 GLY A N 1
ATOM 5384 C CA . GLY A 1 704 ? 36.002 -7.669 -16.297 1.00 83.50 704 GLY A CA 1
ATOM 5385 C C . GLY A 1 704 ? 36.215 -6.733 -17.483 1.00 83.50 704 GLY A C 1
ATOM 5386 O O . GLY A 1 704 ? 35.960 -5.537 -17.411 1.00 83.50 704 GLY A O 1
ATOM 5387 N N . LYS A 1 705 ? 36.705 -7.280 -18.601 1.00 74.88 705 LYS A N 1
ATOM 5388 C CA . LYS A 1 705 ? 37.078 -6.508 -19.807 1.00 74.88 705 LYS A CA 1
ATOM 5389 C C . LYS A 1 705 ? 36.377 -6.943 -21.100 1.00 74.88 705 LYS A C 1
ATOM 5391 O O . LYS A 1 705 ? 36.698 -6.405 -22.157 1.00 74.88 705 LYS A O 1
ATOM 5396 N N . ASP A 1 706 ? 35.481 -7.929 -21.048 1.00 78.62 706 ASP A N 1
ATOM 5397 C CA . ASP A 1 706 ? 34.814 -8.471 -22.242 1.00 78.62 706 ASP A CA 1
ATOM 5398 C C . ASP A 1 706 ? 33.589 -7.641 -22.659 1.00 78.62 706 ASP A C 1
ATOM 5400 O O . ASP A 1 706 ? 32.451 -8.097 -22.650 1.00 78.62 706 ASP A O 1
ATOM 5404 N N . VAL A 1 707 ? 33.837 -6.383 -23.027 1.00 78.00 707 VAL A N 1
ATOM 5405 C CA . VAL A 1 707 ? 32.792 -5.446 -23.471 1.00 78.00 707 VAL A CA 1
ATOM 5406 C C . VAL A 1 707 ? 32.019 -5.982 -24.682 1.00 78.00 707 VAL A C 1
ATOM 5408 O O . VAL A 1 707 ? 30.803 -5.823 -24.760 1.00 78.00 707 VAL A O 1
ATOM 5411 N N . LEU A 1 708 ? 32.710 -6.644 -25.616 1.00 81.62 708 LEU A N 1
ATOM 5412 C CA . LEU A 1 708 ? 32.084 -7.210 -26.810 1.00 81.62 708 LEU A CA 1
ATOM 5413 C C . LEU A 1 708 ? 31.127 -8.357 -26.455 1.00 81.62 708 LEU A C 1
ATOM 5415 O O . LEU A 1 708 ? 30.046 -8.429 -27.032 1.00 81.62 708 LEU A O 1
ATOM 5419 N N . GLY A 1 709 ? 31.491 -9.219 -25.500 1.00 82.69 709 GLY A N 1
ATOM 5420 C CA . GLY A 1 709 ? 30.606 -10.262 -24.977 1.00 82.69 709 GLY A CA 1
ATOM 5421 C C . GLY A 1 709 ? 29.301 -9.703 -24.402 1.00 82.69 709 GLY A C 1
ATOM 5422 O O . GLY A 1 709 ? 28.230 -10.191 -24.754 1.00 82.69 709 GLY A O 1
ATOM 5423 N N . ALA A 1 710 ? 29.369 -8.626 -23.612 1.00 79.19 710 ALA A N 1
ATOM 5424 C CA . ALA A 1 710 ? 28.174 -7.970 -23.068 1.00 79.19 710 ALA A CA 1
ATOM 5425 C C . ALA A 1 710 ? 27.287 -7.358 -24.164 1.00 79.19 710 ALA A C 1
ATOM 5427 O O . ALA A 1 710 ? 26.073 -7.547 -24.158 1.00 79.19 710 ALA A O 1
ATOM 5428 N N . TYR A 1 711 ? 27.880 -6.679 -25.153 1.00 80.62 711 TYR A N 1
ATOM 5429 C CA . TYR A 1 711 ? 27.130 -6.157 -26.302 1.00 80.62 711 TYR A CA 1
ATOM 5430 C C . TYR A 1 711 ? 26.483 -7.276 -27.129 1.00 80.62 711 TYR A C 1
ATOM 5432 O O . TYR A 1 711 ? 25.368 -7.114 -27.612 1.00 80.62 711 TYR A O 1
ATOM 5440 N N . ARG A 1 712 ? 27.130 -8.438 -27.254 1.00 87.44 712 ARG A N 1
ATOM 5441 C CA . ARG A 1 712 ? 26.527 -9.611 -27.906 1.00 87.44 712 ARG A CA 1
ATOM 5442 C C . ARG A 1 712 ? 25.348 -10.166 -27.110 1.00 87.44 712 ARG A C 1
ATOM 5444 O O . ARG A 1 712 ? 24.336 -10.486 -27.718 1.00 87.44 712 ARG A O 1
ATOM 5451 N N . GLY A 1 713 ? 25.435 -10.213 -25.780 1.00 85.38 713 GLY A N 1
ATOM 5452 C CA . GLY A 1 713 ? 24.291 -10.542 -24.920 1.00 85.38 713 GLY A CA 1
ATOM 5453 C C . GLY A 1 713 ? 23.123 -9.575 -25.131 1.00 85.38 713 GLY A C 1
ATOM 5454 O O . GLY A 1 713 ? 22.014 -9.999 -25.432 1.00 85.38 713 GLY A O 1
ATOM 5455 N N . ARG A 1 714 ? 23.400 -8.264 -25.122 1.00 84.25 714 ARG A N 1
ATOM 5456 C CA . ARG A 1 714 ? 22.392 -7.231 -25.411 1.00 84.25 714 ARG A CA 1
ATOM 5457 C C . ARG A 1 714 ? 21.745 -7.420 -26.779 1.00 84.25 714 ARG A C 1
ATOM 5459 O O . ARG A 1 714 ? 20.531 -7.279 -26.881 1.00 84.25 714 ARG A O 1
ATOM 5466 N N . LEU A 1 715 ? 22.535 -7.711 -27.814 1.00 89.69 715 LEU A N 1
ATOM 5467 C CA . LEU A 1 715 ? 22.028 -7.987 -29.157 1.00 89.69 715 LEU A CA 1
ATOM 5468 C C . LEU A 1 715 ? 21.133 -9.233 -29.174 1.00 89.69 715 LEU A C 1
ATOM 5470 O O . LEU A 1 715 ? 20.070 -9.186 -29.786 1.00 89.69 715 LEU A O 1
ATOM 5474 N N . GLN A 1 716 ? 21.520 -10.306 -28.476 1.00 93.00 716 GLN A N 1
ATOM 5475 C CA . GLN A 1 716 ? 20.697 -11.510 -28.340 1.00 93.00 716 GLN A CA 1
ATOM 5476 C C . GLN A 1 716 ? 19.322 -11.176 -27.746 1.00 93.00 716 GLN A C 1
ATOM 5478 O O . GLN A 1 716 ? 18.317 -11.584 -28.315 1.00 93.00 716 GLN A O 1
ATOM 5483 N N . ASP A 1 717 ? 19.260 -10.362 -26.688 1.00 86.44 717 ASP A N 1
ATOM 5484 C CA . ASP A 1 717 ? 17.981 -9.974 -26.078 1.00 86.44 717 ASP A CA 1
ATOM 5485 C C . ASP A 1 717 ? 17.073 -9.204 -27.057 1.00 86.44 717 ASP A C 1
ATOM 5487 O O . ASP A 1 717 ? 15.859 -9.422 -27.098 1.00 86.44 717 ASP A O 1
ATOM 5491 N N . ARG A 1 718 ? 17.645 -8.301 -27.875 1.00 90.00 718 ARG A N 1
ATOM 5492 C CA . ARG A 1 718 ? 16.873 -7.565 -28.898 1.00 90.00 718 ARG A CA 1
ATOM 5493 C C . ARG A 1 718 ? 16.399 -8.487 -30.011 1.00 90.00 718 ARG A C 1
ATOM 5495 O O . ARG A 1 718 ? 15.291 -8.288 -30.498 1.00 90.00 718 ARG A O 1
ATOM 5502 N N . LEU A 1 719 ? 17.220 -9.457 -30.409 1.00 93.88 719 LEU A N 1
ATOM 5503 C CA . LEU A 1 719 ? 16.858 -10.469 -31.399 1.00 93.88 719 LEU A CA 1
ATOM 5504 C C . LEU A 1 719 ? 15.714 -11.344 -30.886 1.00 93.88 719 LEU A C 1
ATOM 5506 O O . LEU A 1 719 ? 14.735 -11.533 -31.597 1.00 93.88 719 LEU A O 1
ATOM 5510 N N . ASP A 1 720 ? 15.780 -11.800 -29.636 1.00 92.50 720 ASP A N 1
ATOM 5511 C CA . ASP A 1 720 ? 14.718 -12.598 -29.019 1.00 92.50 720 ASP A CA 1
ATOM 5512 C C . ASP A 1 720 ? 13.400 -11.809 -28.944 1.00 92.50 720 ASP A C 1
ATOM 5514 O O . ASP A 1 720 ? 12.336 -12.337 -29.274 1.00 92.50 720 ASP A O 1
ATOM 5518 N N . LYS A 1 721 ? 13.459 -10.518 -28.585 1.00 91.50 721 LYS A N 1
ATOM 5519 C CA . LYS A 1 721 ? 12.291 -9.623 -28.637 1.00 91.50 721 LYS A CA 1
ATOM 5520 C C . LYS A 1 721 ? 11.766 -9.453 -30.066 1.00 91.50 721 LYS A C 1
ATOM 5522 O O . LYS A 1 721 ? 10.558 -9.532 -30.283 1.00 91.50 721 LYS A O 1
ATOM 5527 N N . ALA A 1 722 ? 12.660 -9.234 -31.025 1.00 92.69 722 ALA A N 1
ATOM 5528 C CA . ALA A 1 722 ? 12.314 -9.076 -32.430 1.00 92.69 722 ALA A CA 1
ATOM 5529 C C . ALA A 1 722 ? 11.634 -10.331 -32.997 1.00 92.69 722 ALA A C 1
ATOM 5531 O O . ALA A 1 722 ? 10.675 -10.186 -33.742 1.00 92.69 722 ALA A O 1
ATOM 5532 N N . VAL A 1 723 ? 12.031 -11.544 -32.588 1.00 92.44 723 VAL A N 1
ATOM 5533 C CA . VAL A 1 723 ? 11.338 -12.794 -32.961 1.00 92.44 723 VAL A CA 1
ATOM 5534 C C . VAL A 1 723 ? 9.880 -12.783 -32.496 1.00 92.44 723 VAL A C 1
ATOM 5536 O O . VAL A 1 723 ? 8.985 -13.095 -33.274 1.00 92.44 723 VAL A O 1
ATOM 5539 N N . VAL A 1 724 ? 9.611 -12.374 -31.252 1.00 91.75 724 VAL A N 1
ATOM 5540 C CA . VAL A 1 724 ? 8.236 -12.311 -30.720 1.00 91.75 724 VAL A CA 1
ATOM 5541 C C . VAL A 1 724 ? 7.384 -11.284 -31.473 1.00 91.75 724 VAL A C 1
ATOM 5543 O O . VAL A 1 724 ? 6.207 -11.530 -31.755 1.00 91.75 724 VAL A O 1
ATOM 5546 N N . LEU A 1 725 ? 7.967 -10.126 -31.792 1.00 91.56 725 LEU A N 1
ATOM 5547 C CA . LEU A 1 725 ? 7.288 -9.077 -32.553 1.00 91.56 725 LEU A CA 1
ATOM 5548 C C . LEU A 1 725 ? 7.039 -9.515 -34.002 1.00 91.56 725 LEU A C 1
ATOM 5550 O O . LEU A 1 725 ? 5.914 -9.377 -34.476 1.00 91.56 725 LEU A O 1
ATOM 5554 N N . HIS A 1 726 ? 8.031 -10.122 -34.655 1.00 90.81 726 HIS A N 1
ATOM 5555 C CA . HIS A 1 726 ? 7.927 -10.711 -35.993 1.00 90.81 726 HIS A CA 1
ATOM 5556 C C . HIS A 1 726 ? 6.819 -11.771 -36.072 1.00 90.81 726 HIS A C 1
ATOM 5558 O O . HIS A 1 726 ? 5.952 -11.710 -36.946 1.00 90.81 726 HIS A O 1
ATOM 5564 N N . ASP A 1 727 ? 6.780 -12.703 -35.114 1.00 89.81 727 ASP A N 1
ATOM 5565 C CA . ASP A 1 727 ? 5.726 -13.718 -35.034 1.00 89.81 727 ASP A CA 1
ATOM 5566 C C . ASP A 1 727 ? 4.343 -13.062 -34.894 1.00 89.81 727 ASP A C 1
ATOM 5568 O O . ASP A 1 727 ? 3.386 -13.461 -35.560 1.00 89.81 727 ASP A O 1
ATOM 5572 N N . SER A 1 728 ? 4.231 -12.023 -34.061 1.00 91.19 728 SER A N 1
ATOM 5573 C CA . SER A 1 728 ? 2.974 -11.292 -33.856 1.00 91.19 728 SER A CA 1
ATOM 5574 C C . SER A 1 728 ? 2.508 -10.583 -35.131 1.00 91.19 728 SER A C 1
ATOM 5576 O O . SER A 1 728 ? 1.348 -10.714 -35.518 1.00 91.19 728 SER A O 1
ATOM 5578 N N . LEU A 1 729 ? 3.410 -9.876 -35.816 1.00 89.56 729 LEU A N 1
ATOM 5579 C CA . LEU A 1 729 ? 3.126 -9.201 -37.084 1.00 89.56 729 LEU A CA 1
ATOM 5580 C C . LEU A 1 729 ? 2.734 -10.199 -38.180 1.00 89.56 729 LEU A C 1
ATOM 5582 O O . LEU A 1 729 ? 1.752 -9.970 -38.889 1.00 89.56 729 LEU A O 1
ATOM 5586 N N . THR A 1 730 ? 3.407 -11.351 -38.238 1.00 87.00 730 THR A N 1
ATOM 5587 C CA . THR A 1 730 ? 3.067 -12.457 -39.144 1.00 87.00 730 THR A CA 1
ATOM 5588 C C . THR A 1 730 ? 1.665 -13.004 -38.869 1.00 87.00 730 THR A C 1
ATOM 5590 O O . THR A 1 730 ? 0.913 -13.262 -39.811 1.00 87.00 730 THR A O 1
ATOM 5593 N N . VAL A 1 731 ? 1.271 -13.159 -37.597 1.00 89.12 731 VAL A N 1
ATOM 5594 C CA . VAL A 1 731 ? -0.100 -13.565 -37.229 1.00 89.12 731 VAL A CA 1
ATOM 5595 C C . VAL A 1 731 ? -1.128 -12.535 -37.692 1.00 89.12 731 VAL A C 1
ATOM 5597 O O . VAL A 1 731 ? -2.206 -12.920 -38.149 1.00 89.12 731 VAL A O 1
ATOM 5600 N N . TYR A 1 732 ? -0.806 -11.245 -37.602 1.00 88.31 732 TYR A N 1
ATOM 5601 C CA . TYR A 1 732 ? -1.673 -10.184 -38.112 1.00 88.31 732 TYR A CA 1
ATOM 5602 C C . TYR A 1 732 ? -1.651 -10.079 -39.638 1.00 88.31 732 TYR A C 1
ATOM 5604 O O . TYR A 1 732 ? -2.581 -9.519 -40.199 1.00 88.31 732 TYR A O 1
ATOM 5612 N N . GLY A 1 733 ? -0.664 -10.670 -40.317 1.00 88.19 733 GLY A N 1
ATOM 5613 C CA . GLY A 1 733 ? -0.516 -10.622 -41.772 1.00 88.19 733 GLY A CA 1
ATOM 5614 C C . GLY A 1 733 ? 0.153 -9.346 -42.283 1.00 88.19 733 GLY A C 1
ATOM 5615 O O . GLY A 1 733 ? 0.021 -9.044 -43.467 1.00 88.19 733 GLY A O 1
ATOM 5616 N N . ILE A 1 734 ? 0.842 -8.607 -41.408 1.00 87.00 734 ILE A N 1
ATOM 5617 C CA . ILE A 1 734 ? 1.616 -7.415 -41.766 1.00 87.00 734 ILE A CA 1
ATOM 5618 C C . ILE A 1 734 ? 2.961 -7.862 -42.350 1.00 87.00 734 ILE A C 1
ATOM 5620 O O . ILE A 1 734 ? 3.664 -8.653 -41.724 1.00 87.00 734 ILE A O 1
ATOM 5624 N N . ASP A 1 735 ? 3.315 -7.375 -43.542 1.00 81.88 735 ASP A N 1
ATOM 5625 C CA . ASP A 1 735 ? 4.584 -7.728 -44.197 1.00 81.88 735 ASP A CA 1
ATOM 5626 C C . ASP A 1 735 ? 5.765 -6.992 -43.551 1.00 81.88 735 ASP A C 1
ATOM 5628 O O . ASP A 1 735 ? 5.878 -5.769 -43.643 1.00 81.88 735 ASP A O 1
ATOM 5632 N N . ASP A 1 736 ? 6.654 -7.751 -42.914 1.00 79.25 736 ASP A N 1
ATOM 5633 C CA . ASP A 1 736 ? 7.879 -7.271 -42.275 1.00 79.25 736 ASP A CA 1
ATOM 5634 C C . ASP A 1 736 ? 9.158 -7.888 -42.868 1.00 79.25 736 ASP A C 1
ATOM 5636 O O . ASP A 1 736 ? 10.248 -7.782 -42.289 1.00 79.25 736 ASP A O 1
ATOM 5640 N N . SER A 1 737 ? 9.039 -8.509 -44.046 1.00 76.62 737 SER A N 1
ATOM 5641 C CA . SER A 1 737 ? 10.110 -9.284 -44.679 1.00 76.62 737 SER A CA 1
ATOM 5642 C C . SER A 1 737 ? 11.366 -8.463 -45.000 1.00 76.62 737 SER A C 1
ATOM 5644 O O . SER A 1 737 ? 12.475 -8.994 -44.940 1.00 76.62 737 SER A O 1
ATOM 5646 N N . GLU A 1 738 ? 11.228 -7.163 -45.276 1.00 79.25 738 GLU A N 1
ATOM 5647 C CA . GLU A 1 738 ? 12.359 -6.258 -45.538 1.00 79.25 738 GLU A CA 1
ATOM 5648 C C . GLU A 1 738 ? 13.006 -5.685 -44.262 1.00 79.25 738 GLU A C 1
ATOM 5650 O O . GLU A 1 738 ? 14.139 -5.208 -44.321 1.00 79.25 738 GLU A O 1
ATOM 5655 N N . SER A 1 739 ? 12.321 -5.734 -43.113 1.00 84.50 739 SER A N 1
ATOM 5656 C CA . SER A 1 739 ? 12.849 -5.267 -41.820 1.00 84.50 739 SER A CA 1
ATOM 5657 C C . SER A 1 739 ? 13.320 -6.445 -40.972 1.00 84.50 739 SER A C 1
ATOM 5659 O O . SER A 1 739 ? 14.504 -6.794 -40.994 1.00 84.50 739 SER A O 1
ATOM 5661 N N . TYR A 1 740 ? 12.401 -7.118 -40.275 1.00 87.44 740 TYR A N 1
ATOM 5662 C CA . TYR A 1 740 ? 12.755 -8.267 -39.446 1.00 87.44 740 TYR A CA 1
ATOM 5663 C C . TYR A 1 740 ? 13.182 -9.477 -40.258 1.00 87.44 740 TYR A C 1
ATOM 5665 O O . TYR A 1 740 ? 14.094 -10.175 -39.825 1.00 87.44 740 TYR A O 1
ATOM 5673 N N . GLY A 1 741 ? 12.600 -9.700 -41.439 1.00 83.25 741 GLY A N 1
ATOM 5674 C CA . GLY A 1 741 ? 12.991 -10.828 -42.287 1.00 83.25 741 GLY A CA 1
ATOM 5675 C C . GLY A 1 741 ? 14.484 -10.824 -42.636 1.00 83.25 741 GLY A C 1
ATOM 5676 O O . GLY A 1 741 ? 15.114 -11.876 -42.602 1.00 83.25 741 GLY A O 1
ATOM 5677 N N . PHE A 1 742 ? 15.076 -9.648 -42.878 1.00 87.88 742 PHE A N 1
ATOM 5678 C CA . PHE A 1 742 ? 16.526 -9.508 -43.047 1.00 87.88 742 PHE A CA 1
ATOM 5679 C C . PHE A 1 742 ? 17.278 -9.552 -41.709 1.00 87.88 742 PHE A C 1
ATOM 5681 O O . PHE A 1 742 ? 18.264 -10.274 -41.579 1.00 87.88 742 PHE A O 1
ATOM 5688 N N . ALA A 1 743 ? 16.831 -8.797 -40.698 1.00 91.44 743 ALA A N 1
ATOM 5689 C CA . ALA A 1 743 ? 17.539 -8.696 -39.419 1.00 91.44 743 ALA A CA 1
ATOM 5690 C C . ALA A 1 743 ? 17.644 -10.045 -38.677 1.00 91.44 743 ALA A C 1
ATOM 5692 O O . ALA A 1 743 ? 18.663 -10.319 -38.039 1.00 91.44 743 ALA A O 1
ATOM 5693 N N . LEU A 1 744 ? 16.610 -10.883 -38.785 1.00 92.94 744 LEU A N 1
ATOM 5694 C CA . LEU A 1 744 ? 16.505 -12.202 -38.161 1.00 92.94 744 LEU A CA 1
ATOM 5695 C C . LEU A 1 744 ? 17.019 -13.343 -39.054 1.00 92.94 744 LEU A C 1
ATOM 5697 O O . LEU A 1 744 ? 17.009 -14.492 -38.606 1.00 92.94 744 LEU A O 1
ATOM 5701 N N . ASP A 1 745 ? 17.488 -13.065 -40.278 1.00 90.38 745 ASP A N 1
ATOM 5702 C CA . ASP A 1 745 ? 18.072 -14.095 -41.140 1.00 90.38 745 ASP A CA 1
ATOM 5703 C C . ASP A 1 745 ? 19.324 -14.701 -40.461 1.00 90.38 745 ASP A C 1
ATOM 5705 O O . ASP A 1 745 ? 20.266 -13.972 -40.127 1.00 90.38 745 ASP A O 1
ATOM 5709 N N . PRO A 1 746 ? 19.374 -16.024 -40.220 1.00 85.12 746 PRO A N 1
ATOM 5710 C CA . PRO A 1 746 ? 20.507 -16.642 -39.531 1.00 85.12 746 PRO A CA 1
ATOM 5711 C C . PRO A 1 746 ? 21.821 -16.646 -40.331 1.00 85.12 746 PRO A C 1
ATOM 5713 O O . PRO A 1 746 ? 22.886 -16.816 -39.736 1.00 85.12 746 PRO A O 1
ATOM 5716 N N . GLU A 1 747 ? 21.755 -16.528 -41.661 1.00 84.62 747 GLU A N 1
ATOM 5717 C CA . GLU A 1 747 ? 22.888 -16.621 -42.588 1.00 84.62 747 GLU A CA 1
ATOM 5718 C C . GLU A 1 747 ? 23.364 -15.257 -43.104 1.00 84.62 747 GLU A C 1
ATOM 5720 O O . GLU A 1 747 ? 24.540 -15.139 -43.451 1.00 84.62 747 GLU A O 1
ATOM 5725 N N . GLU A 1 748 ? 22.496 -14.242 -43.153 1.00 85.00 748 GLU A N 1
ATOM 5726 C CA . GLU A 1 748 ? 22.816 -12.899 -43.671 1.00 85.00 748 GLU A CA 1
ATOM 5727 C C . GLU A 1 748 ? 22.476 -11.743 -42.702 1.00 85.00 748 GLU A C 1
ATOM 5729 O O . GLU A 1 748 ? 22.930 -10.616 -42.916 1.00 85.00 748 GLU A O 1
ATOM 5734 N N . GLY A 1 749 ? 21.728 -12.013 -41.626 1.00 91.12 749 GLY A N 1
ATOM 5735 C CA . GLY A 1 749 ? 21.221 -11.023 -40.672 1.00 91.12 749 GLY A CA 1
ATOM 5736 C C . GLY A 1 749 ? 22.096 -10.797 -39.433 1.00 91.12 749 GLY A C 1
ATOM 5737 O O . GLY A 1 749 ? 23.271 -11.170 -39.359 1.00 91.12 749 GLY A O 1
ATOM 5738 N N . TYR A 1 750 ? 21.520 -10.171 -38.405 1.00 95.62 750 TYR A N 1
ATOM 5739 C CA . TYR A 1 750 ? 22.261 -9.731 -37.216 1.00 95.62 750 TYR A CA 1
ATOM 5740 C C . TYR A 1 750 ? 22.683 -10.871 -36.282 1.00 95.62 750 TYR A C 1
ATOM 5742 O O . TYR A 1 750 ? 23.591 -10.674 -35.469 1.00 95.62 750 TYR A O 1
ATOM 5750 N N . TYR A 1 751 ? 22.123 -12.078 -36.429 1.00 92.94 751 TYR A N 1
ATOM 5751 C CA . TYR A 1 751 ? 22.593 -13.267 -35.707 1.00 92.94 751 TYR A CA 1
ATOM 5752 C C . TYR A 1 751 ? 24.088 -13.549 -35.946 1.00 92.94 751 TYR A C 1
ATOM 5754 O O . TYR A 1 751 ? 24.777 -13.990 -35.024 1.00 92.94 751 TYR A O 1
ATOM 5762 N N . LEU A 1 752 ? 24.635 -13.219 -37.125 1.00 93.12 752 LEU A N 1
ATOM 5763 C CA . LEU A 1 752 ? 26.070 -13.359 -37.417 1.00 93.12 752 LEU A CA 1
ATOM 5764 C C . LEU A 1 752 ? 26.955 -12.518 -36.487 1.00 93.12 752 LEU A C 1
ATOM 5766 O O . LEU A 1 752 ? 28.082 -12.904 -36.157 1.00 93.12 752 LEU A O 1
ATOM 5770 N N . PHE A 1 753 ? 26.464 -11.359 -36.041 1.00 93.94 753 PHE A N 1
ATOM 5771 C CA . PHE A 1 753 ? 27.251 -10.446 -35.216 1.00 93.94 753 PHE A CA 1
ATOM 5772 C C . PHE A 1 753 ? 27.445 -10.962 -33.785 1.00 93.94 753 PHE A C 1
ATOM 5774 O O . PHE A 1 753 ? 28.413 -10.571 -33.123 1.00 93.94 753 PHE A O 1
ATOM 5781 N N . LEU A 1 754 ? 26.623 -11.922 -33.343 1.00 90.75 754 LEU A N 1
ATOM 5782 C CA . LEU A 1 754 ? 26.806 -12.631 -32.073 1.00 90.75 754 LEU A CA 1
ATOM 5783 C C . LEU A 1 754 ? 28.103 -13.450 -32.042 1.00 90.75 754 LEU A C 1
ATOM 5785 O O . LEU A 1 754 ? 28.721 -13.594 -30.986 1.00 90.75 754 LEU A O 1
ATOM 5789 N N . THR A 1 755 ? 28.552 -13.971 -33.186 1.00 89.25 755 THR A N 1
ATOM 5790 C CA . THR A 1 755 ? 29.751 -14.818 -33.272 1.00 89.25 755 THR A CA 1
ATOM 5791 C C . THR A 1 755 ? 30.931 -14.108 -33.928 1.00 89.25 755 THR A C 1
ATOM 5793 O O . THR A 1 755 ? 32.061 -14.227 -33.446 1.00 89.25 755 THR A O 1
ATOM 5796 N N . GLU A 1 756 ? 30.689 -13.321 -34.977 1.00 88.06 756 GLU A N 1
ATOM 5797 C CA . GLU A 1 756 ? 31.738 -12.804 -35.871 1.00 88.06 756 GLU A CA 1
ATOM 5798 C C . GLU A 1 756 ? 31.816 -11.266 -35.930 1.00 88.06 756 GLU A C 1
ATOM 5800 O O . GLU A 1 756 ? 32.789 -10.730 -36.457 1.00 88.06 756 GLU A O 1
ATOM 5805 N N . GLY A 1 757 ? 30.852 -10.548 -35.339 1.00 86.12 757 GLY A N 1
ATOM 5806 C CA . GLY A 1 757 ? 30.765 -9.081 -35.398 1.00 86.12 757 GLY A CA 1
ATOM 5807 C C . GLY A 1 757 ? 31.769 -8.352 -34.502 1.00 86.12 757 GLY A C 1
ATOM 5808 O O . GLY A 1 757 ? 32.110 -8.831 -33.410 1.00 86.12 757 GLY A O 1
ATOM 5809 N N . THR A 1 758 ? 32.224 -7.181 -34.961 1.00 90.00 758 THR A N 1
ATOM 5810 C CA . THR A 1 758 ? 32.972 -6.208 -34.150 1.00 90.00 758 THR A CA 1
ATOM 5811 C C . THR A 1 758 ? 32.034 -5.434 -33.217 1.00 90.00 758 THR A C 1
ATOM 5813 O O . THR A 1 758 ? 30.815 -5.530 -33.330 1.00 90.00 758 THR A O 1
ATOM 5816 N N . LEU A 1 759 ? 32.582 -4.650 -32.280 1.00 81.62 759 LEU A N 1
ATOM 5817 C CA . LEU A 1 759 ? 31.761 -3.828 -31.382 1.00 81.62 759 LEU A CA 1
ATOM 5818 C C . LEU A 1 759 ? 30.892 -2.823 -32.155 1.00 81.62 759 LEU A C 1
ATOM 5820 O O . LEU A 1 759 ? 29.737 -2.629 -31.787 1.00 81.62 759 LEU A O 1
ATOM 5824 N N . ASP A 1 760 ? 31.423 -2.230 -33.228 1.00 84.62 760 ASP A N 1
ATOM 5825 C CA . ASP A 1 760 ? 30.683 -1.286 -34.071 1.00 84.62 760 ASP A CA 1
ATOM 5826 C C . ASP A 1 760 ? 29.540 -1.993 -34.818 1.00 84.62 760 ASP A C 1
ATOM 5828 O O . ASP A 1 760 ? 28.431 -1.464 -34.858 1.00 84.62 760 ASP A O 1
ATOM 5832 N N . ASP A 1 761 ? 29.774 -3.209 -35.332 1.00 91.50 761 ASP A N 1
ATOM 5833 C CA . ASP A 1 761 ? 28.742 -4.009 -36.015 1.00 91.50 761 ASP A CA 1
ATOM 5834 C C . ASP A 1 761 ? 27.605 -4.393 -35.054 1.00 91.50 761 ASP A C 1
ATOM 5836 O O . ASP A 1 761 ? 26.427 -4.208 -35.359 1.00 91.50 761 ASP A O 1
ATOM 5840 N N . VAL A 1 762 ? 27.955 -4.883 -33.858 1.00 88.81 762 VAL A N 1
ATOM 5841 C CA . VAL A 1 762 ? 26.981 -5.271 -32.825 1.00 88.81 762 VAL A CA 1
ATOM 5842 C C . VAL A 1 762 ? 26.200 -4.051 -32.329 1.00 88.81 762 VAL A C 1
ATOM 5844 O O . VAL A 1 762 ? 24.981 -4.114 -32.191 1.00 88.81 762 VAL A O 1
ATOM 5847 N N . SER A 1 763 ? 26.877 -2.921 -32.106 1.00 83.00 763 SER A N 1
ATOM 5848 C CA . SER A 1 763 ? 26.231 -1.671 -31.683 1.00 83.00 763 SER A CA 1
ATOM 5849 C C . SER A 1 763 ? 25.301 -1.116 -32.760 1.00 83.00 763 SER A C 1
ATOM 5851 O O . SER A 1 763 ? 24.227 -0.608 -32.441 1.00 83.00 763 SER A O 1
ATOM 5853 N N . TYR A 1 764 ? 25.689 -1.208 -34.035 1.00 89.56 764 TYR A N 1
ATOM 5854 C CA . TYR A 1 764 ? 24.826 -0.847 -35.157 1.00 89.56 764 TYR A CA 1
ATOM 5855 C C . TYR A 1 764 ? 23.550 -1.698 -35.151 1.00 89.56 764 TYR A C 1
ATOM 5857 O O . TYR A 1 764 ? 22.458 -1.136 -35.153 1.00 89.56 764 TYR A O 1
ATOM 5865 N N . ALA A 1 765 ? 23.682 -3.024 -35.053 1.00 92.25 765 ALA A N 1
ATOM 5866 C CA . ALA A 1 765 ? 22.542 -3.938 -35.048 1.00 92.25 765 ALA A CA 1
ATOM 5867 C C . ALA A 1 765 ? 21.596 -3.726 -33.860 1.00 92.25 765 ALA A C 1
ATOM 5869 O O . ALA A 1 765 ? 20.384 -3.749 -34.050 1.00 92.25 765 ALA A O 1
ATOM 5870 N N . ILE A 1 766 ? 22.120 -3.460 -32.656 1.00 87.19 766 ILE A N 1
ATOM 5871 C CA . ILE A 1 766 ? 21.288 -3.098 -31.495 1.00 87.19 766 ILE A CA 1
ATOM 5872 C C . ILE A 1 766 ? 20.467 -1.840 -31.794 1.00 87.19 766 ILE A C 1
ATOM 5874 O O . ILE A 1 766 ? 19.254 -1.855 -31.626 1.00 87.19 766 ILE A O 1
ATOM 5878 N N . ASN A 1 767 ? 21.109 -0.769 -32.273 1.00 85.12 767 ASN A N 1
ATOM 5879 C CA . ASN A 1 767 ? 20.417 0.491 -32.557 1.00 85.12 767 ASN A CA 1
ATOM 5880 C C . ASN A 1 767 ? 19.370 0.361 -33.673 1.00 85.12 767 ASN A C 1
ATOM 5882 O O . ASN A 1 767 ? 18.367 1.074 -33.649 1.00 85.12 767 ASN A O 1
ATOM 5886 N N . ASP A 1 768 ? 19.620 -0.485 -34.674 1.00 92.88 768 ASP A N 1
ATOM 5887 C CA . ASP A 1 768 ? 18.666 -0.733 -35.757 1.00 92.88 768 ASP A CA 1
ATOM 5888 C C . ASP A 1 768 ? 17.477 -1.565 -35.249 1.00 92.88 768 ASP A C 1
ATOM 5890 O O . ASP A 1 768 ? 16.329 -1.172 -35.447 1.00 92.88 768 ASP A O 1
ATOM 5894 N N . LEU A 1 769 ? 17.734 -2.634 -34.483 1.00 92.69 769 LEU A N 1
ATOM 5895 C CA . LEU A 1 769 ? 16.687 -3.446 -33.854 1.00 92.69 769 LEU A CA 1
ATOM 5896 C C . LEU A 1 769 ? 15.845 -2.660 -32.852 1.00 92.69 769 LEU A C 1
ATOM 5898 O O . LEU A 1 769 ? 14.641 -2.870 -32.799 1.00 92.69 769 LEU A O 1
ATOM 5902 N N . ASP A 1 770 ? 16.431 -1.759 -32.063 1.00 85.81 770 ASP A N 1
ATOM 5903 C CA . ASP A 1 770 ? 15.666 -0.937 -31.119 1.00 85.81 770 ASP A CA 1
ATOM 5904 C C . ASP A 1 770 ? 14.651 -0.044 -31.859 1.00 85.81 770 ASP A C 1
ATOM 5906 O O . ASP A 1 770 ? 13.513 0.090 -31.406 1.00 85.81 770 ASP A O 1
ATOM 5910 N N . LYS A 1 771 ? 15.012 0.501 -33.032 1.00 88.50 771 LYS A N 1
ATOM 5911 C CA . LYS A 1 771 ? 14.072 1.248 -33.888 1.00 88.50 771 LYS A CA 1
ATOM 5912 C C . LYS A 1 771 ? 13.009 0.337 -34.490 1.00 88.50 771 LYS A C 1
ATOM 5914 O O . LYS A 1 771 ? 11.833 0.657 -34.385 1.00 88.50 771 LYS A O 1
ATOM 5919 N N . MET A 1 772 ? 13.414 -0.800 -35.063 1.00 91.31 772 MET A N 1
ATOM 5920 C CA . MET A 1 772 ? 12.480 -1.773 -35.644 1.00 91.31 772 MET A CA 1
ATOM 5921 C C . MET A 1 772 ? 11.480 -2.280 -34.598 1.00 91.31 772 MET A C 1
ATOM 5923 O O . MET A 1 772 ? 10.293 -2.361 -34.882 1.00 91.31 772 MET A O 1
ATOM 5927 N N . ASN A 1 773 ? 11.943 -2.551 -33.373 1.00 90.00 773 ASN A N 1
ATOM 5928 C CA . ASN A 1 773 ? 11.118 -2.962 -32.237 1.00 90.00 773 ASN A CA 1
ATOM 5929 C C . ASN A 1 773 ? 10.123 -1.882 -31.818 1.00 90.00 773 ASN A C 1
ATOM 5931 O O . ASN A 1 773 ? 8.957 -2.199 -31.598 1.00 90.00 773 ASN A O 1
ATOM 5935 N N . ALA A 1 774 ? 10.556 -0.624 -31.730 1.00 85.94 774 ALA A N 1
ATOM 5936 C CA . ALA A 1 774 ? 9.659 0.484 -31.415 1.00 85.94 774 ALA A CA 1
ATOM 5937 C C . ALA A 1 774 ? 8.603 0.699 -32.513 1.00 85.94 774 ALA A C 1
ATOM 5939 O O . ALA A 1 774 ? 7.425 0.900 -32.209 1.00 85.94 774 ALA A O 1
ATOM 5940 N N . ASP A 1 775 ? 9.008 0.617 -33.783 1.00 90.69 775 ASP A N 1
ATOM 5941 C CA . ASP A 1 775 ? 8.088 0.697 -34.914 1.00 90.69 775 ASP A CA 1
ATOM 5942 C C . ASP A 1 775 ? 7.088 -0.464 -34.858 1.00 90.69 775 ASP A C 1
ATOM 5944 O O . ASP A 1 775 ? 5.889 -0.216 -34.807 1.00 90.69 775 ASP A O 1
ATOM 5948 N N . ALA A 1 776 ? 7.543 -1.714 -34.746 1.00 89.62 776 ALA A N 1
ATOM 5949 C CA . ALA A 1 776 ? 6.687 -2.899 -34.645 1.00 89.62 776 ALA A CA 1
ATOM 5950 C C . ALA A 1 776 ? 5.653 -2.807 -33.514 1.00 89.62 776 ALA A C 1
ATOM 5952 O O . ALA A 1 776 ? 4.478 -3.112 -33.720 1.00 89.62 776 ALA A O 1
ATOM 5953 N N . GLU A 1 777 ? 6.061 -2.347 -32.329 1.00 89.75 777 GLU A N 1
ATOM 5954 C CA . GLU A 1 777 ? 5.143 -2.098 -31.213 1.00 89.75 777 GLU A CA 1
ATOM 5955 C C . GLU A 1 777 ? 4.066 -1.071 -31.587 1.00 89.75 777 GLU A C 1
ATOM 5957 O O . GLU A 1 777 ? 2.881 -1.284 -31.309 1.00 89.75 777 GLU A O 1
ATOM 5962 N N . LYS A 1 778 ? 4.449 0.011 -32.276 1.00 88.88 778 LYS A N 1
ATOM 5963 C CA . LYS A 1 778 ? 3.510 1.016 -32.787 1.00 88.88 778 LYS A CA 1
ATOM 5964 C C . LYS A 1 778 ? 2.580 0.444 -33.865 1.00 88.88 778 LYS A C 1
ATOM 5966 O O . LYS A 1 778 ? 1.384 0.725 -33.808 1.00 88.88 778 LYS A O 1
ATOM 5971 N N . LEU A 1 779 ? 3.074 -0.369 -34.807 1.00 89.94 779 LEU A N 1
ATOM 5972 C CA . LEU A 1 779 ? 2.233 -1.038 -35.814 1.00 89.94 779 LEU A CA 1
ATOM 5973 C C . LEU A 1 779 ? 1.193 -1.936 -35.147 1.00 89.94 779 LEU A C 1
ATOM 5975 O O . LEU A 1 779 ? 0.014 -1.852 -35.480 1.00 89.94 779 LEU A O 1
ATOM 5979 N N . ILE A 1 780 ? 1.614 -2.772 -34.194 1.00 89.62 780 ILE A N 1
ATOM 5980 C CA . ILE A 1 780 ? 0.712 -3.668 -33.462 1.00 89.62 780 ILE A CA 1
ATOM 5981 C C . ILE A 1 780 ? -0.350 -2.849 -32.721 1.00 89.62 780 ILE A C 1
ATOM 5983 O O . ILE A 1 780 ? -1.533 -3.179 -32.794 1.00 89.62 780 ILE A O 1
ATOM 5987 N N . ALA A 1 781 ? 0.039 -1.758 -32.057 1.00 89.00 781 ALA A N 1
ATOM 5988 C CA . ALA A 1 781 ? -0.908 -0.866 -31.393 1.00 89.00 781 ALA A CA 1
ATOM 5989 C C . ALA A 1 781 ? -1.920 -0.256 -32.382 1.00 89.00 781 ALA A C 1
ATOM 5991 O O . ALA A 1 781 ? -3.119 -0.247 -32.106 1.00 89.00 781 ALA A O 1
ATOM 5992 N N . ASN A 1 782 ? -1.461 0.193 -33.550 1.00 91.62 782 ASN A N 1
ATOM 5993 C CA . ASN A 1 782 ? -2.305 0.757 -34.603 1.00 91.62 782 ASN A CA 1
ATOM 5994 C C . ASN A 1 782 ? -3.241 -0.289 -35.237 1.00 91.62 782 ASN A C 1
ATOM 5996 O O . ASN A 1 782 ? -4.414 -0.000 -35.485 1.00 91.62 782 ASN A O 1
ATOM 6000 N N . TYR A 1 783 ? -2.771 -1.523 -35.432 1.00 91.50 783 TYR A N 1
ATOM 6001 C CA . TYR A 1 783 ? -3.598 -2.648 -35.871 1.00 91.50 783 TYR A CA 1
ATOM 6002 C C . TYR A 1 783 ? -4.705 -2.959 -34.860 1.00 91.50 783 TYR A C 1
ATOM 6004 O O . TYR A 1 783 ? -5.880 -3.042 -35.219 1.00 91.50 783 TYR A O 1
ATOM 6012 N N . LEU A 1 784 ? -4.351 -3.059 -33.577 1.00 90.62 784 LEU A N 1
ATOM 6013 C CA . LEU A 1 784 ? -5.310 -3.298 -32.497 1.00 90.62 784 LEU A CA 1
ATOM 6014 C C . LEU A 1 784 ? -6.268 -2.116 -32.275 1.00 90.62 784 LEU A C 1
ATOM 6016 O O . LEU A 1 784 ? -7.342 -2.309 -31.710 1.00 90.62 784 LEU A O 1
ATOM 6020 N N . LEU A 1 785 ? -5.913 -0.915 -32.734 1.00 90.44 785 LEU A N 1
ATOM 6021 C CA . LEU A 1 785 ? -6.774 0.263 -32.691 1.00 90.44 785 LEU A CA 1
ATOM 6022 C C . LEU A 1 785 ? -7.837 0.247 -33.801 1.00 90.44 785 LEU A C 1
ATOM 6024 O O . LEU A 1 785 ? -9.013 0.463 -33.515 1.00 90.44 785 LEU A O 1
ATOM 6028 N N . LEU A 1 786 ? -7.444 0.019 -35.059 1.00 92.69 786 LEU A N 1
ATOM 6029 C CA . LEU A 1 786 ? -8.331 0.186 -36.219 1.00 92.69 786 LEU A CA 1
ATOM 6030 C C . LEU A 1 786 ? -9.103 -1.086 -36.584 1.00 92.69 786 LEU A C 1
ATOM 6032 O O . LEU A 1 786 ? -10.308 -1.021 -36.837 1.00 92.69 786 LEU A O 1
ATOM 6036 N N . THR A 1 787 ? -8.439 -2.243 -36.608 1.00 90.75 787 THR A N 1
ATOM 6037 C CA . THR A 1 787 ? -9.024 -3.494 -37.118 1.00 90.75 787 THR A CA 1
ATOM 6038 C C . THR A 1 787 ? -10.292 -3.900 -36.347 1.00 90.75 787 THR A C 1
ATOM 6040 O O . THR A 1 787 ? -11.301 -4.198 -36.997 1.00 90.75 787 THR A O 1
ATOM 6043 N N . PRO A 1 788 ? -10.341 -3.837 -34.997 1.00 89.44 788 PRO A N 1
ATOM 6044 C CA . PRO A 1 788 ? -11.575 -4.128 -34.264 1.00 89.44 788 PRO A CA 1
ATOM 6045 C C . PRO A 1 788 ? -12.714 -3.147 -34.574 1.00 89.44 788 PRO A C 1
ATOM 6047 O O . PRO A 1 788 ? -13.870 -3.559 -34.653 1.00 89.44 788 PRO A O 1
ATOM 6050 N N . LEU A 1 789 ? -12.412 -1.860 -34.799 1.00 90.50 789 LEU A N 1
ATOM 6051 C CA . LEU A 1 789 ? -13.424 -0.859 -35.155 1.00 90.50 789 LEU A CA 1
ATOM 6052 C C . LEU A 1 789 ? -14.051 -1.161 -36.517 1.00 90.50 789 LEU A C 1
ATOM 6054 O O . LEU A 1 789 ? -15.273 -1.118 -36.646 1.00 90.50 789 LEU A O 1
ATOM 6058 N N . VAL A 1 790 ? -13.235 -1.514 -37.514 1.00 94.31 790 VAL A N 1
ATOM 6059 C CA . VAL A 1 790 ? -13.716 -1.898 -38.851 1.00 94.31 790 VAL A CA 1
ATOM 6060 C C . VAL A 1 790 ? -14.538 -3.185 -38.785 1.00 94.31 790 VAL A C 1
ATOM 6062 O O . VAL A 1 790 ? -15.603 -3.267 -39.397 1.00 94.31 790 VAL A O 1
ATOM 6065 N N . GLN A 1 791 ? -14.102 -4.180 -38.007 1.00 91.06 791 GLN A N 1
ATOM 6066 C CA . GLN A 1 791 ? -14.859 -5.417 -37.812 1.00 91.06 791 GLN A CA 1
ATOM 6067 C C . GLN A 1 791 ? -16.237 -5.150 -37.186 1.00 91.06 791 GLN A C 1
ATOM 6069 O O . GLN A 1 791 ? -17.250 -5.631 -37.699 1.00 91.06 791 GLN A O 1
ATOM 6074 N N . ASN A 1 792 ? -16.291 -4.348 -36.121 1.00 88.19 792 ASN A N 1
ATOM 6075 C CA . ASN A 1 792 ? -17.544 -3.967 -35.466 1.00 88.19 792 ASN A CA 1
ATOM 6076 C C . ASN A 1 792 ? -18.431 -3.144 -36.405 1.00 88.19 792 ASN A C 1
ATOM 6078 O O . ASN A 1 792 ? -19.626 -3.408 -36.532 1.00 88.19 792 ASN A O 1
ATOM 6082 N N . GLY A 1 793 ? -17.835 -2.201 -37.135 1.00 92.38 793 GLY A N 1
ATOM 6083 C CA . GLY A 1 793 ? -18.549 -1.401 -38.116 1.00 92.38 793 GLY A CA 1
ATOM 6084 C C . GLY A 1 793 ? -19.180 -2.257 -39.220 1.00 92.38 793 GLY A C 1
ATOM 6085 O O . GLY A 1 793 ? -20.348 -2.070 -39.565 1.00 92.38 793 GLY A O 1
ATOM 6086 N N . ASN A 1 794 ? -18.457 -3.263 -39.719 1.00 92.88 794 ASN A N 1
ATOM 6087 C CA . ASN A 1 794 ? -18.981 -4.228 -40.686 1.00 92.88 794 ASN A CA 1
ATOM 6088 C C . ASN A 1 794 ? -20.147 -5.051 -40.120 1.00 92.88 794 ASN A C 1
ATOM 6090 O O . ASN A 1 794 ? -21.123 -5.284 -40.835 1.00 92.88 794 ASN A O 1
ATOM 6094 N N . ASN A 1 795 ? -20.099 -5.443 -38.843 1.00 90.12 795 ASN A N 1
ATOM 6095 C CA . ASN A 1 795 ? -21.218 -6.127 -38.190 1.00 90.12 795 ASN A CA 1
ATOM 6096 C C . ASN A 1 795 ? -22.471 -5.239 -38.144 1.00 90.12 795 ASN A C 1
ATOM 6098 O O . ASN A 1 795 ? -23.541 -5.677 -38.570 1.00 90.12 795 ASN A O 1
ATOM 6102 N N . PHE A 1 796 ? -22.339 -3.976 -37.728 1.00 90.38 796 PHE A N 1
ATOM 6103 C CA . PHE A 1 796 ? -23.458 -3.029 -37.736 1.00 90.38 796 PHE A CA 1
ATOM 6104 C C . PHE A 1 796 ? -24.000 -2.774 -39.148 1.00 90.38 796 PHE A C 1
ATOM 6106 O O . PHE A 1 796 ? -25.215 -2.720 -39.351 1.00 90.38 796 PHE A O 1
ATOM 6113 N N . ASN A 1 797 ? -23.121 -2.664 -40.148 1.00 92.38 797 ASN A N 1
ATOM 6114 C CA . ASN A 1 797 ? -23.525 -2.503 -41.544 1.00 92.38 797 ASN A CA 1
ATOM 6115 C C . ASN A 1 797 ? -24.291 -3.732 -42.070 1.00 92.38 797 ASN A C 1
ATOM 6117 O O . ASN A 1 797 ? -25.289 -3.590 -42.778 1.00 92.38 797 ASN A O 1
ATOM 6121 N N . ASN A 1 798 ? -23.889 -4.944 -41.680 1.00 90.62 798 ASN A N 1
ATOM 6122 C CA . ASN A 1 798 ? -24.636 -6.162 -41.998 1.00 90.62 798 ASN A CA 1
ATOM 6123 C C . ASN A 1 798 ? -26.033 -6.149 -41.357 1.00 90.62 798 ASN A C 1
ATOM 6125 O O . ASN A 1 798 ? -27.019 -6.377 -42.056 1.00 90.62 798 ASN A O 1
ATOM 6129 N N . GLN A 1 799 ? -26.153 -5.768 -40.082 1.00 86.69 799 GLN A N 1
ATOM 6130 C CA . GLN A 1 799 ? -27.447 -5.674 -39.387 1.00 86.69 799 GLN A CA 1
ATOM 6131 C C . GLN A 1 799 ? -28.375 -4.596 -39.973 1.00 86.69 799 GLN A C 1
ATOM 6133 O O . GLN A 1 799 ? -29.593 -4.788 -40.047 1.00 86.69 799 GLN A O 1
ATOM 6138 N N . LEU A 1 800 ? -27.809 -3.477 -40.441 1.00 88.81 800 LEU A N 1
ATOM 6139 C CA . LEU A 1 800 ? -28.524 -2.458 -41.216 1.00 88.81 800 LEU A CA 1
ATOM 6140 C C . LEU A 1 800 ? -29.089 -3.020 -42.527 1.00 88.81 800 LEU A C 1
ATOM 6142 O O . LEU A 1 800 ? -30.182 -2.630 -42.943 1.00 88.81 800 LEU A O 1
ATOM 6146 N N . ASN A 1 801 ? -28.335 -3.890 -43.202 1.00 88.19 801 ASN A N 1
ATOM 6147 C CA . ASN A 1 801 ? -28.736 -4.500 -44.471 1.00 88.19 801 ASN A CA 1
ATOM 6148 C C . ASN A 1 801 ? -29.774 -5.613 -44.278 1.00 88.19 801 ASN A C 1
ATOM 6150 O O . ASN A 1 801 ? -30.662 -5.770 -45.115 1.00 88.19 801 ASN A O 1
ATOM 6154 N N . GLU A 1 802 ? -29.700 -6.343 -43.166 1.00 85.44 802 GLU A N 1
ATOM 6155 C CA . GLU A 1 802 ? -30.678 -7.362 -42.768 1.00 85.44 802 GLU A CA 1
ATOM 6156 C C . GLU A 1 802 ? -31.992 -6.760 -42.239 1.00 85.44 802 GLU A C 1
ATOM 6158 O O . GLU A 1 802 ? -32.993 -7.465 -42.123 1.00 85.44 802 GLU A O 1
ATOM 6163 N N . GLY A 1 803 ? -32.022 -5.451 -41.964 1.00 81.06 803 GLY A N 1
ATOM 6164 C CA . GLY A 1 803 ? -33.208 -4.755 -41.460 1.00 81.06 803 GLY A CA 1
ATOM 6165 C C . GLY A 1 803 ? -33.505 -5.043 -39.987 1.00 81.06 803 GLY A C 1
ATOM 6166 O O . GLY A 1 803 ? -34.651 -4.916 -39.563 1.00 81.06 803 GLY A O 1
ATOM 6167 N N . VAL A 1 804 ? -32.480 -5.443 -39.231 1.00 78.06 804 VAL A N 1
ATOM 6168 C CA . VAL A 1 804 ? -32.530 -5.674 -37.778 1.00 78.06 804 VAL A CA 1
ATOM 6169 C C . VAL A 1 804 ? -32.215 -4.382 -37.016 1.00 78.06 804 VAL A C 1
ATOM 6171 O O . VAL A 1 804 ? -32.720 -4.159 -35.920 1.00 78.06 804 VAL A O 1
ATOM 6174 N N . LEU A 1 805 ? -31.414 -3.503 -37.623 1.00 86.25 805 LEU A N 1
ATOM 6175 C CA . LEU A 1 805 ? -30.977 -2.231 -37.060 1.00 86.25 805 LEU A CA 1
ATOM 6176 C C . LEU A 1 805 ? -31.508 -1.072 -37.917 1.00 86.25 805 LEU A C 1
ATOM 6178 O O . LEU A 1 805 ? -31.498 -1.130 -39.149 1.00 86.25 805 LEU A O 1
ATOM 6182 N N . PHE A 1 806 ? -31.973 -0.010 -37.260 1.00 88.81 806 PHE A N 1
ATOM 6183 C CA . PHE A 1 806 ? -32.519 1.187 -37.896 1.00 88.81 806 PHE A CA 1
ATOM 6184 C C . PHE A 1 806 ? -31.830 2.428 -37.337 1.00 88.81 806 PHE A C 1
ATOM 6186 O O . PHE A 1 806 ? -31.626 2.513 -36.135 1.00 88.81 806 PHE A O 1
ATOM 6193 N N . ALA A 1 807 ? -31.498 3.380 -38.202 1.00 91.75 807 ALA A N 1
ATOM 6194 C CA . ALA A 1 807 ? -30.905 4.667 -37.851 1.00 91.75 807 ALA A CA 1
ATOM 6195 C C . ALA A 1 807 ? -31.412 5.725 -38.835 1.00 91.75 807 ALA A C 1
ATOM 6197 O O . ALA A 1 807 ? -31.861 5.387 -39.938 1.00 91.75 807 ALA A O 1
ATOM 6198 N N . GLN A 1 808 ? -31.294 6.996 -38.469 1.00 92.62 808 GLN A N 1
ATOM 6199 C CA . GLN A 1 808 ? -31.660 8.109 -39.336 1.00 92.62 808 GLN A CA 1
ATOM 6200 C C . GLN A 1 808 ? -30.796 8.116 -40.615 1.00 92.62 808 GLN A C 1
ATOM 6202 O O . GLN A 1 808 ? -29.612 7.743 -40.574 1.00 92.62 808 GLN A O 1
ATOM 6207 N N . PRO A 1 809 ? -31.353 8.534 -41.769 1.00 92.81 809 PRO A N 1
ATOM 6208 C CA . PRO A 1 809 ? -30.668 8.461 -43.060 1.00 92.81 809 PRO A CA 1
ATOM 6209 C C . PRO A 1 809 ? -29.287 9.127 -43.104 1.00 92.81 809 PRO A C 1
ATOM 6211 O O . PRO A 1 809 ? -28.357 8.572 -43.698 1.00 92.81 809 PRO A O 1
ATOM 6214 N N . THR A 1 810 ? -29.134 10.300 -42.487 1.00 93.62 810 THR A N 1
ATOM 6215 C CA . THR A 1 810 ? -27.876 11.055 -42.487 1.00 93.62 810 THR A CA 1
ATOM 6216 C C . THR A 1 810 ? -26.814 10.362 -41.638 1.00 93.62 810 THR A C 1
ATOM 6218 O O . THR A 1 810 ? -25.705 10.151 -42.131 1.00 93.62 810 THR A O 1
ATOM 6221 N N . ALA A 1 811 ? -27.153 9.925 -40.420 1.00 93.38 811 ALA A N 1
ATOM 6222 C CA . ALA A 1 811 ? -26.229 9.207 -39.538 1.00 93.38 811 ALA A CA 1
ATOM 6223 C C . ALA A 1 811 ? -25.743 7.895 -40.176 1.00 93.38 811 ALA A C 1
ATOM 6225 O O . ALA A 1 811 ? -24.540 7.635 -40.234 1.00 93.38 811 ALA A O 1
ATOM 6226 N N . LYS A 1 812 ? -26.665 7.118 -40.768 1.00 94.19 812 LYS A N 1
ATOM 6227 C CA . LYS A 1 812 ? -26.338 5.902 -41.530 1.00 94.19 812 LYS A CA 1
ATOM 6228 C C . LYS A 1 812 ? -25.341 6.186 -42.657 1.00 94.19 812 LYS A C 1
ATOM 6230 O O . LYS A 1 812 ? -24.377 5.445 -42.831 1.00 94.19 812 LYS A O 1
ATOM 6235 N N . LYS A 1 813 ? -25.571 7.244 -43.439 1.00 94.69 813 LYS A N 1
ATOM 6236 C CA . LYS A 1 813 ? -24.708 7.603 -44.571 1.00 94.69 813 LYS A CA 1
ATOM 6237 C C . LYS A 1 813 ? -23.302 8.005 -44.119 1.00 94.69 813 LYS A C 1
ATOM 6239 O O . LYS A 1 813 ? -22.336 7.583 -44.748 1.00 94.69 813 LYS A O 1
ATOM 6244 N N . THR A 1 814 ? -23.193 8.816 -43.066 1.00 95.62 814 THR A N 1
ATOM 6245 C CA . THR A 1 814 ? -21.903 9.256 -42.512 1.00 95.62 814 THR A CA 1
ATOM 6246 C C . THR A 1 814 ? -21.095 8.071 -41.992 1.00 95.62 814 THR A C 1
ATOM 6248 O O . THR A 1 814 ? -19.922 7.939 -42.334 1.00 95.62 814 THR A O 1
ATOM 6251 N N . PHE A 1 815 ? -21.734 7.174 -41.238 1.00 96.94 815 PHE A N 1
ATOM 6252 C CA . PHE A 1 815 ? -21.098 5.966 -40.720 1.00 96.94 815 PHE A CA 1
ATOM 6253 C C . PHE A 1 815 ? -20.602 5.029 -41.820 1.00 96.94 815 PHE A C 1
ATOM 6255 O O . PHE A 1 815 ? -19.442 4.636 -41.787 1.00 96.94 815 PHE A O 1
ATOM 6262 N N . ILE A 1 816 ? -21.432 4.725 -42.826 1.00 96.06 816 ILE A N 1
ATOM 6263 C CA . ILE A 1 816 ? -21.018 3.854 -43.938 1.00 96.06 816 ILE A CA 1
ATOM 6264 C C . ILE A 1 816 ? -19.823 4.458 -44.685 1.00 96.06 816 ILE A C 1
ATOM 6266 O O . ILE A 1 816 ? -18.876 3.739 -44.978 1.00 96.06 816 ILE A O 1
ATOM 6270 N N . ALA A 1 817 ? -19.823 5.771 -44.940 1.00 95.94 817 ALA A N 1
ATOM 6271 C CA . ALA A 1 817 ? -18.707 6.426 -45.620 1.00 95.94 817 ALA A CA 1
ATOM 6272 C C . ALA A 1 817 ? -17.399 6.355 -44.811 1.00 95.94 817 ALA A C 1
ATOM 6274 O O . ALA A 1 817 ? -16.346 6.096 -45.385 1.00 95.94 817 ALA A O 1
ATOM 6275 N N . ALA A 1 818 ? -17.461 6.563 -43.491 1.00 96.88 818 ALA A N 1
ATOM 6276 C CA . ALA A 1 818 ? -16.294 6.442 -42.616 1.00 96.88 818 ALA A CA 1
ATOM 6277 C C . ALA A 1 818 ? -15.811 4.987 -42.486 1.00 96.88 818 ALA A C 1
ATOM 6279 O O . ALA A 1 818 ? -14.612 4.737 -42.398 1.00 96.88 818 ALA A O 1
ATOM 6280 N N . LEU A 1 819 ? -16.735 4.022 -42.486 1.00 97.25 819 LEU A N 1
ATOM 6281 C CA . LEU A 1 819 ? -16.409 2.598 -42.466 1.00 97.25 819 LEU A CA 1
ATOM 6282 C C . LEU A 1 819 ? -15.714 2.167 -43.757 1.00 97.25 819 LEU A C 1
ATOM 6284 O O . LEU A 1 819 ? -14.733 1.439 -43.684 1.00 97.25 819 LEU A O 1
ATOM 6288 N N . GLU A 1 820 ? -16.186 2.627 -44.918 1.00 95.75 820 GLU A N 1
ATOM 6289 C CA . GLU A 1 820 ? -15.558 2.344 -46.214 1.00 95.75 820 GLU A CA 1
ATOM 6290 C C . GLU A 1 820 ? -14.111 2.862 -46.256 1.00 95.75 820 GLU A C 1
ATOM 6292 O O . GLU A 1 820 ? -13.208 2.103 -46.600 1.00 95.75 820 GLU A O 1
ATOM 6297 N N . THR A 1 821 ? -13.857 4.107 -45.831 1.00 95.00 821 THR A N 1
ATOM 6298 C CA . THR A 1 821 ? -12.490 4.665 -45.823 1.00 95.00 821 THR A CA 1
ATOM 6299 C C . THR A 1 821 ? -11.582 3.989 -44.798 1.00 95.00 821 THR A C 1
ATOM 6301 O O . THR A 1 821 ? -10.413 3.735 -45.078 1.00 95.00 821 THR A O 1
ATOM 6304 N N . ALA A 1 822 ? -12.106 3.668 -43.615 1.00 95.81 822 ALA A N 1
ATOM 6305 C CA . ALA A 1 822 ? -11.366 2.934 -42.596 1.00 95.81 822 ALA A CA 1
ATOM 6306 C C . ALA A 1 822 ? -11.050 1.494 -43.030 1.00 95.81 822 ALA A C 1
ATOM 6308 O O . ALA A 1 822 ? -9.957 1.005 -42.751 1.00 95.81 822 ALA A O 1
ATOM 6309 N N . ALA A 1 823 ? -11.974 0.828 -43.729 1.00 95.00 823 ALA A N 1
ATOM 6310 C CA . ALA A 1 823 ? -11.768 -0.511 -44.271 1.00 95.00 823 ALA A CA 1
ATOM 6311 C C . ALA A 1 823 ? -10.689 -0.524 -45.361 1.00 95.00 823 ALA A C 1
ATOM 6313 O O . ALA A 1 823 ? -9.827 -1.392 -45.321 1.00 95.00 823 ALA A O 1
ATOM 6314 N N . GLU A 1 824 ? -10.670 0.463 -46.266 1.00 93.81 824 GLU A N 1
ATOM 6315 C CA . GLU A 1 824 ? -9.599 0.601 -47.268 1.00 93.81 824 GLU A CA 1
ATOM 6316 C C . GLU A 1 824 ? -8.212 0.698 -46.612 1.00 93.81 824 GLU A C 1
ATOM 6318 O O . GLU A 1 824 ? -7.272 0.044 -47.058 1.00 93.81 824 GLU A O 1
ATOM 6323 N N . VAL A 1 825 ? -8.091 1.472 -45.527 1.00 92.31 825 VAL A N 1
ATOM 6324 C CA . VAL A 1 825 ? -6.835 1.585 -44.768 1.00 92.31 825 VAL A CA 1
ATOM 6325 C C . VAL A 1 825 ? -6.512 0.292 -44.017 1.00 92.31 825 VAL A C 1
ATOM 6327 O O . VAL A 1 825 ? -5.353 -0.100 -43.974 1.00 92.31 825 VAL A O 1
ATOM 6330 N N . ALA A 1 826 ? -7.504 -0.391 -43.442 1.00 91.94 826 ALA A N 1
ATOM 6331 C CA . ALA A 1 826 ? -7.289 -1.640 -42.709 1.00 91.94 826 ALA A CA 1
ATOM 6332 C C . ALA A 1 826 ? -6.972 -2.848 -43.613 1.00 91.94 826 ALA A C 1
ATOM 6334 O O . ALA A 1 826 ? -6.428 -3.838 -43.135 1.00 91.94 826 ALA A O 1
ATOM 6335 N N . GLU A 1 827 ? -7.321 -2.805 -44.901 1.00 90.88 827 GLU A N 1
ATOM 6336 C CA . GLU A 1 827 ? -6.986 -3.859 -45.869 1.00 90.88 827 GLU A CA 1
ATOM 6337 C C . GLU A 1 827 ? -5.535 -3.765 -46.379 1.00 90.88 827 GLU A C 1
ATOM 6339 O O . GLU A 1 827 ? -4.981 -4.762 -46.855 1.00 90.88 827 GLU A O 1
ATOM 6344 N N . ASP A 1 828 ? -4.901 -2.592 -46.277 1.00 90.19 828 ASP A N 1
ATOM 6345 C CA . ASP A 1 828 ? -3.500 -2.390 -46.650 1.00 90.19 828 ASP A CA 1
ATOM 6346 C C . ASP A 1 828 ? -2.559 -2.840 -45.516 1.00 90.19 828 ASP A C 1
ATOM 6348 O O . ASP A 1 828 ? -2.146 -2.071 -44.649 1.00 90.19 828 ASP A O 1
ATOM 6352 N N . MET A 1 829 ? -2.198 -4.124 -45.543 1.00 88.94 829 MET A N 1
ATOM 6353 C CA . MET A 1 829 ? -1.341 -4.785 -44.548 1.00 88.94 829 MET A CA 1
ATOM 6354 C C . MET A 1 829 ? 0.159 -4.474 -44.693 1.00 88.94 829 MET A C 1
ATOM 6356 O O . MET A 1 829 ? 1.011 -5.257 -44.268 1.00 88.94 829 MET A O 1
ATOM 6360 N N . THR A 1 830 ? 0.513 -3.352 -45.318 1.00 86.81 830 THR A N 1
ATOM 6361 C CA . THR A 1 830 ? 1.910 -2.928 -45.440 1.00 86.81 830 THR A CA 1
ATOM 6362 C C . THR A 1 830 ? 2.404 -2.225 -44.178 1.00 86.81 830 THR A C 1
ATOM 6364 O O . THR A 1 830 ? 1.655 -1.550 -43.465 1.00 86.81 830 THR A O 1
ATOM 6367 N N . TRP A 1 831 ? 3.705 -2.361 -43.919 1.00 86.69 831 TRP A N 1
ATOM 6368 C CA . TRP A 1 831 ? 4.371 -1.752 -42.769 1.00 86.69 831 TRP A CA 1
ATOM 6369 C C . TRP A 1 831 ? 4.191 -0.222 -42.714 1.00 86.69 831 TRP A C 1
ATOM 6371 O O . TRP A 1 831 ? 3.806 0.335 -41.685 1.00 86.69 831 TRP A O 1
ATOM 6381 N N . ASP A 1 832 ? 4.397 0.458 -43.847 1.00 87.81 832 ASP A N 1
ATOM 6382 C CA . ASP A 1 832 ? 4.282 1.918 -43.959 1.00 87.81 832 ASP A CA 1
ATOM 6383 C C . ASP A 1 832 ? 2.858 2.422 -43.692 1.00 87.81 832 ASP A C 1
ATOM 6385 O O . ASP A 1 832 ? 2.679 3.467 -43.060 1.00 87.81 832 ASP A O 1
ATOM 6389 N N . ASN A 1 833 ? 1.838 1.684 -44.143 1.00 89.25 833 ASN A N 1
ATOM 6390 C CA . ASN A 1 833 ? 0.448 2.062 -43.920 1.00 89.25 833 ASN A CA 1
ATOM 6391 C C . ASN A 1 833 ? 0.118 2.069 -42.422 1.00 89.25 833 ASN A C 1
ATOM 6393 O O . ASN A 1 833 ? -0.367 3.079 -41.905 1.00 89.25 833 ASN A O 1
ATOM 6397 N N . TYR A 1 834 ? 0.477 1.000 -41.702 1.00 88.19 834 TYR A N 1
ATOM 6398 C CA . TYR A 1 834 ? 0.208 0.886 -40.267 1.00 88.19 834 TYR A CA 1
ATOM 6399 C C . TYR A 1 834 ? 1.081 1.781 -39.379 1.00 88.19 834 TYR A C 1
ATOM 6401 O O . TYR A 1 834 ? 0.718 2.015 -38.226 1.00 88.19 834 TYR A O 1
ATOM 6409 N N . LEU A 1 835 ? 2.176 2.348 -39.893 1.00 87.00 835 LEU A N 1
ATOM 6410 C CA . LEU A 1 835 ? 2.923 3.418 -39.215 1.00 87.00 835 LEU A CA 1
ATOM 6411 C C . LEU A 1 835 ? 2.369 4.820 -39.455 1.00 87.00 835 LEU A C 1
ATOM 6413 O O . LEU A 1 835 ? 2.681 5.731 -38.674 1.00 87.00 835 LEU A O 1
ATOM 6417 N N . SER A 1 836 ? 1.603 4.998 -40.531 1.00 88.00 836 SER A N 1
ATOM 6418 C CA . SER A 1 836 ? 1.117 6.301 -40.964 1.00 88.00 836 SER A CA 1
ATOM 6419 C C . SER A 1 836 ? 0.078 6.883 -40.005 1.00 88.00 836 SER A C 1
ATOM 6421 O O . SER A 1 836 ? -0.677 6.169 -39.339 1.00 88.00 836 SER A O 1
ATOM 6423 N N . ASP A 1 837 ? -0.014 8.213 -39.987 1.00 88.38 837 ASP A N 1
ATOM 6424 C CA . ASP A 1 837 ? -1.036 8.918 -39.208 1.00 88.38 837 ASP A CA 1
ATOM 6425 C C . ASP A 1 837 ? -2.460 8.624 -39.726 1.00 88.38 837 ASP A C 1
ATOM 6427 O O . ASP A 1 837 ? -3.429 8.801 -38.987 1.00 88.38 837 ASP A O 1
ATOM 6431 N N . ALA A 1 838 ? -2.600 8.096 -40.953 1.00 88.31 838 ALA A N 1
ATOM 6432 C CA . ALA A 1 838 ? -3.890 7.770 -41.553 1.00 88.31 838 ALA A CA 1
ATOM 6433 C C . ALA A 1 838 ? -4.668 6.725 -40.741 1.00 88.31 838 ALA A C 1
ATOM 6435 O O . ALA A 1 838 ? -5.886 6.838 -40.640 1.00 88.31 838 ALA A O 1
ATOM 6436 N N . VAL A 1 839 ? -3.998 5.751 -40.109 1.00 89.88 839 VAL A N 1
ATOM 6437 C CA . VAL A 1 839 ? -4.672 4.751 -39.260 1.00 89.88 839 VAL A CA 1
ATOM 6438 C C . VAL A 1 839 ? -5.349 5.410 -38.065 1.00 89.88 839 VAL A C 1
ATOM 6440 O O . VAL A 1 839 ? -6.515 5.137 -37.788 1.00 89.88 839 VAL A O 1
ATOM 6443 N N . VAL A 1 840 ? -4.640 6.308 -37.380 1.00 90.56 840 VAL A N 1
ATOM 6444 C CA . VAL A 1 840 ? -5.172 7.028 -36.217 1.00 90.56 840 VAL A CA 1
ATOM 6445 C C . VAL A 1 840 ? -6.282 7.989 -36.648 1.00 90.56 840 VAL A C 1
ATOM 6447 O O . VAL A 1 840 ? -7.326 8.047 -36.001 1.00 90.56 840 VAL A O 1
ATOM 6450 N N . GLU A 1 841 ? -6.097 8.697 -37.767 1.00 93.44 841 GLU A N 1
ATOM 6451 C CA . GLU A 1 841 ? -7.110 9.592 -38.335 1.00 93.44 841 GLU A CA 1
ATOM 6452 C C . GLU A 1 841 ? -8.394 8.844 -38.725 1.00 93.44 841 GLU A C 1
ATOM 6454 O O . GLU A 1 841 ? -9.488 9.294 -38.382 1.00 93.44 841 GLU A O 1
ATOM 6459 N N . GLN A 1 842 ? -8.283 7.695 -39.405 1.00 95.25 842 GLN A N 1
ATOM 6460 C CA . GLN A 1 842 ? -9.444 6.889 -39.790 1.00 95.25 842 GLN A CA 1
ATOM 6461 C C . GLN A 1 842 ? -10.091 6.196 -38.590 1.00 95.25 842 GLN A C 1
ATOM 6463 O O . GLN A 1 842 ? -11.317 6.131 -38.529 1.00 95.25 842 GLN A O 1
ATOM 6468 N N . ALA A 1 843 ? -9.308 5.717 -37.619 1.00 93.06 843 ALA A N 1
ATOM 6469 C CA . ALA A 1 843 ? -9.846 5.139 -36.391 1.00 93.06 843 ALA A CA 1
ATOM 6470 C C . ALA A 1 843 ? -10.683 6.169 -35.621 1.00 93.06 843 ALA A C 1
ATOM 6472 O O . ALA A 1 843 ? -11.804 5.866 -35.211 1.00 93.06 843 ALA A O 1
ATOM 6473 N N . GLU A 1 844 ? -10.184 7.400 -35.476 1.00 94.31 844 GLU A N 1
ATOM 6474 C CA . GLU A 1 844 ? -10.925 8.480 -34.821 1.00 94.31 844 GLU A CA 1
ATOM 6475 C C . GLU A 1 844 ? -12.164 8.883 -35.633 1.00 94.31 844 GLU A C 1
ATOM 6477 O O . GLU A 1 844 ? -13.257 8.983 -35.074 1.00 94.31 844 GLU A O 1
ATOM 6482 N N . ALA A 1 845 ? -12.040 9.041 -36.956 1.00 93.81 845 ALA A N 1
ATOM 6483 C CA . ALA A 1 845 ? -13.173 9.364 -37.823 1.00 93.81 845 ALA A CA 1
ATOM 6484 C C . ALA A 1 845 ? -14.280 8.296 -37.760 1.00 93.81 845 ALA A C 1
ATOM 6486 O O . ALA A 1 845 ? -15.456 8.634 -37.600 1.00 93.81 845 ALA A O 1
ATOM 6487 N N . LEU A 1 846 ? -13.914 7.011 -37.828 1.00 95.56 846 LEU A N 1
ATOM 6488 C CA . LEU A 1 846 ? -14.851 5.896 -37.715 1.00 95.56 846 LEU A CA 1
ATOM 6489 C C . LEU A 1 846 ? -15.470 5.831 -36.318 1.00 95.56 846 LEU A C 1
ATOM 6491 O O . LEU A 1 846 ? -16.672 5.608 -36.201 1.00 95.56 846 LEU A O 1
ATOM 6495 N N . LYS A 1 847 ? -14.699 6.062 -35.253 1.00 93.12 847 LYS A N 1
ATOM 6496 C CA . LYS A 1 847 ? -15.213 6.088 -33.877 1.00 93.12 847 LYS A CA 1
ATOM 6497 C C . LYS A 1 847 ? -16.232 7.210 -33.664 1.00 93.12 847 LYS A C 1
ATOM 6499 O O . LYS A 1 847 ? -17.296 6.964 -33.092 1.00 93.12 847 LYS A O 1
ATOM 6504 N N . VAL A 1 848 ? -15.944 8.418 -34.151 1.00 92.50 848 VAL A N 1
ATOM 6505 C CA . VAL A 1 848 ? -16.877 9.556 -34.110 1.00 92.50 848 VAL A CA 1
ATOM 6506 C C . VAL A 1 848 ? -18.152 9.228 -34.887 1.00 92.50 848 VAL A C 1
ATOM 6508 O O . VAL A 1 848 ? -19.248 9.337 -34.337 1.00 92.50 848 VAL A O 1
ATOM 6511 N N . ALA A 1 849 ? -18.021 8.743 -36.124 1.00 94.38 849 ALA A N 1
ATOM 6512 C CA . ALA A 1 849 ? -19.169 8.385 -36.952 1.00 94.38 849 ALA A CA 1
ATOM 6513 C C . ALA A 1 849 ? -19.986 7.224 -36.357 1.00 94.38 849 ALA A C 1
ATOM 6515 O O . ALA A 1 849 ? -21.212 7.239 -36.428 1.00 94.38 849 ALA A O 1
ATOM 6516 N N . THR A 1 850 ? -19.327 6.245 -35.727 1.00 91.75 850 THR A N 1
ATOM 6517 C CA . THR A 1 850 ? -19.981 5.138 -35.009 1.00 91.75 850 THR A CA 1
ATOM 6518 C C . THR A 1 850 ? -20.752 5.661 -33.802 1.00 91.75 850 THR A C 1
ATOM 6520 O O . THR A 1 850 ? -21.876 5.238 -33.580 1.00 91.75 850 THR A O 1
ATOM 6523 N N . THR A 1 851 ? -20.209 6.628 -33.058 1.00 90.06 851 THR A N 1
ATOM 6524 C CA . THR A 1 851 ? -20.900 7.232 -31.906 1.00 90.06 851 THR A CA 1
ATOM 6525 C C . THR A 1 851 ? -22.175 7.964 -32.342 1.00 90.06 851 THR A C 1
ATOM 6527 O O . THR A 1 851 ? -23.245 7.752 -31.775 1.00 90.06 851 THR A O 1
ATOM 6530 N N . GLU A 1 852 ? -22.092 8.795 -33.387 1.00 90.75 852 GLU A N 1
ATOM 6531 C CA . GLU A 1 852 ? -23.269 9.469 -33.958 1.00 90.75 852 GLU A CA 1
ATOM 6532 C C . GLU A 1 852 ? -24.293 8.471 -34.508 1.00 90.75 852 GLU A C 1
ATOM 6534 O O . GLU A 1 852 ? -25.503 8.651 -34.348 1.00 90.75 852 GLU A O 1
ATOM 6539 N N . PHE A 1 853 ? -23.809 7.399 -35.131 1.00 92.50 853 PHE A N 1
ATOM 6540 C CA . PHE A 1 853 ? -24.644 6.318 -35.615 1.00 92.50 853 PHE A CA 1
ATOM 6541 C C . PHE A 1 853 ? -25.378 5.616 -34.477 1.00 92.50 853 PHE A C 1
ATOM 6543 O O . PHE A 1 853 ? -26.599 5.540 -34.547 1.00 92.50 853 PHE A O 1
ATOM 6550 N N . MET A 1 854 ? -24.693 5.189 -33.415 1.00 89.56 854 MET A N 1
ATOM 6551 C CA . MET A 1 854 ? -25.314 4.490 -32.284 1.00 89.56 854 MET A CA 1
ATOM 6552 C C . MET A 1 854 ? -26.330 5.364 -31.540 1.00 89.56 854 MET A C 1
ATOM 6554 O O . MET A 1 854 ? -27.419 4.888 -31.225 1.00 89.56 854 MET A O 1
ATOM 6558 N N . ASN A 1 855 ? -26.070 6.670 -31.396 1.00 88.19 855 ASN A N 1
ATOM 6559 C CA . ASN A 1 855 ? -27.077 7.626 -30.912 1.00 88.19 855 ASN A CA 1
ATOM 6560 C C . ASN A 1 855 ? -28.358 7.572 -31.759 1.00 88.19 855 ASN A C 1
ATOM 6562 O O . ASN A 1 855 ? -29.473 7.520 -31.240 1.00 88.19 855 ASN A O 1
ATOM 6566 N N . SER A 1 856 ? -28.196 7.566 -33.083 1.00 89.69 856 SER A N 1
ATOM 6567 C CA . SER A 1 856 ? -29.307 7.470 -34.025 1.00 89.69 856 SER A CA 1
ATOM 6568 C C . SER A 1 856 ? -30.007 6.108 -33.962 1.00 89.69 856 SER A C 1
ATOM 6570 O O . SER A 1 856 ? -31.234 6.043 -34.051 1.00 89.69 856 SER A O 1
ATOM 6572 N N . VAL A 1 857 ? -29.249 5.027 -33.750 1.00 89.25 857 VAL A N 1
ATOM 6573 C CA . VAL A 1 857 ? -29.796 3.683 -33.538 1.00 89.25 857 VAL A CA 1
ATOM 6574 C C . VAL A 1 857 ? -30.699 3.658 -32.323 1.00 89.25 857 VAL A C 1
ATOM 6576 O O . VAL A 1 857 ? -31.842 3.225 -32.442 1.00 89.25 857 VAL A O 1
ATOM 6579 N N . ALA A 1 858 ? -30.229 4.150 -31.178 1.00 84.44 858 ALA A N 1
ATOM 6580 C CA . ALA A 1 858 ? -31.000 4.150 -29.944 1.00 84.44 858 ALA A CA 1
ATOM 6581 C C . ALA A 1 858 ? -32.313 4.948 -30.083 1.00 84.44 858 ALA A C 1
ATOM 6583 O O . ALA A 1 858 ? -33.364 4.479 -29.644 1.00 84.44 858 ALA A O 1
ATOM 6584 N N . LEU A 1 859 ? -32.284 6.090 -30.785 1.00 83.06 859 LEU A N 1
ATOM 6585 C CA . LEU A 1 859 ? -33.474 6.898 -31.090 1.00 83.06 859 LEU A CA 1
ATOM 6586 C C . LEU A 1 859 ? -34.463 6.191 -32.032 1.00 83.06 859 LEU A C 1
ATOM 6588 O O . LEU A 1 859 ? -35.676 6.269 -31.841 1.00 83.06 859 LEU A O 1
ATOM 6592 N N . CYS A 1 860 ? -33.974 5.497 -33.063 1.00 88.12 860 CYS A N 1
ATOM 6593 C CA . CYS A 1 860 ? -34.826 4.794 -34.025 1.00 88.12 860 CYS A CA 1
ATOM 6594 C C . CYS A 1 860 ? -35.288 3.410 -33.545 1.00 88.12 860 CYS A C 1
ATOM 6596 O O . CYS A 1 860 ? -36.218 2.839 -34.123 1.00 88.12 860 CYS A O 1
ATOM 6598 N N . PHE A 1 861 ? -34.668 2.860 -32.503 1.00 87.38 861 PHE A N 1
ATOM 6599 C CA . PHE A 1 861 ? -34.888 1.487 -32.061 1.00 87.38 861 PHE A CA 1
ATOM 6600 C C . PHE A 1 861 ? -36.348 1.163 -31.678 1.00 87.38 861 PHE A C 1
ATOM 6602 O O . PHE A 1 861 ? -36.847 0.119 -32.116 1.00 87.38 861 PHE A O 1
ATOM 6609 N N . PRO A 1 862 ? -37.092 2.023 -30.944 1.00 86.06 862 PRO A N 1
ATOM 6610 C CA . PRO A 1 862 ? -38.495 1.751 -30.608 1.00 86.06 862 PRO A CA 1
ATOM 6611 C C . PRO A 1 862 ? -39.399 1.628 -31.845 1.00 86.06 862 PRO A C 1
ATOM 6613 O O . PRO A 1 862 ? -40.261 0.749 -31.908 1.00 86.06 862 PRO A O 1
ATOM 6616 N N . MET A 1 863 ? -39.162 2.467 -32.860 1.00 90.88 863 MET A N 1
ATOM 6617 C CA . MET A 1 863 ? -39.851 2.417 -34.155 1.00 90.88 863 MET A CA 1
ATOM 6618 C C . MET A 1 863 ? -39.471 1.173 -34.958 1.00 90.88 863 MET A C 1
ATOM 6620 O O . MET A 1 863 ? -40.342 0.488 -35.498 1.00 90.88 863 MET A O 1
ATOM 6624 N N . GLY A 1 864 ? -38.173 0.874 -35.025 1.00 91.44 864 GLY A N 1
ATOM 6625 C CA . GLY A 1 864 ? -37.641 -0.285 -35.733 1.00 91.44 864 GLY A CA 1
ATOM 6626 C C . GLY A 1 864 ? -38.221 -1.596 -35.211 1.00 91.44 864 GLY A C 1
ATOM 6627 O O . GLY A 1 864 ? -38.767 -2.386 -35.978 1.00 91.44 864 GLY A O 1
ATOM 6628 N N . THR A 1 865 ? -38.202 -1.786 -33.893 1.00 91.81 865 THR A N 1
ATOM 6629 C CA . THR A 1 865 ? -38.777 -2.976 -33.246 1.00 91.81 865 THR A CA 1
ATOM 6630 C C . THR A 1 865 ? -40.304 -3.040 -33.378 1.00 91.81 865 THR A C 1
ATOM 6632 O O . THR A 1 865 ? -40.844 -4.124 -33.593 1.00 91.81 865 THR A O 1
ATOM 6635 N N . ALA A 1 866 ? -41.022 -1.905 -33.354 1.00 93.25 866 ALA A N 1
ATOM 6636 C CA . ALA A 1 866 ? -42.469 -1.881 -33.614 1.00 93.25 866 ALA A CA 1
ATOM 6637 C C . ALA A 1 866 ? -42.801 -2.371 -35.033 1.00 93.25 866 ALA A C 1
ATOM 6639 O O . ALA A 1 866 ? -43.740 -3.147 -35.233 1.00 93.25 866 ALA A O 1
ATOM 6640 N N . LYS A 1 867 ? -42.004 -1.941 -36.020 1.00 94.44 867 LYS A N 1
ATOM 6641 C CA . LYS A 1 867 ? -42.101 -2.397 -37.409 1.00 94.44 867 LYS A CA 1
ATOM 6642 C C . LYS A 1 867 ? -41.784 -3.891 -37.528 1.00 94.44 867 LYS A C 1
ATOM 6644 O O . LYS A 1 867 ? -42.547 -4.601 -38.178 1.00 94.44 867 LYS A O 1
ATOM 6649 N N . VAL A 1 868 ? -40.697 -4.366 -36.910 1.00 93.56 868 VAL A N 1
ATOM 6650 C CA . VAL A 1 868 ? -40.312 -5.792 -36.915 1.00 93.56 868 VAL A CA 1
ATOM 6651 C C . VAL A 1 868 ? -41.455 -6.653 -36.379 1.00 93.56 868 VAL A C 1
ATOM 6653 O O . VAL A 1 868 ? -41.865 -7.604 -37.044 1.00 93.56 868 VAL A O 1
ATOM 6656 N N . LEU A 1 869 ? -42.046 -6.269 -35.246 1.00 94.94 869 LEU A N 1
ATOM 6657 C CA . LEU A 1 869 ? -43.196 -6.968 -34.682 1.00 94.94 869 LEU A CA 1
ATOM 6658 C C . LEU A 1 869 ? -44.403 -6.970 -35.633 1.00 94.94 869 LEU A C 1
ATOM 6660 O O . LEU A 1 869 ? -45.029 -8.008 -35.853 1.00 94.94 869 LEU A O 1
ATOM 6664 N N . ALA A 1 870 ? -44.726 -5.820 -36.231 1.00 95.44 870 ALA A N 1
ATOM 6665 C CA . ALA A 1 870 ? -45.833 -5.708 -37.179 1.00 95.44 870 ALA A CA 1
ATOM 6666 C C . ALA A 1 870 ? -45.631 -6.591 -38.425 1.00 95.44 870 ALA A C 1
ATOM 6668 O O . ALA A 1 870 ? -46.590 -7.193 -38.922 1.00 95.44 870 ALA A O 1
ATOM 6669 N N . ASP A 1 871 ? -44.390 -6.708 -38.903 1.00 93.56 871 ASP A N 1
ATOM 6670 C CA . ASP A 1 871 ? -44.017 -7.581 -40.018 1.00 93.56 871 ASP A CA 1
ATOM 6671 C C . ASP A 1 871 ? -44.128 -9.068 -39.637 1.00 93.56 871 ASP A C 1
ATOM 6673 O O . ASP A 1 871 ? -44.664 -9.856 -40.420 1.00 93.56 871 ASP A O 1
ATOM 6677 N N . GLN A 1 872 ? -43.700 -9.449 -38.425 1.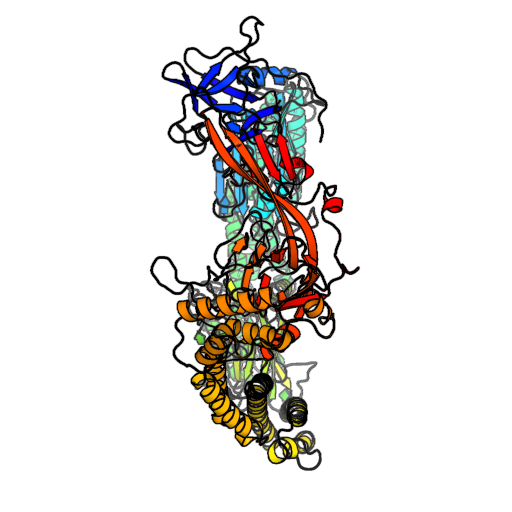00 94.12 872 GLN A N 1
ATOM 6678 C CA . GLN A 1 872 ? -43.830 -10.816 -37.894 1.00 94.12 872 GLN A CA 1
ATOM 6679 C C . GLN A 1 872 ? -45.299 -11.239 -37.710 1.00 94.12 872 GLN A C 1
ATOM 6681 O O . GLN A 1 872 ? -45.677 -12.375 -38.019 1.00 94.12 872 GLN A O 1
ATOM 6686 N N . ILE A 1 873 ? -46.162 -10.323 -37.256 1.00 93.94 873 ILE A N 1
ATOM 6687 C CA . ILE A 1 873 ? -47.614 -10.545 -37.181 1.00 93.94 873 ILE A CA 1
ATOM 6688 C C . ILE A 1 873 ? -48.201 -10.669 -38.595 1.00 93.94 873 ILE A C 1
ATOM 6690 O O . ILE A 1 873 ? -48.968 -11.596 -38.877 1.00 93.94 873 ILE A O 1
ATOM 6694 N N . GLY A 1 874 ? -47.797 -9.785 -39.505 1.00 90.88 874 GLY A N 1
ATOM 6695 C CA . GLY A 1 874 ? -48.275 -9.737 -40.881 1.00 90.88 874 GLY A CA 1
ATOM 6696 C C . GLY A 1 874 ? -49.673 -9.120 -41.017 1.00 90.88 874 GLY A C 1
ATOM 6697 O O . GLY A 1 874 ? -50.477 -9.090 -40.092 1.00 90.88 874 GLY A O 1
ATOM 6698 N N . GLY A 1 875 ? -49.981 -8.599 -42.209 1.00 90.19 875 GLY A N 1
ATOM 6699 C CA . GLY A 1 875 ? -51.284 -7.983 -42.508 1.00 90.19 875 GLY A CA 1
ATOM 6700 C C . GLY A 1 875 ? -51.453 -6.527 -42.046 1.00 90.19 875 GLY A C 1
ATOM 6701 O O . GLY A 1 875 ? -52.481 -5.930 -42.352 1.00 90.19 875 GLY A O 1
ATOM 6702 N N . LEU A 1 876 ? -50.446 -5.936 -41.391 1.00 94.25 876 LEU A N 1
ATOM 6703 C CA . LEU A 1 876 ? -50.484 -4.560 -40.869 1.00 94.25 876 LEU A CA 1
ATOM 6704 C C . LEU A 1 876 ? -49.822 -3.511 -41.777 1.00 94.25 876 LEU A C 1
ATOM 6706 O O . LEU A 1 876 ? -49.991 -2.321 -41.555 1.00 94.25 876 LEU A O 1
ATOM 6710 N N . ALA A 1 877 ? -49.135 -3.914 -42.849 1.00 91.62 877 ALA A N 1
ATOM 6711 C CA . ALA A 1 877 ? -48.331 -3.015 -43.691 1.00 91.62 877 ALA A CA 1
ATOM 6712 C C . ALA A 1 877 ? -49.102 -1.868 -44.390 1.00 91.62 877 ALA A C 1
ATOM 6714 O O . ALA A 1 877 ? -48.490 -1.000 -45.006 1.00 91.62 877 ALA A O 1
ATOM 6715 N N . GLN A 1 878 ? -50.440 -1.894 -44.373 1.00 91.19 878 GLN A N 1
ATOM 6716 C CA . GLN A 1 878 ? -51.309 -0.861 -44.958 1.00 91.19 878 GLN A CA 1
ATOM 6717 C C . GLN A 1 878 ? -52.081 -0.057 -43.899 1.00 91.19 878 GLN A C 1
ATOM 6719 O O . GLN A 1 878 ? -52.916 0.771 -44.264 1.00 91.19 878 GLN A O 1
ATOM 6724 N N . THR A 1 879 ? -51.856 -0.305 -42.605 1.00 95.06 879 THR A N 1
ATOM 6725 C CA . THR A 1 879 ? -52.454 0.517 -41.549 1.00 95.06 879 THR A CA 1
ATOM 6726 C C . THR A 1 879 ? -51.774 1.883 -41.509 1.00 95.06 879 THR A C 1
ATOM 6728 O O . THR A 1 879 ? -50.589 2.023 -41.816 1.00 95.06 879 THR A O 1
ATOM 6731 N N . GLU A 1 880 ? -52.529 2.911 -41.123 1.00 94.19 880 GLU A N 1
ATOM 6732 C CA . GLU A 1 880 ? -52.000 4.273 -40.990 1.00 94.19 880 GLU A CA 1
ATOM 6733 C C . GLU A 1 880 ? -50.854 4.327 -39.968 1.00 94.19 880 GLU A C 1
ATOM 6735 O O . GLU A 1 880 ? -49.830 4.954 -40.222 1.00 94.19 880 GLU A O 1
ATOM 6740 N N . ALA A 1 881 ? -50.968 3.572 -38.869 1.00 92.75 881 ALA A N 1
ATOM 6741 C CA . ALA A 1 881 ? -49.928 3.468 -37.850 1.00 92.75 881 ALA A CA 1
ATOM 6742 C C . ALA A 1 881 ? -48.601 2.912 -38.403 1.00 92.75 881 ALA A C 1
ATOM 6744 O O . ALA A 1 881 ? -47.541 3.474 -38.131 1.00 92.75 881 ALA A O 1
ATOM 6745 N N . TYR A 1 882 ? -48.649 1.858 -39.230 1.00 95.06 882 TYR A N 1
ATOM 6746 C CA . TYR A 1 882 ? -47.449 1.293 -39.856 1.00 95.06 882 TYR A CA 1
ATOM 6747 C C . TYR A 1 882 ? -46.795 2.294 -40.816 1.00 95.06 882 TYR A C 1
ATOM 6749 O O . TYR A 1 882 ? -45.584 2.504 -40.780 1.00 95.06 882 TYR A O 1
ATOM 6757 N N . LEU A 1 883 ? -47.596 2.956 -41.658 1.00 94.75 883 LEU A N 1
ATOM 6758 C CA . LEU A 1 883 ? -47.099 3.942 -42.621 1.00 94.75 883 LEU A CA 1
ATOM 6759 C C . LEU A 1 883 ? -46.491 5.178 -41.939 1.00 94.75 883 LEU A C 1
ATOM 6761 O O . LEU A 1 883 ? -45.496 5.713 -42.435 1.00 94.75 883 LEU A O 1
ATOM 6765 N N . ASN A 1 884 ? -47.036 5.601 -40.796 1.00 93.12 884 ASN A N 1
ATOM 6766 C CA . ASN A 1 884 ? -46.484 6.700 -40.005 1.00 93.12 884 ASN A CA 1
ATOM 6767 C C . ASN A 1 884 ? -45.103 6.338 -39.440 1.00 93.12 884 ASN A C 1
ATOM 6769 O O . ASN A 1 884 ? -44.154 7.089 -39.652 1.00 93.12 884 ASN A O 1
ATOM 6773 N N . VAL A 1 885 ? -44.950 5.157 -38.825 1.00 93.81 885 VAL A N 1
ATOM 6774 C CA . VAL A 1 885 ? -43.642 4.670 -38.337 1.00 93.81 885 VAL A CA 1
ATOM 6775 C C . VAL A 1 885 ? -42.618 4.583 -39.473 1.00 93.81 885 VAL A C 1
ATOM 6777 O O . VAL A 1 885 ? -41.491 5.051 -39.327 1.00 93.81 885 VAL A O 1
ATOM 6780 N N . MET A 1 886 ? -43.012 4.067 -40.642 1.00 92.62 886 MET A N 1
ATOM 6781 C CA . MET A 1 886 ? -42.135 4.023 -41.819 1.00 92.62 886 MET A CA 1
ATOM 6782 C C . MET A 1 886 ? -41.728 5.412 -42.325 1.00 92.62 886 MET A C 1
ATOM 6784 O O . MET A 1 886 ? -40.623 5.575 -42.836 1.00 92.62 886 MET A O 1
ATOM 6788 N N . THR A 1 887 ? -42.608 6.407 -42.192 1.00 91.81 887 THR A N 1
ATOM 6789 C CA . THR A 1 887 ? -42.317 7.793 -42.577 1.00 91.81 887 THR A CA 1
ATOM 6790 C C . THR A 1 887 ? -41.291 8.415 -41.633 1.00 91.81 887 THR A C 1
ATOM 6792 O O . THR A 1 887 ? -40.333 9.023 -42.107 1.00 91.81 887 THR A O 1
ATOM 6795 N N . TYR A 1 888 ? -41.434 8.212 -40.319 1.00 91.00 888 TYR A N 1
ATOM 6796 C CA . TYR A 1 888 ? -40.463 8.700 -39.335 1.00 91.00 888 TYR A CA 1
ATOM 6797 C C . TYR A 1 888 ? -39.106 7.999 -39.458 1.00 91.00 888 TYR A C 1
ATOM 6799 O O . TYR A 1 888 ? -38.085 8.676 -39.471 1.00 91.00 888 TYR A O 1
ATOM 6807 N N . LEU A 1 889 ? -39.070 6.679 -39.674 1.00 90.50 889 LEU A N 1
ATOM 6808 C CA . LEU A 1 889 ? -37.819 5.949 -39.943 1.00 90.50 889 LEU A CA 1
ATOM 6809 C C . LEU A 1 889 ? -37.081 6.437 -41.206 1.00 90.50 889 LEU A C 1
ATOM 6811 O O . LEU A 1 889 ? -35.888 6.187 -41.355 1.00 90.50 889 LEU A O 1
ATOM 6815 N N . ALA A 1 890 ? -37.772 7.126 -42.118 1.00 90.12 890 ALA A N 1
ATOM 6816 C CA . ALA A 1 890 ? -37.187 7.732 -43.312 1.00 90.12 890 ALA A CA 1
ATOM 6817 C C . ALA A 1 890 ? -36.809 9.221 -43.132 1.00 90.12 890 ALA A C 1
ATOM 6819 O O . ALA A 1 890 ? -36.410 9.857 -44.110 1.00 90.12 890 ALA A O 1
ATOM 6820 N N . SER A 1 891 ? -36.936 9.777 -41.921 1.00 90.31 891 SER A N 1
ATOM 6821 C CA . SER A 1 891 ? -36.687 11.187 -41.597 1.00 90.31 891 SER A CA 1
ATOM 6822 C C . SER A 1 891 ? -35.441 11.366 -40.724 1.00 90.31 891 SER A C 1
ATOM 6824 O O . SER A 1 891 ? -35.187 10.582 -39.813 1.00 90.31 891 SER A O 1
ATOM 6826 N N . ASP A 1 892 ? -34.686 12.439 -40.968 1.00 88.94 892 ASP A N 1
ATOM 6827 C CA . ASP A 1 892 ? -33.649 12.932 -40.046 1.00 88.94 892 ASP A CA 1
ATOM 6828 C C . ASP A 1 892 ? -34.224 13.902 -38.994 1.00 88.94 892 ASP A C 1
ATOM 6830 O O . ASP A 1 892 ? -33.601 14.153 -37.967 1.00 88.94 892 ASP A O 1
ATOM 6834 N N . GLU A 1 893 ? -35.426 14.436 -39.218 1.00 87.19 893 GLU A N 1
ATOM 6835 C CA . GLU A 1 893 ? -36.130 15.300 -38.269 1.00 87.19 893 GLU A CA 1
ATOM 6836 C C . GLU A 1 893 ? -37.156 14.455 -37.508 1.00 87.19 893 GLU A C 1
ATOM 6838 O O . GLU A 1 893 ? -38.200 14.085 -38.056 1.00 87.19 893 GLU A O 1
ATOM 6843 N N . LEU A 1 894 ? -36.822 14.107 -36.264 1.00 84.94 894 LEU A N 1
ATOM 6844 C CA . LEU A 1 894 ? -37.671 13.341 -35.355 1.00 84.94 894 LEU A CA 1
ATOM 6845 C C . LEU A 1 894 ? -38.113 14.243 -34.201 1.00 84.94 894 LEU A C 1
ATOM 6847 O O . LEU A 1 894 ? -37.274 14.753 -33.460 1.00 84.94 894 LEU A O 1
ATOM 6851 N N . ASP A 1 895 ? -39.423 14.427 -34.045 1.00 83.31 895 ASP A N 1
ATOM 6852 C CA . ASP A 1 895 ? -39.997 14.972 -32.815 1.00 83.31 895 ASP A CA 1
ATOM 6853 C C . ASP A 1 895 ? -40.279 13.797 -31.859 1.00 83.31 895 ASP A C 1
ATOM 6855 O O . ASP A 1 895 ? -41.041 12.896 -32.230 1.00 83.31 895 ASP A O 1
ATOM 6859 N N . PRO A 1 896 ? -39.668 13.756 -30.659 1.00 79.38 896 PRO A N 1
ATOM 6860 C CA . PRO A 1 896 ? -39.818 12.630 -29.738 1.00 79.38 896 PRO A CA 1
ATOM 6861 C C . PRO A 1 896 ? -41.273 12.320 -29.363 1.00 79.38 896 PRO A C 1
ATOM 6863 O O . PRO A 1 896 ? -41.632 11.153 -29.235 1.00 79.38 896 PRO A O 1
ATOM 6866 N N . LEU A 1 897 ? -42.129 13.341 -29.236 1.00 82.56 897 LEU A N 1
ATOM 6867 C CA . LEU A 1 897 ? -43.531 13.148 -28.868 1.00 82.56 897 LEU A CA 1
ATOM 6868 C C . LEU A 1 897 ? -44.318 12.513 -30.017 1.00 82.56 897 LEU A C 1
ATOM 6870 O O . LEU A 1 897 ? -45.108 11.595 -29.794 1.00 82.56 897 LEU A O 1
ATOM 6874 N N . ASP A 1 898 ? -44.098 12.984 -31.243 1.00 85.50 898 ASP A N 1
ATOM 6875 C CA . ASP A 1 898 ? -44.755 12.427 -32.426 1.00 85.50 898 ASP A CA 1
ATOM 6876 C C . ASP A 1 898 ? -44.307 10.982 -32.696 1.00 85.50 898 ASP A C 1
ATOM 6878 O O . ASP A 1 898 ? -45.127 10.125 -33.043 1.00 85.50 898 ASP A O 1
ATOM 6882 N N . VAL A 1 899 ? -43.016 10.700 -32.499 1.00 86.69 899 VAL A N 1
ATOM 6883 C CA . VAL A 1 899 ? -42.448 9.352 -32.615 1.00 86.69 899 VAL A CA 1
ATOM 6884 C C . VAL A 1 899 ? -43.067 8.414 -31.582 1.00 86.69 899 VAL A C 1
ATOM 6886 O O . VAL A 1 899 ? -43.557 7.347 -31.959 1.00 86.69 899 VAL A O 1
ATOM 6889 N N . ASP A 1 900 ? -43.122 8.815 -30.310 1.00 86.44 900 ASP A N 1
ATOM 6890 C CA . ASP A 1 900 ? -43.736 8.016 -29.246 1.00 86.44 900 ASP A CA 1
ATOM 6891 C C . ASP A 1 900 ? -45.212 7.721 -29.541 1.00 86.44 900 ASP A C 1
ATOM 6893 O O . ASP A 1 900 ? -45.665 6.585 -29.383 1.00 86.44 900 ASP A O 1
ATOM 6897 N N . LEU A 1 901 ? -45.967 8.710 -30.034 1.00 89.00 901 LEU A N 1
ATOM 6898 C CA . LEU A 1 901 ? -47.369 8.533 -30.423 1.00 89.00 901 LEU A CA 1
ATOM 6899 C C . LEU A 1 901 ? -47.530 7.564 -31.603 1.00 89.00 901 LEU A C 1
ATOM 6901 O O . LEU A 1 901 ? -48.434 6.723 -31.590 1.00 89.00 901 LEU A O 1
ATOM 6905 N N . ALA A 1 902 ? -46.665 7.648 -32.617 1.00 90.25 902 ALA A N 1
ATOM 6906 C CA . ALA A 1 902 ? -46.693 6.746 -33.766 1.00 90.25 902 ALA A CA 1
ATOM 6907 C C . ALA A 1 902 ? -46.339 5.302 -33.374 1.00 90.25 902 ALA A C 1
ATOM 6909 O O . ALA A 1 902 ? -47.016 4.363 -33.804 1.00 90.25 902 ALA A O 1
ATOM 6910 N N . VAL A 1 903 ? -45.328 5.124 -32.516 1.00 92.50 903 VAL A N 1
ATOM 6911 C CA . VAL A 1 903 ? -44.945 3.822 -31.951 1.00 92.50 903 VAL A CA 1
ATOM 6912 C C . VAL A 1 903 ? -46.094 3.240 -31.129 1.00 92.50 903 VAL A C 1
ATOM 6914 O O . VAL A 1 903 ? -46.493 2.102 -31.371 1.00 92.50 903 VAL A O 1
ATOM 6917 N N . GLN A 1 904 ? -46.694 4.023 -30.227 1.00 92.00 904 GLN A N 1
ATOM 6918 C CA . GLN A 1 904 ? -47.836 3.586 -29.417 1.00 92.00 904 GLN A CA 1
ATOM 6919 C C . GLN A 1 904 ? -49.046 3.199 -30.276 1.00 92.00 904 GLN A C 1
ATOM 6921 O O . GLN A 1 904 ? -49.724 2.216 -29.972 1.00 92.00 904 GLN A O 1
ATOM 6926 N N . ALA A 1 905 ? -49.333 3.930 -31.357 1.00 93.00 905 ALA A N 1
ATOM 6927 C CA . ALA A 1 905 ? -50.417 3.581 -32.273 1.00 93.00 905 ALA A CA 1
ATOM 6928 C C . ALA A 1 905 ? -50.161 2.230 -32.964 1.00 93.00 905 ALA A C 1
ATOM 6930 O O . ALA A 1 905 ? -51.060 1.387 -33.026 1.00 93.00 905 ALA A O 1
ATOM 6931 N N . LEU A 1 906 ? -48.932 1.990 -33.439 1.00 95.44 906 LEU A N 1
ATOM 6932 C CA . LEU A 1 906 ? -48.576 0.727 -34.091 1.00 95.44 906 LEU A CA 1
ATOM 6933 C C . LEU A 1 906 ? -48.559 -0.443 -33.101 1.00 95.44 906 LEU A C 1
ATOM 6935 O O . LEU A 1 906 ? -49.056 -1.518 -33.425 1.00 95.44 906 LEU A O 1
ATOM 6939 N N . GLN A 1 907 ? -48.073 -0.229 -31.877 1.00 95.44 907 GLN A N 1
ATOM 6940 C CA . GLN A 1 907 ? -48.162 -1.204 -30.789 1.00 95.44 907 GLN A CA 1
ATOM 6941 C C . GLN A 1 907 ? -49.609 -1.649 -30.536 1.00 95.44 907 GLN A C 1
ATOM 6943 O O . GLN A 1 907 ? -49.865 -2.846 -30.407 1.00 95.44 907 GLN A O 1
ATOM 6948 N N . GLY A 1 908 ? -50.563 -0.713 -30.519 1.00 92.75 908 GLY A N 1
ATOM 6949 C CA . GLY A 1 908 ? -51.986 -1.020 -30.358 1.00 92.75 908 GLY A CA 1
ATOM 6950 C C . GLY A 1 908 ? -52.549 -1.876 -31.497 1.00 92.75 908 GLY A C 1
ATOM 6951 O O . GLY A 1 908 ? -53.233 -2.868 -31.243 1.00 92.75 908 GLY A O 1
ATOM 6952 N N . GLU A 1 909 ? -52.221 -1.545 -32.750 1.00 95.19 909 GLU A N 1
ATOM 6953 C CA . GLU A 1 909 ? -52.591 -2.357 -33.923 1.00 95.19 909 GLU A CA 1
ATOM 6954 C C . GLU A 1 909 ? -51.980 -3.767 -33.863 1.00 95.19 909 GLU A C 1
ATOM 6956 O O . GLU A 1 909 ? -52.671 -4.751 -34.136 1.00 95.19 909 GLU A O 1
ATOM 6961 N N . CYS A 1 910 ? -50.719 -3.886 -33.433 1.00 95.69 910 CYS A N 1
ATOM 6962 C CA . CYS A 1 910 ? -50.060 -5.171 -33.203 1.00 95.69 910 CYS A CA 1
ATOM 6963 C C . CYS A 1 910 ? -50.811 -6.010 -32.159 1.00 95.69 910 CYS A C 1
ATOM 6965 O O . CYS A 1 910 ? -51.168 -7.151 -32.444 1.00 95.69 910 CYS A O 1
ATOM 6967 N N . ILE A 1 911 ? -51.121 -5.447 -30.986 1.00 94.06 911 ILE A N 1
ATOM 6968 C CA . ILE A 1 911 ? -51.863 -6.147 -29.922 1.00 94.06 911 ILE A CA 1
ATOM 6969 C C . ILE A 1 911 ? -53.251 -6.585 -30.406 1.00 94.06 911 ILE A C 1
ATOM 6971 O O . ILE A 1 911 ? -53.650 -7.726 -30.179 1.00 94.06 911 ILE A O 1
ATOM 6975 N N . ASN A 1 912 ? -53.972 -5.727 -31.133 1.00 92.38 912 ASN A N 1
ATOM 6976 C CA . ASN A 1 912 ? -55.287 -6.062 -31.687 1.00 92.38 912 ASN A CA 1
ATOM 6977 C C . ASN A 1 912 ? -55.227 -7.207 -32.715 1.00 92.38 912 ASN A C 1
ATOM 6979 O O . ASN A 1 912 ? -56.171 -7.992 -32.827 1.00 92.38 912 ASN A O 1
ATOM 6983 N N . ALA A 1 913 ? -54.128 -7.312 -33.465 1.00 94.19 913 ALA A N 1
ATOM 6984 C CA . ALA A 1 913 ? -53.918 -8.356 -34.463 1.00 94.19 913 ALA A CA 1
ATOM 6985 C C . ALA A 1 913 ? -53.402 -9.687 -33.875 1.00 94.19 913 ALA A C 1
ATOM 6987 O O . ALA A 1 913 ? -53.487 -10.721 -34.546 1.00 94.19 913 ALA A O 1
ATOM 6988 N N . MET A 1 914 ? -52.921 -9.701 -32.626 1.00 94.12 914 MET A N 1
ATOM 6989 C CA . MET A 1 914 ? -52.434 -10.890 -31.908 1.00 94.12 914 MET A CA 1
ATOM 6990 C C . MET A 1 914 ? -53.564 -11.819 -31.435 1.00 94.12 914 MET A C 1
ATOM 6992 O O . MET A 1 914 ? -53.758 -12.089 -30.251 1.00 94.12 914 MET A O 1
ATOM 6996 N N . THR A 1 915 ? -54.318 -12.349 -32.392 1.00 92.56 915 THR A N 1
ATOM 6997 C CA . THR A 1 915 ? -55.290 -13.427 -32.163 1.00 92.56 915 THR A CA 1
ATOM 6998 C C . THR A 1 915 ? -54.603 -14.718 -31.685 1.00 92.56 915 THR A C 1
ATOM 7000 O O . THR A 1 915 ? -53.409 -14.905 -31.944 1.00 92.56 915 THR A O 1
ATOM 7003 N N . PRO A 1 916 ? -55.323 -15.653 -31.034 1.00 90.25 916 PRO A N 1
ATOM 7004 C CA . PRO A 1 916 ? -54.757 -16.945 -30.636 1.00 90.25 916 PRO A CA 1
ATOM 7005 C C . PRO A 1 916 ? -54.072 -17.701 -31.787 1.00 90.25 916 PRO A C 1
ATOM 7007 O O . PRO A 1 916 ? -53.021 -18.303 -31.585 1.00 90.25 916 PRO A O 1
ATOM 7010 N N . GLU A 1 917 ? -54.618 -17.634 -33.006 1.00 90.31 917 GLU A N 1
ATOM 7011 C CA . GLU A 1 917 ? -54.023 -18.242 -34.201 1.00 90.31 917 GLU A CA 1
ATOM 7012 C C . GLU A 1 917 ? -52.698 -17.582 -34.607 1.00 90.31 917 GLU A C 1
ATOM 7014 O O . GLU A 1 917 ? -51.776 -18.261 -35.056 1.00 90.31 917 GLU A O 1
ATOM 7019 N N . VAL A 1 918 ? -52.596 -16.259 -34.453 1.00 93.44 918 VAL A N 1
ATOM 7020 C CA . VAL A 1 918 ? -51.375 -15.494 -34.726 1.00 93.44 918 VAL A CA 1
ATOM 7021 C C . VAL A 1 918 ? -50.292 -15.820 -33.704 1.00 93.44 918 VAL A C 1
ATOM 7023 O O . VAL A 1 918 ? -49.162 -16.087 -34.113 1.00 93.44 918 VAL A O 1
ATOM 7026 N N . LEU A 1 919 ? -50.641 -15.825 -32.413 1.00 92.75 919 LEU A N 1
ATOM 7027 C CA . LEU A 1 919 ? -49.730 -16.102 -31.297 1.00 92.75 919 LEU A CA 1
ATOM 7028 C C . LEU A 1 919 ? -49.187 -17.534 -31.330 1.00 92.75 919 LEU A C 1
ATOM 7030 O O . LEU A 1 919 ? -48.024 -17.754 -31.011 1.00 92.75 919 LEU A O 1
ATOM 7034 N N . ALA A 1 920 ? -49.984 -18.502 -31.791 1.00 89.75 920 ALA A N 1
ATOM 7035 C CA . ALA A 1 920 ? -49.555 -19.893 -31.940 1.00 89.75 920 ALA A CA 1
ATOM 7036 C C . ALA A 1 920 ? -48.431 -20.110 -32.977 1.00 89.75 920 ALA A C 1
ATOM 7038 O O . ALA A 1 920 ? -47.906 -21.218 -33.066 1.00 89.75 920 ALA A O 1
ATOM 7039 N N . ARG A 1 921 ? -48.068 -19.090 -33.773 1.00 93.25 921 ARG A N 1
ATOM 7040 C CA . ARG A 1 921 ? -46.931 -19.155 -34.711 1.00 93.25 921 ARG A CA 1
ATOM 7041 C C . ARG A 1 921 ? -45.580 -18.923 -34.042 1.00 93.25 921 ARG A C 1
ATOM 7043 O O . ARG A 1 921 ? -44.578 -19.357 -34.596 1.00 93.25 921 ARG A O 1
ATOM 7050 N N . ALA A 1 922 ? -45.550 -18.234 -32.904 1.00 92.31 922 ALA A N 1
ATOM 7051 C CA . ALA A 1 922 ? -44.308 -17.969 -32.196 1.00 92.31 922 ALA A CA 1
ATOM 7052 C C . ALA A 1 922 ? -43.786 -19.247 -31.526 1.00 92.31 922 ALA A C 1
ATOM 7054 O O . ALA A 1 922 ? -44.556 -20.013 -30.940 1.00 92.31 922 ALA A O 1
ATOM 7055 N N . THR A 1 923 ? -42.475 -19.457 -31.608 1.00 87.62 923 THR A N 1
ATOM 7056 C CA . THR A 1 923 ? -41.770 -20.565 -30.951 1.00 87.62 923 THR A CA 1
ATOM 7057 C C . THR A 1 923 ? -40.530 -20.047 -30.221 1.00 87.62 923 THR A C 1
ATOM 7059 O O . THR A 1 923 ? -40.167 -18.880 -30.345 1.00 87.62 923 THR A O 1
ATOM 7062 N N . VAL A 1 924 ? -39.846 -20.911 -29.465 1.00 84.06 924 VAL A N 1
ATOM 7063 C CA . VAL A 1 924 ? -38.581 -20.556 -28.794 1.00 84.06 924 VAL A CA 1
ATOM 7064 C C . VAL A 1 924 ? -37.492 -20.159 -29.803 1.00 84.06 924 VAL A C 1
ATOM 7066 O O . VAL A 1 924 ? -36.728 -19.231 -29.534 1.00 84.06 924 VAL A O 1
ATOM 7069 N N . ASP A 1 925 ? -37.446 -20.831 -30.956 1.00 85.44 925 ASP A N 1
ATOM 7070 C CA . ASP A 1 925 ? -36.447 -20.591 -32.006 1.00 85.44 925 ASP A CA 1
ATOM 7071 C C . ASP A 1 925 ? -36.851 -19.442 -32.947 1.00 85.44 925 ASP A C 1
ATOM 7073 O O . ASP A 1 925 ? -35.993 -18.726 -33.457 1.00 85.44 925 ASP A O 1
ATOM 7077 N N . GLU A 1 926 ? -38.155 -19.225 -33.137 1.00 90.94 926 GLU A N 1
ATOM 7078 C CA . GLU A 1 926 ? -38.723 -18.139 -33.947 1.00 90.94 926 GLU A CA 1
ATOM 7079 C C . GLU A 1 926 ? -39.766 -17.348 -33.133 1.00 90.94 926 GLU A C 1
ATOM 7081 O O . GLU A 1 926 ? -40.977 -17.517 -33.330 1.00 90.94 926 GLU A O 1
ATOM 7086 N N . PRO A 1 927 ? -39.333 -16.522 -32.165 1.00 94.50 927 PRO A N 1
ATOM 7087 C CA . PRO A 1 927 ? -40.257 -15.762 -31.339 1.00 94.50 927 PRO A CA 1
ATOM 7088 C C . PRO A 1 927 ? -40.734 -14.478 -32.019 1.00 94.50 927 PRO A C 1
ATOM 7090 O O . PRO A 1 927 ? -40.097 -13.959 -32.938 1.00 94.50 927 PRO A O 1
ATOM 7093 N N . PHE A 1 928 ? -41.823 -13.906 -31.504 1.00 96.25 928 PHE A N 1
ATOM 7094 C CA . PHE A 1 928 ? -42.173 -12.523 -31.829 1.00 96.25 928 PHE A CA 1
ATOM 7095 C C . PHE A 1 928 ? -41.359 -11.557 -30.972 1.00 96.25 928 PHE A C 1
ATOM 7097 O O . PHE A 1 928 ? -41.283 -11.715 -29.753 1.00 96.25 928 PHE A O 1
ATOM 7104 N N . ASP A 1 929 ? -40.759 -10.558 -31.612 1.00 94.81 929 ASP A N 1
ATOM 7105 C CA . ASP A 1 929 ? -39.967 -9.521 -30.967 1.00 94.81 929 ASP A CA 1
ATOM 7106 C C . ASP A 1 929 ? -40.888 -8.469 -30.344 1.00 94.81 929 ASP A C 1
ATOM 7108 O O . ASP A 1 929 ? -41.428 -7.582 -30.999 1.00 94.81 929 ASP A O 1
ATOM 7112 N N . MET A 1 930 ? -41.078 -8.589 -29.038 1.00 95.62 930 MET A N 1
ATOM 7113 C CA . MET A 1 930 ? -41.894 -7.698 -28.224 1.00 95.62 930 MET A CA 1
ATOM 7114 C C . MET A 1 930 ? -41.065 -6.545 -27.637 1.00 95.62 930 MET A C 1
ATOM 7116 O O . MET A 1 930 ? -41.560 -5.812 -26.779 1.00 95.62 930 MET A O 1
ATOM 7120 N N . THR A 1 931 ? -39.817 -6.352 -28.077 1.00 94.31 931 THR A N 1
ATOM 7121 C CA . THR A 1 931 ? -38.892 -5.367 -27.496 1.00 94.31 931 THR A CA 1
ATOM 7122 C C . THR A 1 931 ? -39.391 -3.934 -27.640 1.00 94.31 931 THR A C 1
ATOM 7124 O O . THR A 1 931 ? -39.080 -3.106 -26.794 1.00 94.31 931 THR A O 1
ATOM 7127 N N . THR A 1 932 ? -40.247 -3.637 -28.624 1.00 92.81 932 THR A N 1
ATOM 7128 C CA . THR A 1 932 ? -40.872 -2.307 -28.761 1.00 92.81 932 THR A CA 1
ATOM 7129 C C . THR A 1 932 ? -41.599 -1.841 -27.493 1.00 92.81 932 THR A C 1
ATOM 7131 O O . THR A 1 932 ? -41.689 -0.644 -27.240 1.00 92.81 932 THR A O 1
ATOM 7134 N N . PHE A 1 933 ? -42.091 -2.769 -26.665 1.00 93.31 933 PHE A N 1
ATOM 7135 C CA . PHE A 1 933 ? -42.769 -2.444 -25.408 1.00 93.31 933 PHE A CA 1
ATOM 7136 C C . PHE A 1 933 ? -41.802 -2.134 -24.250 1.00 93.31 933 PHE A C 1
ATOM 7138 O O . PHE A 1 933 ? -42.246 -1.665 -23.201 1.00 93.31 933 PHE A O 1
ATOM 7145 N N . VAL A 1 934 ? -40.501 -2.387 -24.422 1.00 92.81 934 VAL A N 1
ATOM 7146 C CA . VAL A 1 934 ? -39.442 -1.956 -23.506 1.00 92.81 934 VAL A CA 1
ATOM 7147 C C . VAL A 1 934 ? -39.109 -0.499 -23.831 1.00 92.81 934 VAL A C 1
ATOM 7149 O O . VAL A 1 934 ? -38.672 -0.181 -24.933 1.00 92.81 934 VAL A O 1
ATOM 7152 N N . VAL A 1 935 ? -39.281 0.400 -22.868 1.00 89.88 935 VAL A N 1
ATOM 7153 C CA . VAL A 1 935 ? -38.836 1.792 -22.981 1.00 89.88 935 VAL A CA 1
ATOM 7154 C C . VAL A 1 935 ? -37.320 1.838 -22.844 1.00 89.88 935 VAL A C 1
ATOM 7156 O O . VAL A 1 935 ? -36.764 1.269 -21.903 1.00 89.88 935 VAL A O 1
ATOM 7159 N N . ASN A 1 936 ? -36.673 2.543 -23.770 1.00 89.25 936 ASN A N 1
ATOM 7160 C CA . ASN A 1 936 ? -35.227 2.752 -23.807 1.00 89.25 936 ASN A CA 1
ATOM 7161 C C . ASN A 1 936 ? -34.401 1.445 -23.672 1.00 89.25 936 ASN A C 1
ATOM 7163 O O . ASN A 1 936 ? -33.676 1.271 -22.691 1.00 89.25 936 ASN A O 1
ATOM 7167 N N . PRO A 1 937 ? -34.547 0.484 -24.607 1.00 90.38 937 PRO A N 1
ATOM 7168 C CA . PRO A 1 937 ? -33.916 -0.836 -24.510 1.00 90.38 937 PRO A CA 1
ATOM 7169 C C . PRO A 1 937 ? -32.403 -0.846 -24.793 1.00 90.38 937 PRO A C 1
ATOM 7171 O O . PRO A 1 937 ? -31.746 -1.792 -24.374 1.00 90.38 937 PRO A O 1
ATOM 7174 N N . ASN A 1 938 ? -31.858 0.179 -25.458 1.00 89.12 938 ASN A N 1
ATOM 7175 C CA . ASN A 1 938 ? -30.413 0.352 -25.707 1.00 89.12 938 ASN A CA 1
ATOM 7176 C C . ASN A 1 938 ? -29.839 1.561 -24.940 1.00 89.12 938 ASN A C 1
ATOM 7178 O O . ASN A 1 938 ? -28.951 2.240 -25.425 1.00 89.12 938 ASN A O 1
ATOM 7182 N N . ILE A 1 939 ? -30.466 1.920 -23.815 1.00 90.00 939 ILE A N 1
ATOM 7183 C CA . ILE A 1 939 ? -30.014 2.947 -22.864 1.00 90.00 939 ILE A CA 1
ATOM 7184 C C . ILE A 1 939 ? -29.394 4.199 -23.514 1.00 90.00 939 ILE A C 1
ATOM 7186 O O . ILE A 1 939 ? -28.201 4.470 -23.432 1.00 90.00 939 ILE A O 1
ATOM 7190 N N . TYR A 1 940 ? -30.250 5.039 -24.081 1.00 88.50 940 TYR A N 1
ATOM 7191 C CA . TYR A 1 940 ? -29.913 6.404 -24.458 1.00 88.50 940 TYR A CA 1
ATOM 7192 C C . TYR A 1 940 ? -30.067 7.347 -23.258 1.00 88.50 940 TYR A C 1
ATOM 7194 O O . TYR A 1 940 ? -31.113 7.347 -22.599 1.00 88.50 940 TYR A O 1
ATOM 7202 N N . GLN A 1 941 ? -29.044 8.151 -22.969 1.00 90.06 941 GLN A N 1
ATOM 7203 C CA . GLN A 1 941 ? -29.073 9.184 -21.938 1.00 90.06 941 GLN A CA 1
ATOM 7204 C C . GLN A 1 941 ? -29.389 10.553 -22.545 1.00 90.06 941 GLN A C 1
ATOM 7206 O O . GLN A 1 941 ? -28.598 11.122 -23.293 1.00 90.06 941 GLN A O 1
ATOM 7211 N N . ASP A 1 942 ? -30.522 11.120 -22.162 1.00 86.19 942 ASP A N 1
ATOM 7212 C CA . ASP A 1 942 ? -30.968 12.461 -22.546 1.00 86.19 942 ASP A CA 1
ATOM 7213 C C . ASP A 1 942 ? -31.497 13.279 -21.359 1.00 86.19 942 ASP A C 1
ATOM 7215 O O . ASP A 1 942 ? -31.964 14.408 -21.529 1.00 86.19 942 ASP A O 1
ATOM 7219 N N . ALA A 1 943 ? -31.427 12.726 -20.147 1.00 85.94 943 ALA A N 1
ATOM 7220 C CA . ALA A 1 943 ? -31.970 13.359 -18.969 1.00 85.94 943 ALA A CA 1
ATOM 7221 C C . ALA A 1 943 ? -31.143 14.579 -18.565 1.00 85.94 943 ALA A C 1
ATOM 7223 O O . ALA A 1 943 ? -29.909 14.599 -18.612 1.00 85.94 943 ALA A O 1
ATOM 7224 N N . THR A 1 944 ? -31.858 15.582 -18.067 1.00 84.88 944 THR A N 1
ATOM 7225 C CA . THR A 1 944 ? -31.275 16.755 -17.430 1.00 84.88 944 THR A CA 1
ATOM 7226 C C . THR A 1 944 ? -31.678 16.849 -15.957 1.00 84.88 944 THR A C 1
ATOM 7228 O O . THR A 1 944 ? -32.686 16.277 -15.511 1.00 84.88 944 THR A O 1
ATOM 7231 N N . ASP A 1 945 ? -30.838 17.520 -15.170 1.00 83.75 945 ASP A N 1
ATOM 7232 C CA . ASP A 1 945 ? -31.181 17.960 -13.820 1.00 83.75 945 ASP A CA 1
ATOM 7233 C C . ASP A 1 945 ? -32.245 19.075 -13.851 1.00 83.75 945 ASP A C 1
ATOM 7235 O O . ASP A 1 945 ? -32.728 19.486 -14.909 1.00 83.75 945 ASP A O 1
ATOM 7239 N N . ASP A 1 946 ? -32.661 19.547 -12.676 1.00 85.50 946 ASP A N 1
ATOM 7240 C CA . ASP A 1 946 ? -33.732 20.544 -12.568 1.00 85.50 946 ASP A CA 1
ATOM 7241 C C . ASP A 1 946 ? -33.291 21.931 -13.098 1.00 85.50 946 ASP A C 1
ATOM 7243 O O . ASP A 1 946 ? -34.129 22.797 -13.365 1.00 85.50 946 ASP A O 1
ATOM 7247 N N . GLU A 1 947 ? -31.986 22.133 -13.302 1.00 85.19 947 GLU A N 1
ATOM 7248 C CA . GLU A 1 947 ? -31.368 23.307 -13.918 1.00 85.19 947 GLU A CA 1
ATOM 7249 C C . GLU A 1 947 ? -31.175 23.177 -15.443 1.00 85.19 947 GLU A C 1
ATOM 7251 O O . GLU A 1 947 ? -30.790 24.152 -16.096 1.00 85.19 947 GLU A O 1
ATOM 7256 N N . GLY A 1 948 ? -31.478 22.014 -16.025 1.00 84.00 948 GLY A N 1
ATOM 7257 C CA . GLY A 1 948 ? -31.347 21.744 -17.455 1.00 84.00 948 GLY A CA 1
ATOM 7258 C C . GLY A 1 948 ? -29.954 21.283 -17.898 1.00 84.00 948 GLY A C 1
ATOM 7259 O O . GLY A 1 948 ? -29.693 21.255 -19.101 1.00 84.00 948 GLY A O 1
ATOM 7260 N N . ASN A 1 949 ? -29.061 20.913 -16.974 1.00 87.38 949 ASN A N 1
ATOM 7261 C CA . ASN A 1 949 ? -27.753 20.344 -17.307 1.00 87.38 949 ASN A CA 1
ATOM 7262 C C . ASN A 1 949 ? -27.859 18.828 -17.535 1.00 87.38 949 ASN A C 1
ATOM 7264 O O . ASN A 1 949 ? -28.601 18.167 -16.807 1.00 87.38 949 ASN A O 1
ATOM 7268 N N . PRO A 1 950 ? -27.099 18.246 -18.483 1.00 88.31 950 PRO A N 1
ATOM 7269 C CA . PRO A 1 950 ? -27.052 16.797 -18.685 1.00 88.31 950 PRO A CA 1
ATOM 7270 C C . PRO A 1 950 ? -26.683 16.048 -17.400 1.00 88.31 950 PRO A C 1
ATOM 7272 O O . PRO A 1 950 ? -25.766 16.459 -16.686 1.00 88.31 950 PRO A O 1
ATOM 7275 N N . THR A 1 951 ? -27.373 14.945 -17.109 1.00 87.44 951 THR A N 1
ATOM 7276 C CA . THR A 1 951 ? -27.187 14.194 -15.863 1.00 87.44 951 THR A CA 1
ATOM 7277 C C . THR A 1 951 ? -27.059 12.696 -16.104 1.00 87.44 951 THR A C 1
ATOM 7279 O O . THR A 1 951 ? -27.737 12.138 -16.957 1.00 87.44 951 THR A O 1
ATOM 7282 N N . ASP A 1 952 ? -26.203 12.026 -15.331 1.00 87.69 952 ASP A N 1
ATOM 7283 C CA . ASP A 1 952 ? -26.067 10.568 -15.349 1.00 87.69 952 ASP A CA 1
ATOM 7284 C C . ASP A 1 952 ? -26.988 9.893 -14.321 1.00 87.69 952 ASP A C 1
ATOM 7286 O O . ASP A 1 952 ? -27.156 8.688 -14.378 1.00 87.69 952 ASP A O 1
ATOM 7290 N N . ILE A 1 953 ? -27.643 10.621 -13.405 1.00 85.88 953 ILE A N 1
ATOM 7291 C CA . ILE A 1 953 ? -28.423 10.044 -12.287 1.00 85.88 953 ILE A CA 1
ATOM 7292 C C . ILE A 1 953 ? -29.911 9.775 -12.590 1.00 85.88 953 ILE A C 1
ATOM 7294 O O . ILE A 1 953 ? -30.677 9.443 -11.679 1.00 85.88 953 ILE A O 1
ATOM 7298 N N . ARG A 1 954 ? -30.360 9.917 -13.840 1.00 84.25 954 ARG A N 1
ATOM 7299 C CA . ARG A 1 954 ? -31.738 9.634 -14.294 1.00 84.25 954 ARG A CA 1
ATOM 7300 C C . ARG A 1 954 ? -31.670 8.812 -15.584 1.00 84.25 954 ARG A C 1
ATOM 7302 O O . ARG A 1 954 ? -30.777 9.034 -16.374 1.00 84.25 954 ARG A O 1
ATOM 7309 N N . ILE A 1 955 ? -32.583 7.865 -15.792 1.00 86.88 955 ILE A N 1
ATOM 7310 C CA . ILE A 1 955 ? -32.734 7.129 -17.062 1.00 86.88 955 ILE A CA 1
ATOM 7311 C C . ILE A 1 955 ? -34.216 7.123 -17.403 1.00 86.88 955 ILE A C 1
ATOM 7313 O O . ILE A 1 955 ? -35.040 6.800 -16.543 1.00 86.88 955 ILE A O 1
ATOM 7317 N N . ASN A 1 956 ? -34.554 7.446 -18.649 1.00 84.50 956 ASN A N 1
ATOM 7318 C CA . ASN A 1 956 ? -35.933 7.403 -19.109 1.00 84.50 956 ASN A CA 1
ATOM 7319 C C . ASN A 1 956 ? -36.485 5.962 -19.093 1.00 84.50 956 ASN A C 1
ATOM 7321 O O . ASN A 1 956 ? -35.831 5.034 -19.563 1.00 84.50 956 ASN A O 1
ATOM 7325 N N . GLY A 1 957 ? -37.682 5.767 -18.534 1.00 84.69 957 GLY A N 1
ATOM 7326 C CA . GLY A 1 957 ? -38.362 4.465 -18.470 1.00 84.69 957 GLY A CA 1
ATOM 7327 C C . GLY A 1 957 ? -37.869 3.484 -17.397 1.00 84.69 957 GLY A C 1
ATOM 7328 O O . GLY A 1 957 ? -38.570 2.510 -17.119 1.00 84.69 957 GLY A O 1
ATOM 7329 N N . TRP A 1 958 ? -36.734 3.744 -16.737 1.00 89.75 958 TRP A N 1
ATOM 7330 C CA . TRP A 1 958 ? -36.133 2.833 -15.755 1.00 89.75 958 TRP A CA 1
ATOM 7331 C C . TRP A 1 958 ? -36.045 3.440 -14.353 1.00 89.75 958 TRP A C 1
ATOM 7333 O O . TRP A 1 958 ? -35.616 4.578 -14.149 1.00 89.75 958 TRP A O 1
ATOM 7343 N N . THR A 1 959 ? -36.422 2.648 -13.350 1.00 86.12 959 THR A N 1
ATOM 7344 C CA . THR A 1 959 ? -36.301 3.024 -11.935 1.00 86.12 959 THR A CA 1
ATOM 7345 C C . THR A 1 959 ? -35.147 2.269 -11.303 1.00 86.12 959 THR A C 1
ATOM 7347 O O . THR A 1 959 ? -35.071 1.057 -11.465 1.00 86.12 959 THR A O 1
ATOM 7350 N N . LEU A 1 960 ? -34.291 2.979 -10.567 1.00 83.62 960 LEU A N 1
ATOM 7351 C CA . LEU A 1 960 ? -33.219 2.395 -9.768 1.00 83.62 960 LEU A CA 1
ATOM 7352 C C . LEU A 1 960 ? -33.492 2.580 -8.285 1.00 83.62 960 LEU A C 1
ATOM 7354 O O . LEU A 1 960 ? -33.708 3.702 -7.823 1.00 83.62 960 LEU A O 1
ATOM 7358 N N . GLU A 1 961 ? -33.327 1.502 -7.540 1.00 82.94 961 GLU A N 1
ATOM 7359 C CA . GLU A 1 961 ? -33.017 1.543 -6.120 1.00 82.94 961 GLU A CA 1
ATOM 7360 C C . GLU A 1 961 ? -31.647 0.904 -5.908 1.00 82.94 961 GLU A C 1
ATOM 7362 O O . GLU A 1 961 ? -31.434 -0.206 -6.362 1.00 82.94 961 GLU A O 1
ATOM 7367 N N . THR A 1 962 ? -30.697 1.588 -5.274 1.00 79.94 962 THR A N 1
ATOM 7368 C CA . THR A 1 962 ? -29.387 1.018 -4.916 1.00 79.94 962 THR A CA 1
ATOM 7369 C C . THR A 1 962 ? -28.845 1.743 -3.691 1.00 79.94 962 THR A C 1
ATOM 7371 O O . THR A 1 962 ? -29.250 2.876 -3.416 1.00 79.94 962 THR A O 1
ATOM 7374 N N . ASN A 1 963 ? -27.955 1.097 -2.940 1.00 77.19 963 ASN A N 1
ATOM 7375 C CA . ASN A 1 963 ? -27.226 1.730 -1.844 1.00 77.19 963 ASN A CA 1
ATOM 7376 C C . ASN A 1 963 ? -25.743 1.997 -2.177 1.00 77.19 963 ASN A C 1
ATOM 7378 O O . ASN A 1 963 ? -25.045 2.550 -1.330 1.00 77.19 963 ASN A O 1
ATOM 7382 N N . ALA A 1 964 ? -25.288 1.647 -3.390 1.00 76.25 964 ALA A N 1
ATOM 7383 C CA . ALA A 1 964 ? -23.897 1.743 -3.835 1.00 76.25 964 ALA A CA 1
ATOM 7384 C C . ALA A 1 964 ? -23.264 3.136 -3.623 1.00 76.25 964 ALA A C 1
ATOM 7386 O O . ALA A 1 964 ? -23.949 4.154 -3.729 1.00 76.25 964 ALA A O 1
ATOM 7387 N N . ASP A 1 965 ? -21.943 3.174 -3.374 1.00 67.56 965 ASP A N 1
ATOM 7388 C CA . ASP A 1 965 ? -21.176 4.402 -3.064 1.00 67.56 965 ASP A CA 1
ATOM 7389 C C . ASP A 1 965 ? -21.404 5.529 -4.085 1.00 67.56 965 ASP A C 1
ATOM 7391 O O . ASP A 1 965 ? -21.493 6.706 -3.732 1.00 67.56 965 ASP A O 1
ATOM 7395 N N . ARG A 1 966 ? -21.493 5.169 -5.370 1.00 71.50 966 ARG A N 1
ATOM 7396 C CA . ARG A 1 966 ? -21.834 6.087 -6.454 1.00 71.50 966 ARG A CA 1
ATOM 7397 C C . ARG A 1 966 ? -22.815 5.379 -7.384 1.00 71.50 966 ARG A C 1
ATOM 7399 O O . ARG A 1 966 ? -22.490 4.347 -7.971 1.00 71.50 966 ARG A O 1
ATOM 7406 N N . ALA A 1 967 ? -23.994 5.968 -7.546 1.00 64.44 967 ALA A N 1
ATOM 7407 C CA . ALA A 1 967 ? -25.054 5.461 -8.411 1.00 64.44 967 ALA A CA 1
ATOM 7408 C C . ALA A 1 967 ? -25.320 6.410 -9.595 1.00 64.44 967 ALA A C 1
ATOM 7410 O O . ALA A 1 967 ? -26.447 6.901 -9.728 1.00 64.44 967 ALA A O 1
ATOM 7411 N N . PRO A 1 968 ? -24.311 6.711 -10.448 1.00 77.00 968 PRO A N 1
ATOM 7412 C CA . PRO A 1 968 ? -24.646 7.205 -11.776 1.00 77.00 968 PRO A CA 1
ATOM 7413 C C . PRO A 1 968 ? -25.536 6.126 -12.388 1.00 77.00 968 PRO A C 1
ATOM 7415 O O . PRO A 1 968 ? -25.274 4.948 -12.185 1.00 77.00 968 PRO A O 1
ATOM 7418 N N . ARG A 1 969 ? -26.641 6.495 -13.021 1.00 84.00 969 ARG A N 1
ATOM 7419 C CA . ARG A 1 969 ? -27.523 5.520 -13.652 1.00 84.00 969 ARG A CA 1
ATOM 7420 C C . ARG A 1 969 ? -26.975 5.023 -14.977 1.00 84.00 969 ARG A C 1
ATOM 7422 O O . ARG A 1 969 ? -27.167 3.858 -15.311 1.00 84.00 969 ARG A O 1
ATOM 7429 N N . THR A 1 970 ? -26.252 5.882 -15.684 1.00 89.75 970 THR A N 1
ATOM 7430 C CA . THR A 1 970 ? -25.615 5.589 -16.969 1.00 89.75 970 THR A CA 1
ATOM 7431 C C . THR A 1 970 ? -24.102 5.753 -16.941 1.00 89.75 970 THR A C 1
ATOM 7433 O O . THR A 1 970 ? -23.550 6.418 -16.065 1.00 89.75 970 THR A O 1
ATOM 7436 N N . GLY A 1 971 ? -23.419 5.159 -17.923 1.00 86.56 971 GLY A N 1
ATOM 7437 C CA . GLY A 1 971 ? -21.976 5.324 -18.125 1.00 86.56 971 GLY A CA 1
ATOM 7438 C C . GLY A 1 971 ? -21.561 6.714 -18.630 1.00 86.56 971 GLY A C 1
ATOM 7439 O O . GLY A 1 971 ? -20.416 7.117 -18.431 1.00 86.56 971 GLY A O 1
ATOM 7440 N N . ALA A 1 972 ? -22.482 7.461 -19.246 1.00 86.94 972 ALA A N 1
ATOM 7441 C CA . ALA A 1 972 ? -22.279 8.819 -19.752 1.00 86.94 972 ALA A CA 1
ATOM 7442 C C . ALA A 1 972 ? -23.451 9.744 -19.386 1.00 86.94 972 ALA A C 1
ATOM 7444 O O . ALA A 1 972 ? -24.535 9.272 -19.054 1.00 86.94 972 ALA A O 1
ATOM 7445 N N . THR A 1 973 ? -23.256 11.064 -19.460 1.00 86.44 973 THR A N 1
ATOM 7446 C CA . THR A 1 973 ? -24.295 12.078 -19.182 1.00 86.44 973 THR A CA 1
ATOM 7447 C C . THR A 1 973 ? -25.147 12.442 -20.402 1.00 86.44 973 THR A C 1
ATOM 7449 O O . THR A 1 973 ? -26.082 13.225 -20.267 1.00 86.44 973 THR A O 1
ATOM 7452 N N . SER A 1 974 ? -24.828 11.920 -21.590 1.00 87.06 974 SER A N 1
ATOM 7453 C CA . SER A 1 974 ? -25.585 12.153 -22.824 1.00 87.06 974 SER A CA 1
ATOM 7454 C C . SER A 1 974 ? -25.260 11.105 -23.892 1.00 87.06 974 SER A C 1
ATOM 7456 O O . SER A 1 974 ? -24.105 10.685 -23.968 1.00 87.06 974 SER A O 1
ATOM 7458 N N . GLY A 1 975 ? -26.214 10.801 -24.772 1.00 86.62 975 GLY A N 1
ATOM 7459 C CA . GLY A 1 975 ? -26.025 9.908 -25.917 1.00 86.62 975 GLY A CA 1
ATOM 7460 C C . GLY A 1 975 ? -26.232 8.428 -25.585 1.00 86.62 975 GLY A C 1
ATOM 7461 O O . GLY A 1 975 ? -26.714 8.080 -24.509 1.00 86.62 975 GLY A O 1
ATOM 7462 N N . ASP A 1 976 ? -25.870 7.568 -26.529 1.00 85.50 976 ASP A N 1
ATOM 7463 C CA . ASP A 1 976 ? -25.816 6.115 -26.407 1.00 85.50 976 ASP A CA 1
ATOM 7464 C C . ASP A 1 976 ? -24.853 5.709 -25.289 1.00 85.50 976 ASP A C 1
ATOM 7466 O O . ASP A 1 976 ? -23.732 6.219 -25.175 1.00 85.50 976 ASP A O 1
ATOM 7470 N N . THR A 1 977 ? -25.324 4.848 -24.397 1.00 90.19 977 THR A N 1
ATOM 7471 C CA . THR A 1 977 ? -24.577 4.427 -23.218 1.00 90.19 977 THR A CA 1
ATOM 7472 C C . THR A 1 977 ? -25.159 3.116 -22.691 1.00 90.19 977 THR A C 1
ATOM 7474 O O . THR A 1 977 ? -25.768 2.344 -23.410 1.00 90.19 977 THR A O 1
ATOM 7477 N N . TRP A 1 978 ? -24.932 2.820 -21.421 1.00 92.31 978 TRP A N 1
ATOM 7478 C CA . TRP A 1 978 ? -25.398 1.617 -20.752 1.00 92.31 978 TRP A CA 1
ATOM 7479 C C . TRP A 1 978 ? -25.736 1.954 -19.310 1.00 92.31 978 TRP A C 1
ATOM 7481 O O . TRP A 1 978 ? -25.261 2.956 -18.762 1.00 92.31 978 TRP A O 1
ATOM 7491 N N . MET A 1 979 ? -26.524 1.098 -18.664 1.00 92.44 979 MET A N 1
ATOM 7492 C CA . MET A 1 979 ? -26.687 1.158 -17.218 1.00 92.44 979 MET A CA 1
ATOM 7493 C C . MET A 1 979 ? -25.337 0.931 -16.554 1.00 92.44 979 MET A C 1
ATOM 7495 O O . MET A 1 979 ? -24.629 -0.015 -16.894 1.00 92.44 979 MET A O 1
ATOM 7499 N N . TYR A 1 980 ? -24.996 1.783 -15.598 1.00 90.75 980 TYR A N 1
ATOM 7500 C CA . TYR A 1 980 ? -23.732 1.734 -14.874 1.00 90.75 980 TYR A CA 1
ATOM 7501 C C . TYR A 1 980 ? -24.007 1.888 -13.386 1.00 90.75 980 TYR A C 1
ATOM 7503 O O . TYR A 1 980 ? -24.996 2.498 -13.005 1.00 90.75 980 TYR A O 1
ATOM 7511 N N . THR A 1 981 ? -23.194 1.307 -12.514 1.00 86.94 981 THR A N 1
ATOM 7512 C CA . THR A 1 981 ? -23.188 1.585 -11.065 1.00 86.94 981 THR A CA 1
ATOM 7513 C C . THR A 1 981 ? -21.821 1.174 -10.526 1.00 86.94 981 THR A C 1
ATOM 7515 O O . THR A 1 981 ? -21.217 0.243 -11.059 1.00 86.94 981 THR A O 1
ATOM 7518 N N . THR A 1 982 ? -21.315 1.845 -9.486 1.00 87.50 982 THR A N 1
ATOM 7519 C CA . THR A 1 982 ? -19.992 1.546 -8.908 1.00 87.50 982 THR A CA 1
ATOM 7520 C C . THR A 1 982 ? -20.007 1.556 -7.384 1.00 87.50 982 THR A C 1
ATOM 7522 O O . THR A 1 982 ? -20.694 2.372 -6.769 1.00 87.50 982 THR A O 1
ATOM 7525 N N . SER A 1 983 ? -19.177 0.720 -6.773 1.00 82.62 983 SER A N 1
ATOM 7526 C CA . SER A 1 983 ? -18.883 0.702 -5.340 1.00 82.62 983 SER A CA 1
ATOM 7527 C C . SER A 1 983 ? -17.368 0.668 -5.138 1.00 82.62 983 SER A C 1
ATOM 7529 O O . SER A 1 983 ? -16.695 -0.173 -5.721 1.00 82.62 983 SER A O 1
ATOM 7531 N N . HIS A 1 984 ? -16.833 1.568 -4.315 1.00 75.19 984 HIS A N 1
ATOM 7532 C CA . HIS A 1 984 ? -15.400 1.629 -4.003 1.00 75.19 984 HIS A CA 1
ATOM 7533 C C . HIS A 1 984 ? -15.066 0.778 -2.772 1.00 75.19 984 HIS A C 1
ATOM 7535 O O . HIS A 1 984 ? -13.989 0.193 -2.681 1.00 75.19 984 HIS A O 1
ATOM 7541 N N . SER A 1 985 ? -15.989 0.716 -1.807 1.00 63.38 985 SER A N 1
ATOM 7542 C CA . SER A 1 985 ? -15.711 0.232 -0.451 1.00 63.38 985 SER A CA 1
ATOM 7543 C C . SER A 1 985 ? -16.171 -1.201 -0.173 1.00 63.38 985 SER A C 1
ATOM 7545 O O . SER A 1 985 ? -15.779 -1.776 0.844 1.00 63.38 985 SER A O 1
ATOM 7547 N N . SER A 1 986 ? -17.020 -1.777 -1.034 1.00 58.00 986 SER A N 1
ATOM 7548 C CA . SER A 1 986 ? -17.597 -3.131 -0.911 1.00 58.00 986 SER A CA 1
ATOM 7549 C C . SER A 1 986 ? -18.160 -3.485 0.472 1.00 58.00 986 SER A C 1
ATOM 7551 O O . SER A 1 986 ? -18.324 -4.659 0.826 1.00 58.00 986 SER A O 1
ATOM 7553 N N . ASN A 1 987 ? -18.510 -2.460 1.249 1.00 69.00 987 ASN A N 1
ATOM 7554 C CA . ASN A 1 987 ? -19.260 -2.547 2.493 1.00 69.00 987 ASN A CA 1
ATOM 7555 C C . ASN A 1 987 ? -20.733 -2.843 2.173 1.00 69.00 987 ASN A C 1
ATOM 7557 O O . ASN A 1 987 ? -21.251 -2.354 1.176 1.00 69.00 987 ASN A O 1
ATOM 7561 N N . ASP A 1 988 ? -21.427 -3.599 3.020 1.00 65.19 988 ASP A N 1
ATOM 7562 C CA . ASP A 1 988 ? -22.830 -3.997 2.833 1.00 65.19 988 ASP A CA 1
ATOM 7563 C C . ASP A 1 988 ? -23.790 -2.808 2.686 1.00 65.19 988 ASP A C 1
ATOM 7565 O O . ASP A 1 988 ? -24.789 -2.901 1.968 1.00 65.19 988 ASP A O 1
ATOM 7569 N N . ALA A 1 989 ? -23.470 -1.682 3.332 1.00 67.56 989 ALA A N 1
ATOM 7570 C CA . ALA A 1 989 ? -24.241 -0.443 3.240 1.00 67.56 989 ALA A CA 1
ATOM 7571 C C . ALA A 1 989 ? -24.083 0.286 1.896 1.00 67.56 989 ALA A C 1
ATOM 7573 O O . ALA A 1 989 ? -24.945 1.093 1.560 1.00 67.56 989 ALA A O 1
ATOM 7574 N N . HIS A 1 990 ? -23.011 -0.005 1.152 1.00 73.38 990 HIS A N 1
ATOM 7575 C CA . HIS A 1 990 ? -22.665 0.656 -0.105 1.00 73.38 990 HIS A CA 1
ATOM 7576 C C . HIS A 1 990 ? -22.243 -0.322 -1.198 1.00 73.38 990 HIS A C 1
ATOM 7578 O O . HIS A 1 990 ? -21.411 -0.010 -2.054 1.00 73.38 990 HIS A O 1
ATOM 7584 N N . ASN A 1 991 ? -22.806 -1.525 -1.161 1.00 83.38 991 ASN A N 1
ATOM 7585 C CA . ASN A 1 991 ? -22.427 -2.606 -2.046 1.00 83.38 991 ASN A CA 1
ATOM 7586 C C . ASN A 1 991 ? -23.175 -2.498 -3.371 1.00 83.38 991 ASN A C 1
ATOM 7588 O O . ASN A 1 991 ? -24.362 -2.195 -3.409 1.00 83.38 991 ASN A O 1
ATOM 7592 N N . ILE A 1 992 ? -22.503 -2.828 -4.468 1.00 83.75 992 ILE A N 1
ATOM 7593 C CA . ILE A 1 992 ? -23.127 -2.732 -5.783 1.00 83.75 992 ILE A CA 1
ATOM 7594 C C . ILE A 1 992 ? -24.304 -3.699 -5.986 1.00 83.75 992 ILE A C 1
ATOM 7596 O O . ILE A 1 992 ? -25.167 -3.438 -6.820 1.00 83.75 992 ILE A O 1
ATOM 7600 N N . SER A 1 993 ? -24.381 -4.790 -5.224 1.00 83.06 993 SER A N 1
ATOM 7601 C CA . SER A 1 993 ? -25.487 -5.746 -5.301 1.00 83.06 993 SER A CA 1
ATOM 7602 C C . SER A 1 993 ? -26.419 -5.695 -4.084 1.00 83.06 993 SER A C 1
ATOM 7604 O O . SER A 1 993 ? -27.589 -6.052 -4.203 1.00 83.06 993 SER A O 1
ATOM 7606 N N . SER A 1 994 ? -25.986 -5.210 -2.918 1.00 69.19 994 SER A N 1
ATOM 7607 C CA . SER A 1 994 ? -26.885 -5.089 -1.759 1.00 69.19 994 SER A CA 1
ATOM 7608 C C . SER A 1 994 ? -27.930 -3.996 -2.015 1.00 69.19 994 SER A C 1
ATOM 7610 O O . SER A 1 994 ? -27.616 -2.821 -2.045 1.00 69.19 994 SER A O 1
ATOM 7612 N N . ALA A 1 995 ? -29.197 -4.372 -2.198 1.00 70.19 995 ALA A N 1
ATOM 7613 C CA . ALA A 1 995 ? -30.319 -3.466 -2.490 1.00 70.19 995 ALA A CA 1
ATOM 7614 C C . ALA A 1 995 ? -30.353 -2.816 -3.888 1.00 70.19 995 ALA A C 1
ATOM 7616 O O . ALA A 1 995 ? -31.200 -1.950 -4.098 1.00 70.19 995 ALA A O 1
ATOM 7617 N N . THR A 1 996 ? -29.508 -3.243 -4.834 1.00 81.44 996 THR A N 1
ATOM 7618 C CA . THR A 1 996 ? -29.646 -2.835 -6.241 1.00 81.44 996 THR A CA 1
ATOM 7619 C C . THR A 1 996 ? -30.844 -3.524 -6.889 1.00 81.44 996 THR A C 1
ATOM 7621 O O . THR A 1 996 ? -30.903 -4.753 -6.918 1.00 81.44 996 THR A O 1
ATOM 7624 N N . ASP A 1 997 ? -31.767 -2.727 -7.422 1.00 86.75 997 ASP A N 1
ATOM 7625 C CA . ASP A 1 997 ? -32.911 -3.118 -8.241 1.00 86.75 997 ASP A CA 1
ATOM 7626 C C . ASP A 1 997 ? -33.180 -2.033 -9.299 1.00 86.75 997 ASP A C 1
ATOM 7628 O O . ASP A 1 997 ? -33.780 -0.988 -9.025 1.00 86.75 997 ASP A O 1
ATOM 7632 N N . TYR A 1 998 ? -32.688 -2.278 -10.511 1.00 88.88 998 TYR A N 1
ATOM 7633 C CA . TYR A 1 998 ? -33.084 -1.566 -11.721 1.00 88.88 998 TYR A CA 1
ATOM 7634 C C . TYR A 1 998 ? -34.290 -2.263 -12.319 1.00 88.88 998 TYR A C 1
ATOM 7636 O O . TYR A 1 998 ? -34.202 -3.447 -12.628 1.00 88.88 998 TYR A O 1
ATOM 7644 N N . ARG A 1 999 ? -35.394 -1.557 -12.558 1.00 90.56 999 ARG A N 1
ATOM 7645 C CA . ARG A 1 999 ? -36.604 -2.197 -13.084 1.00 90.56 999 ARG A CA 1
ATOM 7646 C C . ARG A 1 999 ? -37.460 -1.310 -13.968 1.00 90.56 999 ARG A C 1
ATOM 7648 O O . ARG A 1 999 ? -37.502 -0.086 -13.812 1.00 90.56 999 ARG A O 1
ATOM 7655 N N . GLN A 1 1000 ? -38.205 -1.975 -14.841 1.00 89.50 1000 GLN A N 1
ATOM 7656 C CA . GLN A 1 1000 ? -39.235 -1.400 -15.689 1.00 89.50 1000 GLN A CA 1
ATOM 7657 C C . GLN A 1 1000 ? -40.449 -2.336 -15.746 1.00 89.50 1000 GLN A C 1
ATOM 7659 O O . GLN A 1 1000 ? -40.311 -3.543 -15.933 1.00 89.50 1000 GLN A O 1
ATOM 7664 N N . VAL A 1 1001 ? -41.653 -1.773 -15.606 1.00 88.94 1001 VAL A N 1
ATOM 7665 C CA . VAL A 1 1001 ? -42.911 -2.509 -15.810 1.00 88.94 1001 VAL A CA 1
ATOM 7666 C C . VAL A 1 1001 ? -43.337 -2.377 -17.266 1.00 88.94 1001 VAL A C 1
ATOM 7668 O O . VAL A 1 1001 ? 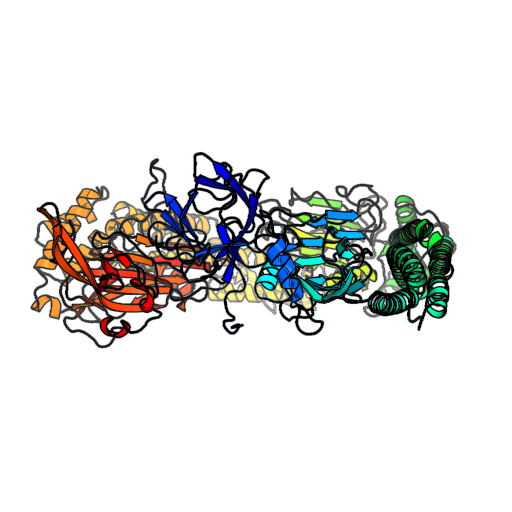-43.599 -1.266 -17.731 1.00 88.94 1001 VAL A O 1
ATOM 7671 N N . ILE A 1 1002 ? -43.460 -3.500 -17.958 1.00 91.06 1002 ILE A N 1
ATOM 7672 C CA . ILE A 1 1002 ? -43.878 -3.601 -19.354 1.00 91.06 1002 ILE A CA 1
ATOM 7673 C C . ILE A 1 1002 ? -45.337 -4.049 -19.406 1.00 91.06 1002 ILE A C 1
ATOM 7675 O O . ILE A 1 1002 ? -45.735 -4.997 -18.728 1.00 91.06 1002 ILE A O 1
ATOM 7679 N N . GLY A 1 1003 ? -46.128 -3.359 -20.224 1.00 88.88 1003 GLY A N 1
ATOM 7680 C CA . GLY A 1 1003 ? -47.563 -3.589 -20.356 1.00 88.88 1003 GLY A CA 1
ATOM 7681 C C . GLY A 1 1003 ? -48.403 -3.031 -19.206 1.00 88.88 1003 GLY A C 1
ATOM 7682 O O . GLY A 1 1003 ? -47.936 -2.227 -18.393 1.00 88.88 1003 GLY A O 1
ATOM 7683 N N . THR A 1 1004 ? -49.674 -3.427 -19.150 1.00 86.12 1004 THR A N 1
ATOM 7684 C CA . THR A 1 1004 ? -50.613 -2.994 -18.109 1.00 86.12 1004 THR A CA 1
ATOM 7685 C C . THR A 1 1004 ? -51.660 -4.058 -17.789 1.00 86.12 1004 THR A C 1
ATOM 7687 O O . THR A 1 1004 ? -51.998 -4.886 -18.632 1.00 86.12 1004 THR A O 1
ATOM 7690 N N . GLN A 1 1005 ? -52.179 -4.029 -16.561 1.00 80.44 1005 GLN A N 1
ATOM 7691 C CA . GLN A 1 1005 ? -53.218 -4.957 -16.115 1.00 80.44 1005 GLN A CA 1
ATOM 7692 C C . GLN A 1 1005 ? -54.603 -4.320 -16.261 1.00 80.44 1005 GLN A C 1
ATOM 7694 O O . GLN A 1 1005 ? -54.722 -3.104 -16.075 1.00 80.44 1005 GLN A O 1
ATOM 7699 N N . PRO A 1 1006 ? -55.660 -5.109 -16.527 1.00 74.12 1006 PRO A N 1
ATOM 7700 C CA . PRO A 1 1006 ? -57.028 -4.600 -16.641 1.00 74.12 1006 PRO A CA 1
ATOM 7701 C C . PRO A 1 1006 ? -57.491 -3.770 -15.432 1.00 74.12 1006 PRO A C 1
ATOM 7703 O O . PRO A 1 1006 ? -58.244 -2.811 -15.586 1.00 74.12 1006 PRO A O 1
ATOM 7706 N N . GLU A 1 1007 ? -57.033 -4.121 -14.231 1.00 69.88 1007 GLU A N 1
ATOM 7707 C CA . GLU A 1 1007 ? -57.448 -3.522 -12.963 1.00 69.88 1007 GLU A CA 1
ATOM 7708 C C . GLU A 1 1007 ? -56.711 -2.214 -12.622 1.00 69.88 1007 GLU A C 1
ATOM 7710 O O . GLU A 1 1007 ? -57.197 -1.428 -11.808 1.00 69.88 1007 GLU A O 1
ATOM 7715 N N . VAL A 1 1008 ? -55.550 -1.964 -13.240 1.00 68.44 1008 VAL A N 1
ATOM 7716 C CA . VAL A 1 1008 ? -54.689 -0.784 -13.016 1.00 68.44 1008 VAL A CA 1
ATOM 7717 C C . VAL A 1 1008 ? -54.156 -0.228 -14.334 1.00 68.44 1008 VAL A C 1
ATOM 7719 O O . VAL A 1 1008 ? -52.956 0.006 -14.488 1.00 68.44 1008 VAL A O 1
ATOM 7722 N N . SER A 1 1009 ? -55.062 -0.036 -15.296 1.00 71.56 1009 SER A N 1
ATOM 7723 C CA . SER A 1 1009 ? -54.732 0.470 -16.629 1.00 71.56 1009 SER A CA 1
ATOM 7724 C C . SER A 1 1009 ? -53.873 1.737 -16.541 1.00 71.56 1009 SER A C 1
ATOM 7726 O O . SER A 1 1009 ? -54.317 2.754 -16.000 1.00 71.56 1009 SER A O 1
ATOM 7728 N N . ALA A 1 1010 ? -52.657 1.672 -17.074 1.00 74.00 1010 ALA A N 1
ATOM 7729 C CA . ALA A 1 1010 ? -51.731 2.792 -17.160 1.00 74.00 1010 ALA A CA 1
ATOM 7730 C C . ALA A 1 1010 ? -51.863 3.460 -18.534 1.00 74.00 1010 ALA A C 1
ATOM 7732 O O . ALA A 1 1010 ? -51.890 2.779 -19.560 1.00 74.00 1010 ALA A O 1
ATOM 7733 N N . GLU A 1 1011 ? -51.950 4.789 -18.548 1.00 72.06 1011 GLU A N 1
ATOM 7734 C CA . GLU A 1 1011 ? -52.019 5.573 -19.783 1.00 72.06 1011 GLU A CA 1
ATOM 7735 C C . GLU A 1 1011 ? -50.791 5.293 -20.668 1.00 72.06 1011 GLU A C 1
ATOM 7737 O O . GLU A 1 1011 ? -49.669 5.191 -20.169 1.00 72.06 1011 GLU A O 1
ATOM 7742 N N . GLY A 1 1012 ? -51.011 5.104 -21.973 1.00 72.19 1012 GLY A N 1
ATOM 7743 C CA . GLY A 1 1012 ? -49.945 4.816 -22.942 1.00 72.19 1012 GLY A CA 1
ATOM 7744 C C . GLY A 1 1012 ? -49.369 3.392 -22.908 1.00 72.19 1012 GLY A C 1
ATOM 7745 O O . GLY A 1 1012 ? -48.403 3.128 -23.617 1.00 72.19 1012 GLY A O 1
ATOM 7746 N N . LYS A 1 1013 ? -49.930 2.457 -22.121 1.00 83.81 1013 LYS A N 1
ATOM 7747 C CA . LYS A 1 1013 ? -49.509 1.040 -22.092 1.00 83.81 1013 LYS A CA 1
ATOM 7748 C C . LYS A 1 1013 ? -50.631 0.093 -22.516 1.00 83.81 1013 LYS A C 1
ATOM 7750 O O . LYS A 1 1013 ? -51.805 0.344 -22.254 1.00 83.81 1013 LYS A O 1
ATOM 7755 N N . TYR A 1 1014 ? -50.256 -1.038 -23.112 1.00 88.56 1014 TYR A N 1
ATOM 7756 C CA . TYR A 1 1014 ? -51.181 -2.084 -23.561 1.00 88.56 1014 TYR A CA 1
ATOM 7757 C C . TYR A 1 1014 ? -51.060 -3.352 -22.717 1.00 88.56 1014 TYR A C 1
ATOM 7759 O O . TYR A 1 1014 ? -49.984 -3.674 -22.217 1.00 88.56 1014 TYR A O 1
ATOM 7767 N N . GLY A 1 1015 ? -52.165 -4.082 -22.561 1.00 89.75 1015 GLY A N 1
ATOM 7768 C CA . GLY A 1 1015 ? -52.128 -5.409 -21.952 1.00 89.75 1015 GLY A CA 1
ATOM 7769 C C . GLY A 1 1015 ? -51.395 -6.383 -22.868 1.00 89.75 1015 GLY A C 1
ATOM 7770 O O . GLY A 1 1015 ? -51.815 -6.592 -24.004 1.00 89.75 1015 GLY A O 1
ATOM 7771 N N . LEU A 1 1016 ? -50.300 -6.962 -22.380 1.00 93.44 1016 LEU A N 1
ATOM 7772 C CA . LEU A 1 1016 ? -49.543 -7.977 -23.106 1.00 93.44 1016 LEU A CA 1
ATOM 7773 C C . LEU A 1 1016 ? -50.390 -9.249 -23.315 1.00 93.44 1016 LEU A C 1
ATOM 7775 O O . LEU A 1 1016 ? -51.144 -9.635 -22.416 1.00 93.44 1016 LEU A O 1
ATOM 7779 N N . PRO A 1 1017 ? -50.260 -9.942 -24.460 1.00 93.56 1017 PRO A N 1
ATOM 7780 C CA . PRO A 1 1017 ? -50.931 -11.216 -24.678 1.00 93.56 1017 PRO A CA 1
ATOM 7781 C C . PRO A 1 1017 ? -50.557 -12.263 -23.634 1.00 93.56 1017 PRO A C 1
ATOM 7783 O O . PRO A 1 1017 ? -49.407 -12.337 -23.193 1.00 93.56 1017 PRO A O 1
ATOM 7786 N N . THR A 1 1018 ? -51.512 -13.130 -23.302 1.00 91.94 1018 THR A N 1
ATOM 7787 C CA . THR A 1 1018 ? -51.242 -14.282 -22.443 1.00 91.94 1018 THR A CA 1
ATOM 7788 C C . THR A 1 1018 ? -50.278 -15.257 -23.126 1.00 91.94 1018 THR A C 1
ATOM 7790 O O . THR A 1 1018 ? -50.489 -15.648 -24.278 1.00 91.94 1018 THR A O 1
ATOM 7793 N N . GLY A 1 1019 ? -49.228 -15.672 -22.417 1.00 91.75 1019 GLY A N 1
ATOM 7794 C CA . GLY A 1 1019 ? -48.268 -16.663 -22.909 1.00 91.75 1019 GLY A CA 1
ATOM 7795 C C . GLY A 1 1019 ? -46.894 -16.563 -22.255 1.00 91.75 1019 GLY A C 1
ATOM 7796 O O . GLY A 1 1019 ? -46.698 -15.810 -21.300 1.00 91.75 1019 GLY A O 1
ATOM 7797 N N . ALA A 1 1020 ? -45.950 -17.344 -22.770 1.00 91.88 1020 ALA A N 1
ATOM 7798 C CA . ALA A 1 1020 ? -44.563 -17.391 -22.332 1.00 91.88 1020 ALA A CA 1
ATOM 7799 C C . ALA A 1 1020 ? -43.711 -16.335 -23.051 1.00 91.88 1020 ALA A C 1
ATOM 7801 O O . ALA A 1 1020 ? -43.804 -16.159 -24.269 1.00 91.88 1020 ALA A O 1
ATOM 7802 N N . TYR A 1 1021 ? -42.848 -15.666 -22.288 1.00 95.12 1021 TYR A N 1
ATOM 7803 C CA . TYR A 1 1021 ? -41.926 -14.637 -22.752 1.00 95.12 1021 TYR A CA 1
ATOM 7804 C C . TYR A 1 1021 ? -40.484 -14.965 -22.365 1.00 95.12 1021 TYR A C 1
ATOM 7806 O O . TYR A 1 1021 ? -40.247 -15.604 -21.344 1.00 95.12 1021 TYR A O 1
ATOM 7814 N N . ARG A 1 1022 ? -39.519 -14.475 -23.143 1.00 94.94 1022 ARG A N 1
ATOM 7815 C CA . ARG A 1 1022 ? -38.075 -14.547 -22.876 1.00 94.94 1022 ARG A CA 1
ATOM 7816 C C . ARG A 1 1022 ? -37.506 -13.136 -22.764 1.00 94.94 1022 ARG A C 1
ATOM 7818 O O . ARG A 1 1022 ? -37.914 -12.257 -23.523 1.00 94.94 1022 ARG A O 1
ATOM 7825 N N . VAL A 1 1023 ? -36.585 -12.925 -21.827 1.00 96.44 1023 VAL A N 1
ATOM 7826 C CA . VAL A 1 1023 ? -35.928 -11.625 -21.601 1.00 96.44 1023 VAL A CA 1
ATOM 7827 C C . VAL A 1 1023 ? -34.430 -11.788 -21.768 1.00 96.44 1023 VAL A C 1
ATOM 7829 O O . VAL A 1 1023 ? -33.849 -12.724 -21.226 1.00 96.44 1023 VAL A O 1
ATOM 7832 N N . GLU A 1 1024 ? -33.797 -10.876 -22.490 1.00 97.06 1024 GLU A N 1
ATOM 7833 C CA . GLU A 1 1024 ? -32.354 -10.902 -22.729 1.00 97.06 1024 GLU A CA 1
ATOM 7834 C C . GLU A 1 1024 ? -31.756 -9.517 -22.494 1.00 97.06 1024 GLU A C 1
ATOM 7836 O O . GLU A 1 1024 ? -32.449 -8.513 -22.645 1.00 97.06 1024 GLU A O 1
ATOM 7841 N N . ALA A 1 1025 ? -30.485 -9.464 -22.105 1.00 97.25 1025 ALA A N 1
ATOM 7842 C CA . ALA A 1 1025 ? -29.710 -8.229 -22.029 1.00 97.25 1025 ALA A CA 1
ATOM 7843 C C . ALA A 1 1025 ? -28.216 -8.526 -22.196 1.00 97.25 1025 ALA A C 1
ATOM 7845 O O . ALA A 1 1025 ? -27.738 -9.616 -21.852 1.00 97.25 1025 ALA A O 1
ATOM 7846 N N . ALA A 1 1026 ? -27.452 -7.557 -22.690 1.00 97.06 1026 ALA A N 1
ATOM 7847 C CA . ALA A 1 1026 ? -26.019 -7.524 -22.445 1.00 97.06 1026 ALA A CA 1
ATOM 7848 C C . ALA A 1 1026 ? -25.807 -7.151 -20.975 1.00 97.06 1026 ALA A C 1
ATOM 7850 O O . ALA A 1 1026 ? -26.414 -6.208 -20.472 1.00 97.06 1026 ALA A O 1
ATOM 7851 N N . THR A 1 1027 ? -24.957 -7.888 -20.268 1.00 96.56 1027 THR A N 1
ATOM 7852 C CA . THR A 1 1027 ? -24.595 -7.613 -18.875 1.00 96.56 1027 THR A CA 1
ATOM 7853 C C . THR A 1 1027 ? -23.121 -7.918 -18.627 1.00 96.56 1027 THR A C 1
ATOM 7855 O O . THR A 1 1027 ? -22.544 -8.817 -19.248 1.00 96.56 1027 THR A O 1
ATOM 7858 N N . PHE A 1 1028 ? -22.507 -7.188 -17.701 1.00 95.94 1028 PHE A N 1
ATOM 7859 C CA . PHE A 1 1028 ? -21.154 -7.451 -17.224 1.00 95.94 1028 PHE A CA 1
ATOM 7860 C C . PHE A 1 1028 ? -21.014 -7.070 -15.751 1.00 95.94 1028 PHE A C 1
ATOM 7862 O O . PHE A 1 1028 ? -21.544 -6.044 -15.337 1.00 95.94 1028 PHE A O 1
ATOM 7869 N N . LEU A 1 1029 ? -20.281 -7.861 -14.967 1.00 92.12 1029 LEU A N 1
ATOM 7870 C CA . LEU A 1 1029 ? -19.824 -7.486 -13.625 1.00 92.12 1029 LEU A CA 1
ATOM 7871 C C . LEU A 1 1029 ? -18.351 -7.884 -13.465 1.00 92.12 1029 LEU A C 1
ATOM 7873 O O . LEU A 1 1029 ? -17.986 -9.026 -13.752 1.00 92.12 1029 LEU A O 1
ATOM 7877 N N . ASN A 1 1030 ? -17.520 -6.957 -12.981 1.00 87.88 1030 ASN A N 1
ATOM 7878 C CA . ASN A 1 1030 ? -16.070 -7.154 -12.883 1.00 87.88 1030 ASN A CA 1
ATOM 7879 C C . ASN A 1 1030 ? -15.635 -8.170 -11.804 1.00 87.88 1030 ASN A C 1
ATOM 7881 O O . ASN A 1 1030 ? -14.561 -8.764 -11.921 1.00 87.88 1030 ASN A O 1
ATOM 7885 N N . HIS A 1 1031 ? -16.467 -8.415 -10.785 1.00 80.69 1031 HIS A N 1
ATOM 7886 C CA . HIS A 1 1031 ? -16.195 -9.341 -9.678 1.00 80.69 1031 HIS A CA 1
ATOM 7887 C C . HIS A 1 1031 ? -17.433 -10.139 -9.285 1.00 80.69 1031 HIS A C 1
ATOM 7889 O O . HIS A 1 1031 ? -18.519 -9.585 -9.236 1.00 80.69 1031 HIS A O 1
ATOM 7895 N N . GLU A 1 1032 ? -17.277 -11.423 -8.943 1.00 87.19 1032 GLU A N 1
ATOM 7896 C CA . GLU A 1 1032 ? -18.368 -12.240 -8.371 1.00 87.19 1032 GLU A CA 1
ATOM 7897 C C . GLU A 1 1032 ? -19.694 -12.114 -9.156 1.00 87.19 1032 GLU A C 1
ATOM 7899 O O . GLU A 1 1032 ? -20.770 -11.897 -8.600 1.00 87.19 1032 GLU A O 1
ATOM 7904 N N . TRP A 1 1033 ? -19.599 -12.213 -10.487 1.00 88.25 1033 TRP A N 1
ATOM 7905 C CA . TRP A 1 1033 ? -20.678 -11.982 -11.460 1.00 88.25 1033 TRP A CA 1
ATOM 7906 C C . TRP A 1 1033 ? -21.993 -12.722 -11.163 1.00 88.25 1033 TRP A C 1
ATOM 7908 O O . TRP A 1 1033 ? -23.068 -12.265 -11.543 1.00 88.25 1033 TRP A O 1
ATOM 7918 N N . ASP A 1 1034 ? -21.962 -13.828 -10.420 1.00 88.00 1034 ASP A N 1
ATOM 7919 C CA . ASP A 1 1034 ? -23.150 -14.580 -10.008 1.00 88.00 1034 ASP A CA 1
ATOM 7920 C C . ASP A 1 1034 ? -24.027 -13.868 -8.953 1.00 88.00 1034 ASP A C 1
ATOM 7922 O O . ASP A 1 1034 ? -25.164 -14.307 -8.693 1.00 88.00 1034 ASP A O 1
ATOM 7926 N N . LYS A 1 1035 ? -23.513 -12.780 -8.357 1.00 89.62 1035 LYS A N 1
ATOM 7927 C CA . LYS A 1 1035 ? -24.174 -11.929 -7.353 1.00 89.62 1035 LYS A CA 1
ATOM 7928 C C . LYS A 1 1035 ? -25.033 -10.814 -7.948 1.00 89.62 1035 LYS A C 1
ATOM 7930 O O . LYS A 1 1035 ? -25.742 -10.159 -7.191 1.00 89.62 1035 LYS A O 1
ATOM 7935 N N . MET A 1 1036 ? -25.042 -10.643 -9.268 1.00 91.75 1036 MET A N 1
ATOM 7936 C CA . MET A 1 1036 ? -26.007 -9.809 -9.994 1.00 91.75 1036 MET A CA 1
ATOM 7937 C C . MET A 1 1036 ? -26.847 -10.677 -10.936 1.00 91.75 1036 MET A C 1
ATOM 7939 O O . MET A 1 1036 ? -26.383 -11.699 -11.451 1.00 91.75 1036 MET A O 1
ATOM 7943 N N . ARG A 1 1037 ? -28.118 -10.311 -11.115 1.00 92.44 1037 ARG A N 1
ATOM 7944 C CA . ARG A 1 1037 ? -29.110 -11.101 -11.855 1.00 92.44 1037 ARG A CA 1
ATOM 7945 C C . ARG A 1 1037 ? -29.911 -10.225 -12.803 1.00 92.44 1037 ARG A C 1
ATOM 7947 O O . ARG A 1 1037 ? -30.463 -9.223 -12.362 1.00 92.44 1037 ARG A O 1
ATOM 7954 N N . LEU A 1 1038 ? -30.043 -10.648 -14.058 1.00 95.88 1038 LEU A N 1
ATOM 7955 C CA . LEU A 1 1038 ? -31.124 -10.201 -14.940 1.00 95.88 1038 LEU A CA 1
ATOM 7956 C C . LEU A 1 1038 ? -32.380 -10.982 -14.545 1.00 95.88 1038 LEU A C 1
ATOM 7958 O O . LEU A 1 1038 ? -32.304 -12.204 -14.411 1.00 95.88 1038 LEU A O 1
ATOM 7962 N N . TYR A 1 1039 ? -33.510 -10.311 -14.343 1.00 92.56 1039 TYR A N 1
ATOM 7963 C CA . TYR A 1 1039 ? -34.737 -10.944 -13.869 1.00 92.56 1039 TYR A CA 1
ATOM 7964 C C . TYR A 1 1039 ? -35.992 -10.494 -14.618 1.00 92.56 1039 TYR A C 1
ATOM 7966 O O . TYR A 1 1039 ? -36.047 -9.410 -15.201 1.00 92.56 1039 TYR A O 1
ATOM 7974 N N . ALA A 1 1040 ? -37.016 -11.344 -14.545 1.00 91.88 1040 ALA A N 1
ATOM 7975 C CA . ALA A 1 1040 ? -38.373 -11.063 -14.981 1.00 91.88 1040 ALA A CA 1
ATOM 7976 C C . ALA A 1 1040 ? -39.390 -11.568 -13.945 1.00 91.88 1040 ALA A C 1
ATOM 7978 O O . ALA A 1 1040 ? -39.213 -12.634 -13.348 1.00 91.88 1040 ALA A O 1
ATOM 7979 N N . GLN A 1 1041 ? -40.460 -10.806 -13.730 1.00 88.12 1041 GLN A N 1
ATOM 7980 C CA . GLN A 1 1041 ? -41.458 -11.069 -12.696 1.00 88.12 1041 GLN A CA 1
ATOM 7981 C C . GLN A 1 1041 ? -42.860 -10.652 -13.145 1.00 88.12 1041 GLN A C 1
ATOM 7983 O O . GLN A 1 1041 ? -43.048 -9.552 -13.658 1.00 88.12 1041 GLN A O 1
ATOM 7988 N N . THR A 1 1042 ? -43.869 -11.484 -12.891 1.00 85.25 1042 THR A N 1
ATOM 7989 C CA . THR A 1 1042 ? -45.278 -11.145 -13.150 1.00 85.25 1042 THR A CA 1
ATOM 7990 C C . THR A 1 1042 ? -46.042 -10.960 -11.851 1.00 85.25 1042 THR A C 1
ATOM 7992 O O . THR A 1 1042 ? -45.802 -11.651 -10.861 1.00 85.25 1042 THR A O 1
ATOM 7995 N N . ASN A 1 1043 ? -46.979 -10.012 -11.855 1.00 74.81 1043 ASN A N 1
ATOM 7996 C CA . ASN A 1 1043 ? -47.792 -9.663 -10.694 1.00 74.81 1043 ASN A CA 1
ATOM 7997 C C . ASN A 1 1043 ? -49.287 -9.688 -11.070 1.00 74.81 1043 ASN A C 1
ATOM 7999 O O . ASN A 1 1043 ? -49.623 -9.495 -12.235 1.00 74.81 1043 ASN A O 1
ATOM 8003 N N . SER A 1 1044 ? -50.195 -9.871 -10.113 1.00 71.69 1044 SER A N 1
ATOM 8004 C CA . SER A 1 1044 ? -51.640 -9.618 -10.237 1.00 71.69 1044 SER A CA 1
ATOM 8005 C C . SER A 1 1044 ? -52.030 -8.455 -9.341 1.00 71.69 1044 SER A C 1
ATOM 8007 O O . SER A 1 1044 ? -51.506 -8.348 -8.232 1.00 71.69 1044 SER A O 1
ATOM 8009 N N . VAL A 1 1045 ? -52.980 -7.629 -9.768 1.00 65.62 1045 VAL A N 1
ATOM 8010 C CA . VAL A 1 1045 ? -53.517 -6.548 -8.941 1.00 65.62 1045 VAL A CA 1
ATOM 8011 C C . VAL A 1 1045 ? -54.983 -6.779 -8.618 1.00 65.62 1045 VAL A C 1
ATOM 8013 O O . VAL A 1 1045 ? -55.834 -6.816 -9.495 1.00 65.62 1045 VAL A O 1
ATOM 8016 N N . GLU A 1 1046 ? -55.298 -6.869 -7.329 1.00 66.50 1046 GLU A N 1
ATOM 8017 C CA . GLU A 1 1046 ? -56.671 -6.867 -6.840 1.00 66.50 1046 GLU A CA 1
ATOM 8018 C C . GLU A 1 1046 ? -57.087 -5.470 -6.378 1.00 66.50 1046 GLU A C 1
ATOM 8020 O O . GLU A 1 1046 ? -56.523 -4.923 -5.421 1.00 66.50 1046 GLU A O 1
ATOM 8025 N N . VAL A 1 1047 ? -58.147 -4.936 -6.984 1.00 60.56 1047 VAL A N 1
ATOM 8026 C CA . VAL A 1 1047 ? -58.761 -3.666 -6.580 1.00 60.56 1047 VAL A CA 1
ATOM 8027 C C . VAL A 1 1047 ? -59.928 -3.920 -5.633 1.00 60.56 1047 VAL A C 1
ATOM 8029 O O . VAL A 1 1047 ? -60.841 -4.687 -5.928 1.00 60.56 1047 VAL A O 1
ATOM 8032 N N . SER A 1 1048 ? -59.929 -3.248 -4.485 1.00 61.81 1048 SER A N 1
ATOM 8033 C CA . SER A 1 1048 ? -61.032 -3.288 -3.518 1.00 61.81 1048 SER A CA 1
ATOM 8034 C C . SER A 1 1048 ? -61.362 -1.891 -3.000 1.00 61.81 1048 SER A C 1
ATOM 8036 O O . SER A 1 1048 ? -60.462 -1.079 -2.807 1.00 61.81 1048 SER A O 1
ATOM 8038 N N . THR A 1 1049 ? -62.637 -1.603 -2.745 1.00 55.31 1049 THR A N 1
ATOM 8039 C CA . THR A 1 1049 ? -63.081 -0.317 -2.185 1.00 55.31 1049 THR A CA 1
ATOM 8040 C C . THR A 1 1049 ? -63.273 -0.440 -0.678 1.00 55.31 1049 THR A C 1
ATOM 8042 O O . THR A 1 1049 ? -63.981 -1.332 -0.211 1.00 55.31 1049 THR A O 1
ATOM 8045 N N . VAL A 1 1050 ? -62.658 0.459 0.088 1.00 50.34 1050 VAL A N 1
ATOM 8046 C CA . VAL A 1 1050 ? -62.812 0.536 1.545 1.00 50.34 1050 VAL A CA 1
ATOM 8047 C C . VAL A 1 1050 ? -63.516 1.842 1.901 1.00 50.34 1050 VAL A C 1
ATOM 8049 O O . VAL A 1 1050 ? -62.993 2.927 1.649 1.00 50.34 1050 VAL A O 1
ATOM 8052 N N . THR A 1 1051 ? -64.704 1.748 2.498 1.00 47.84 1051 THR A N 1
ATOM 8053 C CA . THR A 1 1051 ? -65.484 2.919 2.921 1.00 47.84 1051 THR A CA 1
ATOM 8054 C C . THR A 1 1051 ? -64.906 3.510 4.206 1.00 47.84 1051 THR A C 1
ATOM 8056 O O . THR A 1 1051 ? -64.871 2.853 5.249 1.00 47.84 1051 THR A O 1
ATOM 8059 N N . GLY A 1 1052 ? -64.445 4.760 4.141 1.00 45.47 1052 GLY A N 1
ATOM 8060 C CA . GLY A 1 1052 ? -63.909 5.487 5.288 1.00 45.47 1052 GLY A CA 1
ATOM 8061 C C . GLY A 1 1052 ? -64.992 5.889 6.295 1.00 45.47 1052 GLY A C 1
ATOM 8062 O O . GLY A 1 1052 ? -66.155 6.095 5.948 1.00 45.47 1052 GLY A O 1
ATOM 8063 N N . SER A 1 1053 ? -64.604 6.081 7.558 1.00 43.06 1053 SER A N 1
ATOM 8064 C CA . SER A 1 1053 ? -65.503 6.444 8.672 1.00 43.06 1053 SER A CA 1
ATOM 8065 C C . SER A 1 1053 ? -66.212 7.803 8.521 1.00 43.06 1053 SER A C 1
ATOM 8067 O O . SER A 1 1053 ? -67.146 8.085 9.269 1.00 43.06 1053 SER A O 1
ATOM 8069 N N . ALA A 1 1054 ? -65.809 8.623 7.543 1.00 46.41 1054 ALA A N 1
ATOM 8070 C CA . ALA A 1 1054 ? -66.441 9.892 7.171 1.00 46.41 1054 ALA A CA 1
ATOM 8071 C C . ALA A 1 1054 ? -67.298 9.816 5.883 1.00 46.41 1054 ALA A C 1
ATOM 8073 O O . ALA A 1 1054 ? -67.767 10.846 5.405 1.00 46.41 1054 ALA A O 1
ATOM 8074 N N . GLY A 1 1055 ? -67.509 8.621 5.313 1.00 43.69 1055 GLY A N 1
ATOM 8075 C CA . GLY A 1 1055 ? -68.326 8.418 4.108 1.00 43.69 1055 GLY A CA 1
ATOM 8076 C C . GLY A 1 1055 ? -67.615 8.684 2.774 1.00 43.69 1055 GLY A C 1
ATOM 8077 O O . GLY A 1 1055 ? -68.291 8.840 1.762 1.00 43.69 1055 GLY A O 1
ATOM 8078 N N . GLN A 1 1056 ? -66.278 8.745 2.756 1.00 43.50 1056 GLN A N 1
ATOM 8079 C CA . GLN A 1 1056 ? -65.488 8.755 1.518 1.00 43.50 1056 GLN A CA 1
ATOM 8080 C C . GLN A 1 1056 ? -64.918 7.360 1.255 1.00 43.50 1056 GLN A C 1
ATOM 8082 O O . GLN A 1 1056 ? -64.241 6.791 2.113 1.00 43.50 1056 GLN A O 1
ATOM 8087 N N . ASP A 1 1057 ? -65.206 6.812 0.080 1.00 51.44 1057 ASP A N 1
ATOM 8088 C CA . ASP A 1 1057 ? -64.649 5.545 -0.386 1.00 51.44 1057 ASP A CA 1
ATOM 8089 C C . ASP A 1 1057 ? -63.184 5.731 -0.811 1.00 51.44 1057 ASP A C 1
ATOM 8091 O O . ASP A 1 1057 ? -62.851 6.683 -1.514 1.00 51.44 1057 ASP A O 1
ATOM 8095 N N . SER A 1 1058 ? -62.297 4.833 -0.375 1.00 47.38 1058 SER A N 1
ATOM 8096 C CA . SER A 1 1058 ? -60.897 4.767 -0.814 1.00 47.38 1058 SER A CA 1
ATOM 8097 C C . SER A 1 1058 ? -60.667 3.492 -1.620 1.00 47.38 1058 SER A C 1
ATOM 8099 O O . SER A 1 1058 ? -60.999 2.395 -1.168 1.00 47.38 1058 SER A O 1
ATOM 8101 N N . THR A 1 1059 ? -60.107 3.633 -2.820 1.00 53.88 1059 THR A N 1
ATOM 8102 C CA . THR A 1 1059 ? -59.721 2.505 -3.676 1.00 53.88 1059 THR A CA 1
ATOM 8103 C C . THR A 1 1059 ? -58.369 1.963 -3.233 1.00 53.88 1059 THR A C 1
ATOM 8105 O O . THR A 1 1059 ? -57.430 2.723 -3.015 1.00 53.88 1059 THR A O 1
ATOM 8108 N N . VAL A 1 1060 ? -58.278 0.645 -3.102 1.00 51.59 1060 VAL A N 1
ATOM 8109 C CA . VAL A 1 1060 ? -57.118 -0.072 -2.577 1.00 51.59 1060 VAL A CA 1
ATOM 8110 C C . VAL A 1 1060 ? -56.642 -1.070 -3.610 1.00 51.59 1060 VAL A C 1
ATOM 8112 O O . VAL A 1 1060 ? -57.418 -1.932 -4.021 1.00 51.59 1060 VAL A O 1
ATOM 8115 N N . TYR A 1 1061 ? -55.359 -0.997 -3.943 1.00 55.16 1061 TYR A N 1
ATOM 8116 C CA . TYR A 1 1061 ? -54.679 -1.907 -4.858 1.00 55.16 1061 TYR A CA 1
ATOM 8117 C C . TYR A 1 1061 ? -53.826 -2.882 -4.051 1.00 55.16 1061 TYR A C 1
ATOM 8119 O O . TYR A 1 1061 ? -52.966 -2.438 -3.299 1.00 55.16 1061 TYR A O 1
ATOM 8127 N N . ALA A 1 1062 ? -54.038 -4.191 -4.192 1.00 55.59 1062 ALA A N 1
ATOM 8128 C CA . ALA A 1 1062 ? -53.077 -5.186 -3.721 1.00 55.59 1062 ALA A CA 1
ATOM 8129 C C . ALA A 1 1062 ? -52.405 -5.884 -4.882 1.00 55.59 1062 ALA A C 1
ATOM 8131 O O . ALA A 1 1062 ? -53.057 -6.570 -5.655 1.00 55.59 1062 ALA A O 1
ATOM 8132 N N . TYR A 1 1063 ? -51.094 -5.726 -4.936 1.00 60.06 1063 TYR A N 1
ATOM 8133 C CA . TYR A 1 1063 ? -50.218 -6.439 -5.845 1.00 60.06 1063 TYR A CA 1
ATOM 8134 C C . TYR A 1 1063 ? -49.913 -7.809 -5.239 1.00 60.06 1063 TYR A C 1
ATOM 8136 O O . TYR A 1 1063 ? -49.680 -7.872 -4.034 1.00 60.06 1063 TYR A O 1
ATOM 8144 N N . THR A 1 1064 ? -49.905 -8.870 -6.046 1.00 63.97 1064 THR A N 1
ATOM 8145 C CA . THR A 1 1064 ? -49.457 -10.228 -5.702 1.00 63.97 1064 THR A CA 1
ATOM 8146 C C . THR A 1 1064 ? -48.473 -10.716 -6.744 1.00 63.97 1064 THR A C 1
ATOM 8148 O O . THR A 1 1064 ? -48.778 -10.682 -7.924 1.00 63.97 1064 THR A O 1
ATOM 8151 N N . GLU A 1 1065 ? -47.297 -11.172 -6.326 1.00 70.88 1065 GLU A N 1
ATOM 8152 C CA . GLU A 1 1065 ? -46.297 -11.734 -7.237 1.00 70.88 1065 GLU A CA 1
ATOM 8153 C C . GLU A 1 1065 ? -46.707 -13.160 -7.622 1.00 70.88 1065 GLU A C 1
ATOM 8155 O O . GLU A 1 1065 ? -47.000 -13.985 -6.752 1.00 70.88 1065 GLU A O 1
ATOM 8160 N N . ILE A 1 1066 ? -46.763 -13.445 -8.921 1.00 69.38 1066 ILE A N 1
ATOM 8161 C CA . ILE A 1 1066 ? -47.292 -14.701 -9.464 1.00 69.38 1066 ILE A CA 1
ATOM 8162 C C . ILE A 1 1066 ? -46.133 -15.605 -9.877 1.00 69.38 1066 ILE A C 1
ATOM 8164 O O . ILE A 1 1066 ? -45.998 -16.729 -9.377 1.00 69.38 1066 ILE A O 1
ATOM 8168 N N . GLU A 1 1067 ? -45.259 -15.092 -10.740 1.00 78.25 1067 GLU A N 1
ATOM 8169 C CA . GLU A 1 1067 ? -44.119 -15.822 -11.282 1.00 78.25 1067 GLU A CA 1
ATOM 8170 C C . GLU A 1 1067 ? -42.845 -14.993 -11.281 1.00 78.25 1067 GLU A C 1
ATOM 8172 O O . GLU A 1 1067 ? -42.878 -13.762 -11.299 1.00 78.25 1067 GLU A O 1
ATOM 8177 N N . TYR A 1 1068 ? -41.715 -15.697 -11.281 1.00 84.12 1068 TYR A N 1
ATOM 8178 C CA . TYR A 1 1068 ? -40.394 -15.103 -11.217 1.00 84.12 1068 TYR A CA 1
ATOM 8179 C C . TYR A 1 1068 ? -39.353 -15.995 -11.915 1.00 84.12 1068 TYR A C 1
ATOM 8181 O O . TYR A 1 1068 ? -39.325 -17.210 -11.695 1.00 84.12 1068 TYR A O 1
ATOM 8189 N N . ALA A 1 1069 ? -38.460 -15.391 -12.700 1.00 85.75 1069 ALA A N 1
ATOM 8190 C CA . ALA A 1 1069 ? -37.320 -16.054 -13.329 1.00 85.75 1069 ALA A CA 1
ATOM 8191 C C . ALA A 1 1069 ? -36.096 -15.121 -13.381 1.00 85.75 1069 ALA A C 1
ATOM 8193 O O . ALA A 1 1069 ? -36.249 -13.908 -13.519 1.00 85.75 1069 ALA A O 1
ATOM 8194 N N . ASP A 1 1070 ? -34.883 -15.676 -13.277 1.00 91.69 1070 ASP A N 1
ATOM 8195 C CA . ASP A 1 1070 ? -33.636 -14.916 -13.429 1.00 91.69 1070 ASP A CA 1
ATOM 8196 C C . ASP A 1 1070 ? -32.479 -15.704 -14.027 1.00 91.69 1070 ASP A C 1
ATOM 8198 O O . ASP A 1 1070 ? -32.538 -16.921 -14.200 1.00 91.69 1070 ASP A O 1
ATOM 8202 N N . SER A 1 1071 ? -31.415 -14.978 -14.364 1.00 92.69 1071 SER A N 1
ATOM 8203 C CA . SER A 1 1071 ? -30.130 -15.527 -14.776 1.00 92.69 1071 SER A CA 1
ATOM 8204 C C . SER A 1 1071 ? -28.976 -14.637 -14.324 1.00 92.69 1071 SER A C 1
ATOM 8206 O O . SER A 1 1071 ? -29.116 -13.420 -14.201 1.00 92.69 1071 SER A O 1
ATOM 8208 N N . ALA A 1 1072 ? -27.844 -15.268 -14.005 1.00 93.38 1072 ALA A N 1
ATOM 8209 C CA . ALA A 1 1072 ? -26.633 -14.589 -13.548 1.00 93.38 1072 ALA A CA 1
ATOM 8210 C C . ALA A 1 1072 ? -26.024 -13.706 -14.643 1.00 93.38 1072 ALA A C 1
ATOM 8212 O O . ALA A 1 1072 ? -26.150 -14.006 -15.832 1.00 93.38 1072 ALA A O 1
ATOM 8213 N N . PHE A 1 1073 ? -25.347 -12.638 -14.225 1.00 94.94 1073 PHE A N 1
ATOM 8214 C CA . PHE A 1 1073 ? -24.593 -11.773 -15.130 1.00 94.94 1073 PHE A CA 1
ATOM 8215 C C . PHE A 1 1073 ? -23.443 -12.517 -15.813 1.00 94.94 1073 PHE A C 1
ATOM 8217 O O . PHE A 1 1073 ? -23.047 -13.605 -15.403 1.00 94.94 1073 PHE A O 1
ATOM 8224 N N . ASN A 1 1074 ? -22.885 -11.920 -16.860 1.00 92.38 1074 ASN A N 1
ATOM 8225 C CA . ASN A 1 1074 ? -21.644 -12.391 -17.461 1.00 92.38 1074 ASN A CA 1
ATOM 8226 C C . ASN A 1 1074 ? -20.422 -11.763 -16.752 1.00 92.38 1074 ASN A C 1
ATOM 8228 O O . ASN A 1 1074 ? -20.401 -10.571 -16.467 1.00 92.38 1074 ASN A O 1
ATOM 8232 N N . GLY A 1 1075 ? -19.395 -12.566 -16.464 1.00 89.81 1075 GLY A N 1
ATOM 8233 C CA . GLY A 1 1075 ? -18.162 -12.114 -15.798 1.00 89.81 1075 GLY A CA 1
ATOM 8234 C C . GLY A 1 1075 ? -16.983 -11.848 -16.732 1.00 89.81 1075 GLY A C 1
ATOM 8235 O O . GLY A 1 1075 ? -15.859 -11.690 -16.266 1.00 89.81 1075 GLY A O 1
ATOM 8236 N N . LYS A 1 1076 ? -17.206 -11.891 -18.048 1.00 91.62 1076 LYS A N 1
ATOM 8237 C CA . LYS A 1 1076 ? -16.161 -11.839 -19.073 1.00 91.62 1076 LYS A CA 1
ATOM 8238 C C . LYS A 1 1076 ? -16.291 -10.583 -19.923 1.00 91.62 1076 LYS A C 1
ATOM 8240 O O . LYS A 1 1076 ? -17.274 -10.439 -20.649 1.00 91.62 1076 LYS A O 1
ATOM 8245 N N . GLN A 1 1077 ? -15.321 -9.680 -19.821 1.00 91.31 1077 GLN A N 1
ATOM 8246 C CA . GLN A 1 1077 ? -15.385 -8.390 -20.507 1.00 91.31 1077 GLN A CA 1
ATOM 8247 C C . GLN A 1 1077 ? -15.333 -8.551 -22.032 1.00 91.31 1077 GLN A C 1
ATOM 8249 O O . GLN A 1 1077 ? -16.113 -7.917 -22.724 1.00 91.31 1077 GLN A O 1
ATOM 8254 N N . ASP A 1 1078 ? -14.546 -9.500 -22.541 1.00 86.81 1078 ASP A N 1
ATOM 8255 C CA . ASP A 1 1078 ? -14.490 -9.861 -23.964 1.00 86.81 1078 ASP A CA 1
ATOM 8256 C C . ASP A 1 1078 ? -15.856 -10.294 -24.524 1.00 86.81 1078 ASP A C 1
ATOM 8258 O O . ASP A 1 1078 ? -16.210 -9.959 -25.652 1.00 86.81 1078 ASP A O 1
ATOM 8262 N N . VAL A 1 1079 ? -16.664 -10.995 -23.722 1.00 90.44 1079 VAL A N 1
ATOM 8263 C CA . VAL A 1 1079 ? -18.027 -11.401 -24.108 1.00 90.44 1079 VAL A CA 1
ATOM 8264 C C . VAL A 1 1079 ? -18.988 -10.207 -24.116 1.00 90.44 1079 VAL A C 1
ATOM 8266 O O . VAL A 1 1079 ? -19.869 -10.139 -24.971 1.00 90.44 1079 VAL A O 1
ATOM 8269 N N . TRP A 1 1080 ? -18.822 -9.263 -23.185 1.00 93.12 1080 TRP A N 1
ATOM 8270 C CA . TRP A 1 1080 ? -19.576 -8.007 -23.180 1.00 93.12 1080 TRP A CA 1
ATOM 8271 C C . TRP A 1 1080 ? -19.213 -7.133 -24.381 1.00 93.12 1080 TRP A C 1
ATOM 8273 O O . TRP A 1 1080 ? -20.109 -6.699 -25.100 1.00 93.12 1080 TRP A O 1
ATOM 8283 N N . ASP A 1 1081 ? -17.921 -6.945 -24.644 1.00 87.75 1081 ASP A N 1
ATOM 8284 C CA . ASP A 1 1081 ? -17.425 -6.141 -25.760 1.00 87.75 1081 ASP A CA 1
ATOM 8285 C C . ASP A 1 1081 ? -17.903 -6.720 -27.104 1.00 87.75 1081 ASP A C 1
ATOM 8287 O O . ASP A 1 1081 ? -18.364 -5.981 -27.973 1.00 87.75 1081 ASP A O 1
ATOM 8291 N N . ALA A 1 1082 ? -17.901 -8.052 -27.255 1.00 87.12 1082 ALA A N 1
ATOM 8292 C CA . ALA A 1 1082 ? -18.444 -8.728 -28.436 1.00 87.12 1082 ALA A CA 1
ATOM 8293 C C . ALA A 1 1082 ? -19.967 -8.548 -28.596 1.00 87.12 1082 ALA A C 1
ATOM 8295 O O . ALA A 1 1082 ? -20.468 -8.417 -29.717 1.00 87.12 1082 ALA A O 1
ATOM 8296 N N . ALA A 1 1083 ? -20.718 -8.531 -27.491 1.00 89.75 1083 ALA A N 1
ATOM 8297 C CA . ALA A 1 1083 ? -22.151 -8.256 -27.523 1.00 89.75 1083 ALA A CA 1
ATOM 8298 C C . ALA A 1 1083 ? -22.426 -6.795 -27.908 1.00 89.75 1083 ALA A C 1
ATOM 8300 O O . ALA A 1 1083 ? -23.253 -6.540 -28.780 1.00 89.75 1083 ALA A O 1
ATOM 8301 N N . GLN A 1 1084 ? -21.686 -5.844 -27.340 1.00 87.75 1084 GLN A N 1
ATOM 8302 C CA . GLN A 1 1084 ? -21.785 -4.424 -27.686 1.00 87.75 1084 GLN A CA 1
ATOM 8303 C C . GLN A 1 1084 ? -21.454 -4.163 -29.162 1.00 87.75 1084 GLN A C 1
ATOM 8305 O O . GLN A 1 1084 ? -22.187 -3.460 -29.852 1.00 87.75 1084 GLN A O 1
ATOM 8310 N N . ALA A 1 1085 ? -20.436 -4.841 -29.693 1.00 81.75 1085 ALA A N 1
ATOM 8311 C CA . ALA A 1 1085 ? -20.050 -4.802 -31.104 1.00 81.75 1085 ALA A CA 1
ATOM 8312 C C . ALA A 1 1085 ? -21.113 -5.315 -32.097 1.00 81.75 1085 ALA A C 1
ATOM 8314 O O . ALA A 1 1085 ? -20.925 -5.211 -33.310 1.00 81.75 1085 ALA A O 1
ATOM 8315 N N . THR A 1 1086 ? -22.193 -5.928 -31.607 1.00 83.50 1086 THR A N 1
ATOM 8316 C CA . THR A 1 1086 ? -23.231 -6.561 -32.431 1.00 83.50 1086 THR A CA 1
ATOM 8317 C C . THR A 1 1086 ? -24.652 -6.248 -31.953 1.00 83.50 1086 THR A C 1
ATOM 8319 O O . THR A 1 1086 ? -25.585 -6.927 -32.376 1.00 83.50 1086 THR A O 1
ATOM 8322 N N . LEU A 1 1087 ? -24.858 -5.271 -31.052 1.00 84.62 1087 LEU A N 1
ATOM 8323 C CA . LEU A 1 1087 ? -26.150 -5.046 -30.362 1.00 84.62 1087 LEU A CA 1
ATOM 8324 C C . LEU A 1 1087 ? -26.755 -6.330 -29.752 1.00 84.62 1087 LEU A C 1
ATOM 8326 O O . LEU A 1 1087 ? -27.979 -6.479 -29.621 1.00 84.62 1087 LEU A O 1
ATOM 8330 N N . GLY A 1 1088 ? -25.879 -7.279 -29.431 1.00 89.44 1088 GLY A N 1
ATOM 8331 C CA . GLY A 1 1088 ? -26.200 -8.592 -28.912 1.00 89.44 1088 GLY A CA 1
ATOM 8332 C C . GLY A 1 1088 ? -26.421 -8.576 -27.405 1.00 89.44 1088 GLY A C 1
ATOM 8333 O O . GLY A 1 1088 ? -26.318 -7.554 -26.728 1.00 89.44 1088 GLY A O 1
ATOM 8334 N N . THR A 1 1089 ? -26.701 -9.758 -26.868 1.00 95.00 1089 THR A N 1
ATOM 8335 C CA . THR A 1 1089 ? -26.974 -9.976 -25.444 1.00 95.00 1089 THR A CA 1
ATOM 8336 C C . THR A 1 1089 ? -26.062 -11.056 -24.881 1.00 95.00 1089 THR A C 1
ATOM 8338 O O . THR A 1 1089 ? -25.653 -11.962 -25.603 1.00 95.00 1089 THR A O 1
ATOM 8341 N N . THR A 1 1090 ? -25.786 -11.013 -23.579 1.00 96.31 1090 THR A N 1
ATOM 8342 C CA . THR A 1 1090 ? -24.906 -11.984 -22.900 1.00 96.31 1090 THR A CA 1
ATOM 8343 C C . THR A 1 1090 ? -25.633 -12.812 -21.844 1.00 96.31 1090 THR A C 1
ATOM 8345 O O . THR A 1 1090 ? -25.147 -13.873 -21.453 1.00 96.31 1090 THR A O 1
ATOM 8348 N N . THR A 1 1091 ? -26.794 -12.347 -21.377 1.00 96.44 1091 THR A N 1
ATOM 8349 C CA . THR A 1 1091 ? -27.580 -12.982 -20.319 1.00 96.44 1091 THR A CA 1
ATOM 8350 C C . THR A 1 1091 ? -29.024 -13.143 -20.770 1.00 96.44 1091 THR A C 1
ATOM 8352 O O . THR A 1 1091 ? -29.637 -12.200 -21.265 1.00 96.44 1091 THR A O 1
ATOM 8355 N N . VAL A 1 1092 ? -29.575 -14.342 -20.568 1.00 95.06 1092 VAL A N 1
ATOM 8356 C CA . VAL A 1 1092 ? -30.909 -14.735 -21.038 1.00 95.06 1092 VAL A CA 1
ATOM 8357 C C . VAL A 1 1092 ? -31.715 -15.297 -19.875 1.00 95.06 1092 VAL A C 1
ATOM 8359 O O . VAL A 1 1092 ? -31.324 -16.305 -19.297 1.00 95.06 1092 VAL A O 1
ATOM 8362 N N . VAL A 1 1093 ? -32.858 -14.685 -19.564 1.00 93.38 1093 VAL A N 1
ATOM 8363 C CA . VAL A 1 1093 ? -33.920 -15.283 -18.747 1.00 93.38 1093 VAL A CA 1
ATOM 8364 C C . VAL A 1 1093 ? -34.823 -16.081 -19.693 1.00 93.38 1093 VAL A C 1
ATOM 8366 O O . VAL A 1 1093 ? -35.570 -15.478 -20.469 1.00 93.38 1093 VAL A O 1
ATOM 8369 N N . PRO A 1 1094 ? -34.753 -17.425 -19.672 1.00 84.88 1094 PRO A N 1
ATOM 8370 C CA . PRO A 1 1094 ? -35.249 -18.252 -20.770 1.00 84.88 1094 PRO A CA 1
ATOM 8371 C C . PRO A 1 1094 ? -36.771 -18.237 -20.918 1.00 84.88 1094 PRO A C 1
ATOM 8373 O O . PRO A 1 1094 ? -37.258 -18.383 -22.036 1.00 84.88 1094 PRO A O 1
ATOM 8376 N N . GLU A 1 1095 ? -37.517 -18.092 -19.818 1.00 88.62 1095 GLU A N 1
ATOM 8377 C CA . GLU A 1 1095 ? -38.979 -18.150 -19.836 1.00 88.62 1095 GLU A CA 1
ATOM 8378 C C . GLU A 1 1095 ? -39.622 -17.487 -18.598 1.00 88.62 1095 GLU A C 1
ATOM 8380 O O . GLU A 1 1095 ? -39.199 -17.731 -17.467 1.00 88.62 1095 GLU A O 1
ATOM 8385 N N . ILE A 1 1096 ? -40.677 -16.695 -18.810 1.00 90.56 1096 ILE A N 1
ATOM 8386 C CA . ILE A 1 1096 ? -41.603 -16.149 -17.802 1.00 90.56 1096 ILE A CA 1
ATOM 8387 C C . ILE A 1 1096 ? -43.025 -16.127 -18.389 1.00 90.56 1096 ILE A C 1
ATOM 8389 O O . ILE A 1 1096 ? -43.203 -15.705 -19.530 1.00 90.56 1096 ILE A O 1
ATOM 8393 N N . TYR A 1 1097 ? -44.051 -16.577 -17.661 1.00 90.00 1097 TYR A N 1
ATOM 8394 C CA . TYR A 1 1097 ? -45.414 -16.655 -18.197 1.00 90.00 1097 TYR A CA 1
ATOM 8395 C C . TYR A 1 1097 ? -46.284 -15.490 -17.708 1.00 90.00 1097 TYR A C 1
ATOM 8397 O O . TYR A 1 1097 ? -46.463 -15.250 -16.511 1.00 90.00 1097 TYR A O 1
ATOM 8405 N N . VAL A 1 1098 ? -46.842 -14.744 -18.662 1.00 90.62 1098 VAL A N 1
ATOM 8406 C CA . VAL A 1 1098 ? -47.651 -13.543 -18.432 1.00 90.62 1098 VAL A CA 1
ATOM 8407 C C . VAL A 1 1098 ? -49.120 -13.896 -18.611 1.00 90.62 1098 VAL A C 1
ATOM 8409 O O . VAL A 1 1098 ? -49.545 -14.257 -19.702 1.00 90.62 1098 VAL A O 1
ATOM 8412 N N . GLU A 1 1099 ? -49.912 -13.781 -17.545 1.00 86.94 1099 GLU A N 1
ATOM 8413 C CA . GLU A 1 1099 ? -51.359 -14.056 -17.572 1.00 86.94 1099 GLU A CA 1
ATOM 8414 C C . GLU A 1 1099 ? -52.230 -12.797 -17.426 1.00 86.94 1099 GLU A C 1
ATOM 8416 O O . GLU A 1 1099 ? -53.313 -12.749 -17.999 1.00 86.94 1099 GLU A O 1
ATOM 8421 N N . ASN A 1 1100 ? -51.726 -11.749 -16.760 1.00 83.38 1100 ASN A N 1
ATOM 8422 C CA . ASN A 1 1100 ? -52.489 -10.533 -16.431 1.00 83.38 1100 ASN A CA 1
ATOM 8423 C C . ASN A 1 1100 ? -52.028 -9.283 -17.200 1.00 83.38 1100 ASN A C 1
ATOM 8425 O O . ASN A 1 1100 ? -52.206 -8.162 -16.736 1.00 83.38 1100 ASN A O 1
ATOM 8429 N N . GLY A 1 1101 ? -51.403 -9.460 -18.366 1.00 87.88 1101 GLY A N 1
ATOM 8430 C CA . GLY A 1 1101 ? -51.096 -8.357 -19.283 1.00 87.88 1101 GLY A CA 1
ATOM 8431 C C . GLY A 1 1101 ? -49.889 -7.478 -18.938 1.00 87.88 1101 GLY A C 1
ATOM 8432 O O . GLY A 1 1101 ? -49.634 -6.513 -19.657 1.00 87.88 1101 GLY A O 1
ATOM 8433 N N . ALA A 1 1102 ? -49.119 -7.794 -17.893 1.00 89.88 1102 ALA A N 1
ATOM 8434 C CA . ALA A 1 1102 ? -47.910 -7.046 -17.544 1.00 89.88 1102 ALA A CA 1
ATOM 8435 C C . ALA A 1 1102 ? -46.789 -7.933 -16.979 1.00 89.88 1102 ALA A C 1
ATOM 8437 O O . ALA A 1 1102 ? -47.052 -8.925 -16.295 1.00 89.88 1102 ALA A O 1
ATOM 8438 N N . VAL A 1 1103 ? -45.541 -7.521 -17.215 1.00 92.06 1103 VAL A N 1
ATOM 8439 C CA . VAL A 1 1103 ? -44.318 -8.135 -16.676 1.00 92.06 1103 VAL A CA 1
ATOM 8440 C C . VAL A 1 1103 ? -43.332 -7.049 -16.248 1.00 92.06 1103 VAL A C 1
ATOM 8442 O O . VAL A 1 1103 ? -43.151 -6.056 -16.942 1.00 92.06 1103 VAL A O 1
ATOM 8445 N N . THR A 1 1104 ? -42.693 -7.221 -15.099 1.00 91.50 1104 THR A N 1
ATOM 8446 C CA . THR A 1 1104 ? -41.557 -6.406 -14.665 1.00 91.50 1104 THR A CA 1
ATOM 8447 C C . THR A 1 1104 ? -40.277 -7.081 -15.126 1.00 91.50 1104 THR A C 1
ATOM 8449 O O . THR A 1 1104 ? -40.079 -8.256 -14.828 1.00 91.50 1104 THR A O 1
ATOM 8452 N N . ILE A 1 1105 ? -39.405 -6.349 -15.813 1.00 94.81 1105 ILE A N 1
ATOM 8453 C CA . ILE A 1 1105 ? -38.049 -6.804 -16.135 1.00 94.81 1105 ILE A CA 1
ATOM 8454 C C . ILE A 1 1105 ? -37.032 -5.906 -15.448 1.00 94.81 1105 ILE A C 1
ATOM 8456 O O . ILE A 1 1105 ? -37.312 -4.730 -15.187 1.00 94.81 1105 ILE A O 1
ATOM 8460 N N . GLY A 1 1106 ? -35.854 -6.443 -15.158 1.00 93.69 1106 GLY A N 1
ATOM 8461 C CA . GLY A 1 1106 ? -34.863 -5.666 -14.445 1.00 93.69 1106 GLY A CA 1
ATOM 8462 C C . GLY A 1 1106 ? -33.578 -6.391 -14.119 1.00 93.69 1106 GLY A C 1
ATOM 8463 O O . GLY A 1 1106 ? -33.338 -7.524 -14.526 1.00 93.69 1106 GLY A O 1
ATOM 8464 N N . ILE A 1 1107 ? -32.754 -5.707 -13.343 1.00 93.50 1107 ILE A N 1
ATOM 8465 C CA . ILE A 1 1107 ? -31.494 -6.187 -12.809 1.00 93.50 1107 ILE A CA 1
ATOM 8466 C C . ILE A 1 1107 ? -31.548 -6.045 -11.304 1.00 93.50 1107 ILE A C 1
ATOM 8468 O O . ILE A 1 1107 ? -31.898 -4.983 -10.799 1.00 93.50 1107 ILE A O 1
ATOM 8472 N N . ARG A 1 1108 ? -31.145 -7.087 -10.585 1.00 89.56 1108 ARG A N 1
ATOM 8473 C CA . ARG A 1 1108 ? -31.109 -7.056 -9.128 1.00 89.56 1108 ARG A CA 1
ATOM 8474 C C . ARG A 1 1108 ? -29.897 -7.759 -8.550 1.00 89.56 1108 ARG A C 1
ATOM 8476 O O . ARG A 1 1108 ? -29.339 -8.671 -9.163 1.00 89.56 1108 ARG A O 1
ATOM 8483 N N . GLY A 1 1109 ? -29.532 -7.380 -7.335 1.00 87.81 1109 GLY A N 1
ATOM 8484 C CA . GLY A 1 1109 ? -28.537 -8.116 -6.568 1.00 87.81 1109 GLY A CA 1
ATOM 8485 C C . GLY A 1 1109 ? -29.041 -9.453 -6.026 1.00 87.81 1109 GLY A C 1
ATOM 8486 O O . GLY A 1 1109 ? -30.228 -9.655 -5.778 1.00 87.81 1109 GLY A O 1
ATOM 8487 N N . ASN A 1 1110 ? -28.107 -10.379 -5.828 1.00 83.56 1110 ASN A N 1
ATOM 8488 C CA . ASN A 1 1110 ? -28.330 -11.752 -5.369 1.00 83.56 1110 ASN A CA 1
ATOM 8489 C C . ASN A 1 1110 ? -27.275 -12.188 -4.333 1.00 83.56 1110 ASN A C 1
ATOM 8491 O O . ASN A 1 1110 ? -26.823 -13.334 -4.294 1.00 83.56 1110 ASN A O 1
ATOM 8495 N N . GLY A 1 1111 ? -26.844 -11.241 -3.505 1.00 81.06 1111 GLY A N 1
ATOM 8496 C CA . GLY A 1 1111 ? -25.822 -11.413 -2.479 1.00 81.06 1111 GLY A CA 1
ATOM 8497 C C . GLY A 1 1111 ? -24.945 -10.174 -2.390 1.00 81.06 1111 GLY A C 1
ATOM 8498 O O . GLY A 1 1111 ? -25.258 -9.163 -3.009 1.00 81.06 1111 GLY A O 1
ATOM 8499 N N . ARG A 1 1112 ? -23.862 -10.256 -1.621 1.00 82.44 1112 ARG A N 1
ATOM 8500 C CA . ARG A 1 1112 ? -22.838 -9.213 -1.515 1.00 82.44 1112 ARG A CA 1
ATOM 8501 C C . ARG A 1 1112 ? -21.713 -9.513 -2.507 1.00 82.44 1112 ARG A C 1
ATOM 8503 O O . ARG A 1 1112 ? -21.275 -10.661 -2.539 1.00 82.44 1112 ARG A O 1
ATOM 8510 N N . VAL A 1 1113 ? -21.252 -8.501 -3.243 1.00 81.38 1113 VAL A N 1
ATOM 8511 C CA . VAL A 1 1113 ? -20.015 -8.555 -4.045 1.00 81.38 1113 VAL A CA 1
ATOM 8512 C C . VAL A 1 1113 ? -18.817 -8.131 -3.183 1.00 81.38 1113 VAL A C 1
ATOM 8514 O O . VAL A 1 1113 ? -18.838 -7.049 -2.596 1.00 81.38 1113 VAL A O 1
ATOM 8517 N N . GLY A 1 1114 ? -17.795 -8.975 -3.054 1.00 75.50 1114 GLY A N 1
ATOM 8518 C CA . GLY A 1 1114 ? -16.539 -8.671 -2.357 1.00 75.50 1114 GLY A CA 1
ATOM 8519 C C . GLY A 1 1114 ? -15.469 -8.009 -3.243 1.00 75.50 1114 GLY A C 1
ATOM 8520 O O . GLY A 1 1114 ? -15.475 -8.172 -4.457 1.00 75.50 1114 GLY A O 1
ATOM 8521 N N . GLY A 1 1115 ? -14.506 -7.313 -2.618 1.00 67.56 1115 GLY A N 1
ATOM 8522 C CA . GLY A 1 1115 ? -13.356 -6.666 -3.285 1.00 67.56 1115 GLY A CA 1
ATOM 8523 C C . GLY A 1 1115 ? -13.589 -5.191 -3.635 1.00 67.56 1115 GLY A C 1
ATOM 8524 O O . GLY A 1 1115 ? -14.683 -4.834 -4.051 1.00 67.56 1115 GLY A O 1
ATOM 8525 N N . ASN A 1 1116 ? -12.598 -4.318 -3.422 1.00 76.94 1116 ASN A N 1
ATOM 8526 C CA . ASN A 1 1116 ? -12.736 -2.874 -3.681 1.00 76.94 1116 ASN A CA 1
ATOM 8527 C C . ASN A 1 1116 ? -12.933 -2.583 -5.181 1.00 76.94 1116 ASN A C 1
ATOM 8529 O O . ASN A 1 1116 ? -12.480 -3.359 -6.017 1.00 76.94 1116 ASN A O 1
ATOM 8533 N N . ASP A 1 1117 ? -13.574 -1.455 -5.499 1.00 83.12 1117 ASP A N 1
ATOM 8534 C CA . ASP A 1 1117 ? -13.791 -0.956 -6.870 1.00 83.12 1117 ASP A CA 1
ATOM 8535 C C . ASP A 1 1117 ? -14.615 -1.898 -7.782 1.00 83.12 1117 ASP A C 1
ATOM 8537 O O . ASP A 1 1117 ? -14.244 -2.229 -8.910 1.00 83.12 1117 ASP A O 1
ATOM 8541 N N . SER A 1 1118 ? -15.788 -2.318 -7.300 1.00 86.62 1118 SER A N 1
ATOM 8542 C CA . SER A 1 1118 ? -16.755 -3.143 -8.042 1.00 86.62 1118 SER A CA 1
ATOM 8543 C C . SER A 1 1118 ? -17.704 -2.308 -8.910 1.00 86.62 1118 SER A C 1
ATOM 8545 O O . SER A 1 1118 ? -18.216 -1.281 -8.463 1.00 86.62 1118 SER A O 1
ATOM 8547 N N . TRP A 1 1119 ? -18.001 -2.758 -10.132 1.00 90.19 1119 TRP A N 1
ATOM 8548 C CA . TRP A 1 1119 ? -18.889 -2.067 -11.078 1.00 90.19 1119 TRP A CA 1
ATOM 8549 C C . TRP A 1 1119 ? -19.562 -3.027 -12.068 1.00 90.19 1119 TRP A C 1
ATOM 8551 O O . TRP A 1 1119 ? -18.951 -4.008 -12.493 1.00 90.19 1119 TRP A O 1
ATOM 8561 N N . PHE A 1 1120 ? -20.815 -2.743 -12.451 1.00 91.94 1120 PHE A N 1
ATOM 8562 C CA . PHE A 1 1120 ? -21.541 -3.512 -13.472 1.00 91.94 1120 PHE A CA 1
ATOM 8563 C C . PHE A 1 1120 ? -21.990 -2.643 -14.640 1.00 91.94 1120 PHE A C 1
ATOM 8565 O O . PHE A 1 1120 ? -22.216 -1.442 -14.476 1.00 91.94 1120 PHE A O 1
ATOM 8572 N N . LEU A 1 1121 ? -22.168 -3.292 -15.791 1.00 93.94 1121 LEU A N 1
ATOM 8573 C CA . LEU A 1 1121 ? -22.772 -2.731 -16.996 1.00 93.94 1121 LEU A CA 1
ATOM 8574 C C . LEU A 1 1121 ? -24.011 -3.536 -17.388 1.00 93.94 1121 LEU A C 1
ATOM 8576 O O . LEU A 1 1121 ? -24.024 -4.761 -17.221 1.00 93.94 1121 LEU A O 1
ATOM 8580 N N . ALA A 1 1122 ? -25.030 -2.874 -17.935 1.00 94.19 1122 ALA A N 1
ATOM 8581 C CA . ALA A 1 1122 ? -26.115 -3.560 -18.627 1.00 94.19 1122 ALA A CA 1
ATOM 8582 C C . ALA A 1 1122 ? -26.781 -2.711 -19.708 1.00 94.19 1122 ALA A C 1
ATOM 8584 O O . ALA A 1 1122 ? -26.973 -1.511 -19.532 1.00 94.19 1122 ALA A O 1
ATOM 8585 N N . ASP A 1 1123 ? -27.145 -3.351 -20.812 1.00 93.50 1123 ASP A N 1
ATOM 8586 C CA . ASP A 1 1123 ? -27.663 -2.700 -22.013 1.00 93.50 1123 ASP A CA 1
ATOM 8587 C C . ASP A 1 1123 ? -28.334 -3.737 -22.944 1.00 93.50 1123 ASP A C 1
ATOM 8589 O O . ASP A 1 1123 ? -28.416 -4.917 -22.594 1.00 93.50 1123 ASP A O 1
ATOM 8593 N N . ASN A 1 1124 ? -28.812 -3.336 -24.124 1.00 92.44 1124 ASN A N 1
ATOM 8594 C CA . ASN A 1 1124 ? -29.383 -4.211 -25.151 1.00 92.44 1124 ASN A CA 1
ATOM 8595 C C . ASN A 1 1124 ? -30.518 -5.108 -24.631 1.00 92.44 1124 ASN A C 1
ATOM 8597 O O . ASN A 1 1124 ? -30.552 -6.310 -24.890 1.00 92.44 1124 ASN A O 1
ATOM 8601 N N . PHE A 1 1125 ? -31.469 -4.538 -23.894 1.00 94.75 1125 PHE A N 1
ATOM 8602 C CA . PHE A 1 1125 ? -32.618 -5.273 -23.371 1.00 94.75 1125 PHE A CA 1
ATOM 8603 C C . PHE A 1 1125 ? -33.534 -5.736 -24.510 1.00 94.75 1125 PHE A C 1
ATOM 8605 O O . PHE A 1 1125 ? -33.905 -4.950 -25.384 1.00 94.75 1125 PHE A O 1
ATOM 8612 N N . ARG A 1 1126 ? -33.928 -7.011 -24.494 1.00 94.88 1126 ARG A N 1
ATOM 8613 C CA . ARG A 1 1126 ? -34.849 -7.622 -25.464 1.00 94.88 1126 ARG A CA 1
ATOM 8614 C C . ARG A 1 1126 ? -35.977 -8.351 -24.748 1.00 94.88 1126 ARG A C 1
ATOM 8616 O O . ARG A 1 1126 ? -35.762 -8.969 -23.703 1.00 94.88 1126 ARG A O 1
ATOM 8623 N N . LEU A 1 1127 ? -37.173 -8.300 -25.327 1.00 96.50 1127 LEU A N 1
ATOM 8624 C CA . LEU A 1 1127 ? -38.347 -9.033 -24.859 1.00 96.50 1127 LEU A CA 1
ATOM 8625 C C . LEU A 1 1127 ? -38.945 -9.810 -26.025 1.00 96.50 1127 LEU A C 1
ATOM 8627 O O . LEU A 1 1127 ? -39.274 -9.230 -27.050 1.00 96.50 1127 LEU A O 1
ATOM 8631 N N . TYR A 1 1128 ? -39.163 -11.104 -25.844 1.00 96.62 1128 TYR A N 1
ATOM 8632 C CA . TYR A 1 1128 ? -39.684 -11.983 -26.886 1.00 96.62 1128 TYR A CA 1
ATOM 8633 C C . TYR A 1 1128 ? -40.919 -12.732 -26.400 1.00 96.62 1128 TYR A C 1
ATOM 8635 O O . TYR A 1 1128 ? -40.908 -13.239 -25.283 1.00 96.62 1128 TYR A O 1
ATOM 8643 N N . TYR A 1 1129 ? -41.957 -12.856 -27.229 1.00 96.12 1129 TYR A N 1
ATOM 8644 C CA . TYR A 1 1129 ? -43.050 -13.812 -27.015 1.00 96.12 1129 TYR A CA 1
ATOM 8645 C C . TYR A 1 1129 ? -42.673 -15.143 -27.667 1.00 96.12 1129 TYR A C 1
ATOM 8647 O O . TYR A 1 1129 ? -42.480 -15.198 -28.882 1.00 96.12 1129 TYR A O 1
ATOM 8655 N N . VAL A 1 1130 ? -42.556 -16.207 -26.871 1.00 93.06 1130 VAL A N 1
ATOM 8656 C CA . VAL A 1 1130 ? -41.990 -17.501 -27.304 1.00 93.06 1130 VAL A CA 1
ATOM 8657 C C . VAL A 1 1130 ? -43.028 -18.621 -27.425 1.00 93.06 1130 VAL A C 1
ATOM 8659 O O . VAL A 1 1130 ? -42.716 -19.676 -27.974 1.00 93.06 1130 VAL A O 1
ATOM 8662 N N . GLY A 1 1131 ? -44.258 -18.424 -26.937 1.00 90.00 1131 GLY A N 1
ATOM 8663 C CA . GLY A 1 1131 ? -45.322 -19.418 -27.093 1.00 90.00 1131 GLY A CA 1
ATOM 8664 C C . GLY A 1 1131 ? -46.556 -19.194 -26.218 1.00 90.00 1131 GLY A C 1
ATOM 8665 O O . GLY A 1 1131 ? -46.574 -18.361 -25.317 1.00 90.00 1131 GLY A O 1
ATOM 8666 N N . THR A 1 1132 ? -47.604 -19.976 -26.485 1.00 84.88 1132 THR A N 1
ATOM 8667 C CA . THR A 1 1132 ? -48.901 -19.895 -25.780 1.00 84.88 1132 THR A CA 1
ATOM 8668 C C . THR A 1 1132 ? -48.972 -20.767 -24.526 1.00 84.88 1132 THR A C 1
ATOM 8670 O O . THR A 1 1132 ? -49.822 -20.540 -23.667 1.00 84.88 1132 THR A O 1
ATOM 8673 N N . GLU A 1 1133 ? -48.099 -21.768 -24.411 1.00 81.94 1133 GLU A N 1
ATOM 8674 C CA . GLU A 1 1133 ? -48.085 -22.704 -23.291 1.00 81.94 1133 GLU A CA 1
ATOM 8675 C C . GLU A 1 1133 ? -47.126 -22.249 -22.189 1.00 81.94 1133 GLU A C 1
ATOM 8677 O O . GLU A 1 1133 ? -46.109 -21.608 -22.441 1.00 81.94 1133 GLU A O 1
ATOM 8682 N N . ARG A 1 1134 ? -47.450 -22.610 -20.945 1.00 82.31 1134 ARG A N 1
ATOM 8683 C CA . ARG A 1 1134 ? -46.559 -22.427 -19.798 1.00 82.31 1134 ARG A CA 1
ATOM 8684 C C . ARG A 1 1134 ? -45.498 -23.532 -19.827 1.00 82.31 1134 ARG A C 1
ATOM 8686 O O . ARG A 1 1134 ? -45.838 -24.696 -19.604 1.00 82.31 1134 ARG A O 1
ATOM 8693 N N . GLY A 1 1135 ? -44.244 -23.188 -20.111 1.00 69.12 1135 GLY A N 1
ATOM 8694 C CA . GLY A 1 1135 ? -43.145 -24.151 -20.143 1.00 69.12 1135 GLY A CA 1
ATOM 8695 C C . GLY A 1 1135 ? -42.607 -24.536 -18.758 1.00 69.12 1135 GLY A C 1
ATOM 8696 O O . GLY A 1 1135 ? -43.082 -24.096 -17.708 1.00 69.12 1135 GLY A O 1
ATOM 8697 N N . SER A 1 1136 ? -41.634 -25.454 -18.751 1.00 61.34 1136 SER A N 1
ATOM 8698 C CA . SER A 1 1136 ? -41.060 -26.051 -17.535 1.00 61.34 1136 SER A CA 1
ATOM 8699 C C . SER A 1 1136 ? -39.850 -25.300 -16.966 1.00 61.34 1136 SER A C 1
ATOM 8701 O O . SER A 1 1136 ? -39.338 -25.711 -15.927 1.00 61.34 1136 SER A O 1
ATOM 8703 N N . ASN A 1 1137 ? -39.373 -24.242 -17.633 1.00 58.62 1137 ASN A N 1
ATOM 8704 C CA . ASN A 1 1137 ? -38.133 -23.531 -17.283 1.00 58.62 1137 ASN A CA 1
ATOM 8705 C C . ASN A 1 1137 ? -38.358 -22.321 -16.355 1.00 58.62 1137 ASN A C 1
ATOM 8707 O O . ASN A 1 1137 ? -37.429 -21.564 -16.080 1.00 58.62 1137 ASN A O 1
ATOM 8711 N N . ILE A 1 1138 ? -39.577 -22.157 -15.841 1.00 61.91 1138 ILE A N 1
ATOM 8712 C CA . ILE A 1 1138 ? -39.957 -21.097 -14.904 1.00 61.91 1138 ILE A CA 1
ATOM 8713 C C . ILE A 1 1138 ? -39.396 -21.433 -13.512 1.00 61.91 1138 ILE A C 1
ATOM 8715 O O . ILE A 1 1138 ? -39.674 -22.501 -12.963 1.00 61.91 1138 ILE A O 1
ATOM 8719 N N . GLY A 1 1139 ? -38.633 -20.511 -12.910 1.00 51.88 1139 GLY A N 1
ATOM 8720 C CA . GLY A 1 1139 ? -37.867 -20.676 -11.656 1.00 51.88 1139 GLY A CA 1
ATOM 8721 C C . GLY A 1 1139 ? -38.672 -20.905 -10.359 1.00 51.88 1139 GLY A C 1
ATOM 8722 O O . GLY A 1 1139 ? -38.127 -20.769 -9.256 1.00 51.88 1139 GLY A O 1
ATOM 8723 N N . GLY A 1 1140 ? -39.952 -21.269 -10.479 1.00 53.53 1140 GLY A N 1
ATOM 8724 C CA . GLY A 1 1140 ? -40.898 -21.571 -9.405 1.00 53.53 1140 GLY A CA 1
ATOM 8725 C C . GLY A 1 1140 ? -42.050 -20.563 -9.309 1.00 53.53 1140 GLY A C 1
ATOM 8726 O O . GLY A 1 1140 ? -41.865 -19.363 -9.481 1.00 53.53 1140 GLY A O 1
ATOM 8727 N N . THR A 1 1141 ? -43.255 -21.034 -8.971 1.00 47.28 1141 THR A N 1
ATOM 8728 C CA . THR A 1 1141 ? -44.356 -20.158 -8.532 1.00 47.28 1141 THR A CA 1
ATOM 8729 C C . THR A 1 1141 ? -43.984 -19.516 -7.194 1.00 47.28 1141 THR A C 1
ATOM 8731 O O . THR A 1 1141 ? -43.758 -20.241 -6.217 1.00 47.28 1141 THR A O 1
ATOM 8734 N N . MET A 1 1142 ? -43.981 -18.180 -7.102 1.00 49.28 1142 MET A N 1
ATOM 8735 C CA . MET A 1 1142 ? -43.711 -17.441 -5.849 1.00 49.28 1142 MET A CA 1
ATOM 8736 C C . MET A 1 1142 ? -44.683 -17.834 -4.722 1.00 49.28 1142 MET A C 1
ATOM 8738 O O . MET A 1 1142 ? -44.357 -17.739 -3.538 1.00 49.28 1142 MET A O 1
ATOM 8742 N N . VAL A 1 1143 ? -45.838 -18.417 -5.079 1.00 43.75 1143 VAL A N 1
ATOM 8743 C CA . VAL A 1 1143 ? -46.794 -19.015 -4.138 1.00 43.75 1143 VAL A CA 1
ATOM 8744 C C . VAL A 1 1143 ? -46.135 -20.039 -3.190 1.00 43.75 1143 VAL A C 1
ATOM 8746 O O . VAL A 1 1143 ? -46.563 -20.135 -2.041 1.00 43.75 1143 VAL A O 1
ATOM 8749 N N . GLY A 1 1144 ? -45.065 -20.726 -3.619 1.00 43.66 1144 GLY A N 1
ATOM 8750 C CA . GLY A 1 1144 ? -44.270 -21.666 -2.812 1.00 43.66 1144 GLY A CA 1
ATOM 8751 C C . GLY A 1 1144 ? -42.994 -21.092 -2.169 1.00 43.66 1144 GLY A C 1
ATOM 8752 O O . GLY A 1 1144 ? -42.444 -21.724 -1.273 1.00 43.66 1144 GLY A O 1
ATOM 8753 N N . ARG A 1 1145 ? -42.531 -19.892 -2.561 1.00 45.28 1145 ARG A N 1
ATOM 8754 C CA . ARG A 1 1145 ? -41.502 -19.134 -1.808 1.00 45.28 1145 ARG A CA 1
ATOM 8755 C C . ARG A 1 1145 ? -42.090 -18.327 -0.653 1.00 45.28 1145 ARG A C 1
ATOM 8757 O O . ARG A 1 1145 ? -41.342 -17.836 0.182 1.00 45.28 1145 ARG A O 1
ATOM 8764 N N . ASN A 1 1146 ? -43.418 -18.267 -0.549 1.00 45.53 1146 ASN A N 1
ATOM 8765 C CA . ASN A 1 1146 ? -44.134 -17.685 0.588 1.00 45.53 1146 ASN A CA 1
ATOM 8766 C C . ASN A 1 1146 ? -43.698 -18.224 1.963 1.00 45.53 1146 ASN A C 1
ATOM 8768 O O . ASN A 1 1146 ? -43.925 -17.539 2.959 1.00 45.53 1146 ASN A O 1
ATOM 8772 N N . ASP A 1 1147 ? -43.082 -19.408 2.011 1.00 45.72 1147 ASP A N 1
ATOM 8773 C CA . ASP A 1 1147 ? -42.572 -20.034 3.236 1.00 45.72 1147 ASP A CA 1
ATOM 8774 C C . ASP A 1 1147 ? -41.076 -19.760 3.470 1.00 45.72 1147 ASP A C 1
ATOM 8776 O O . ASP A 1 1147 ? -40.518 -20.155 4.496 1.00 45.72 1147 ASP A O 1
ATOM 8780 N N . ASN A 1 1148 ? -40.410 -19.058 2.547 1.00 51.72 1148 ASN A N 1
ATOM 8781 C CA . ASN A 1 1148 ? -39.024 -18.653 2.706 1.00 51.72 1148 ASN A CA 1
ATOM 8782 C C . ASN A 1 1148 ? -38.973 -17.395 3.579 1.00 51.72 1148 ASN A C 1
ATOM 8784 O O . ASN A 1 1148 ? -38.855 -16.265 3.117 1.00 51.72 1148 ASN A O 1
ATOM 8788 N N . LEU A 1 1149 ? -39.115 -17.621 4.882 1.00 55.03 1149 LEU A N 1
ATOM 8789 C CA . LEU A 1 1149 ? -39.164 -16.614 5.943 1.00 55.03 1149 LEU A CA 1
ATOM 8790 C C . LEU A 1 1149 ? -37.973 -15.634 5.936 1.00 55.03 1149 LEU A C 1
ATOM 8792 O O . LEU A 1 1149 ? -38.071 -14.566 6.537 1.00 55.03 1149 LEU A O 1
ATOM 8796 N N . SER A 1 1150 ? -36.870 -15.986 5.270 1.00 52.97 1150 SER A N 1
ATOM 8797 C CA . SER A 1 1150 ? -35.664 -15.168 5.102 1.00 52.97 1150 SER A CA 1
ATOM 8798 C C . SER A 1 1150 ? -35.683 -14.237 3.885 1.00 52.97 1150 SER A C 1
ATOM 8800 O O . SER A 1 1150 ? -34.807 -13.380 3.797 1.00 52.97 1150 SER A O 1
ATOM 8802 N N . GLU A 1 1151 ? -36.644 -14.381 2.969 1.00 56.16 1151 GLU A N 1
ATOM 8803 C CA . GLU A 1 1151 ? -36.807 -13.501 1.809 1.00 56.16 1151 GLU A CA 1
ATOM 8804 C C . GLU A 1 1151 ? -37.130 -12.077 2.267 1.00 56.16 1151 GLU A C 1
ATOM 8806 O O . GLU A 1 1151 ? -37.981 -11.883 3.134 1.00 56.16 1151 GLU A O 1
ATOM 8811 N N . LEU A 1 1152 ? -36.449 -11.082 1.703 1.00 56.56 1152 LEU A N 1
ATOM 8812 C CA . LEU A 1 1152 ? -36.669 -9.680 2.038 1.00 56.56 1152 LEU A CA 1
ATOM 8813 C C . LEU A 1 1152 ? -37.793 -9.119 1.161 1.00 56.56 1152 LEU A C 1
ATOM 8815 O O . LEU A 1 1152 ? -37.751 -9.226 -0.061 1.00 56.56 1152 LEU A O 1
ATOM 8819 N N . VAL A 1 1153 ? -38.809 -8.538 1.795 1.00 55.97 1153 VAL A N 1
ATOM 8820 C CA . VAL A 1 1153 ? -39.984 -7.954 1.151 1.00 55.97 1153 VAL A CA 1
ATOM 8821 C C . VAL A 1 1153 ? -40.208 -6.532 1.639 1.00 55.97 1153 VAL A C 1
ATOM 8823 O O . VAL A 1 1153 ? -40.055 -6.214 2.822 1.00 55.97 1153 VAL A O 1
ATOM 8826 N N . ASP A 1 1154 ? -40.628 -5.675 0.724 1.00 63.28 1154 ASP A N 1
ATOM 8827 C CA . ASP A 1 1154 ? -41.123 -4.351 1.062 1.00 63.28 1154 ASP A CA 1
ATOM 8828 C C . ASP A 1 1154 ? -42.578 -4.451 1.535 1.00 63.28 1154 ASP A C 1
ATOM 8830 O O . ASP A 1 1154 ? -43.350 -5.318 1.109 1.00 63.28 1154 ASP A O 1
ATOM 8834 N N . VAL A 1 1155 ? -42.942 -3.577 2.465 1.00 60.81 1155 VAL A N 1
ATOM 8835 C CA . VAL A 1 1155 ? -44.225 -3.569 3.156 1.00 60.81 1155 VAL A CA 1
ATOM 8836 C C . VAL A 1 1155 ? -44.837 -2.201 2.983 1.00 60.81 1155 VAL A C 1
ATOM 8838 O O . VAL A 1 1155 ? -44.281 -1.205 3.442 1.00 60.81 1155 VAL A O 1
ATOM 8841 N N . TYR A 1 1156 ? -45.997 -2.153 2.354 1.00 64.12 1156 TYR A N 1
ATOM 8842 C CA . TYR A 1 1156 ? -46.730 -0.931 2.070 1.00 64.12 1156 TYR A CA 1
ATOM 8843 C C . TYR A 1 1156 ? -48.005 -0.901 2.901 1.00 64.12 1156 TYR A C 1
ATOM 8845 O O . TYR A 1 1156 ? -48.578 -1.946 3.213 1.00 64.12 1156 TYR A O 1
ATOM 8853 N N . ASP A 1 1157 ? -48.470 0.283 3.279 1.00 68.06 1157 ASP A N 1
ATOM 8854 C CA . ASP A 1 1157 ? -49.825 0.422 3.795 1.00 68.06 1157 ASP A CA 1
ATOM 8855 C C . ASP A 1 1157 ? -50.837 0.375 2.646 1.00 68.06 1157 ASP A C 1
ATOM 8857 O O . ASP A 1 1157 ? -50.498 0.365 1.461 1.00 68.06 1157 ASP A O 1
ATOM 8861 N N . ILE A 1 1158 ? -52.116 0.356 3.008 1.00 59.28 1158 ILE A N 1
ATOM 8862 C CA . ILE A 1 1158 ? -53.224 0.296 2.058 1.00 59.28 1158 ILE A CA 1
ATOM 8863 C C . ILE A 1 1158 ? -53.303 1.510 1.107 1.00 59.28 1158 ILE A C 1
ATOM 8865 O O . ILE A 1 1158 ? -54.020 1.458 0.110 1.00 59.28 1158 ILE A O 1
ATOM 8869 N N . THR A 1 1159 ? -52.576 2.596 1.400 1.00 48.59 1159 THR A N 1
ATOM 8870 C CA . THR A 1 1159 ? -52.474 3.789 0.542 1.00 48.59 1159 THR A CA 1
ATOM 8871 C C . THR A 1 1159 ? -51.308 3.707 -0.447 1.00 48.59 1159 THR A C 1
ATOM 8873 O O . THR A 1 1159 ? -51.117 4.620 -1.245 1.00 48.59 1159 THR A O 1
ATOM 8876 N N . GLY A 1 1160 ? -50.540 2.611 -0.416 1.00 45.59 1160 GLY A N 1
ATOM 8877 C CA . GLY A 1 1160 ? -49.357 2.402 -1.249 1.00 45.59 1160 GLY A CA 1
ATOM 8878 C C . GLY A 1 1160 ? -48.098 3.079 -0.706 1.00 45.59 1160 GLY A C 1
ATOM 8879 O O . GLY A 1 1160 ? -47.073 3.089 -1.383 1.00 45.59 1160 GLY A O 1
ATOM 8880 N N . LYS A 1 1161 ? -48.134 3.639 0.510 1.00 48.72 1161 LYS A N 1
ATOM 8881 C CA . LYS A 1 1161 ? -46.956 4.242 1.134 1.00 48.72 1161 LYS A CA 1
ATOM 8882 C C . LYS A 1 1161 ? -46.076 3.142 1.714 1.00 48.72 1161 LYS A C 1
ATOM 8884 O O . LYS A 1 1161 ? -46.568 2.294 2.452 1.00 48.72 1161 LYS A O 1
ATOM 8889 N N . LEU A 1 1162 ? -44.781 3.163 1.402 1.00 47.12 1162 LEU A N 1
ATOM 8890 C CA . LEU A 1 1162 ? -43.806 2.230 1.967 1.00 47.12 1162 LEU A CA 1
ATOM 8891 C C . LEU A 1 1162 ? -43.708 2.439 3.487 1.00 47.12 1162 LEU A C 1
ATOM 8893 O O . LEU A 1 1162 ? -43.421 3.537 3.965 1.00 47.12 1162 LEU A O 1
ATOM 8897 N N . VAL A 1 1163 ? -43.972 1.379 4.239 1.00 61.44 1163 VAL A N 1
ATOM 8898 C CA . VAL A 1 1163 ? -43.986 1.333 5.710 1.00 61.44 1163 VAL A CA 1
ATOM 8899 C C . VAL A 1 1163 ? -42.756 0.605 6.241 1.00 61.44 1163 VAL A C 1
ATOM 8901 O O . VAL A 1 1163 ? -42.256 0.945 7.311 1.00 61.44 1163 VAL A O 1
ATOM 8904 N N . ARG A 1 1164 ? -42.252 -0.384 5.496 1.00 60.72 1164 ARG A N 1
ATOM 8905 C CA . ARG A 1 1164 ? -41.024 -1.123 5.805 1.00 60.72 1164 ARG A CA 1
ATOM 8906 C C . ARG A 1 1164 ? -40.340 -1.541 4.514 1.00 60.72 1164 ARG A C 1
ATOM 8908 O O . ARG A 1 1164 ? -41.018 -1.974 3.593 1.00 60.72 1164 ARG A O 1
ATOM 8915 N N . LYS A 1 1165 ? -39.016 -1.430 4.458 1.00 59.06 1165 LYS A N 1
ATOM 8916 C CA . LYS A 1 1165 ? -38.213 -1.809 3.292 1.00 59.06 1165 LYS A CA 1
ATOM 8917 C C . LYS A 1 1165 ? -37.398 -3.057 3.614 1.00 59.06 1165 LYS A C 1
ATOM 8919 O O . LYS A 1 1165 ? -36.836 -3.124 4.705 1.00 59.06 1165 LYS A O 1
ATOM 8924 N N . GLN A 1 1166 ? -37.353 -4.014 2.689 1.00 51.88 1166 GLN A N 1
ATOM 8925 C CA . GLN A 1 1166 ? -36.545 -5.232 2.747 1.00 51.88 1166 GLN A CA 1
ATOM 8926 C C . GLN A 1 1166 ? -36.664 -5.954 4.099 1.00 51.88 1166 GLN A C 1
ATOM 8928 O O . GLN A 1 1166 ? -35.681 -6.388 4.692 1.00 51.88 1166 GLN A O 1
ATOM 8933 N N . ALA A 1 1167 ? -37.884 -6.058 4.626 1.00 53.50 1167 ALA A N 1
ATOM 8934 C CA . ALA A 1 1167 ? -38.149 -6.803 5.845 1.00 53.50 1167 ALA A CA 1
ATOM 8935 C C . ALA A 1 1167 ? -38.181 -8.292 5.514 1.00 53.50 1167 ALA A C 1
ATOM 8937 O O . ALA A 1 1167 ? -38.819 -8.686 4.543 1.00 53.50 1167 ALA A O 1
ATOM 8938 N N . LYS A 1 1168 ? -37.561 -9.142 6.338 1.00 63.06 1168 LYS A N 1
ATOM 8939 C CA . LYS A 1 1168 ? -37.773 -10.591 6.225 1.00 63.06 1168 LYS A CA 1
ATOM 8940 C C . LYS A 1 1168 ? -39.272 -10.867 6.190 1.00 63.06 1168 LYS A C 1
ATOM 8942 O O . LYS A 1 1168 ? -40.010 -10.350 7.027 1.00 63.06 1168 LYS A O 1
ATOM 8947 N N . ARG A 1 1169 ? -39.735 -11.676 5.240 1.00 66.81 1169 ARG A N 1
ATOM 8948 C CA . ARG A 1 1169 ? -41.156 -11.978 5.022 1.00 66.81 1169 ARG A CA 1
ATOM 8949 C C . ARG A 1 1169 ? -41.841 -12.463 6.305 1.00 66.81 1169 ARG A C 1
ATOM 8951 O O . ARG A 1 1169 ? -43.007 -12.147 6.527 1.00 66.81 1169 ARG A O 1
ATOM 8958 N N . ALA A 1 1170 ? -41.095 -13.143 7.181 1.00 65.44 1170 ALA A N 1
ATOM 8959 C CA . ALA A 1 1170 ? -41.521 -13.535 8.528 1.00 65.44 1170 ALA A CA 1
ATOM 8960 C C . ALA A 1 1170 ? -41.967 -12.369 9.426 1.00 65.44 1170 ALA A C 1
ATOM 8962 O O . ALA A 1 1170 ? -42.892 -12.507 10.223 1.00 65.44 1170 ALA A O 1
ATOM 8963 N N . ASP A 1 1171 ? -41.305 -11.224 9.290 1.00 69.25 1171 ASP A N 1
ATOM 8964 C CA . ASP A 1 1171 ? -41.439 -10.054 10.154 1.00 69.25 1171 ASP A CA 1
ATOM 8965 C C . ASP A 1 1171 ? -42.119 -8.877 9.443 1.00 69.25 1171 ASP A C 1
ATOM 8967 O O . ASP A 1 1171 ? -42.326 -7.818 10.040 1.00 69.25 1171 ASP A O 1
ATOM 8971 N N . ALA A 1 1172 ? -42.509 -9.067 8.180 1.00 66.62 1172 ALA A N 1
ATOM 8972 C CA . ALA A 1 1172 ? -43.047 -8.036 7.303 1.00 66.62 1172 ALA A CA 1
ATOM 8973 C C . ALA A 1 1172 ? -44.132 -7.185 7.982 1.00 66.62 1172 ALA A C 1
ATOM 8975 O O . ALA A 1 1172 ? -44.048 -5.961 8.011 1.00 66.62 1172 ALA A O 1
ATOM 8976 N N . VAL A 1 1173 ? -45.110 -7.825 8.623 1.00 64.38 1173 VAL A N 1
ATOM 8977 C CA . VAL A 1 1173 ? -46.229 -7.118 9.272 1.00 64.38 1173 VAL A CA 1
ATOM 8978 C C . VAL A 1 1173 ? -46.173 -7.111 10.793 1.00 64.38 1173 VAL A C 1
ATOM 8980 O O . VAL A 1 1173 ? -47.089 -6.632 11.465 1.00 64.38 1173 VAL A O 1
ATOM 8983 N N . LYS A 1 1174 ? -45.079 -7.630 11.351 1.00 65.56 1174 LYS A N 1
ATOM 8984 C CA . LYS A 1 1174 ? -44.885 -7.788 12.788 1.00 65.56 1174 LYS A CA 1
ATOM 8985 C C . LYS A 1 1174 ? -44.622 -6.426 13.431 1.00 65.56 1174 LYS A C 1
ATOM 8987 O O . LYS A 1 1174 ? -43.640 -5.760 13.112 1.00 65.56 1174 LYS A O 1
ATOM 8992 N N . GLY A 1 1175 ? -45.510 -6.009 14.332 1.00 62.50 1175 GLY A N 1
ATOM 8993 C CA . GLY A 1 1175 ? -45.423 -4.713 15.016 1.00 62.50 1175 GLY A CA 1
ATOM 8994 C C . GLY A 1 1175 ? -45.944 -3.521 14.205 1.00 62.50 1175 GLY A C 1
ATOM 8995 O O . GLY A 1 1175 ? -45.803 -2.385 14.648 1.00 62.50 1175 GLY A O 1
ATOM 8996 N N . LEU A 1 1176 ? -46.556 -3.746 13.036 1.00 66.44 1176 LEU A N 1
ATOM 8997 C CA . LEU A 1 1176 ? -47.263 -2.675 12.333 1.00 66.44 1176 LEU A CA 1
ATOM 8998 C C . LEU A 1 1176 ? -48.574 -2.333 13.059 1.00 66.44 1176 LEU A C 1
ATOM 9000 O O . LEU A 1 1176 ? -49.180 -3.182 13.713 1.00 66.44 1176 LEU A O 1
ATOM 9004 N N . LYS A 1 1177 ? -49.001 -1.067 12.981 1.00 60.59 1177 LYS A N 1
ATOM 9005 C CA . LYS A 1 1177 ? -50.236 -0.592 13.634 1.00 60.59 1177 LYS A CA 1
ATOM 9006 C C . LYS A 1 1177 ? -51.459 -1.324 13.077 1.00 60.59 1177 LYS A C 1
ATOM 9008 O O . LYS A 1 1177 ? -51.401 -1.884 11.995 1.00 60.59 1177 LYS A O 1
ATOM 9013 N N . LYS A 1 1178 ? -52.595 -1.316 13.787 1.00 62.03 1178 LYS A N 1
ATOM 9014 C CA . LYS A 1 1178 ? -53.831 -1.917 13.260 1.00 62.03 1178 LYS A CA 1
ATOM 9015 C C . LYS A 1 1178 ? -54.172 -1.304 11.901 1.00 62.03 1178 LYS A C 1
ATOM 9017 O O . LYS A 1 1178 ? -54.398 -0.100 11.796 1.00 62.03 1178 LYS A O 1
ATOM 9022 N N . GLY A 1 1179 ? -54.228 -2.142 10.880 1.00 63.41 1179 GLY A N 1
ATOM 9023 C CA . GLY A 1 1179 ? -54.322 -1.690 9.504 1.00 63.41 1179 GLY A CA 1
ATOM 9024 C C . GLY A 1 1179 ? -54.183 -2.843 8.528 1.00 63.41 1179 GLY A C 1
ATOM 9025 O O . GLY A 1 1179 ? -53.954 -3.991 8.910 1.00 63.41 1179 GLY A O 1
ATOM 9026 N N . ILE A 1 1180 ? -54.359 -2.530 7.255 1.00 63.72 1180 ILE A N 1
ATOM 9027 C CA . ILE A 1 1180 ? -54.138 -3.474 6.167 1.00 63.72 1180 ILE A CA 1
ATOM 9028 C C . ILE A 1 1180 ? -52.830 -3.066 5.502 1.00 63.72 1180 ILE A C 1
ATOM 9030 O O . ILE A 1 1180 ? -52.665 -1.906 5.119 1.00 63.72 1180 ILE A O 1
ATOM 9034 N N . TYR A 1 1181 ? -51.920 -4.022 5.386 1.00 70.44 1181 TYR A N 1
ATOM 9035 C CA . TYR A 1 1181 ? -50.613 -3.839 4.771 1.00 70.44 1181 TYR A CA 1
ATOM 9036 C C . TYR A 1 1181 ? -50.434 -4.837 3.645 1.00 70.44 1181 TYR A C 1
ATOM 9038 O O . TYR A 1 1181 ? -51.039 -5.908 3.652 1.00 70.44 1181 TYR A O 1
ATOM 9046 N N . ILE A 1 1182 ? -49.603 -4.488 2.679 1.00 68.44 1182 ILE A N 1
ATOM 9047 C CA . ILE A 1 1182 ? -49.278 -5.330 1.540 1.00 68.44 1182 ILE A CA 1
ATOM 9048 C C . ILE A 1 1182 ? -47.790 -5.620 1.628 1.00 68.44 1182 ILE A C 1
ATOM 9050 O O . ILE A 1 1182 ? -46.989 -4.693 1.588 1.00 68.44 1182 ILE A O 1
ATOM 9054 N N . ALA A 1 1183 ? -47.423 -6.889 1.782 1.00 63.91 1183 ALA A N 1
ATOM 9055 C CA . ALA A 1 1183 ? -46.027 -7.305 1.833 1.00 63.91 1183 ALA A CA 1
ATOM 9056 C C . ALA A 1 1183 ? -45.805 -8.544 0.975 1.00 63.91 1183 ALA A C 1
ATOM 9058 O O . ALA A 1 1183 ? -46.583 -9.497 1.062 1.00 63.91 1183 ALA A O 1
ATOM 9059 N N . GLY A 1 1184 ? -44.772 -8.524 0.129 1.00 60.47 1184 GLY A N 1
ATOM 9060 C CA . GLY A 1 1184 ? -44.428 -9.648 -0.751 1.00 60.47 1184 GLY A CA 1
ATOM 9061 C C . GLY A 1 1184 ? -45.632 -10.206 -1.513 1.00 60.47 1184 GLY A C 1
ATOM 9062 O O . GLY A 1 1184 ? -45.835 -11.419 -1.587 1.00 60.47 1184 GLY A O 1
ATOM 9063 N N . GLY A 1 1185 ? -46.514 -9.319 -1.962 1.00 54.91 1185 GLY A N 1
ATOM 9064 C CA . GLY A 1 1185 ? -47.676 -9.706 -2.731 1.00 54.91 1185 GLY A CA 1
ATOM 9065 C C . GLY A 1 1185 ? -48.959 -10.054 -1.950 1.00 54.91 1185 GLY A C 1
ATOM 9066 O O . GLY A 1 1185 ? -49.969 -10.400 -2.557 1.00 54.91 1185 GLY A O 1
ATOM 9067 N N . LYS A 1 1186 ? -48.962 -10.040 -0.611 1.00 52.78 1186 LYS A N 1
ATOM 9068 C CA . LYS A 1 1186 ? -50.126 -10.463 0.195 1.00 52.78 1186 LYS A CA 1
ATOM 9069 C C . LYS A 1 1186 ? -50.690 -9.331 1.039 1.00 52.78 1186 LYS A C 1
ATOM 9071 O O . LYS A 1 1186 ? -49.941 -8.585 1.663 1.00 52.78 1186 LYS A O 1
ATOM 9076 N N . LYS A 1 1187 ? -52.026 -9.253 1.108 1.00 59.00 1187 LYS A N 1
ATOM 9077 C CA . LYS A 1 1187 ? -52.759 -8.415 2.068 1.00 59.00 1187 LYS A CA 1
ATOM 9078 C C . LYS A 1 1187 ? -52.689 -9.054 3.454 1.00 59.00 1187 LYS A C 1
ATOM 9080 O O . LYS A 1 1187 ? -53.226 -10.135 3.684 1.00 59.00 1187 LYS A O 1
ATOM 9085 N N . TYR A 1 1188 ? -52.084 -8.349 4.390 1.00 60.53 1188 TYR A N 1
ATOM 9086 C CA . TYR A 1 1188 ? -52.044 -8.694 5.798 1.00 60.53 1188 TYR A CA 1
ATOM 9087 C C . TYR A 1 1188 ? -52.978 -7.766 6.557 1.00 60.53 1188 TYR A C 1
ATOM 9089 O O . TYR A 1 1188 ? -52.779 -6.551 6.601 1.00 60.53 1188 TYR A O 1
ATOM 9097 N N . VAL A 1 1189 ? -54.003 -8.350 7.171 1.00 58.47 1189 VAL A N 1
ATOM 9098 C CA . VAL A 1 1189 ? -54.868 -7.632 8.103 1.00 58.47 1189 VAL A CA 1
ATOM 9099 C C . VAL A 1 1189 ? -54.218 -7.721 9.474 1.00 58.47 1189 VAL A C 1
ATOM 9101 O O . VAL A 1 1189 ? -54.316 -8.738 10.158 1.00 58.47 1189 VAL A O 1
ATOM 9104 N N . VAL A 1 1190 ? -53.534 -6.655 9.872 1.00 63.53 1190 VAL A N 1
ATOM 9105 C CA . VAL A 1 1190 ? -52.980 -6.546 11.217 1.00 63.53 1190 VAL A CA 1
ATOM 9106 C C . VAL A 1 1190 ? -54.124 -6.112 12.119 1.00 63.53 1190 VAL A C 1
ATOM 9108 O O . VAL A 1 1190 ? -54.522 -4.948 12.136 1.00 63.53 1190 VAL A O 1
ATOM 9111 N N . THR A 1 1191 ? -54.725 -7.072 12.825 1.00 43.28 1191 THR A N 1
ATOM 9112 C CA . THR A 1 1191 ? -55.934 -6.843 13.635 1.00 43.28 1191 THR A CA 1
ATOM 9113 C C . THR A 1 1191 ? -55.675 -6.105 14.951 1.00 43.28 1191 THR A C 1
ATOM 9115 O O . THR A 1 1191 ? -56.639 -5.727 15.618 1.00 43.28 1191 THR A O 1
ATOM 9118 N N . GLY A 1 1192 ? -54.409 -5.800 15.252 1.00 48.53 1192 GLY A N 1
ATOM 9119 C CA . GLY A 1 1192 ? -53.955 -5.220 16.514 1.00 48.53 1192 GLY A CA 1
ATOM 9120 C C . GLY A 1 1192 ? -53.940 -6.256 17.640 1.00 48.53 1192 GLY A C 1
ATOM 9121 O O . GLY A 1 1192 ? -54.810 -7.126 17.688 1.00 48.53 1192 GLY A O 1
ATOM 9122 N N . ASN A 1 1193 ? -52.949 -6.137 18.522 1.00 38.19 1193 ASN A N 1
ATOM 9123 C CA . ASN A 1 1193 ? -53.157 -6.394 19.945 1.00 38.19 1193 ASN A CA 1
ATOM 9124 C C . ASN A 1 1193 ? -53.553 -5.071 20.595 1.00 38.19 1193 ASN A C 1
ATOM 9126 O O . ASN A 1 1193 ? -52.990 -4.038 20.157 1.00 38.19 1193 ASN A O 1
#

Organism: NCBI:txid762968

pLDDT: mean 86.37, std 11.69, range [21.75, 98.0]

Sequence (1193 aa):
MAFAQEENPWVGEALPAEGGEFYLYNKSGDGFLLGANTWGTQGSLGQPGLLCTVVVSNGKYKIVTRCNGDNRGLGSDGYIDNGTPAEYTFTDPTPDDGLNEYVMNLDANKWFYYGGEGTVLNLDGNGSATDAQWLFVSKAQREQRLNQATKDNGVDATFYIMGASFVRTEPHNWKEVHNGGTVSLSSPSGASGNHFYCAEASNNDNFDIYQELTGIRNGRYRLTCQGFYRGDGSVRNAMLYAGLIESPLLLAESEEDVPTDANKAAIAFGDGRYGGNTVEVIVQDGTLRLGVKKNAHIKNDWVVFDNFRLTYLGEATAEEAFTELMGSFQNLINDFNDLGAEAIKSELQVVYDKYVGTTGDVTEALQVVSETVKSANAARALTMALNNAVKGAEAYWAKVENGEVTLNTALKTSLQQQISEAKKQLAETNMADMVVGAEESTTKLNAMVVSARNWAGLSYALGKAKALADRLGGLENTDEYKKVLADLDAVELTFDDAILDVAALNAKIQEKLTPEFLATVTEENKLDLTSFITNPNIFNNTGVKNQMPGGWILGRNDARDNTEWCTVTDGDGELHAGNWSGNKGNDVTGVHYYQKIGIGDGSVKLPDGLYQLAAATYSDGDPNKIVLYATSDSVNFDTVYFNRDRMLYDEALSKTDVTSTVEDVVVVGGQLYIGVRGSDPENNHQGGNGKNWYADNFRLYFAGKDVLGAYRGRLQDRLDKAVVLHDSLTVYGIDDSESYGFALDPEEGYYLFLTEGTLDDVSYAINDLDKMNADAEKLIANYLLLTPLVQNGNNFNNQLNEGVLFAQPTAKKTFIAALETAAEVAEDMTWDNYLSDAVVEQAEALKVATTEFMNSVALCFPMGTAKVLADQIGGLAQTEAYLNVMTYLASDELDPLDVDLAVQALQGECINAMTPEVLARATVDEPFDMTTFVVNPNIYQDATDDEGNPTDIRINGWTLETNADRAPRTGATSGDTWMYTTSHSSNDAHNISSATDYRQVIGTQPEVSAEGKYGLPTGAYRVEAATFLNHEWDKMRLYAQTNSVEVSTVTGSAGQDSTVYAYTEIEYADSAFNGKQDVWDAAQATLGTTTVVPEIYVENGAVTIGIRGNGRVGGNDSWFLADNFRLYYVGTERGSNIGGTMVGRNDNLSELVDVYDITGKLVRKQAKRADAVKGLKKGIYIAGGKKYVVTGN

Radius of gyration: 41.23 Å; chains: 1; bounding box: 123×50×110 Å

Foldseek 3Di:
DDDDDDPLLDFFDDQDPAWDKFFKAFQLQRFTWAAFDDLSFATWGDPPGATWTWGDDPNFTFTQRQFQHRRFQQPLQRTGGHNDTATWHWDDLCVPVVGRFTWIARDPQWTWHDPNDDTGTDTGRPDDRHDRGIGTHDPVSLQVQQQPFAQVRWDFPCVQAFCQFLSVRGDHQKDKDFADFDKDSFDDDSVPPARGTWIKTWQTQKMWIKHKGAQADFAKKKKWWAKEKEFPPDDQFKWWDKQLWIDGFHHQPPDPDRDPDRRSSRVCVVVVPRTDRMDMATGDRRMMMTTMMGQHGTGGMMIIIGRMTMIGRDHDDPQRRLVVLLVRLVVLLVLLVVLQAAQQSVVSVVLSVVCPPDDDPCPVNCVVSSVSSVLSVLLSSLSNHLSVLLVVLVVVLVCCVVVLFAAAPVLNVVLVVLSVVSSCCSHNPHSVVSNVCSVVSSVVNVVSSQLSQLLRLLLVLLVLLLVLDVVLDDCCPPPLNVQSVVQSNDPDHANVSSLVSLQVSLLVSLVRPDPVNQQPFAQVRWRWPQSLQRSQQQFAPQQQQQDGRPQKDWDFQLLPQFRGQWPDSGGGTWGKGKHQFLDRSNFSLRTKMKGKACDDDSGRFADWAWKKKFWLKAKCFDQLFKWWWKAAPVPDIQTDTGDHDPVVSVVCSVSLHGDIMGGGHGHDPRIMMTIMHTPDNPPDGDGDGIIMMIIHSIIMIHHHHPNLQSLLVLLVVLLVLLVVLVVVLVVLVADCCVQNVAQNPCPRHLVCCSPPNDPVSSVVSSVSSVVVSVLSVQLSVLLVLQVLLLVLLVLVVVCVVVLVFFFEPVLVVQLVVLSVQSVVLNVPSYSVSSSDCSSVVSSVSNVVSVQSRQLRRLLLVLLSLLLQLDVLLDPCCPPPLNVQSVVQSHHPDDDSVSNLVSSLVSVVVSQVSPDPVSQAPFALVRWRWPCSLQPRQQFFFDDDDPVRHQAQCDTPQKDWDAQAPFQRQFPDSGGGTWGKGKHFPLDLSHFRFNGTKIKGKGADFPVGDDPSGHQADWAKKKKFKAKEKQFPQQQKKWKKWEKDWDWDWDQDPVGDIDIFIFIATWFMFIWTHDHDVVLSVVCVSNLHTDTMRSIDTYDGRMMMTIMHGDDGTDDGIIMMTIHSMTMTGRHNDDDDSTPDTCVVVLPVQQFFKFKAFRVRHTPDGGHRSVCRCPPPDQGWMHINRDTDGCNDD

Secondary structure (DSSP, 8-state):
-----------PPPPPSS-EEEEEEETTTTEEEEEESGGGTEEEEESS--EEEEEEETTEEEEE--TTSTT-B--TTSBS-BSS---BEEE-S-TTSS---BEEEEETTEEEEE-SSSSBEEEETTS-SS---EEEE-HHHHHHHGGG--SSS-EE-GGGSTTTT--TTS----EEEEESSEEEEEES-GGG-----EEEEES-SEEEEEEEEESPPSEEEEEEEEEEEESSSS---EEEEETTEEEEPEEGGGSSS--SSHHHHHHHHHTTTT--EEEEEEESSSEEEEEEEE-S--TT-EEEEEEEEEEE-----HHHHHHHHHHHHHHHHHHHHHTT-HHHHHHHHHHHHHHTT--S--HHHHHHHHHHHHHHHHHHHHHHHHHHHHHHHHHHHHHHHTTSS---HHHHHHHHHHHHHHHHHHHH--HHHHHHHHHHHHHHHHHHHHHHHHHHHHHHHHHHHHHHHHHH-S-TTSHHHHHHHHHHT-SS--HHHHHHHHHHHHHHHHTT--HHHHTT--GGG-EE-GGGSSSSS-EE-SSSTTSPPTT-EEEEEEETT---SBSSSSEE--EEEE-S--STTEEEEEEEEEEEES-STTPPPPPSEEEEEEEEEEESS-GGGEEEEEESSSSS-EEEE----HHHHHHHHHHT--SEEEEEEEEBTTBEEEEEEESSTTT----STT-EEEEEEEEEEEEES-HHHHHHHHHHHHHHHHHHHHHHHHHHT-B-TTTHHHHT-TTTSGGGGGTT--HHHHHHHHHHHHHHHHHHHHHHHHHHHHHHHHHHHHHHHHHHHHTS----HHHHHHHHHHHHHHHHHHH--BHHHHHSHHHHHHHHHHHHHHHHHHHHHHHHHHHHHHHHHHHHH-S-TTSHHHHHHHHHHT-S---HHHHHHHHHHHHHHHHHH--HHHHTT--SSS-EE-GGGSSSTT-EE--B-TTS-B-SS--TT-EEE---SB--SBSSSSEE--EEEEESS--GGG-SSTT-EEEEEEE--GGGPPTT--PPPSEEEEEEEEEEESS-GGGEEEEEEEEEEEEEEEE-TTS-EEEEEEEEEEEEEEEEPP--HHHHHHHHTTT--SEEEEEEEESSSEEEEEEEE-SPPPSSSEEEEEEEEEEEEEESS--S----BGGGGGG-TT-EEEEEETTS-EEEEEEETTTTTTTPPSEEEEETTEEEEE---